Protein AF-0000000074526015 (afdb_homodimer)

Structure (mmCIF, N/CA/C/O backbone):
data_AF-0000000074526015-model_v1
#
loop_
_entity.id
_entity.type
_entity.pdbx_description
1 polymer 'Predicted protein'
#
loop_
_atom_site.group_PDB
_atom_site.id
_atom_site.type_symbol
_atom_site.label_atom_id
_atom_site.label_alt_id
_atom_site.label_comp_id
_atom_site.label_asym_id
_atom_site.label_entity_id
_atom_site.label_seq_id
_atom_site.pdbx_PDB_ins_code
_atom_site.Cartn_x
_atom_site.Cartn_y
_atom_site.Cartn_z
_atom_site.occupancy
_atom_site.B_iso_or_equiv
_atom_site.auth_seq_id
_atom_site.auth_comp_id
_atom_site.auth_asym_id
_atom_site.auth_atom_id
_atom_site.pdbx_PDB_model_num
ATOM 1 N N . LYS A 1 1 ? 10.086 6.879 -31.688 1 50.34 1 LYS A N 1
ATOM 2 C CA . LYS A 1 1 ? 8.922 7.695 -32 1 50.34 1 LYS A CA 1
ATOM 3 C C . LYS A 1 1 ? 7.93 6.926 -32.875 1 50.34 1 LYS A C 1
ATOM 5 O O . LYS A 1 1 ? 6.727 6.918 -32.594 1 50.34 1 LYS A O 1
ATOM 10 N N . LEU A 1 2 ? 8.453 6.234 -33.781 1 46.38 2 LEU A N 1
ATOM 11 C CA . LEU A 1 2 ? 7.598 5.539 -34.719 1 46.38 2 LEU A CA 1
ATOM 12 C C . LEU A 1 2 ? 6.977 4.301 -34.094 1 46.38 2 LEU A C 1
ATOM 14 O O . LEU A 1 2 ? 5.777 4.051 -34.25 1 46.38 2 LEU A O 1
ATOM 18 N N . ILE A 1 3 ? 7.777 3.598 -33.25 1 56.62 3 ILE A N 1
ATOM 19 C CA . ILE A 1 3 ? 7.301 2.375 -32.625 1 56.62 3 ILE A CA 1
ATOM 20 C C . ILE A 1 3 ? 6.246 2.717 -31.578 1 56.62 3 ILE A C 1
ATOM 22 O O . ILE A 1 3 ? 5.23 2.027 -31.453 1 56.62 3 ILE A O 1
ATOM 26 N N . GLY A 1 4 ? 6.469 3.875 -31.078 1 67.12 4 GLY A N 1
ATOM 27 C CA . GLY A 1 4 ? 5.52 4.336 -30.078 1 67.12 4 GLY A CA 1
ATOM 28 C C . GLY A 1 4 ? 4.148 4.641 -30.656 1 67.12 4 GLY A C 1
ATOM 29 O O . GLY A 1 4 ? 3.131 4.262 -30.062 1 67.12 4 GLY A O 1
ATOM 30 N N . SER A 1 5 ? 4.18 5.176 -31.828 1 74.75 5 SER A N 1
ATOM 31 C CA . SER A 1 5 ? 2.914 5.566 -32.438 1 74.75 5 SER A CA 1
ATOM 32 C C . SER A 1 5 ? 2.127 4.348 -32.906 1 74.75 5 SER A C 1
ATOM 34 O O . SER A 1 5 ? 0.902 4.309 -32.781 1 74.75 5 SER A O 1
ATOM 36 N N . GLU A 1 6 ? 2.783 3.398 -33.438 1 73.12 6 GLU A N 1
ATOM 37 C CA . GLU A 1 6 ? 2.133 2.17 -33.875 1 73.12 6 GLU A CA 1
ATOM 38 C C . GLU A 1 6 ? 1.56 1.39 -32.719 1 73.12 6 GLU A C 1
ATOM 40 O O . GLU A 1 6 ? 0.462 0.835 -32.781 1 73.12 6 GLU A O 1
ATOM 45 N N . ILE A 1 7 ? 2.293 1.364 -31.703 1 75.94 7 ILE A N 1
ATOM 46 C CA . ILE A 1 7 ? 1.84 0.687 -30.484 1 75.94 7 ILE A CA 1
ATOM 47 C C . ILE A 1 7 ? 0.588 1.375 -29.953 1 75.94 7 ILE A C 1
ATOM 49 O O . ILE A 1 7 ? -0.383 0.71 -29.578 1 75.94 7 ILE A O 1
ATOM 53 N N . GLU A 1 8 ? 0.699 2.676 -30.047 1 78.94 8 GLU A N 1
ATOM 54 C CA . GLU A 1 8 ? -0.426 3.447 -29.516 1 78.94 8 GLU A CA 1
ATOM 55 C C . GLU A 1 8 ? -1.696 3.18 -30.328 1 78.94 8 GLU A C 1
ATOM 57 O O . GLU A 1 8 ? -2.781 3.049 -29.75 1 78.94 8 GLU A O 1
ATOM 62 N N . LYS A 1 9 ? -1.564 3.141 -31.625 1 78.12 9 LYS A N 1
ATOM 63 C CA . LYS A 1 9 ? -2.715 2.895 -32.5 1 78.12 9 LYS A CA 1
ATOM 64 C C . LYS A 1 9 ? -3.305 1.51 -32.25 1 78.12 9 LYS A C 1
ATOM 66 O O . LYS A 1 9 ? -4.527 1.355 -32.156 1 78.12 9 LYS A O 1
ATOM 71 N N . GLU A 1 10 ? -2.496 0.524 -32.156 1 75.56 10 GLU A N 1
ATOM 72 C CA . GLU A 1 10 ? -2.936 -0.845 -31.906 1 75.56 10 GLU A CA 1
ATOM 73 C C . GLU A 1 10 ? -3.588 -0.976 -30.531 1 75.56 10 GLU A C 1
ATOM 75 O O . GLU A 1 10 ? -4.586 -1.684 -30.375 1 75.56 10 GLU A O 1
ATOM 80 N N . VAL A 1 11 ? -2.969 -0.363 -29.594 1 78.56 11 VAL A N 1
ATOM 81 C CA . VAL A 1 11 ? -3.482 -0.409 -28.219 1 78.56 11 VAL A CA 1
ATOM 82 C C . VAL A 1 11 ? -4.863 0.242 -28.172 1 78.56 11 VAL A C 1
ATOM 84 O O . VAL A 1 11 ? -5.789 -0.304 -27.562 1 78.56 11 VAL A O 1
ATOM 87 N N . LYS A 1 12 ? -5.012 1.402 -28.812 1 79.88 12 LYS A N 1
ATOM 88 C CA . LYS A 1 12 ? -6.285 2.113 -28.812 1 79.88 12 LYS A CA 1
ATOM 89 C C . LYS A 1 12 ? -7.391 1.265 -29.438 1 79.88 12 LYS A C 1
ATOM 91 O O . LYS A 1 12 ? -8.508 1.205 -28.906 1 79.88 12 LYS A O 1
ATOM 96 N N . LYS A 1 13 ? -7.113 0.688 -30.516 1 76.5 13 LYS A N 1
ATOM 97 C CA . LYS A 1 13 ? -8.07 -0.179 -31.203 1 76.5 13 LYS A CA 1
ATOM 98 C C . LYS A 1 13 ? -8.477 -1.354 -30.312 1 76.5 13 LYS A C 1
ATOM 100 O O . LYS A 1 13 ? -9.664 -1.658 -30.188 1 76.5 13 LYS A O 1
ATOM 105 N N . SER A 1 14 ? -7.551 -2.014 -29.703 1 74.38 14 SER A N 1
ATOM 106 C CA . SER A 1 14 ? -7.789 -3.201 -28.891 1 74.38 14 SER A CA 1
ATOM 107 C C . SER A 1 14 ? -8.602 -2.865 -27.641 1 74.38 14 SER A C 1
ATOM 109 O O . SER A 1 14 ? -9.508 -3.607 -27.266 1 74.38 14 SER A O 1
ATOM 111 N N . VAL A 1 15 ? -8.242 -1.782 -27.016 1 78.12 15 VAL A N 1
ATOM 112 C CA . VAL A 1 15 ? -8.922 -1.387 -25.781 1 78.12 15 VAL A CA 1
ATOM 113 C C . VAL A 1 15 ? -10.375 -1.039 -26.094 1 78.12 15 VAL A C 1
ATOM 115 O O . VAL A 1 15 ? -11.273 -1.37 -25.312 1 78.12 15 VAL A O 1
ATOM 118 N N . SER A 1 16 ? -10.602 -0.387 -27.203 1 77.75 16 SER A N 1
ATOM 119 C CA . SER A 1 16 ? -11.969 -0.041 -27.594 1 77.75 16 SER A CA 1
ATOM 120 C C . SER A 1 16 ? -12.812 -1.29 -27.812 1 77.75 16 SER A C 1
ATOM 122 O O . SER A 1 16 ? -14.008 -1.294 -27.516 1 77.75 16 SER A O 1
ATOM 124 N N . GLU A 1 17 ? -12.242 -2.32 -28.25 1 73.94 17 GLU A N 1
ATOM 125 C CA . GLU A 1 17 ? -12.945 -3.578 -28.5 1 73.94 17 GLU A CA 1
ATOM 126 C C . GLU A 1 17 ? -13.18 -4.344 -27.188 1 73.94 17 GLU A C 1
ATOM 128 O O . GLU A 1 17 ? -14.188 -5.043 -27.062 1 73.94 17 GLU A O 1
ATOM 133 N N . MET A 1 18 ? -12.305 -4.227 -26.297 1 74 18 MET A N 1
ATOM 134 C CA . MET A 1 18 ? -12.344 -4.98 -25.047 1 74 18 MET A CA 1
ATOM 135 C C . MET A 1 18 ? -13.383 -4.395 -24.094 1 74 18 MET A C 1
ATOM 137 O O . MET A 1 18 ? -14.016 -5.125 -23.328 1 74 18 MET A O 1
ATOM 141 N N . PHE A 1 19 ? -13.398 -3.105 -24.078 1 73.69 19 PHE A N 1
ATOM 142 C CA . PHE A 1 19 ? -14.273 -2.459 -23.109 1 73.69 19 PHE A CA 1
ATOM 143 C C . PHE A 1 19 ? -15.43 -1.759 -23.812 1 73.69 19 PHE A C 1
ATOM 145 O O . PHE A 1 19 ? -15.227 -0.77 -24.531 1 73.69 19 PHE A O 1
ATOM 152 N N . LYS A 1 20 ? -16.469 -2.525 -24.328 1 60.78 20 LYS A N 1
ATOM 153 C CA . LYS A 1 20 ? -17.609 -1.948 -25.031 1 60.78 20 LYS A CA 1
ATOM 154 C C . LYS A 1 20 ? -18.344 -0.927 -24.156 1 60.78 20 LYS A C 1
ATOM 156 O O . LYS A 1 20 ? -19.484 -0.566 -24.422 1 60.78 20 LYS A O 1
ATOM 161 N N . THR A 1 21 ? -17.719 -0.729 -23.031 1 54.75 21 THR A N 1
ATOM 162 C CA . THR A 1 21 ? -18.562 0.132 -22.203 1 54.75 21 THR A CA 1
ATOM 163 C C . THR A 1 21 ? -18.781 1.482 -22.875 1 54.75 21 THR A C 1
ATOM 165 O O . THR A 1 21 ? -17.938 1.949 -23.641 1 54.75 21 THR A O 1
ATOM 168 N N . LYS A 1 22 ? -20.125 1.848 -22.844 1 46.38 22 LYS A N 1
ATOM 169 C CA . LYS A 1 22 ? -20.641 3.152 -23.25 1 46.38 22 LYS A CA 1
ATOM 170 C C . LYS A 1 22 ? -19.812 4.281 -22.656 1 46.38 22 LYS A C 1
ATOM 172 O O . LYS A 1 22 ? -20.141 4.805 -21.594 1 46.38 22 LYS A O 1
ATOM 177 N N . ALA A 1 23 ? -18.484 4.074 -22.656 1 49.97 23 ALA A N 1
ATOM 178 C CA . ALA A 1 23 ? -17.75 5.199 -22.078 1 49.97 23 ALA A CA 1
ATOM 179 C C . ALA A 1 23 ? -18.391 6.527 -22.469 1 49.97 23 ALA A C 1
ATOM 181 O O . ALA A 1 23 ? -18.75 6.742 -23.625 1 49.97 23 ALA A O 1
ATOM 182 N N . PRO A 1 24 ? -18.938 7.129 -21.484 1 48.69 24 PRO A N 1
ATOM 183 C CA . PRO A 1 24 ? -19.5 8.422 -21.906 1 48.69 24 PRO A CA 1
ATOM 184 C C . PRO A 1 24 ? -18.547 9.203 -22.812 1 48.69 24 PRO A C 1
ATOM 186 O O . PRO A 1 24 ? -17.328 9.133 -22.641 1 48.69 24 PRO A O 1
ATOM 189 N N . SER A 1 25 ? -18.922 9.43 -24.047 1 55.34 25 SER A N 1
ATOM 190 C CA . SER A 1 25 ? -18.234 10.281 -25.031 1 55.34 25 SER A CA 1
ATOM 191 C C . SER A 1 25 ? -17.625 11.5 -24.344 1 55.34 25 SER A C 1
ATOM 193 O O . SER A 1 25 ? -16.641 12.062 -24.859 1 55.34 25 SER A O 1
ATOM 195 N N . GLN A 1 26 ? -18.188 11.922 -23.125 1 70.06 26 GLN A N 1
ATOM 196 C CA . GLN A 1 26 ? -17.703 13.172 -22.547 1 70.06 26 GLN A CA 1
ATOM 197 C C . GLN A 1 26 ? -17.109 12.953 -21.172 1 70.06 26 GLN A C 1
ATOM 199 O O . GLN A 1 26 ? -17.672 12.195 -20.359 1 70.06 26 GLN A O 1
ATOM 204 N N . ARG A 1 27 ? -15.969 13.398 -20.906 1 84.38 27 ARG A N 1
ATOM 205 C CA . ARG A 1 27 ? -15.297 13.422 -19.609 1 84.38 27 ARG A CA 1
ATOM 206 C C . ARG A 1 27 ? -16.234 13.914 -18.516 1 84.38 27 ARG A C 1
ATOM 208 O O . ARG A 1 27 ? -16.953 14.898 -18.703 1 84.38 27 ARG A O 1
ATOM 215 N N . LEU A 1 28 ? -16.266 13.172 -17.422 1 90.69 28 LEU A N 1
ATOM 216 C CA . LEU A 1 28 ? -17.172 13.516 -16.328 1 90.69 28 LEU A CA 1
ATOM 217 C C . LEU A 1 28 ? -16.656 14.727 -15.555 1 90.69 28 LEU A C 1
ATOM 219 O O . LEU A 1 28 ? -15.453 14.852 -15.312 1 90.69 28 LEU A O 1
ATOM 223 N N . THR A 1 29 ? -17.531 15.594 -15.172 1 94.69 29 THR A N 1
ATOM 224 C CA . THR A 1 29 ? -17.234 16.703 -14.273 1 94.69 29 THR A CA 1
ATOM 225 C C . THR A 1 29 ? -17.641 16.359 -12.844 1 94.69 29 THR A C 1
ATOM 227 O O . THR A 1 29 ? -18.375 15.406 -12.609 1 94.69 29 THR A O 1
ATOM 230 N N . PHE A 1 30 ? -17.094 17.062 -11.93 1 96.88 30 PHE A N 1
ATOM 231 C CA . PHE A 1 30 ? -17.484 16.891 -10.539 1 96.88 30 PHE A CA 1
ATOM 232 C C . PHE A 1 30 ? -18.984 17.109 -10.383 1 96.88 30 PHE A C 1
ATOM 234 O O . PHE A 1 30 ? -19.547 18.047 -10.945 1 96.88 30 PHE A O 1
ATOM 241 N N . PRO A 1 31 ? -19.688 16.25 -9.656 1 96.56 31 PRO A N 1
ATOM 242 C CA . PRO A 1 31 ? -21.141 16.391 -9.578 1 96.56 31 PRO A CA 1
ATOM 243 C C . PRO A 1 31 ? -21.578 17.672 -8.891 1 96.56 31 PRO A C 1
ATOM 245 O O . PRO A 1 31 ? -21.125 17.969 -7.777 1 96.56 31 PRO A O 1
ATOM 248 N N . GLY A 1 32 ? -22.484 18.391 -9.523 1 96 32 GLY A N 1
ATOM 249 C CA . GLY A 1 32 ? -22.969 19.656 -8.984 1 96 32 GLY A CA 1
ATOM 250 C C . GLY A 1 32 ? -23.906 19.484 -7.801 1 96 32 GLY A C 1
ATOM 251 O O . GLY A 1 32 ? -23.797 20.219 -6.812 1 96 32 GLY A O 1
ATOM 252 N N . LYS A 1 33 ? -24.828 18.547 -7.961 1 95.94 33 LYS A N 1
ATOM 253 C CA . LYS A 1 33 ? -25.812 18.266 -6.918 1 95.94 33 LYS A CA 1
ATOM 254 C C . LYS A 1 33 ? -25.766 16.812 -6.48 1 95.94 33 LYS A C 1
ATOM 256 O O . LYS A 1 33 ? -25.203 15.961 -7.184 1 95.94 33 LYS A O 1
ATOM 261 N N . ALA A 1 34 ? -26.359 16.594 -5.316 1 96.62 34 ALA A N 1
ATOM 262 C CA . ALA A 1 34 ? -26.422 15.25 -4.766 1 96.62 34 ALA A CA 1
ATOM 263 C C . ALA A 1 34 ? -27.266 14.336 -5.648 1 96.62 34 ALA A C 1
ATOM 265 O O . ALA A 1 34 ? -28.297 14.758 -6.18 1 96.62 34 ALA A O 1
ATOM 266 N N . SER A 1 35 ? -26.797 13.164 -5.859 1 97.56 35 SER A N 1
ATOM 267 C CA . SER A 1 35 ? -27.609 12.094 -6.41 1 97.56 35 SER A CA 1
ATOM 268 C C . SER A 1 35 ? -28.344 11.336 -5.305 1 97.56 35 SER A C 1
ATOM 270 O O . SER A 1 35 ? -27.891 11.32 -4.156 1 97.56 35 SER A O 1
ATOM 272 N N . SER A 1 36 ? -29.484 10.781 -5.617 1 97.88 36 SER A N 1
ATOM 273 C CA . SER A 1 36 ? -30.203 9.992 -4.621 1 97.88 36 SER A CA 1
ATOM 274 C C . SER A 1 36 ? -29.5 8.664 -4.352 1 97.88 36 SER A C 1
ATOM 276 O O . SER A 1 36 ? -28.797 8.148 -5.211 1 97.88 36 SER A O 1
ATOM 278 N N . GLN A 1 37 ? -29.734 8.164 -3.162 1 98.19 37 GLN A N 1
ATOM 279 C CA . GLN A 1 37 ? -29.203 6.855 -2.811 1 98.19 37 GLN A CA 1
ATOM 280 C C . GLN A 1 37 ? -29.641 5.793 -3.811 1 98.19 37 GLN A C 1
ATOM 282 O O . GLN A 1 37 ? -28.844 4.941 -4.211 1 98.19 37 GLN A O 1
ATOM 287 N N . ALA A 1 38 ? -30.844 5.832 -4.211 1 98.31 38 ALA A N 1
ATOM 288 C CA . ALA A 1 38 ? -31.406 4.852 -5.137 1 98.31 38 ALA A CA 1
ATOM 289 C C . ALA A 1 38 ? -30.703 4.906 -6.488 1 98.31 38 ALA A C 1
ATOM 291 O O . ALA A 1 38 ? -30.406 3.869 -7.086 1 98.31 38 ALA A O 1
ATOM 292 N N . GLU A 1 39 ? -30.469 6.098 -6.988 1 98.19 39 GLU A N 1
ATOM 293 C CA . GLU A 1 39 ? -29.781 6.273 -8.266 1 98.19 39 GLU A CA 1
ATOM 294 C C . GLU A 1 39 ? -28.359 5.73 -8.211 1 98.19 39 GLU A C 1
ATOM 296 O O . GLU A 1 39 ? -27.906 5.074 -9.148 1 98.19 39 GLU A O 1
ATOM 301 N N . ILE A 1 40 ? -27.672 6.004 -7.148 1 98.56 40 ILE A N 1
ATOM 302 C CA . ILE A 1 40 ? -26.297 5.559 -6.973 1 98.56 40 ILE A CA 1
ATOM 303 C C . ILE A 1 40 ? -26.25 4.035 -6.902 1 98.56 40 ILE A C 1
ATOM 305 O O . ILE A 1 40 ? -25.438 3.396 -7.578 1 98.56 40 ILE A O 1
ATOM 309 N N . GLU A 1 41 ? -27.109 3.469 -6.051 1 98.38 41 GLU A N 1
ATOM 310 C CA . GLU A 1 41 ? -27.156 2.021 -5.871 1 98.38 41 GLU A CA 1
ATOM 311 C C . GLU A 1 41 ? -27.469 1.312 -7.184 1 98.38 41 GLU A C 1
ATOM 313 O O . GLU A 1 41 ? -26.875 0.28 -7.5 1 98.38 41 GLU A O 1
ATOM 318 N N . GLN A 1 42 ? -28.406 1.834 -7.957 1 98.25 42 GLN A N 1
ATOM 319 C CA . GLN A 1 42 ? -28.797 1.242 -9.234 1 98.25 42 GLN A CA 1
ATOM 320 C C . GLN A 1 42 ? -27.625 1.282 -10.227 1 98.25 42 GLN A C 1
ATOM 322 O O . GLN A 1 42 ? -27.391 0.313 -10.953 1 98.25 42 GLN A O 1
ATOM 327 N N . TYR A 1 43 ? -26.984 2.381 -10.258 1 98 43 TYR A N 1
ATOM 328 C CA . TYR A 1 43 ? -25.844 2.512 -11.164 1 98 43 TYR A CA 1
ATOM 329 C C . TYR A 1 43 ? -24.75 1.521 -10.805 1 98 43 TYR A C 1
ATOM 331 O O . TYR A 1 43 ? -24.234 0.819 -11.672 1 98 43 TYR A O 1
ATOM 339 N N . LEU A 1 44 ? -24.391 1.433 -9.531 1 98.31 44 LEU A N 1
ATOM 340 C CA . LEU A 1 44 ? -23.312 0.544 -9.094 1 98.31 44 LEU A CA 1
ATOM 341 C C . LEU A 1 44 ? -23.688 -0.916 -9.32 1 98.31 44 LEU A C 1
ATOM 343 O O . LEU A 1 44 ? -22.844 -1.738 -9.664 1 98.31 44 LEU A O 1
ATOM 347 N N . GLN A 1 45 ? -24.953 -1.224 -9.062 1 97.88 45 GLN A N 1
ATOM 348 C CA . GLN A 1 45 ? -25.422 -2.574 -9.352 1 97.88 45 GLN A CA 1
ATOM 349 C C . GLN A 1 45 ? -25.281 -2.904 -10.836 1 97.88 45 GLN A C 1
ATOM 351 O O . GLN A 1 45 ? -24.891 -4.023 -11.188 1 97.88 45 GLN A O 1
ATOM 356 N N . SER A 1 46 ? -25.609 -1.916 -11.688 1 97.31 46 SER A N 1
ATOM 357 C CA . SER A 1 46 ? -25.484 -2.133 -13.125 1 97.31 46 SER A CA 1
ATOM 358 C C . SER A 1 46 ? -24.031 -2.355 -13.523 1 97.31 46 SER A C 1
ATOM 360 O O . SER A 1 46 ? -23.734 -3.152 -14.414 1 97.31 46 SER A O 1
ATOM 362 N N . LEU A 1 47 ? -23.094 -1.64 -12.906 1 96.31 47 LEU A N 1
ATOM 363 C CA . LEU A 1 47 ? -21.688 -1.849 -13.164 1 96.31 47 LEU A CA 1
ATOM 364 C C . LEU A 1 47 ? -21.25 -3.24 -12.719 1 96.31 47 LEU A C 1
ATOM 366 O O . LEU A 1 47 ? -20.453 -3.898 -13.406 1 96.31 47 LEU A O 1
ATOM 370 N N . LYS A 1 48 ? -21.719 -3.648 -11.531 1 96.19 48 LYS A N 1
ATOM 371 C CA . LYS A 1 48 ? -21.344 -4.934 -10.953 1 96.19 48 LYS A CA 1
ATOM 372 C C . LYS A 1 48 ? -21.688 -6.086 -11.891 1 96.19 48 LYS A C 1
ATOM 374 O O . LYS A 1 48 ? -21 -7.105 -11.914 1 96.19 48 LYS A O 1
ATOM 379 N N . GLU A 1 49 ? -22.734 -5.895 -12.68 1 94.44 49 GLU A N 1
ATOM 380 C CA . GLU A 1 49 ? -23.188 -6.926 -13.609 1 94.44 49 GLU A CA 1
ATOM 381 C C . GLU A 1 49 ? -22.156 -7.184 -14.695 1 94.44 49 GLU A C 1
ATOM 383 O O . GLU A 1 49 ? -22.172 -8.234 -15.344 1 94.44 49 GLU A O 1
ATOM 388 N N . LEU A 1 50 ? -21.234 -6.223 -14.844 1 91.88 50 LEU A N 1
ATOM 389 C CA . LEU A 1 50 ? -20.203 -6.348 -15.875 1 91.88 50 LEU A CA 1
ATOM 390 C C . LEU A 1 50 ? -19.016 -7.168 -15.375 1 91.88 50 LEU A C 1
ATOM 392 O O . LEU A 1 50 ? -18.172 -7.59 -16.172 1 91.88 50 LEU A O 1
ATOM 396 N N . ASP A 1 51 ? -19 -7.465 -14.102 1 93.69 51 ASP A N 1
ATOM 397 C CA . ASP A 1 51 ? -17.844 -8.148 -13.5 1 93.69 51 ASP A CA 1
ATOM 398 C C . ASP A 1 51 ? -17.922 -9.656 -13.75 1 93.69 51 ASP A C 1
ATOM 400 O O . ASP A 1 51 ? -19 -10.195 -14 1 93.69 51 ASP A O 1
ATOM 404 N N . ALA A 1 52 ? -16.734 -10.25 -13.656 1 89.88 52 ALA A N 1
ATOM 405 C CA . ALA A 1 52 ? -16.656 -11.711 -13.727 1 89.88 52 ALA A CA 1
ATOM 406 C C . ALA A 1 52 ? -17.469 -12.359 -12.609 1 89.88 52 ALA A C 1
ATOM 408 O O . ALA A 1 52 ? -17.5 -11.852 -11.484 1 89.88 52 ALA A O 1
ATOM 409 N N . LYS A 1 53 ? -18.141 -13.438 -12.938 1 89.81 53 LYS A N 1
ATOM 410 C CA . LYS A 1 53 ? -18.938 -14.18 -11.961 1 89.81 53 LYS A CA 1
ATOM 411 C C . LYS A 1 53 ? -18.062 -15.18 -11.203 1 89.81 53 LYS A C 1
ATOM 413 O O . LYS A 1 53 ? -18.109 -16.375 -11.492 1 89.81 53 LYS A O 1
ATOM 418 N N . THR A 1 54 ? -17.484 -14.797 -10.133 1 87.88 54 THR A N 1
ATOM 419 C CA . THR A 1 54 ? -16.453 -15.562 -9.461 1 87.88 54 THR A CA 1
ATOM 420 C C . THR A 1 54 ? -17.062 -16.672 -8.617 1 87.88 54 THR A C 1
ATOM 422 O O . THR A 1 54 ? -16.406 -17.688 -8.344 1 87.88 54 THR A O 1
ATOM 425 N N . LYS A 1 55 ? -18.281 -16.578 -8.258 1 87.62 55 LYS A N 1
ATOM 426 C CA . LYS A 1 55 ? -18.906 -17.562 -7.375 1 87.62 55 LYS A CA 1
ATOM 427 C C . LYS A 1 55 ? -19.406 -18.781 -8.164 1 87.62 55 LYS A C 1
ATOM 429 O O . LYS A 1 55 ? -19.703 -19.828 -7.578 1 87.62 55 LYS A O 1
ATOM 434 N N . GLU A 1 56 ? -19.422 -18.625 -9.508 1 89.88 56 GLU A N 1
ATOM 435 C CA . GLU A 1 56 ? -19.922 -19.703 -10.344 1 89.88 56 GLU A CA 1
ATOM 436 C C . GLU A 1 56 ? -18.859 -20.766 -10.586 1 89.88 56 GLU A C 1
ATOM 438 O O . GLU A 1 56 ? -19.141 -21.812 -11.188 1 89.88 56 GLU A O 1
ATOM 443 N N . GLY A 1 57 ? -17.656 -20.531 -10.188 1 91.69 57 GLY A N 1
ATOM 444 C CA . GLY A 1 57 ? -16.609 -21.531 -10.234 1 91.69 57 GLY A CA 1
ATOM 445 C C . GLY A 1 57 ? -15.922 -21.609 -11.586 1 91.69 57 GLY A C 1
ATOM 446 O O . GLY A 1 57 ? -15.242 -22.594 -11.883 1 91.69 57 GLY A O 1
ATOM 447 N N . LYS A 1 58 ? -16.141 -20.625 -12.375 1 93.44 58 LYS A N 1
ATOM 448 C CA . LYS A 1 58 ? -15.57 -20.672 -13.719 1 93.44 58 LYS A CA 1
ATOM 449 C C . LYS A 1 58 ? -14.273 -19.875 -13.805 1 93.44 58 LYS A C 1
ATOM 451 O O . LYS A 1 58 ? -13.562 -19.938 -14.805 1 93.44 58 LYS A O 1
ATOM 456 N N . VAL A 1 59 ? -13.992 -19.094 -12.734 1 92.44 59 VAL A N 1
ATOM 457 C CA . VAL A 1 59 ? -12.789 -18.266 -12.672 1 92.44 59 VAL A CA 1
ATOM 458 C C . VAL A 1 59 ? -11.805 -18.875 -11.672 1 92.44 59 VAL A C 1
ATOM 460 O O . VAL A 1 59 ? -12.195 -19.25 -10.555 1 92.44 59 VAL A O 1
ATOM 463 N N . PHE A 1 60 ? -10.555 -18.953 -12.031 1 94.06 60 PHE A N 1
ATOM 464 C CA . PHE A 1 60 ? -9.578 -19.656 -11.211 1 94.06 60 PHE A CA 1
ATOM 465 C C . PHE A 1 60 ? -8.562 -18.672 -10.625 1 94.06 60 PHE A C 1
ATOM 467 O O . PHE A 1 60 ? -7.395 -19.016 -10.438 1 94.06 60 PHE A O 1
ATOM 474 N N . ALA A 1 61 ? -8.984 -17.344 -10.492 1 87 61 ALA A N 1
ATOM 475 C CA . ALA A 1 61 ? -8.125 -16.312 -9.922 1 87 61 ALA A CA 1
ATOM 476 C C . ALA A 1 61 ? -8.953 -15.242 -9.203 1 87 61 ALA A C 1
ATOM 478 O O . ALA A 1 61 ? -10.18 -15.297 -9.211 1 87 61 ALA A O 1
ATOM 479 N N . PHE A 1 62 ? -8.391 -14.398 -8.43 1 88.19 62 PHE A N 1
ATOM 480 C CA . PHE A 1 62 ? -8.844 -13.086 -7.988 1 88.19 62 PHE A CA 1
ATOM 481 C C . PHE A 1 62 ? -9.547 -13.172 -6.637 1 88.19 62 PHE A C 1
ATOM 483 O O . PHE A 1 62 ? -9.297 -12.352 -5.75 1 88.19 62 PHE A O 1
ATOM 490 N N . VAL A 1 63 ? -10.617 -14.172 -6.52 1 91.75 63 VAL A N 1
ATOM 491 C CA . VAL A 1 63 ? -11.453 -14.133 -5.324 1 91.75 63 VAL A CA 1
ATOM 492 C C . VAL A 1 63 ? -11.516 -15.523 -4.691 1 91.75 63 VAL A C 1
ATOM 494 O O . VAL A 1 63 ? -11.781 -16.516 -5.383 1 91.75 63 VAL A O 1
ATOM 497 N N . TYR A 1 64 ? -11.305 -15.609 -3.385 1 93.12 64 TYR A N 1
ATOM 498 C CA . TYR A 1 64 ? -11.312 -16.859 -2.627 1 93.12 64 TYR A CA 1
ATOM 499 C C . TYR A 1 64 ? -12.539 -16.938 -1.726 1 93.12 64 TYR A C 1
ATOM 501 O O . TYR A 1 64 ? -12.523 -16.438 -0.597 1 93.12 64 TYR A O 1
ATOM 509 N N . HIS A 1 65 ? -13.57 -17.625 -2.184 1 91.5 65 HIS A N 1
ATOM 510 C CA . HIS A 1 65 ? -14.828 -17.766 -1.464 1 91.5 65 HIS A CA 1
ATOM 511 C C . HIS A 1 65 ? -14.891 -19.094 -0.712 1 91.5 65 HIS A C 1
ATOM 513 O O . HIS A 1 65 ? -14.828 -20.156 -1.323 1 91.5 65 HIS A O 1
ATOM 519 N N . LEU A 1 66 ? -15.039 -18.969 0.562 1 94.19 66 LEU A N 1
ATOM 520 C CA . LEU A 1 66 ? -15.172 -20.219 1.307 1 94.19 66 LEU A CA 1
ATOM 521 C C . LEU A 1 66 ? -16.609 -20.703 1.3 1 94.19 66 LEU A C 1
ATOM 523 O O . LEU A 1 66 ? -16.891 -21.859 0.946 1 94.19 66 LEU A O 1
ATOM 527 N N . SER A 1 67 ? -17.578 -19.891 1.764 1 94.19 67 SER A N 1
ATOM 528 C CA . SER A 1 67 ? -19.016 -20.141 1.752 1 94.19 67 SER A CA 1
ATOM 529 C C . SER A 1 67 ? -19.797 -18.844 1.934 1 94.19 67 SER A C 1
ATOM 531 O O . SER A 1 67 ? -19.234 -17.812 2.342 1 94.19 67 SER A O 1
ATOM 533 N N . GLU A 1 68 ? -21.062 -18.906 1.588 1 92.19 68 GLU A N 1
ATOM 534 C CA . GLU A 1 68 ? -21.891 -17.719 1.74 1 92.19 68 GLU A CA 1
ATOM 535 C C . GLU A 1 68 ? -21.969 -17.281 3.199 1 92.19 68 GLU A C 1
ATOM 537 O O . GLU A 1 68 ? -21.844 -16.094 3.504 1 92.19 68 GLU A O 1
ATOM 542 N N . GLY A 1 69 ? -22.219 -18.219 4.055 1 95.38 69 GLY A N 1
ATOM 543 C CA . GLY A 1 69 ? -22.266 -17.891 5.473 1 95.38 69 GLY A CA 1
ATOM 544 C C . GLY A 1 69 ? -20.969 -17.328 6.012 1 95.38 69 GLY A C 1
ATOM 545 O O . GLY A 1 69 ? -20.984 -16.391 6.809 1 95.38 69 GLY A O 1
ATOM 546 N N . HIS A 1 70 ? -19.875 -17.891 5.59 1 97.06 70 HIS A N 1
ATOM 547 C CA . HIS A 1 70 ? -18.562 -17.406 6 1 97.06 70 HIS A CA 1
ATOM 548 C C . HIS A 1 70 ? -18.344 -15.969 5.52 1 97.06 70 HIS A C 1
ATOM 550 O O . HIS A 1 70 ? -17.953 -15.102 6.305 1 97.06 70 HIS A O 1
ATOM 556 N N . ASP A 1 71 ? -18.609 -15.703 4.234 1 96.12 71 ASP A N 1
ATOM 557 C CA . ASP A 1 71 ? -18.391 -14.391 3.629 1 96.12 71 ASP A CA 1
ATOM 558 C C . ASP A 1 71 ? -19.234 -13.32 4.312 1 96.12 71 ASP A C 1
ATOM 560 O O . ASP A 1 71 ? -18.75 -12.203 4.531 1 96.12 71 ASP A O 1
ATOM 564 N N . GLU A 1 72 ? -20.422 -13.688 4.621 1 97.06 72 GLU A N 1
ATOM 565 C CA . GLU A 1 72 ? -21.328 -12.75 5.293 1 97.06 72 GLU A CA 1
ATOM 566 C C . GLU A 1 72 ? -20.797 -12.383 6.676 1 97.06 72 GLU A C 1
ATOM 568 O O . GLU A 1 72 ? -20.812 -11.203 7.055 1 97.06 72 GLU A O 1
ATOM 573 N N . PHE A 1 73 ? -20.359 -13.383 7.395 1 98.19 73 PHE A N 1
ATOM 574 C CA . PHE A 1 73 ? -19.906 -13.141 8.758 1 98.19 73 PHE A CA 1
ATOM 575 C C . PHE A 1 73 ? -18.625 -12.312 8.773 1 98.19 73 PHE A C 1
ATOM 577 O O . PHE A 1 73 ? -18.5 -11.359 9.547 1 98.19 73 PHE A O 1
ATOM 584 N N . VAL A 1 74 ? -17.625 -12.641 7.949 1 98.12 74 VAL A N 1
ATOM 585 C CA . VAL A 1 74 ? -16.359 -11.914 7.953 1 98.12 74 VAL A CA 1
ATOM 586 C C . VAL A 1 74 ? -16.578 -10.484 7.465 1 98.12 74 VAL A C 1
ATOM 588 O O . VAL A 1 74 ? -15.906 -9.555 7.918 1 98.12 74 VAL A O 1
ATOM 591 N N . THR A 1 75 ? -17.578 -10.25 6.523 1 98 75 THR A N 1
ATOM 592 C CA . THR A 1 75 ? -17.938 -8.906 6.094 1 98 75 THR A CA 1
ATOM 593 C C . THR A 1 75 ? -18.516 -8.102 7.254 1 98 75 THR A C 1
ATOM 595 O O . THR A 1 75 ? -18.219 -6.918 7.41 1 98 75 THR A O 1
ATOM 598 N N . LYS A 1 76 ? -19.375 -8.789 8.016 1 98.31 76 LYS A N 1
ATOM 599 C CA . LYS A 1 76 ? -19.953 -8.141 9.195 1 98.31 76 LYS A CA 1
ATOM 600 C C . LYS A 1 76 ? -18.859 -7.68 10.156 1 98.31 76 LYS A C 1
ATOM 602 O O . LYS A 1 76 ? -18.906 -6.562 10.68 1 98.31 76 LYS A O 1
ATOM 607 N N . MET A 1 77 ? -17.875 -8.508 10.422 1 98.62 77 MET A N 1
ATOM 608 C CA . MET A 1 77 ? -16.766 -8.148 11.297 1 98.62 77 MET A CA 1
ATOM 609 C C . MET A 1 77 ? -15.922 -7.043 10.68 1 98.62 77 MET A C 1
ATOM 611 O O . MET A 1 77 ? -15.445 -6.148 11.383 1 98.62 77 MET A O 1
ATOM 615 N N . HIS A 1 78 ? -15.727 -7.164 9.375 1 98.19 78 HIS A N 1
ATOM 616 C CA . HIS A 1 78 ? -15.055 -6.094 8.648 1 98.19 78 HIS A CA 1
ATOM 617 C C . HIS A 1 78 ? -15.711 -4.746 8.914 1 98.19 78 HIS A C 1
ATOM 619 O O . HIS A 1 78 ? -15.031 -3.771 9.242 1 98.19 78 HIS A O 1
ATOM 625 N N . ASN A 1 79 ? -17 -4.68 8.805 1 97.75 79 ASN A N 1
ATOM 626 C CA . ASN A 1 79 ? -17.75 -3.436 8.875 1 97.75 79 ASN A CA 1
ATOM 627 C C . ASN A 1 79 ? -17.703 -2.836 10.281 1 97.75 79 ASN A C 1
ATOM 629 O O . ASN A 1 79 ? -17.766 -1.615 10.438 1 97.75 79 ASN A O 1
ATOM 633 N N . MET A 1 80 ? -17.562 -3.686 11.273 1 97.25 80 MET A N 1
ATOM 634 C CA . MET A 1 80 ? -17.438 -3.211 12.648 1 97.25 80 MET A CA 1
ATOM 635 C C . MET A 1 80 ? -16.234 -2.285 12.805 1 97.25 80 MET A C 1
ATOM 637 O O . MET A 1 80 ? -16.25 -1.375 13.633 1 97.25 80 MET A O 1
ATOM 641 N N . PHE A 1 81 ? -15.219 -2.408 12 1 97.12 81 PHE A N 1
ATOM 642 C CA . PHE A 1 81 ? -13.977 -1.655 12.156 1 97.12 81 PHE A CA 1
ATOM 643 C C . PHE A 1 81 ? -13.672 -0.856 10.898 1 97.12 81 PHE A C 1
ATOM 645 O O . PHE A 1 81 ? -12.531 -0.425 10.695 1 97.12 81 PHE A O 1
ATOM 652 N N . ILE A 1 82 ? -14.602 -0.59 10.023 1 94.94 82 ILE A N 1
ATOM 653 C CA . ILE A 1 82 ? -14.391 -0.065 8.68 1 94.94 82 ILE A CA 1
ATOM 654 C C . ILE A 1 82 ? -13.859 1.362 8.758 1 94.94 82 ILE A C 1
ATOM 656 O O . ILE A 1 82 ? -13.109 1.803 7.879 1 94.94 82 ILE A O 1
ATOM 660 N N . ASN A 1 83 ? -14.102 2.1 9.805 1 90.56 83 ASN A N 1
ATOM 661 C CA . ASN A 1 83 ? -13.695 3.498 9.906 1 90.56 83 ASN A CA 1
ATOM 662 C C . ASN A 1 83 ? -12.477 3.664 10.812 1 90.56 83 ASN A C 1
ATOM 664 O O . ASN A 1 83 ? -11.969 4.773 10.984 1 90.56 83 ASN A O 1
ATOM 668 N N . THR A 1 84 ? -12.016 2.572 11.406 1 93.56 84 THR A N 1
ATOM 669 C CA . THR A 1 84 ? -10.836 2.643 12.258 1 93.56 84 THR A CA 1
ATOM 670 C C . THR A 1 84 ? -9.57 2.834 11.422 1 93.56 84 THR A C 1
ATOM 672 O O . THR A 1 84 ? -9.625 2.754 10.188 1 93.56 84 THR A O 1
ATOM 675 N N . ASN A 1 85 ? -8.484 3.215 12.102 1 91.94 85 ASN A N 1
ATOM 676 C CA . ASN A 1 85 ? -7.266 3.613 11.414 1 91.94 85 ASN A CA 1
ATOM 677 C C . ASN A 1 85 ? -6.027 3.008 12.062 1 91.94 85 ASN A C 1
ATOM 679 O O . ASN A 1 85 ? -5.723 3.301 13.219 1 91.94 85 ASN A O 1
ATOM 683 N N . CYS A 1 86 ? -5.25 2.293 11.305 1 89.31 86 CYS A N 1
ATOM 684 C CA . CYS A 1 86 ? -4.07 1.607 11.812 1 89.31 86 CYS A CA 1
ATOM 685 C C . CYS A 1 86 ? -2.934 2.592 12.07 1 89.31 86 CYS A C 1
ATOM 687 O O . CYS A 1 86 ? -1.922 2.234 12.672 1 89.31 86 CYS A O 1
ATOM 689 N N . LEU A 1 87 ? -3.092 3.812 11.727 1 83.94 87 LEU A N 1
ATOM 690 C CA . LEU A 1 87 ? -2.053 4.828 11.852 1 83.94 87 LEU A CA 1
ATOM 691 C C . LEU A 1 87 ? -1.629 5 13.305 1 83.94 87 LEU A C 1
ATOM 693 O O . LEU A 1 87 ? -0.489 5.379 13.586 1 83.94 87 LEU A O 1
ATOM 697 N N . SER A 1 88 ? -2.588 4.797 14.227 1 85.25 88 SER A N 1
ATOM 698 C CA . SER A 1 88 ? -2.281 5.027 15.641 1 85.25 88 SER A CA 1
ATOM 699 C C . SER A 1 88 ? -2.676 3.826 16.484 1 85.25 88 SER A C 1
ATOM 701 O O . SER A 1 88 ? -3.844 3.668 16.844 1 85.25 88 SER A O 1
ATOM 703 N N . PRO A 1 89 ? -1.654 3.057 16.859 1 87.69 89 PRO A N 1
ATOM 704 C CA . PRO A 1 89 ? -1.963 1.936 17.75 1 87.69 89 PRO A CA 1
ATOM 705 C C . PRO A 1 89 ? -2.447 2.391 19.125 1 87.69 89 PRO A C 1
ATOM 707 O O . PRO A 1 89 ? -3.051 1.606 19.859 1 87.69 89 PRO A O 1
ATOM 710 N N . MET A 1 90 ? -2.234 3.664 19.469 1 84 90 MET A N 1
ATOM 711 C CA . MET A 1 90 ? -2.711 4.191 20.734 1 84 90 MET A CA 1
ATOM 712 C C . MET A 1 90 ? -4.191 4.547 20.672 1 84 90 MET A C 1
ATOM 714 O O . MET A 1 90 ? -4.941 4.309 21.609 1 84 90 MET A O 1
ATOM 718 N N . ALA A 1 91 ? -4.566 5.102 19.531 1 88.44 91 ALA A N 1
ATOM 719 C CA . ALA A 1 91 ? -5.965 5.488 19.359 1 88.44 91 ALA A CA 1
ATOM 720 C C . ALA A 1 91 ? -6.84 4.27 19.078 1 88.44 91 ALA A C 1
ATOM 722 O O . ALA A 1 91 ? -8 4.219 19.484 1 88.44 91 ALA A O 1
ATOM 723 N N . PHE A 1 92 ? -6.301 3.322 18.375 1 94 92 PHE A N 1
ATOM 724 C CA . PHE A 1 92 ? -7.062 2.135 18 1 94 92 PHE A CA 1
ATOM 725 C C . PHE A 1 92 ? -6.375 0.873 18.516 1 94 92 PHE A C 1
ATOM 727 O O . PHE A 1 92 ? -5.848 0.086 17.719 1 94 92 PHE A O 1
ATOM 734 N N . GLN A 1 93 ? -6.496 0.621 19.719 1 93.12 93 GLN A N 1
ATOM 735 C CA . GLN A 1 93 ? -5.852 -0.49 20.422 1 93.12 93 GLN A CA 1
ATOM 736 C C . GLN A 1 93 ? -6.422 -1.829 19.953 1 93.12 93 GLN A C 1
ATOM 738 O O . GLN A 1 93 ? -5.723 -2.848 19.984 1 93.12 93 GLN A O 1
ATOM 743 N N . SER A 1 94 ? -7.691 -1.771 19.578 1 95.75 94 SER A N 1
ATOM 744 C CA . SER A 1 94 ? -8.328 -2.975 19.047 1 95.75 94 SER A CA 1
ATOM 745 C C . SER A 1 94 ? -7.539 -3.541 17.875 1 95.75 94 SER A C 1
ATOM 747 O O . SER A 1 94 ? -7.238 -4.734 17.828 1 95.75 94 SER A O 1
ATOM 749 N N . LEU A 1 95 ? -7.203 -2.643 16.953 1 96.06 95 LEU A N 1
ATOM 750 C CA . LEU A 1 95 ? -6.484 -3.068 15.75 1 96.06 95 LEU A CA 1
ATOM 751 C C . LEU A 1 95 ? -5.105 -3.605 16.109 1 96.06 95 LEU A C 1
ATOM 753 O O . LEU A 1 95 ? -4.672 -4.629 15.57 1 96.06 95 LEU A O 1
ATOM 757 N N . ARG A 1 96 ? -4.371 -2.912 16.984 1 93.81 96 ARG A N 1
ATOM 758 C CA . ARG A 1 96 ? -3.07 -3.381 17.438 1 93.81 96 ARG A CA 1
ATOM 759 C C . ARG A 1 96 ? -3.166 -4.801 18 1 93.81 96 ARG A C 1
ATOM 761 O O . ARG A 1 96 ? -2.342 -5.656 17.656 1 93.81 96 ARG A O 1
ATOM 768 N N . GLN A 1 97 ? -4.152 -4.996 18.828 1 94.12 97 GLN A N 1
ATOM 769 C CA . GLN A 1 97 ? -4.312 -6.305 19.469 1 94.12 97 GLN A CA 1
ATOM 770 C C . GLN A 1 97 ? -4.59 -7.387 18.422 1 94.12 97 GLN A C 1
ATOM 772 O O . GLN A 1 97 ? -4.008 -8.469 18.484 1 94.12 97 GLN A O 1
ATOM 777 N N . MET A 1 98 ? -5.465 -7.09 17.547 1 96.69 98 MET A N 1
ATOM 778 C CA . MET A 1 98 ? -5.785 -8.062 16.516 1 96.69 98 MET A CA 1
ATOM 779 C C . MET A 1 98 ? -4.562 -8.359 15.641 1 96.69 98 MET A C 1
ATOM 781 O O . MET A 1 98 ? -4.336 -9.5 15.25 1 96.69 98 MET A O 1
ATOM 785 N N . GLU A 1 99 ? -3.791 -7.312 15.281 1 96.12 99 GLU A N 1
ATOM 786 C CA . GLU A 1 99 ? -2.594 -7.512 14.469 1 96.12 99 GLU A CA 1
ATOM 787 C C . GLU A 1 99 ? -1.595 -8.43 15.164 1 96.12 99 GLU A C 1
ATOM 789 O O . GLU A 1 99 ? -1.012 -9.312 14.539 1 96.12 99 GLU A O 1
ATOM 794 N N . ILE A 1 100 ? -1.389 -8.195 16.453 1 94.5 100 ILE A N 1
ATOM 795 C CA . ILE A 1 100 ? -0.474 -9.023 17.234 1 94.5 100 ILE A CA 1
ATOM 796 C C . ILE A 1 100 ? -0.932 -10.477 17.188 1 94.5 100 ILE A C 1
ATOM 798 O O . ILE A 1 100 ? -0.134 -11.383 16.922 1 94.5 100 ILE A O 1
ATOM 802 N N . GLU A 1 101 ? -2.17 -10.664 17.438 1 96.38 101 GLU A N 1
ATOM 803 C CA . GLU A 1 101 ? -2.713 -12.023 17.5 1 96.38 101 GLU A CA 1
ATOM 804 C C . GLU A 1 101 ? -2.65 -12.703 16.141 1 96.38 101 GLU A C 1
ATOM 806 O O . GLU A 1 101 ? -2.359 -13.898 16.047 1 96.38 101 GLU A O 1
ATOM 811 N N . LEU A 1 102 ? -2.934 -11.969 15.102 1 97.56 102 LEU A N 1
ATOM 812 C CA . LEU A 1 102 ? -2.848 -12.516 13.75 1 97.56 102 LEU A CA 1
ATOM 813 C C . LEU A 1 102 ? -1.426 -12.969 13.438 1 97.56 102 LEU A C 1
ATOM 815 O O . LEU A 1 102 ? -1.226 -14.047 12.867 1 97.56 102 LEU A O 1
ATOM 819 N N . VAL A 1 103 ? -0.44 -12.148 13.773 1 97.06 103 VAL A N 1
ATOM 820 C CA . VAL A 1 103 ? 0.958 -12.484 13.523 1 97.06 103 VAL A CA 1
ATOM 821 C C . VAL A 1 103 ? 1.357 -13.703 14.344 1 97.06 103 VAL A C 1
ATOM 823 O O . VAL A 1 103 ? 2.037 -14.602 13.836 1 97.06 103 VAL A O 1
ATOM 826 N N . GLU A 1 104 ? 0.922 -13.758 15.602 1 96.44 104 GLU A N 1
ATOM 827 C CA . GLU A 1 104 ? 1.25 -14.891 16.469 1 96.44 104 GLU A CA 1
ATOM 828 C C . GLU A 1 104 ? 0.655 -16.188 15.922 1 96.44 104 GLU A C 1
ATOM 830 O O . GLU A 1 104 ? 1.338 -17.219 15.859 1 96.44 104 GLU A O 1
ATOM 835 N N . MET A 1 105 ? -0.598 -16.141 15.555 1 97.38 105 MET A N 1
ATOM 836 C CA . MET A 1 105 ? -1.252 -17.328 15.016 1 97.38 105 MET A CA 1
ATOM 837 C C . MET A 1 105 ? -0.566 -17.781 13.734 1 97.38 105 MET A C 1
ATOM 839 O O . MET A 1 105 ? -0.345 -18.984 13.539 1 97.38 105 MET A O 1
ATOM 843 N N . THR A 1 106 ? -0.206 -16.859 12.875 1 98.06 106 THR A N 1
ATOM 844 C CA . THR A 1 106 ? 0.445 -17.188 11.617 1 98.06 106 THR A CA 1
ATOM 845 C C . THR A 1 106 ? 1.846 -17.75 11.859 1 98.06 106 THR A C 1
ATOM 847 O O . THR A 1 106 ? 2.262 -18.703 11.211 1 98.06 106 THR A O 1
ATOM 850 N N . SER A 1 107 ? 2.553 -17.078 12.773 1 97.25 107 SER A N 1
ATOM 851 C CA . SER A 1 107 ? 3.889 -17.547 13.117 1 97.25 107 SER A CA 1
ATOM 852 C C . SER A 1 107 ? 3.848 -18.984 13.633 1 97.25 107 SER A C 1
ATOM 854 O O . SER A 1 107 ? 4.688 -19.812 13.258 1 97.25 107 SER A O 1
ATOM 856 N N . ASP A 1 108 ? 2.895 -19.266 14.445 1 97 108 ASP A N 1
ATOM 857 C CA . ASP A 1 108 ? 2.727 -20.625 14.961 1 97 108 ASP A CA 1
ATOM 858 C C . ASP A 1 108 ? 2.469 -21.625 13.828 1 97 108 ASP A C 1
ATOM 860 O O . ASP A 1 108 ? 2.992 -22.734 13.844 1 97 108 ASP A O 1
ATOM 864 N N . LEU A 1 109 ? 1.676 -21.219 12.938 1 97.5 109 LEU A N 1
ATOM 865 C CA . LEU A 1 109 ? 1.347 -22.047 11.781 1 97.5 109 LEU A CA 1
ATOM 866 C C . LEU A 1 109 ? 2.607 -22.453 11.031 1 97.5 109 LEU A C 1
ATOM 868 O O . LEU A 1 109 ? 2.676 -23.547 10.461 1 97.5 109 LEU A O 1
ATOM 872 N N . PHE A 1 110 ? 3.625 -21.578 11.008 1 98.12 110 PHE A N 1
ATOM 873 C CA . PHE A 1 110 ? 4.879 -21.812 10.305 1 98.12 110 PHE A CA 1
ATOM 874 C C . PHE A 1 110 ? 5.973 -22.25 11.273 1 98.12 110 PHE A C 1
ATOM 876 O O . PHE A 1 110 ? 7.16 -22.094 10.984 1 98.12 110 PHE A O 1
ATOM 883 N N . HIS A 1 111 ? 5.609 -22.625 12.492 1 97.38 111 HIS A N 1
ATOM 884 C CA . HIS A 1 111 ? 6.477 -23.188 13.516 1 97.38 111 HIS A CA 1
ATOM 885 C C . HIS A 1 111 ? 7.457 -22.156 14.047 1 97.38 111 HIS A C 1
ATOM 887 O O . HIS A 1 111 ? 8.602 -22.469 14.375 1 97.38 111 HIS A O 1
ATOM 893 N N . GLY A 1 112 ? 6.945 -20.922 13.922 1 94.56 112 GLY A N 1
ATOM 894 C CA . GLY A 1 112 ? 7.715 -19.875 14.562 1 94.56 112 GLY A CA 1
ATOM 895 C C . GLY A 1 112 ? 7.496 -19.797 16.062 1 94.56 112 GLY A C 1
ATOM 896 O O . GLY A 1 112 ? 6.414 -20.125 16.547 1 94.56 112 GLY A O 1
ATOM 897 N N . HIS A 1 113 ? 8.5 -19.359 16.812 1 87.12 113 HIS A N 1
ATOM 898 C CA . HIS A 1 113 ? 8.414 -19.172 18.25 1 87.12 113 HIS A CA 1
ATOM 899 C C . HIS A 1 113 ? 8.734 -17.734 18.641 1 87.12 113 HIS A C 1
ATOM 901 O O . HIS A 1 113 ? 7.973 -17.109 19.375 1 87.12 113 HIS A O 1
ATOM 907 N N . ASP A 1 114 ? 9.844 -17.25 18.109 1 84.62 114 ASP A N 1
ATOM 908 C CA . ASP A 1 114 ? 10.297 -15.891 18.422 1 84.62 114 ASP A CA 1
ATOM 909 C C . ASP A 1 114 ? 10.141 -14.969 17.219 1 84.62 114 ASP A C 1
ATOM 911 O O . ASP A 1 114 ? 10.508 -13.789 17.281 1 84.62 114 ASP A O 1
ATOM 915 N N . GLU A 1 115 ? 9.617 -15.57 16.25 1 82.69 115 GLU A N 1
ATOM 916 C CA . GLU A 1 115 ? 9.461 -14.805 15.023 1 82.69 115 GLU A CA 1
ATOM 917 C C . GLU A 1 115 ? 8.227 -13.914 15.078 1 82.69 115 GLU A C 1
ATOM 919 O O . GLU A 1 115 ? 7.152 -14.367 15.492 1 82.69 115 GLU A O 1
ATOM 924 N N . PHE A 1 116 ? 8.414 -12.625 14.758 1 88.88 116 PHE A N 1
ATOM 925 C CA . PHE A 1 116 ? 7.316 -11.664 14.711 1 88.88 116 PHE A CA 1
ATOM 926 C C . PHE A 1 116 ? 7.266 -10.961 13.359 1 88.88 116 PHE A C 1
ATOM 928 O O . PHE A 1 116 ? 8.125 -11.188 12.5 1 88.88 116 PHE A O 1
ATOM 935 N N . GLY A 1 117 ? 6.211 -10.289 13.195 1 94.75 117 GLY A N 1
ATOM 936 C CA . GLY A 1 117 ? 6.031 -9.641 11.906 1 94.75 117 GLY A CA 1
ATOM 937 C C . GLY A 1 117 ? 4.988 -8.539 11.938 1 94.75 117 GLY A C 1
ATOM 938 O O . GLY A 1 117 ? 4.879 -7.805 12.922 1 94.75 117 GLY A O 1
ATOM 939 N N . SER A 1 118 ? 4.438 -8.266 10.812 1 96.69 118 SER A N 1
ATOM 940 C CA . SER A 1 118 ? 3.438 -7.219 10.625 1 96.69 118 SER A CA 1
ATOM 941 C C . SER A 1 118 ? 2.309 -7.691 9.719 1 96.69 118 SER A C 1
ATOM 943 O O . SER A 1 118 ? 2.502 -8.586 8.891 1 96.69 118 SER A O 1
ATOM 945 N N . VAL A 1 119 ? 1.156 -7.152 9.977 1 97.19 119 VAL A N 1
ATOM 946 C CA . VAL A 1 119 ? 0.059 -7.312 9.031 1 97.19 119 VAL A CA 1
ATOM 947 C C . VAL A 1 119 ? 0.13 -6.223 7.965 1 97.19 119 VAL A C 1
ATOM 949 O O . VAL A 1 119 ? 0.189 -5.031 8.289 1 97.19 119 VAL A O 1
ATOM 952 N N . SER A 1 120 ? 0.262 -6.625 6.727 1 96.69 120 SER A N 1
ATOM 953 C CA . SER A 1 120 ? 0.283 -5.684 5.613 1 96.69 120 SER A CA 1
ATOM 954 C C . SER A 1 120 ? -1.024 -5.727 4.828 1 96.69 120 SER A C 1
ATOM 956 O O . SER A 1 120 ? -1.944 -6.465 5.184 1 96.69 120 SER A O 1
ATOM 958 N N . SER A 1 121 ? -1.125 -4.938 3.771 1 95.69 121 SER A N 1
ATOM 959 C CA . SER A 1 121 ? -2.381 -4.797 3.041 1 95.69 121 SER A CA 1
ATOM 960 C C . SER A 1 121 ? -2.488 -5.832 1.925 1 95.69 121 SER A C 1
ATOM 962 O O . SER A 1 121 ? -3.49 -5.875 1.207 1 95.69 121 SER A O 1
ATOM 964 N N . GLY A 1 122 ? -1.482 -6.672 1.729 1 96.19 122 GLY A N 1
ATOM 965 C CA . GLY A 1 122 ? -1.487 -7.699 0.698 1 96.19 122 GLY A CA 1
ATOM 966 C C . GLY A 1 122 ? -0.117 -8.305 0.45 1 96.19 122 GLY A C 1
ATOM 967 O O . GLY A 1 122 ? 0.887 -7.809 0.969 1 96.19 122 GLY A O 1
ATOM 968 N N . GLY A 1 123 ? -0.129 -9.336 -0.357 1 97.44 123 GLY A N 1
ATOM 969 C CA . GLY A 1 123 ? 1.112 -10.031 -0.652 1 97.44 123 GLY A CA 1
ATOM 970 C C . GLY A 1 123 ? 2.154 -9.148 -1.307 1 97.44 123 GLY A C 1
ATOM 971 O O . GLY A 1 123 ? 3.342 -9.234 -0.992 1 97.44 123 GLY A O 1
ATOM 972 N N . THR A 1 124 ? 1.728 -8.281 -2.217 1 97.31 124 THR A N 1
ATOM 973 C CA . THR A 1 124 ? 2.652 -7.355 -2.861 1 97.31 124 THR A CA 1
ATOM 974 C C . THR A 1 124 ? 3.342 -6.469 -1.827 1 97.31 124 THR A C 1
ATOM 976 O O . THR A 1 124 ? 4.566 -6.316 -1.85 1 97.31 124 THR A O 1
ATOM 979 N N . GLU A 1 125 ? 2.57 -5.906 -0.938 1 97.69 125 GLU A N 1
ATOM 980 C CA . GLU A 1 125 ? 3.184 -5.055 0.078 1 97.69 125 GLU A CA 1
ATOM 981 C C . GLU A 1 125 ? 4.137 -5.852 0.962 1 97.69 125 GLU A C 1
ATOM 983 O O . GLU A 1 125 ? 5.195 -5.352 1.35 1 97.69 125 GLU A O 1
ATOM 988 N N . SER A 1 126 ? 3.758 -7.09 1.342 1 98.44 126 SER A N 1
ATOM 989 C CA . SER A 1 126 ? 4.625 -7.934 2.16 1 98.44 126 SER A CA 1
ATOM 990 C C . SER A 1 126 ? 5.973 -8.164 1.483 1 98.44 126 SER A C 1
ATOM 992 O O . SER A 1 126 ? 7.02 -8.07 2.127 1 98.44 126 SER A O 1
ATOM 994 N N . LEU A 1 127 ? 5.938 -8.445 0.21 1 98.75 127 LEU A N 1
ATOM 995 C CA . LEU A 1 127 ? 7.168 -8.711 -0.524 1 98.75 127 LEU A CA 1
ATOM 996 C C . LEU A 1 127 ? 8.008 -7.441 -0.652 1 98.75 127 LEU A C 1
ATOM 998 O O . LEU A 1 127 ? 9.234 -7.492 -0.559 1 98.75 127 LEU A O 1
ATOM 1002 N N . LEU A 1 128 ? 7.344 -6.328 -0.877 1 98.69 128 LEU A N 1
ATOM 1003 C CA . LEU A 1 128 ? 8.07 -5.066 -0.939 1 98.69 128 LEU A CA 1
ATOM 1004 C C . LEU A 1 128 ? 8.703 -4.738 0.408 1 98.69 128 LEU A C 1
ATOM 1006 O O . LEU A 1 128 ? 9.859 -4.312 0.468 1 98.69 128 LEU A O 1
ATOM 1010 N N . LEU A 1 129 ? 7.918 -4.902 1.484 1 98.62 129 LEU A N 1
ATOM 1011 C CA . LEU A 1 129 ? 8.43 -4.652 2.828 1 98.62 129 LEU A CA 1
ATOM 1012 C C . LEU A 1 129 ? 9.656 -5.516 3.113 1 98.62 129 LEU A C 1
ATOM 1014 O O . LEU A 1 129 ? 10.641 -5.039 3.68 1 98.62 129 LEU A O 1
ATOM 1018 N N . MET A 1 130 ? 9.57 -6.77 2.732 1 98.69 130 MET A N 1
ATOM 1019 C CA . MET A 1 130 ? 10.672 -7.707 2.941 1 98.69 130 MET A CA 1
ATOM 1020 C C . MET A 1 130 ? 11.922 -7.258 2.188 1 98.69 130 MET A C 1
ATOM 1022 O O . MET A 1 130 ? 13.008 -7.199 2.762 1 98.69 130 MET A O 1
ATOM 1026 N N . LEU A 1 131 ? 11.82 -6.895 0.936 1 98.88 131 LEU A N 1
ATOM 1027 C CA . LEU A 1 131 ? 12.961 -6.438 0.144 1 98.88 131 LEU A CA 1
ATOM 1028 C C . LEU A 1 131 ? 13.57 -5.176 0.745 1 98.88 131 LEU A C 1
ATOM 1030 O O . LEU A 1 131 ? 14.797 -5.066 0.857 1 98.88 131 LEU A O 1
ATOM 1034 N N . LYS A 1 132 ? 12.711 -4.242 1.115 1 98.62 132 LYS A N 1
ATOM 1035 C CA . LYS A 1 132 ? 13.156 -3.004 1.74 1 98.62 132 LYS A CA 1
ATOM 1036 C C . LYS A 1 132 ? 13.891 -3.281 3.051 1 98.62 132 LYS A C 1
ATOM 1038 O O . LYS A 1 132 ? 14.922 -2.672 3.332 1 98.62 132 LYS A O 1
ATOM 1043 N N . ALA A 1 133 ? 13.383 -4.164 3.869 1 98.31 133 ALA A N 1
ATOM 1044 C CA . ALA A 1 133 ? 13.977 -4.496 5.164 1 98.31 133 ALA A CA 1
ATOM 1045 C C . ALA A 1 133 ? 15.375 -5.082 4.996 1 98.31 133 ALA A C 1
ATOM 1047 O O . ALA A 1 133 ? 16.297 -4.695 5.707 1 98.31 133 ALA A O 1
ATOM 1048 N N . TYR A 1 134 ? 15.539 -5.996 4.066 1 98.62 134 TYR A N 1
ATOM 1049 C CA . TYR A 1 134 ? 16.844 -6.605 3.854 1 98.62 134 TYR A CA 1
ATOM 1050 C C . TYR A 1 134 ? 17.828 -5.594 3.266 1 98.62 134 TYR A C 1
ATOM 1052 O O . TYR A 1 134 ? 19 -5.547 3.666 1 98.62 134 TYR A O 1
ATOM 1060 N N . ARG A 1 135 ? 17.359 -4.781 2.256 1 98.5 135 ARG A N 1
ATOM 1061 C CA . ARG A 1 135 ? 18.219 -3.723 1.728 1 98.5 135 ARG A CA 1
ATOM 1062 C C . ARG A 1 135 ? 18.75 -2.834 2.848 1 98.5 135 ARG A C 1
ATOM 1064 O O . ARG A 1 135 ? 19.953 -2.582 2.932 1 98.5 135 ARG A O 1
ATOM 1071 N N . ASP A 1 136 ? 17.859 -2.35 3.684 1 97.81 136 ASP A N 1
ATOM 1072 C CA . ASP A 1 136 ? 18.234 -1.421 4.746 1 97.81 136 ASP A CA 1
ATOM 1073 C C . ASP A 1 136 ? 19.141 -2.098 5.77 1 97.81 136 ASP A C 1
ATOM 1075 O O . ASP A 1 136 ? 20.062 -1.476 6.293 1 97.81 136 ASP A O 1
ATOM 1079 N N . PHE A 1 137 ? 18.844 -3.391 6.09 1 97.44 137 PHE A N 1
ATOM 1080 C CA . PHE A 1 137 ? 19.672 -4.125 7.043 1 97.44 137 PHE A CA 1
ATOM 1081 C C . PHE A 1 137 ? 21.109 -4.219 6.562 1 97.44 137 PHE A C 1
ATOM 1083 O O . PHE A 1 137 ? 22.047 -3.869 7.293 1 97.44 137 PHE A O 1
ATOM 1090 N N . PHE A 1 138 ? 21.297 -4.605 5.367 1 97.75 138 PHE A N 1
ATOM 1091 C CA . PHE A 1 138 ? 22.656 -4.836 4.852 1 97.75 138 PHE A CA 1
ATOM 1092 C C . PHE A 1 138 ? 23.344 -3.514 4.539 1 97.75 138 PHE A C 1
ATOM 1094 O O . PHE A 1 138 ? 24.578 -3.439 4.531 1 97.75 138 PHE A O 1
ATOM 1101 N N . THR A 1 139 ? 22.547 -2.477 4.242 1 97 139 THR A N 1
ATOM 1102 C CA . THR A 1 139 ? 23.125 -1.146 4.102 1 97 139 THR A CA 1
ATOM 1103 C C . THR A 1 139 ? 23.641 -0.643 5.445 1 97 139 THR A C 1
ATOM 1105 O O . THR A 1 139 ? 24.766 -0.15 5.535 1 97 139 THR A O 1
ATOM 1108 N N . ASN A 1 140 ? 22.828 -0.787 6.496 1 94.44 140 ASN A N 1
ATOM 1109 C CA . ASN A 1 140 ? 23.156 -0.253 7.812 1 94.44 140 ASN A CA 1
ATOM 1110 C C . ASN A 1 140 ? 24.25 -1.067 8.484 1 94.44 140 ASN A C 1
ATOM 1112 O O . ASN A 1 140 ? 25.016 -0.54 9.305 1 94.44 140 ASN A O 1
ATOM 1116 N N . TYR A 1 141 ? 24.375 -2.33 8.133 1 95.31 141 TYR A N 1
ATOM 1117 C CA . TYR A 1 141 ? 25.391 -3.207 8.719 1 95.31 141 TYR A CA 1
ATOM 1118 C C . TYR A 1 141 ? 26.375 -3.693 7.664 1 95.31 141 TYR A C 1
ATOM 1120 O O . TYR A 1 141 ? 26.844 -4.832 7.723 1 95.31 141 TYR A O 1
ATOM 1128 N N . HIS A 1 142 ? 26.672 -2.871 6.727 1 96.5 142 HIS A N 1
ATOM 1129 C CA . HIS A 1 142 ? 27.453 -3.252 5.559 1 96.5 142 HIS A CA 1
ATOM 1130 C C . HIS A 1 142 ? 28.891 -3.611 5.957 1 96.5 142 HIS A C 1
ATOM 1132 O O . HIS A 1 142 ? 29.453 -4.57 5.434 1 96.5 142 HIS A O 1
ATOM 1138 N N . GLU A 1 143 ? 29.484 -2.836 6.879 1 96.38 143 GLU A N 1
ATOM 1139 C CA . GLU A 1 143 ? 30.875 -3.074 7.273 1 96.38 143 GLU A CA 1
ATOM 1140 C C . GLU A 1 143 ? 31.016 -4.418 7.98 1 96.38 143 GLU A C 1
ATOM 1142 O O . GLU A 1 143 ? 31.984 -5.145 7.746 1 96.38 143 GLU A O 1
ATOM 1147 N N . GLU A 1 144 ? 30.031 -4.684 8.859 1 95.94 144 GLU A N 1
ATOM 1148 C CA . GLU A 1 144 ? 30.031 -5.992 9.508 1 95.94 144 GLU A CA 1
ATOM 1149 C C . GLU A 1 144 ? 29.875 -7.117 8.492 1 95.94 144 GLU A C 1
ATOM 1151 O O . GLU A 1 144 ? 30.562 -8.133 8.578 1 95.94 144 GLU A O 1
ATOM 1156 N N . TYR A 1 145 ? 29.031 -6.938 7.504 1 96.38 145 TYR A N 1
ATOM 1157 C CA . TYR A 1 145 ? 28.797 -7.922 6.453 1 96.38 145 TYR A CA 1
ATOM 1158 C C . TYR A 1 145 ? 30.062 -8.141 5.625 1 96.38 145 TYR A C 1
ATOM 1160 O O . TYR A 1 145 ? 30.453 -9.281 5.363 1 96.38 145 TYR A O 1
ATOM 1168 N N . LYS A 1 146 ? 30.75 -7.082 5.27 1 97.12 146 LYS A N 1
ATOM 1169 C CA . LYS A 1 146 ? 31.984 -7.156 4.5 1 97.12 146 LYS A CA 1
ATOM 1170 C C . LYS A 1 146 ? 33.062 -7.926 5.262 1 97.12 146 LYS A C 1
ATOM 1172 O O . LYS A 1 146 ? 33.781 -8.75 4.68 1 97.12 146 LYS A O 1
ATOM 1177 N N . LYS A 1 147 ? 33.125 -7.648 6.523 1 97.44 147 LYS A N 1
ATOM 1178 C CA . LYS A 1 147 ? 34.125 -8.305 7.359 1 97.44 147 LYS A CA 1
ATOM 1179 C C . LYS A 1 147 ? 33.906 -9.812 7.406 1 97.44 147 LYS A C 1
ATOM 1181 O O . LYS A 1 147 ? 34.844 -10.594 7.184 1 97.44 147 LYS A O 1
ATOM 1186 N N . ILE A 1 148 ? 32.719 -10.148 7.645 1 97.81 148 ILE A N 1
ATOM 1187 C CA . ILE A 1 148 ? 32.375 -11.562 7.75 1 97.81 148 ILE A CA 1
ATOM 1188 C C . ILE A 1 148 ? 32.625 -12.266 6.422 1 97.81 148 ILE A C 1
ATOM 1190 O O . ILE A 1 148 ? 33.219 -13.344 6.391 1 97.81 148 ILE A O 1
ATOM 1194 N N . MET A 1 149 ? 32.25 -11.641 5.34 1 98.12 149 MET A N 1
ATOM 1195 C CA . MET A 1 149 ? 32.344 -12.273 4.023 1 98.12 149 MET A CA 1
ATOM 1196 C C . MET A 1 149 ? 33.781 -12.305 3.541 1 98.12 149 MET A C 1
ATOM 1198 O O . MET A 1 149 ? 34.188 -13.242 2.857 1 98.12 149 MET A O 1
ATOM 1202 N N . SER A 1 150 ? 34.562 -11.328 3.896 1 97.81 150 SER A N 1
ATOM 1203 C CA . SER A 1 150 ? 35.969 -11.305 3.529 1 97.81 150 SER A CA 1
ATOM 1204 C C . SER A 1 150 ? 36.75 -12.398 4.258 1 97.81 150 SER A C 1
ATOM 1206 O O . SER A 1 150 ? 37.719 -12.961 3.711 1 97.81 150 SER A O 1
ATOM 1208 N N . GLU A 1 151 ? 36.344 -12.625 5.457 1 97.94 151 GLU A N 1
ATOM 1209 C CA . GLU A 1 151 ? 36.969 -13.703 6.223 1 97.94 151 GLU A CA 1
ATOM 1210 C C . GLU A 1 151 ? 36.625 -15.07 5.652 1 97.94 151 GLU A C 1
ATOM 1212 O O . GLU A 1 151 ? 37.469 -15.969 5.602 1 97.94 151 GLU A O 1
ATOM 1217 N N . LYS A 1 152 ? 35.438 -15.188 5.195 1 97.88 152 LYS A N 1
ATOM 1218 C CA . LYS A 1 152 ? 34.969 -16.469 4.68 1 97.88 152 LYS A CA 1
ATOM 1219 C C . LYS A 1 152 ? 35.469 -16.719 3.264 1 97.88 152 LYS A C 1
ATOM 1221 O O . LYS A 1 152 ? 35.719 -17.859 2.883 1 97.88 152 LYS A O 1
ATOM 1226 N N . TYR A 1 153 ? 35.562 -15.625 2.504 1 98.25 153 TYR A N 1
ATOM 1227 C CA . TYR A 1 153 ? 36.031 -15.703 1.124 1 98.25 153 TYR A CA 1
ATOM 1228 C C . TYR A 1 153 ? 37.25 -14.805 0.9 1 98.25 153 TYR A C 1
ATOM 1230 O O . TYR A 1 153 ? 37.188 -13.844 0.129 1 98.25 153 TYR A O 1
ATOM 1238 N N . PRO A 1 154 ? 38.375 -15.188 1.313 1 97.69 154 PRO A N 1
ATOM 1239 C CA . PRO A 1 154 ? 39.562 -14.328 1.271 1 97.69 154 PRO A CA 1
ATOM 1240 C C . PRO A 1 154 ? 40.031 -14.047 -0.153 1 97.69 154 PRO A C 1
ATOM 1242 O O . PRO A 1 154 ? 40.594 -12.984 -0.421 1 97.69 154 PRO A O 1
ATOM 1245 N N . GLU A 1 155 ? 39.781 -14.977 -1.007 1 97.38 155 GLU A N 1
ATOM 1246 C CA . GLU A 1 155 ? 40.219 -14.797 -2.389 1 97.38 155 GLU A CA 1
ATOM 1247 C C . GLU A 1 155 ? 39.438 -13.68 -3.07 1 97.38 155 GLU A C 1
ATOM 1249 O O . GLU A 1 155 ? 39.875 -13.141 -4.09 1 97.38 155 GLU A O 1
ATOM 1254 N N . LYS A 1 156 ? 38.281 -13.258 -2.504 1 97.31 156 LYS A N 1
ATOM 1255 C CA . LYS A 1 156 ? 37.438 -12.219 -3.08 1 97.31 156 LYS A CA 1
ATOM 1256 C C . LYS A 1 156 ? 37.438 -10.961 -2.209 1 97.31 156 LYS A C 1
ATOM 1258 O O . LYS A 1 156 ? 36.562 -10.102 -2.355 1 97.31 156 LYS A O 1
ATOM 1263 N N . LYS A 1 157 ? 38.312 -10.82 -1.354 1 97.06 157 LYS A N 1
ATOM 1264 C CA . LYS A 1 157 ? 38.344 -9.773 -0.334 1 97.06 157 LYS A CA 1
ATOM 1265 C C . LYS A 1 157 ? 38.344 -8.391 -0.967 1 97.06 157 LYS A C 1
ATOM 1267 O O . LYS A 1 157 ? 37.594 -7.508 -0.516 1 97.06 157 LYS A O 1
ATOM 1272 N N . ASP A 1 158 ? 39.125 -8.172 -1.979 1 97 158 ASP A N 1
ATOM 1273 C CA . ASP A 1 158 ? 39.219 -6.859 -2.619 1 97 158 ASP A CA 1
ATOM 1274 C C . ASP A 1 158 ? 37.875 -6.492 -3.279 1 97 158 ASP A C 1
ATOM 1276 O O . ASP A 1 158 ? 37.406 -5.359 -3.15 1 97 158 ASP A O 1
ATOM 1280 N N . GLU A 1 159 ? 37.344 -7.406 -3.891 1 95.94 159 GLU A N 1
ATOM 1281 C CA . GLU A 1 159 ? 36.062 -7.195 -4.535 1 95.94 159 GLU A CA 1
ATOM 1282 C C . GLU A 1 159 ? 34.969 -6.883 -3.506 1 95.94 159 GLU A C 1
ATOM 1284 O O . GLU A 1 159 ? 34.156 -5.98 -3.709 1 95.94 159 GLU A O 1
ATOM 1289 N N . ILE A 1 160 ? 34.969 -7.582 -2.402 1 97.56 160 ILE A N 1
ATOM 1290 C CA . ILE A 1 160 ? 34 -7.426 -1.335 1 97.56 160 ILE A CA 1
ATOM 1291 C C . ILE A 1 160 ? 34.125 -6.043 -0.703 1 97.56 160 ILE A C 1
ATOM 1293 O O . ILE A 1 160 ? 33.156 -5.328 -0.528 1 97.56 160 ILE A O 1
ATOM 1297 N N . ASN A 1 161 ? 35.312 -5.66 -0.499 1 96 161 ASN A N 1
ATOM 1298 C CA . ASN A 1 161 ? 35.562 -4.418 0.212 1 96 161 ASN A CA 1
ATOM 1299 C C . ASN A 1 161 ? 35.281 -3.199 -0.662 1 96 161 ASN A C 1
ATOM 1301 O O . ASN A 1 161 ? 34.938 -2.129 -0.153 1 96 161 ASN A O 1
ATOM 1305 N N . ASN A 1 162 ? 35.375 -3.354 -1.963 1 94.44 162 ASN A N 1
ATOM 1306 C CA . ASN A 1 162 ? 35.188 -2.223 -2.867 1 94.44 162 ASN A CA 1
ATOM 1307 C C . ASN A 1 162 ? 33.812 -2.193 -3.467 1 94.44 162 ASN A C 1
ATOM 1309 O O . ASN A 1 162 ? 33.5 -1.359 -4.324 1 94.44 162 ASN A O 1
ATOM 1313 N N . PHE A 1 163 ? 32.969 -3.027 -2.912 1 93.56 163 PHE A N 1
ATOM 1314 C CA . PHE A 1 163 ? 31.609 -3.084 -3.441 1 93.56 163 PHE A CA 1
ATOM 1315 C C . PHE A 1 163 ? 30.828 -1.841 -3.047 1 93.56 163 PHE A C 1
ATOM 1317 O O . PHE A 1 163 ? 30.844 -1.436 -1.883 1 93.56 163 PHE A O 1
ATOM 1324 N N . GLN A 1 164 ? 30.219 -1.171 -4.117 1 87.44 164 GLN A N 1
ATOM 1325 C CA . GLN A 1 164 ? 29.453 0.042 -3.846 1 87.44 164 GLN A CA 1
ATOM 1326 C C . GLN A 1 164 ? 27.969 -0.153 -4.172 1 87.44 164 GLN A C 1
ATOM 1328 O O . GLN A 1 164 ? 27.172 0.766 -4.004 1 87.44 164 GLN A O 1
ATOM 1333 N N . GLY A 1 165 ? 27.594 -1.3 -4.676 1 86.5 165 GLY A N 1
ATOM 1334 C CA . GLY A 1 165 ? 26.188 -1.542 -5.012 1 86.5 165 GLY A CA 1
ATOM 1335 C C . GLY A 1 165 ? 25.953 -1.713 -6.5 1 86.5 165 GLY A C 1
ATOM 1336 O O . GLY A 1 165 ? 26.859 -1.497 -7.305 1 86.5 165 GLY A O 1
ATOM 1337 N N . PRO A 1 166 ? 24.734 -2.111 -6.742 1 95.75 166 PRO A N 1
ATOM 1338 C CA . PRO A 1 166 ? 23.641 -2.451 -5.836 1 95.75 166 PRO A CA 1
ATOM 1339 C C . PRO A 1 166 ? 23.75 -3.865 -5.273 1 95.75 166 PRO A C 1
ATOM 1341 O O . PRO A 1 166 ? 24.406 -4.723 -5.871 1 95.75 166 PRO A O 1
ATOM 1344 N N . PHE A 1 167 ? 23.047 -4.191 -4.137 1 98.56 167 PHE A N 1
ATOM 1345 C CA . PHE A 1 167 ? 22.953 -5.535 -3.576 1 98.56 167 PHE A CA 1
ATOM 1346 C C . PHE A 1 167 ? 22.188 -6.465 -4.516 1 98.56 167 PHE A C 1
ATOM 1348 O O . PHE A 1 167 ? 21.359 -6.008 -5.309 1 98.56 167 PHE A O 1
ATOM 1355 N N . GLU A 1 168 ? 22.5 -7.711 -4.457 1 98.75 168 GLU A N 1
ATOM 1356 C CA . GLU A 1 168 ? 21.906 -8.711 -5.34 1 98.75 168 GLU A CA 1
ATOM 1357 C C . GLU A 1 168 ? 20.953 -9.625 -4.57 1 98.75 168 GLU A C 1
ATOM 1359 O O . GLU A 1 168 ? 21.219 -9.984 -3.424 1 98.75 168 GLU A O 1
ATOM 1364 N N . VAL A 1 169 ? 19.828 -9.938 -5.184 1 98.94 169 VAL A N 1
ATOM 1365 C CA . VAL A 1 169 ? 18.859 -10.914 -4.707 1 98.94 169 VAL A CA 1
ATOM 1366 C C . VAL A 1 169 ? 18.703 -12.031 -5.734 1 98.94 169 VAL A C 1
ATOM 1368 O O . VAL A 1 169 ? 18.422 -11.773 -6.91 1 98.94 169 VAL A O 1
ATOM 1371 N N . ILE A 1 170 ? 18.875 -13.258 -5.316 1 98.94 170 ILE A N 1
ATOM 1372 C CA . ILE A 1 170 ? 18.75 -14.383 -6.234 1 98.94 170 ILE A CA 1
ATOM 1373 C C . ILE A 1 170 ? 17.312 -14.898 -6.219 1 98.94 170 ILE A C 1
ATOM 1375 O O . ILE A 1 170 ? 16.75 -15.164 -5.152 1 98.94 170 ILE A O 1
ATOM 1379 N N . VAL A 1 171 ? 16.734 -15 -7.379 1 98.62 171 VAL A N 1
ATOM 1380 C CA . VAL A 1 171 ? 15.352 -15.461 -7.527 1 98.62 171 VAL A CA 1
ATOM 1381 C C . VAL A 1 171 ? 15.266 -16.453 -8.688 1 98.62 171 VAL A C 1
ATOM 1383 O O . VAL A 1 171 ? 16.188 -16.562 -9.492 1 98.62 171 VAL A O 1
ATOM 1386 N N . CYS A 1 172 ? 14.195 -17.188 -8.703 1 97.44 172 CYS A N 1
ATOM 1387 C CA . CYS A 1 172 ? 13.867 -18.031 -9.844 1 97.44 172 CYS A CA 1
ATOM 1388 C C . CYS A 1 172 ? 13 -17.281 -10.852 1 97.44 172 CYS A C 1
ATOM 1390 O O . CYS A 1 172 ? 12.273 -16.359 -10.477 1 97.44 172 CYS A O 1
ATOM 1392 N N . THR A 1 173 ? 13.047 -17.641 -12.125 1 94.81 173 THR A N 1
ATOM 1393 C CA . THR A 1 173 ? 12.273 -16.969 -13.164 1 94.81 173 THR A CA 1
ATOM 1394 C C . THR A 1 173 ? 10.773 -17.125 -12.898 1 94.81 173 THR A C 1
ATOM 1396 O O . THR A 1 173 ? 9.969 -16.344 -13.422 1 94.81 173 THR A O 1
ATOM 1399 N N . SER A 1 174 ? 10.398 -18.031 -12.055 1 95.62 174 SER A N 1
ATOM 1400 C CA . SER A 1 174 ? 8.992 -18.25 -11.734 1 95.62 174 SER A CA 1
ATOM 1401 C C . SER A 1 174 ? 8.531 -17.375 -10.578 1 95.62 174 SER A C 1
ATOM 1403 O O . SER A 1 174 ? 7.363 -17.406 -10.188 1 95.62 174 SER A O 1
ATOM 1405 N N . VAL A 1 175 ? 9.461 -16.516 -10.031 1 97.06 175 VAL A N 1
ATOM 1406 C CA . VAL A 1 175 ? 9.133 -15.688 -8.883 1 97.06 175 VAL A CA 1
ATOM 1407 C C . VAL A 1 175 ? 8.023 -14.711 -9.25 1 97.06 175 VAL A C 1
ATOM 1409 O O . VAL A 1 175 ? 7.91 -14.289 -10.406 1 97.06 175 VAL A O 1
ATOM 1412 N N . HIS A 1 176 ? 7.133 -14.43 -8.305 1 96.94 176 HIS A N 1
ATOM 1413 C CA . HIS A 1 176 ? 6.07 -13.453 -8.547 1 96.94 176 HIS A CA 1
ATOM 1414 C C . HIS A 1 176 ? 6.648 -12.086 -8.875 1 96.94 176 HIS A C 1
ATOM 1416 O O . HIS A 1 176 ? 7.602 -11.633 -8.234 1 96.94 176 HIS A O 1
ATOM 1422 N N . PRO A 1 177 ? 6.074 -11.289 -9.789 1 96 177 PRO A N 1
ATOM 1423 C CA . PRO A 1 177 ? 6.648 -10.039 -10.305 1 96 177 PRO A CA 1
ATOM 1424 C C . PRO A 1 177 ? 6.645 -8.922 -9.266 1 96 177 PRO A C 1
ATOM 1426 O O . PRO A 1 177 ? 7.297 -7.895 -9.461 1 96 177 PRO A O 1
ATOM 1429 N N . ALA A 1 178 ? 5.891 -9.078 -8.195 1 97.44 178 ALA A N 1
ATOM 1430 C CA . ALA A 1 178 ? 5.992 -8.109 -7.109 1 97.44 178 ALA A CA 1
ATOM 1431 C C . ALA A 1 178 ? 7.434 -7.969 -6.629 1 97.44 178 ALA A C 1
ATOM 1433 O O . ALA A 1 178 ? 7.844 -6.898 -6.172 1 97.44 178 ALA A O 1
ATOM 1434 N N . VAL A 1 179 ? 8.219 -9.039 -6.746 1 98.5 179 VAL A N 1
ATOM 1435 C CA . VAL A 1 179 ? 9.633 -9 -6.383 1 98.5 179 VAL A CA 1
ATOM 1436 C C . VAL A 1 179 ? 10.398 -8.133 -7.371 1 98.5 179 VAL A C 1
ATOM 1438 O O . VAL A 1 179 ? 11.25 -7.332 -6.977 1 98.5 179 VAL A O 1
ATOM 1441 N N . ASN A 1 180 ? 10.094 -8.281 -8.711 1 97.69 180 ASN A N 1
ATOM 1442 C CA . ASN A 1 180 ? 10.68 -7.406 -9.719 1 97.69 180 ASN A CA 1
ATOM 1443 C C . ASN A 1 180 ? 10.328 -5.945 -9.469 1 97.69 180 ASN A C 1
ATOM 1445 O O . ASN A 1 180 ? 11.172 -5.062 -9.602 1 97.69 180 ASN A O 1
ATOM 1449 N N . LYS A 1 181 ? 9.117 -5.746 -9.156 1 97.5 181 LYS A N 1
ATOM 1450 C CA . LYS A 1 181 ? 8.633 -4.41 -8.828 1 97.5 181 LYS A CA 1
ATOM 1451 C C . LYS A 1 181 ? 9.406 -3.814 -7.656 1 97.5 181 LYS A C 1
ATOM 1453 O O . LYS A 1 181 ? 9.891 -2.684 -7.738 1 97.5 181 LYS A O 1
ATOM 1458 N N . GLY A 1 182 ? 9.5 -4.559 -6.543 1 98.44 182 GLY A N 1
ATOM 1459 C CA . GLY A 1 182 ? 10.227 -4.094 -5.371 1 98.44 182 GLY A CA 1
ATOM 1460 C C . GLY A 1 182 ? 11.688 -3.811 -5.648 1 98.44 182 GLY A C 1
ATOM 1461 O O . GLY A 1 182 ? 12.242 -2.822 -5.16 1 98.44 182 GLY A O 1
ATOM 1462 N N . ALA A 1 183 ? 12.336 -4.703 -6.406 1 98.38 183 ALA A N 1
ATOM 1463 C CA . ALA A 1 183 ? 13.742 -4.492 -6.754 1 98.38 183 ALA A CA 1
ATOM 1464 C C . ALA A 1 183 ? 13.922 -3.189 -7.527 1 98.38 183 ALA A C 1
ATOM 1466 O O . ALA A 1 183 ? 14.875 -2.445 -7.285 1 98.38 183 ALA A O 1
ATOM 1467 N N . HIS A 1 184 ? 12.969 -2.965 -8.492 1 97.69 184 HIS A N 1
ATOM 1468 C CA . HIS A 1 184 ? 13 -1.722 -9.258 1 97.69 184 HIS A CA 1
ATOM 1469 C C . HIS A 1 184 ? 12.805 -0.513 -8.344 1 97.69 184 HIS A C 1
ATOM 1471 O O . HIS A 1 184 ? 13.5 0.496 -8.492 1 97.69 184 HIS A O 1
ATOM 1477 N N . TYR A 1 185 ? 11.852 -0.622 -7.438 1 98.25 185 TYR A N 1
ATOM 1478 C CA . TYR A 1 185 ? 11.539 0.473 -6.527 1 98.25 185 TYR A CA 1
ATOM 1479 C C . TYR A 1 185 ? 12.727 0.788 -5.625 1 98.25 185 TYR A C 1
ATOM 1481 O O . TYR A 1 185 ? 13.07 1.955 -5.422 1 98.25 185 TYR A O 1
ATOM 1489 N N . PHE A 1 186 ? 13.469 -0.233 -5.082 1 98.25 186 PHE A N 1
ATOM 1490 C CA . PHE A 1 186 ? 14.391 -0.036 -3.969 1 98.25 186 PHE A CA 1
ATOM 1491 C C . PHE A 1 186 ? 15.836 -0.087 -4.445 1 98.25 186 PHE A C 1
ATOM 1493 O O . PHE A 1 186 ? 16.766 0.026 -3.643 1 98.25 186 PHE A O 1
ATOM 1500 N N . GLY A 1 187 ? 16.094 -0.24 -5.77 1 97.25 187 GLY A N 1
ATOM 1501 C CA . GLY A 1 187 ? 17.422 -0.224 -6.332 1 97.25 187 GLY A CA 1
ATOM 1502 C C . GLY A 1 187 ? 18.219 -1.487 -6.039 1 97.25 187 GLY A C 1
ATOM 1503 O O . GLY A 1 187 ? 19.391 -1.424 -5.699 1 97.25 187 GLY A O 1
ATOM 1504 N N . LEU A 1 188 ? 17.578 -2.65 -6.039 1 98.5 188 LEU A N 1
ATOM 1505 C CA . LEU A 1 188 ? 18.203 -3.959 -5.906 1 98.5 188 LEU A CA 1
ATOM 1506 C C . LEU A 1 188 ? 18.391 -4.613 -7.27 1 98.5 188 LEU A C 1
ATOM 1508 O O . LEU A 1 188 ? 17.672 -4.305 -8.219 1 98.5 188 LEU A O 1
ATOM 1512 N N . LYS A 1 189 ? 19.391 -5.422 -7.363 1 98.5 189 LYS A N 1
ATOM 1513 C CA . LYS A 1 189 ? 19.609 -6.184 -8.594 1 98.5 189 LYS A CA 1
ATOM 1514 C C . LYS A 1 189 ? 19.156 -7.629 -8.43 1 98.5 189 LYS A C 1
ATOM 1516 O O . LYS A 1 189 ? 19.641 -8.344 -7.555 1 98.5 189 LYS A O 1
ATOM 1521 N N . LEU A 1 190 ? 18.25 -8.039 -9.258 1 98.44 190 LEU A N 1
ATOM 1522 C CA . LEU A 1 190 ? 17.812 -9.438 -9.242 1 98.44 190 LEU A CA 1
ATOM 1523 C C . LEU A 1 190 ? 18.734 -10.297 -10.109 1 98.44 190 LEU A C 1
ATOM 1525 O O . LEU A 1 190 ? 19.094 -9.898 -11.227 1 98.44 190 LEU A O 1
ATOM 1529 N N . VAL A 1 191 ? 19.203 -11.328 -9.555 1 98.56 191 VAL A N 1
ATOM 1530 C CA . VAL A 1 191 ? 19.906 -12.375 -10.305 1 98.56 191 VAL A CA 1
ATOM 1531 C C . VAL A 1 191 ? 18.969 -13.57 -10.5 1 98.56 191 VAL A C 1
ATOM 1533 O O . VAL A 1 191 ? 18.75 -14.352 -9.57 1 98.56 191 VAL A O 1
ATOM 1536 N N . GLU A 1 192 ? 18.531 -13.734 -11.703 1 97.25 192 GLU A N 1
ATOM 1537 C CA . GLU A 1 192 ? 17.516 -14.75 -11.992 1 97.25 192 GLU A CA 1
ATOM 1538 C C . GLU A 1 192 ? 18.156 -16.062 -12.414 1 97.25 192 GLU A C 1
ATOM 1540 O O . GLU A 1 192 ? 19.062 -16.078 -13.258 1 97.25 192 GLU A O 1
ATOM 1545 N N . VAL A 1 193 ? 17.75 -17.109 -11.781 1 97.38 193 VAL A N 1
ATOM 1546 C CA . VAL A 1 193 ? 18.125 -18.453 -12.211 1 97.38 193 VAL A CA 1
ATOM 1547 C C . VAL A 1 193 ? 16.938 -19.141 -12.867 1 97.38 193 VAL A C 1
ATOM 1549 O O . VAL A 1 193 ? 15.797 -18.938 -12.461 1 97.38 193 VAL A O 1
ATOM 1552 N N . GLU A 1 194 ? 17.156 -19.953 -13.836 1 94.38 194 GLU A N 1
ATOM 1553 C CA . GLU A 1 194 ? 16.109 -20.656 -14.562 1 94.38 194 GLU A CA 1
ATOM 1554 C C . GLU A 1 194 ? 15.516 -21.781 -13.719 1 94.38 194 GLU A C 1
ATOM 1556 O O . GLU A 1 194 ? 16.188 -22.344 -12.859 1 94.38 194 GLU A O 1
ATOM 1561 N N . VAL A 1 195 ? 14.312 -22.078 -13.984 1 94.31 195 VAL A N 1
ATOM 1562 C CA . VAL A 1 195 ? 13.695 -23.25 -13.359 1 94.31 195 VAL A CA 1
ATOM 1563 C C . VAL A 1 195 ? 14.344 -24.516 -13.891 1 94.31 195 VAL A C 1
ATOM 1565 O O . VAL A 1 195 ? 14.828 -24.547 -15.023 1 94.31 195 VAL A O 1
ATOM 1568 N N . ASP A 1 196 ? 14.328 -25.547 -13.031 1 94.69 196 ASP A N 1
ATOM 1569 C CA . ASP A 1 196 ? 14.648 -26.859 -13.562 1 94.69 196 ASP A CA 1
ATOM 1570 C C . ASP A 1 196 ? 13.68 -27.25 -14.68 1 94.69 196 ASP A C 1
ATOM 1572 O O . ASP A 1 196 ? 12.461 -27.141 -14.516 1 94.69 196 ASP A O 1
ATOM 1576 N N . ARG A 1 197 ? 14.094 -27.75 -15.758 1 93.06 197 ARG A N 1
ATOM 1577 C CA . ARG A 1 197 ? 13.266 -27.953 -16.938 1 93.06 197 ARG A CA 1
ATOM 1578 C C . ARG A 1 197 ? 12.328 -29.141 -16.75 1 93.06 197 ARG A C 1
ATOM 1580 O O . ARG A 1 197 ? 11.359 -29.297 -17.5 1 93.06 197 ARG A O 1
ATOM 1587 N N . THR A 1 198 ? 12.625 -29.969 -15.789 1 92.69 198 THR A N 1
ATOM 1588 C CA . THR A 1 198 ? 11.797 -31.141 -15.539 1 92.69 198 THR A CA 1
ATOM 1589 C C . THR A 1 198 ? 10.875 -30.906 -14.344 1 92.69 198 THR A C 1
ATOM 1591 O O . THR A 1 198 ? 9.656 -31.062 -14.453 1 92.69 198 THR A O 1
ATOM 1594 N N . THR A 1 199 ? 11.469 -30.391 -13.289 1 94.62 199 THR A N 1
ATOM 1595 C CA . THR A 1 199 ? 10.703 -30.281 -12.047 1 94.62 199 THR A CA 1
ATOM 1596 C C . THR A 1 199 ? 10.094 -28.891 -11.898 1 94.62 199 THR A C 1
ATOM 1598 O O . THR A 1 199 ? 9.188 -28.688 -11.086 1 94.62 199 THR A O 1
ATOM 1601 N N . PHE A 1 200 ? 10.664 -27.875 -12.633 1 96.06 200 PHE A N 1
ATOM 1602 C CA . PHE A 1 200 ? 10.25 -26.484 -12.609 1 96.06 200 PHE A CA 1
ATOM 1603 C C . PHE A 1 200 ? 10.555 -25.844 -11.266 1 96.06 200 PHE A C 1
ATOM 1605 O O . PHE A 1 200 ? 10.055 -24.766 -10.953 1 96.06 200 PHE A O 1
ATOM 1612 N N . THR A 1 201 ? 11.352 -26.484 -10.398 1 97.19 201 THR A N 1
ATOM 1613 C CA . THR A 1 201 ? 11.797 -25.938 -9.125 1 97.19 201 THR A CA 1
ATOM 1614 C C . THR A 1 201 ? 13.031 -25.062 -9.32 1 97.19 201 THR A C 1
ATOM 1616 O O . THR A 1 201 ? 13.672 -25.094 -10.375 1 97.19 201 THR A O 1
ATOM 1619 N N . MET A 1 202 ? 13.266 -24.219 -8.312 1 97.5 202 MET A N 1
ATOM 1620 C CA . MET A 1 202 ? 14.539 -23.5 -8.242 1 97.5 202 MET A CA 1
ATOM 1621 C C . MET A 1 202 ? 15.68 -24.469 -7.953 1 97.5 202 MET A C 1
ATOM 1623 O O . MET A 1 202 ? 15.641 -25.203 -6.969 1 97.5 202 MET A O 1
ATOM 1627 N N . HIS A 1 203 ? 16.734 -24.438 -8.773 1 96.12 203 HIS A N 1
ATOM 1628 C CA . HIS A 1 203 ? 17.859 -25.359 -8.625 1 96.12 203 HIS A CA 1
ATOM 1629 C C . HIS A 1 203 ? 18.906 -24.812 -7.668 1 96.12 203 HIS A C 1
ATOM 1631 O O . HIS A 1 203 ? 19.547 -23.797 -7.953 1 96.12 203 HIS A O 1
ATOM 1637 N N . PRO A 1 204 ? 19.141 -25.516 -6.547 1 97.94 204 PRO A N 1
ATOM 1638 C CA . PRO A 1 204 ? 20.125 -25.016 -5.578 1 97.94 204 PRO A CA 1
ATOM 1639 C C . PRO A 1 204 ? 21.516 -24.828 -6.188 1 97.94 204 PRO A C 1
ATOM 1641 O O . PRO A 1 204 ? 22.219 -23.875 -5.844 1 97.94 204 PRO A O 1
ATOM 1644 N N . GLU A 1 205 ? 21.922 -25.688 -7.094 1 97.75 205 GLU A N 1
ATOM 1645 C CA . GLU A 1 205 ? 23.219 -25.562 -7.727 1 97.75 205 GLU A CA 1
ATOM 1646 C C . GLU A 1 205 ? 23.328 -24.266 -8.531 1 97.75 205 GLU A C 1
ATOM 1648 O O . GLU A 1 205 ? 24.375 -23.609 -8.539 1 97.75 205 GLU A O 1
ATOM 1653 N N . SER A 1 206 ? 22.25 -23.969 -9.203 1 98.06 206 SER A N 1
ATOM 1654 C CA . SER A 1 206 ? 22.234 -22.719 -9.953 1 98.06 206 SER A CA 1
ATOM 1655 C C . SER A 1 206 ? 22.312 -21.5 -9.023 1 98.06 206 SER A C 1
ATOM 1657 O O . SER A 1 206 ? 22.906 -20.484 -9.375 1 98.06 206 SER A O 1
ATOM 1659 N N . VAL A 1 207 ? 21.719 -21.594 -7.855 1 98.62 207 VAL A N 1
ATOM 1660 C CA . VAL A 1 207 ? 21.781 -20.531 -6.855 1 98.62 207 VAL A CA 1
ATOM 1661 C C . VAL A 1 207 ? 23.219 -20.359 -6.367 1 98.62 207 VAL A C 1
ATOM 1663 O O . VAL A 1 207 ? 23.703 -19.234 -6.258 1 98.62 207 VAL A O 1
ATOM 1666 N N . GLU A 1 208 ? 23.844 -21.469 -6.125 1 98.62 208 GLU A N 1
ATOM 1667 C CA . GLU A 1 208 ? 25.234 -21.422 -5.668 1 98.62 208 GLU A CA 1
ATOM 1668 C C . GLU A 1 208 ? 26.125 -20.766 -6.711 1 98.62 208 GLU A C 1
ATOM 1670 O O . GLU A 1 208 ? 27 -19.969 -6.371 1 98.62 208 GLU A O 1
ATOM 1675 N N . LYS A 1 209 ? 25.906 -21.125 -7.953 1 98.38 209 LYS A N 1
ATOM 1676 C CA . LYS A 1 209 ? 26.703 -20.547 -9.047 1 98.38 209 LYS A CA 1
ATOM 1677 C C . LYS A 1 209 ? 26.438 -19.062 -9.203 1 98.38 209 LYS A C 1
ATOM 1679 O O . LYS A 1 209 ? 27.328 -18.297 -9.57 1 98.38 209 LYS A O 1
ATOM 1684 N N . ALA A 1 210 ? 25.219 -18.625 -8.906 1 98.56 210 ALA A N 1
ATOM 1685 C CA . ALA A 1 210 ? 24.812 -17.234 -9.086 1 98.56 210 ALA A CA 1
ATOM 1686 C C . ALA A 1 210 ? 25.266 -16.375 -7.902 1 98.56 210 ALA A C 1
ATOM 1688 O O . ALA A 1 210 ? 25.281 -15.148 -7.996 1 98.56 210 ALA A O 1
ATOM 1689 N N . PHE A 1 211 ? 25.672 -16.984 -6.84 1 98.44 211 PHE A N 1
ATOM 1690 C CA . PHE A 1 211 ? 26.016 -16.312 -5.594 1 98.44 211 PHE A CA 1
ATOM 1691 C C . PHE A 1 211 ? 27.297 -15.5 -5.754 1 98.44 211 PHE A C 1
ATOM 1693 O O . PHE A 1 211 ? 28.297 -15.992 -6.285 1 98.44 211 PHE A O 1
ATOM 1700 N N . ASN A 1 212 ? 27.266 -14.289 -5.367 1 97.88 212 ASN A N 1
ATOM 1701 C CA . ASN A 1 212 ? 28.422 -13.398 -5.309 1 97.88 212 ASN A CA 1
ATOM 1702 C C . ASN A 1 212 ? 28.688 -12.922 -3.883 1 97.88 212 ASN A C 1
ATOM 1704 O O . ASN A 1 212 ? 27.953 -12.102 -3.344 1 97.88 212 ASN A O 1
ATOM 1708 N N . PRO A 1 213 ? 29.797 -13.391 -3.338 1 96.81 213 PRO A N 1
ATOM 1709 C CA . PRO A 1 213 ? 30.109 -12.977 -1.966 1 96.81 213 PRO A CA 1
ATOM 1710 C C . PRO A 1 213 ? 30.219 -11.461 -1.814 1 96.81 213 PRO A C 1
ATOM 1712 O O . PRO A 1 213 ? 30.906 -10.812 -2.611 1 96.81 213 PRO A O 1
ATOM 1715 N N . GLY A 1 214 ? 29.547 -10.938 -0.899 1 95 214 GLY A N 1
ATOM 1716 C CA . GLY A 1 214 ? 29.625 -9.508 -0.637 1 95 214 GLY A CA 1
ATOM 1717 C C . GLY A 1 214 ? 28.547 -8.719 -1.37 1 95 214 GLY A C 1
ATOM 1718 O O . GLY A 1 214 ? 28.297 -7.559 -1.037 1 95 214 GLY A O 1
ATOM 1719 N N . LYS A 1 215 ? 27.922 -9.328 -2.334 1 97.44 215 LYS A N 1
ATOM 1720 C CA . LYS A 1 215 ? 26.891 -8.641 -3.102 1 97.44 215 LYS A CA 1
ATOM 1721 C C . LYS A 1 215 ? 25.516 -9.242 -2.84 1 97.44 215 LYS A C 1
ATOM 1723 O O . LYS A 1 215 ? 24.531 -8.523 -2.709 1 97.44 215 LYS A O 1
ATOM 1728 N N . THR A 1 216 ? 25.469 -10.547 -2.859 1 98.56 216 THR A N 1
ATOM 1729 C CA . THR A 1 216 ? 24.203 -11.258 -2.662 1 98.56 216 THR A CA 1
ATOM 1730 C C . THR A 1 216 ? 23.766 -11.18 -1.205 1 98.56 216 THR A C 1
ATOM 1732 O O . THR A 1 216 ? 24.516 -11.562 -0.301 1 98.56 216 THR A O 1
ATOM 1735 N N . ILE A 1 217 ? 22.516 -10.758 -0.99 1 98.62 217 ILE A N 1
ATOM 1736 C CA . ILE A 1 217 ? 22.094 -10.562 0.395 1 98.62 217 ILE A CA 1
ATOM 1737 C C . ILE A 1 217 ? 20.875 -11.43 0.689 1 98.62 217 ILE A C 1
ATOM 1739 O O . ILE A 1 217 ? 20.5 -11.617 1.85 1 98.62 217 ILE A O 1
ATOM 1743 N N . LEU A 1 218 ? 20.234 -11.969 -0.288 1 98.81 218 LEU A N 1
ATOM 1744 C CA . LEU A 1 218 ? 18.922 -12.602 -0.102 1 98.81 218 LEU A CA 1
ATOM 1745 C C . LEU A 1 218 ? 18.625 -13.586 -1.229 1 98.81 218 LEU A C 1
ATOM 1747 O O . LEU A 1 218 ? 18.953 -13.32 -2.389 1 98.81 218 LEU A O 1
ATOM 1751 N N . VAL A 1 219 ? 18.109 -14.711 -0.902 1 98.94 219 VAL A N 1
ATOM 1752 C CA . VAL A 1 219 ? 17.484 -15.664 -1.822 1 98.94 219 VAL A CA 1
ATOM 1753 C C . VAL A 1 219 ? 15.992 -15.758 -1.552 1 98.94 219 VAL A C 1
ATOM 1755 O O . VAL A 1 219 ? 15.562 -15.766 -0.396 1 98.94 219 VAL A O 1
ATOM 1758 N N . ILE A 1 220 ? 15.156 -15.758 -2.613 1 98.94 220 ILE A N 1
ATOM 1759 C CA . ILE A 1 220 ? 13.711 -15.859 -2.447 1 98.94 220 ILE A CA 1
ATOM 1760 C C . ILE A 1 220 ? 13.211 -17.156 -3.09 1 98.94 220 ILE A C 1
ATOM 1762 O O . ILE A 1 220 ? 13.445 -17.391 -4.277 1 98.94 220 ILE A O 1
ATOM 1766 N N . ALA A 1 221 ? 12.57 -17.969 -2.328 1 98.81 221 ALA A N 1
ATOM 1767 C CA . ALA A 1 221 ? 11.992 -19.234 -2.789 1 98.81 221 ALA A CA 1
ATOM 1768 C C . ALA A 1 221 ? 10.469 -19.172 -2.781 1 98.81 221 ALA A C 1
ATOM 1770 O O . ALA A 1 221 ? 9.875 -18.438 -1.983 1 98.81 221 ALA A O 1
ATOM 1771 N N . SER A 1 222 ? 9.836 -19.906 -3.658 1 98.38 222 SER A N 1
ATOM 1772 C CA . SER A 1 222 ? 8.383 -19.922 -3.783 1 98.38 222 SER A CA 1
ATOM 1773 C C . SER A 1 222 ? 7.773 -21.141 -3.09 1 98.38 222 SER A C 1
ATOM 1775 O O . SER A 1 222 ? 8.312 -22.25 -3.182 1 98.38 222 SER A O 1
ATOM 1777 N N . CYS A 1 223 ? 6.645 -20.906 -2.404 1 98 223 CYS A N 1
ATOM 1778 C CA . CYS A 1 223 ? 5.918 -21.953 -1.697 1 98 223 CYS A CA 1
ATOM 1779 C C . CYS A 1 223 ? 4.414 -21.781 -1.849 1 98 223 CYS A C 1
ATOM 1781 O O . CYS A 1 223 ? 3.74 -21.328 -0.917 1 98 223 CYS A O 1
ATOM 1783 N N . PRO A 1 224 ? 3.746 -22.188 -2.943 1 97.38 224 PRO A N 1
ATOM 1784 C CA . PRO A 1 224 ? 4.391 -22.578 -4.199 1 97.38 224 PRO A CA 1
ATOM 1785 C C . PRO A 1 224 ? 4.551 -21.406 -5.172 1 97.38 224 PRO A C 1
ATOM 1787 O O . PRO A 1 224 ? 4.137 -20.281 -4.867 1 97.38 224 PRO A O 1
ATOM 1790 N N . SER A 1 225 ? 5.215 -21.656 -6.328 1 96.75 225 SER A N 1
ATOM 1791 C CA . SER A 1 225 ? 5.211 -20.672 -7.418 1 96.75 225 SER A CA 1
ATOM 1792 C C . SER A 1 225 ? 3.822 -20.547 -8.039 1 96.75 225 SER A C 1
ATOM 1794 O O . SER A 1 225 ? 3.109 -21.547 -8.188 1 96.75 225 SER A O 1
ATOM 1796 N N . TYR A 1 226 ? 3.406 -19.422 -8.367 1 94.5 226 TYR A N 1
ATOM 1797 C CA . TYR A 1 226 ? 2.064 -19.172 -8.883 1 94.5 226 TYR A CA 1
ATOM 1798 C C . TYR A 1 226 ? 1.874 -19.812 -10.25 1 94.5 226 TYR A C 1
ATOM 1800 O O . TYR A 1 226 ? 0.866 -20.469 -10.5 1 94.5 226 TYR A O 1
ATOM 1808 N N . PRO A 1 227 ? 2.779 -19.719 -11.148 1 94.25 227 PRO A N 1
ATOM 1809 C CA . PRO A 1 227 ? 2.502 -20.172 -12.508 1 94.25 227 PRO A CA 1
ATOM 1810 C C . PRO A 1 227 ? 2.27 -21.688 -12.586 1 94.25 227 PRO A C 1
ATOM 1812 O O . PRO A 1 227 ? 1.418 -22.141 -13.352 1 94.25 227 PRO A O 1
ATOM 1815 N N . HIS A 1 228 ? 3.029 -22.453 -11.695 1 94.19 228 HIS A N 1
ATOM 1816 C CA . HIS A 1 228 ? 3.041 -23.891 -11.945 1 94.19 228 HIS A CA 1
ATOM 1817 C C . HIS A 1 228 ? 2.631 -24.672 -10.703 1 94.19 228 HIS A C 1
ATOM 1819 O O . HIS A 1 228 ? 2.434 -25.891 -10.766 1 94.19 228 HIS A O 1
ATOM 1825 N N . GLY A 1 229 ? 2.488 -23.969 -9.602 1 96.31 229 GLY A N 1
ATOM 1826 C CA . GLY A 1 229 ? 2.092 -24.641 -8.383 1 96.31 229 GLY A CA 1
ATOM 1827 C C . GLY A 1 229 ? 3.186 -25.516 -7.805 1 96.31 229 GLY A C 1
ATOM 1828 O O . GLY A 1 229 ? 2.906 -26.578 -7.223 1 96.31 229 GLY A O 1
ATOM 1829 N N . ILE A 1 230 ? 4.406 -25.094 -7.934 1 96.75 230 ILE A N 1
ATOM 1830 C CA . ILE A 1 230 ? 5.559 -25.922 -7.582 1 96.75 230 ILE A CA 1
ATOM 1831 C C . ILE A 1 230 ? 6.191 -25.406 -6.297 1 96.75 230 ILE A C 1
ATOM 1833 O O . ILE A 1 230 ? 6.352 -24.188 -6.121 1 96.75 230 ILE A O 1
ATOM 1837 N N . LEU A 1 231 ? 6.508 -26.281 -5.371 1 97.62 231 LEU A N 1
ATOM 1838 C CA . LEU A 1 231 ? 7.25 -25.969 -4.156 1 97.62 231 LEU A CA 1
ATOM 1839 C C . LEU A 1 231 ? 8.75 -26.016 -4.41 1 97.62 231 LEU A C 1
ATOM 1841 O O . LEU A 1 231 ? 9.289 -27.047 -4.797 1 97.62 231 LEU A O 1
ATOM 1845 N N . ASP A 1 232 ? 9.461 -24.906 -4.277 1 98.38 232 ASP A N 1
ATOM 1846 C CA . ASP A 1 232 ? 10.914 -24.906 -4.371 1 98.38 232 ASP A CA 1
ATOM 1847 C C . ASP A 1 232 ? 11.539 -25.766 -3.266 1 98.38 232 ASP A C 1
ATOM 1849 O O . ASP A 1 232 ? 10.914 -25.984 -2.223 1 98.38 232 ASP A O 1
ATOM 1853 N N . PRO A 1 233 ? 12.734 -26.328 -3.486 1 98.19 233 PRO A N 1
ATOM 1854 C CA . PRO A 1 233 ? 13.383 -27.172 -2.473 1 98.19 233 PRO A CA 1
ATOM 1855 C C . PRO A 1 233 ? 13.961 -26.359 -1.315 1 98.19 233 PRO A C 1
ATOM 1857 O O . PRO A 1 233 ? 15.18 -26.281 -1.151 1 98.19 233 PRO A O 1
ATOM 1860 N N . ILE A 1 234 ? 13.117 -25.844 -0.424 1 98.69 234 ILE A N 1
ATOM 1861 C CA . ILE A 1 234 ? 13.445 -24.875 0.604 1 98.69 234 ILE A CA 1
ATOM 1862 C C . ILE A 1 234 ? 14.438 -25.484 1.598 1 98.69 234 ILE A C 1
ATOM 1864 O O . ILE A 1 234 ? 15.328 -24.781 2.1 1 98.69 234 ILE A O 1
ATOM 1868 N N . GLU A 1 235 ? 14.289 -26.766 1.915 1 98.56 235 GLU A N 1
ATOM 1869 C CA . GLU A 1 235 ? 15.234 -27.422 2.814 1 98.56 235 GLU A CA 1
ATOM 1870 C C . GLU A 1 235 ? 16.656 -27.344 2.268 1 98.56 235 GLU A C 1
ATOM 1872 O O . GLU A 1 235 ? 17.594 -27 2.998 1 98.56 235 GLU A O 1
ATOM 1877 N N . GLN A 1 236 ? 16.812 -27.688 1.033 1 98.69 236 GLN A N 1
ATOM 1878 C CA . GLN A 1 236 ? 18.125 -27.625 0.393 1 98.69 236 GLN A CA 1
ATOM 1879 C C . GLN A 1 236 ? 18.625 -26.188 0.293 1 98.69 236 GLN A C 1
ATOM 1881 O O . GLN A 1 236 ? 19.812 -25.922 0.524 1 98.69 236 GLN A O 1
ATOM 1886 N N . LEU A 1 237 ? 17.734 -25.297 -0.052 1 98.88 237 LEU A N 1
ATOM 1887 C CA . LEU A 1 237 ? 18.109 -23.891 -0.162 1 98.88 237 LEU A CA 1
ATOM 1888 C C . LEU A 1 237 ? 18.516 -23.328 1.195 1 98.88 237 LEU A C 1
ATOM 1890 O O . LEU A 1 237 ? 19.422 -22.484 1.278 1 98.88 237 LEU A O 1
ATOM 1894 N N . SER A 1 238 ? 17.797 -23.734 2.242 1 98.81 238 SER A N 1
ATOM 1895 C CA . SER A 1 238 ? 18.156 -23.328 3.598 1 98.81 238 SER A CA 1
ATOM 1896 C C . SER A 1 238 ? 19.578 -23.734 3.949 1 98.81 238 SER A C 1
ATOM 1898 O O . SER A 1 238 ? 20.375 -22.906 4.418 1 98.81 238 SER A O 1
ATOM 1900 N N . LYS A 1 239 ? 19.906 -25.016 3.727 1 98.62 239 LYS A N 1
ATOM 1901 C CA . LYS A 1 239 ? 21.25 -25.5 3.986 1 98.62 239 LYS A CA 1
ATOM 1902 C C . LYS A 1 239 ? 22.297 -24.734 3.184 1 98.62 239 LYS A C 1
ATOM 1904 O O . LYS A 1 239 ? 23.359 -24.391 3.697 1 98.62 239 LYS A O 1
ATOM 1909 N N . LEU A 1 240 ? 21.953 -24.469 1.951 1 98.75 240 LEU A N 1
ATOM 1910 C CA . LEU A 1 240 ? 22.844 -23.75 1.066 1 98.75 240 LEU A CA 1
ATOM 1911 C C . LEU A 1 240 ? 23.094 -22.328 1.584 1 98.75 240 LEU A C 1
ATOM 1913 O O . LEU A 1 240 ? 24.25 -21.875 1.63 1 98.75 240 LEU A O 1
ATOM 1917 N N . CYS A 1 241 ? 22.031 -21.609 1.968 1 98.56 241 CYS A N 1
ATOM 1918 C CA . CYS A 1 241 ? 22.172 -20.234 2.43 1 98.56 241 CYS A CA 1
ATOM 1919 C C . CYS A 1 241 ? 23.016 -20.156 3.693 1 98.56 241 CYS A C 1
ATOM 1921 O O . CYS A 1 241 ? 23.844 -19.25 3.842 1 98.56 241 CYS A O 1
ATOM 1923 N N . VAL A 1 242 ? 22.828 -21.109 4.578 1 98.25 242 VAL A N 1
ATOM 1924 C CA . VAL A 1 242 ? 23.625 -21.172 5.797 1 98.25 242 VAL A CA 1
ATOM 1925 C C . VAL A 1 242 ? 25.094 -21.375 5.445 1 98.25 242 VAL A C 1
ATOM 1927 O O . VAL A 1 242 ? 25.984 -20.781 6.066 1 98.25 242 VAL A O 1
ATOM 1930 N N . LYS A 1 243 ? 25.297 -22.219 4.445 1 98.19 243 LYS A N 1
ATOM 1931 C CA . LYS A 1 243 ? 26.656 -22.516 4 1 98.19 243 LYS A CA 1
ATOM 1932 C C . LYS A 1 243 ? 27.312 -21.281 3.371 1 98.19 243 LYS A C 1
ATOM 1934 O O . LYS A 1 243 ? 28.5 -21.031 3.586 1 98.19 243 LYS A O 1
ATOM 1939 N N . LEU A 1 244 ? 26.641 -20.5 2.604 1 98.19 244 LEU A N 1
ATOM 1940 C CA . LEU A 1 244 ? 27.188 -19.406 1.811 1 98.19 244 LEU A CA 1
ATOM 1941 C C . LEU A 1 244 ? 27.562 -18.234 2.701 1 98.19 244 LEU A C 1
ATOM 1943 O O . LEU A 1 244 ? 28.5 -17.5 2.4 1 98.19 244 LEU A O 1
ATOM 1947 N N . GLY A 1 245 ? 26.797 -17.922 3.758 1 96.62 245 GLY A N 1
ATOM 1948 C CA . GLY A 1 245 ? 27.047 -16.797 4.641 1 96.62 245 GLY A CA 1
ATOM 1949 C C . GLY A 1 245 ? 25.781 -16.234 5.266 1 96.62 245 GLY A C 1
ATOM 1950 O O . GLY A 1 245 ? 24.719 -16.875 5.219 1 96.62 245 GLY A O 1
ATOM 1951 N N . PRO A 1 246 ? 25.953 -15.07 5.969 1 96.44 246 PRO A N 1
ATOM 1952 C CA . PRO A 1 246 ? 24.812 -14.469 6.656 1 96.44 246 PRO A CA 1
ATOM 1953 C C . PRO A 1 246 ? 23.859 -13.742 5.703 1 96.44 246 PRO A C 1
ATOM 1955 O O . PRO A 1 246 ? 23.641 -12.539 5.852 1 96.44 246 PRO A O 1
ATOM 1958 N N . ILE A 1 247 ? 23.312 -14.477 4.766 1 97.94 247 ILE A N 1
ATOM 1959 C CA . ILE A 1 247 ? 22.328 -13.945 3.83 1 97.94 247 ILE A CA 1
ATOM 1960 C C . ILE A 1 247 ? 20.938 -14.477 4.18 1 97.94 247 ILE A C 1
ATOM 1962 O O . ILE A 1 247 ? 20.812 -15.445 4.934 1 97.94 247 ILE A O 1
ATOM 1966 N N . GLY A 1 248 ? 19.938 -13.812 3.727 1 98.06 248 GLY A N 1
ATOM 1967 C CA . GLY A 1 248 ? 18.578 -14.219 4.039 1 98.06 248 GLY A CA 1
ATOM 1968 C C . GLY A 1 248 ? 18.031 -15.242 3.068 1 98.06 248 GLY A C 1
ATOM 1969 O O . GLY A 1 248 ? 18.5 -15.344 1.933 1 98.06 248 GLY A O 1
ATOM 1970 N N . LEU A 1 249 ? 17.109 -16.062 3.52 1 98.88 249 LEU A N 1
ATOM 1971 C CA . LEU A 1 249 ? 16.219 -16.875 2.709 1 98.88 249 LEU A CA 1
ATOM 1972 C C . LEU A 1 249 ? 14.758 -16.547 3.01 1 98.88 249 LEU A C 1
ATOM 1974 O O . LEU A 1 249 ? 14.266 -16.828 4.105 1 98.88 249 LEU A O 1
ATOM 1978 N N . HIS A 1 250 ? 14.141 -15.914 2.064 1 98.94 250 HIS A N 1
ATOM 1979 C CA . HIS A 1 250 ? 12.719 -15.625 2.186 1 98.94 250 HIS A CA 1
ATOM 1980 C C . HIS A 1 250 ? 11.875 -16.703 1.507 1 98.94 250 HIS A C 1
ATOM 1982 O O . HIS A 1 250 ? 12.172 -17.094 0.379 1 98.94 250 HIS A O 1
ATOM 1988 N N . VAL A 1 251 ? 10.906 -17.141 2.172 1 98.94 251 VAL A N 1
ATOM 1989 C CA . VAL A 1 251 ? 9.914 -18.047 1.599 1 98.94 251 VAL A CA 1
ATOM 1990 C C . VAL A 1 251 ? 8.648 -17.281 1.253 1 98.94 251 VAL A C 1
ATOM 1992 O O . VAL A 1 251 ? 7.898 -16.875 2.145 1 98.94 251 VAL A O 1
ATOM 1995 N N . ASP A 1 252 ? 8.422 -17.094 -0.05 1 98.81 252 ASP A N 1
ATOM 1996 C CA . ASP A 1 252 ? 7.18 -16.484 -0.516 1 98.81 252 ASP A CA 1
ATOM 1997 C C . ASP A 1 252 ? 6.031 -17.484 -0.49 1 98.81 252 ASP A C 1
ATOM 1999 O O . ASP A 1 252 ? 5.836 -18.234 -1.446 1 98.81 252 ASP A O 1
ATOM 2003 N N . SER A 1 253 ? 5.301 -17.422 0.549 1 98.69 253 SER A N 1
ATOM 2004 C CA . SER A 1 253 ? 4.105 -18.234 0.696 1 98.69 253 SER A CA 1
ATOM 2005 C C . SER A 1 253 ? 2.844 -17.375 0.699 1 98.69 253 SER A C 1
ATOM 2007 O O . SER A 1 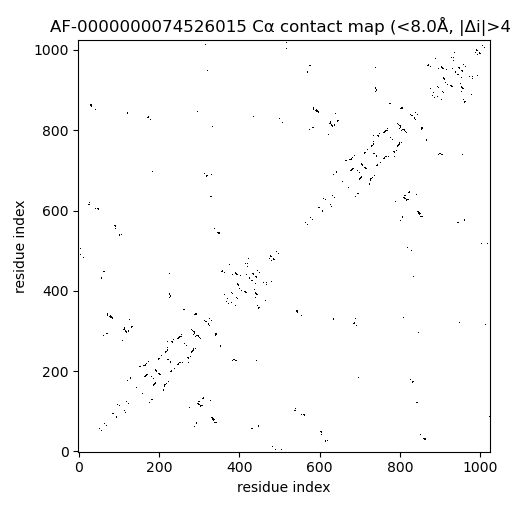253 ? 1.876 -17.688 1.397 1 98.69 253 SER A O 1
ATOM 2009 N N . CYS A 1 254 ? 2.871 -16.297 -0.045 1 98.12 254 CYS A N 1
ATOM 2010 C CA . CYS A 1 254 ? 1.7 -15.43 -0.11 1 98.12 254 CYS A CA 1
ATOM 2011 C C . CYS A 1 254 ? 0.455 -16.219 -0.493 1 98.12 254 CYS A C 1
ATOM 2013 O O . CYS A 1 254 ? -0.573 -16.141 0.181 1 98.12 254 CYS A O 1
ATOM 2015 N N . ILE A 1 255 ? 0.575 -17.016 -1.518 1 97.38 255 ILE A N 1
ATOM 2016 C CA . ILE A 1 255 ? -0.598 -17.766 -1.957 1 97.38 255 ILE A CA 1
ATOM 2017 C C . ILE A 1 255 ? -0.716 -19.062 -1.153 1 97.38 255 ILE A C 1
ATOM 2019 O O . ILE A 1 255 ? -1.823 -19.531 -0.89 1 97.38 255 ILE A O 1
ATOM 2023 N N . GLY A 1 256 ? 0.354 -19.656 -0.68 1 97.88 256 GLY A N 1
ATOM 2024 C CA . GLY A 1 256 ? 0.346 -20.953 -0.033 1 97.88 256 GLY A CA 1
ATOM 2025 C C . GLY A 1 256 ? 0.149 -20.875 1.469 1 97.88 256 GLY A C 1
ATOM 2026 O O . GLY A 1 256 ? -0.071 -21.891 2.127 1 97.88 256 GLY A O 1
ATOM 2027 N N . GLY A 1 257 ? 0.185 -19.719 2.051 1 96.88 257 GLY A N 1
ATOM 2028 C CA . GLY A 1 257 ? 0.372 -19.531 3.48 1 96.88 257 GLY A CA 1
ATOM 2029 C C . GLY A 1 257 ? -0.717 -20.172 4.316 1 96.88 257 GLY A C 1
ATOM 2030 O O . GLY A 1 257 ? -0.474 -20.578 5.453 1 96.88 257 GLY A O 1
ATOM 2031 N N . TYR A 1 258 ? -1.917 -20.281 3.826 1 98.12 258 TYR A N 1
ATOM 2032 C CA . TYR A 1 258 ? -3.014 -20.844 4.609 1 98.12 258 TYR A CA 1
ATOM 2033 C C . TYR A 1 258 ? -3.604 -22.062 3.924 1 98.12 258 TYR A C 1
ATOM 2035 O O . TYR A 1 258 ? -4.797 -22.344 4.059 1 98.12 258 TYR A O 1
ATOM 2043 N N . VAL A 1 259 ? -2.703 -22.75 3.195 1 98.12 259 VAL A N 1
ATOM 2044 C CA . VAL A 1 259 ? -3.082 -24.031 2.604 1 98.12 259 VAL A CA 1
ATOM 2045 C C . VAL A 1 259 ? -1.938 -25.031 2.754 1 98.12 259 VAL A C 1
ATOM 2047 O O . VAL A 1 259 ? -2.145 -26.156 3.225 1 98.12 259 VAL A O 1
ATOM 2050 N N . VAL A 1 260 ? -0.707 -24.672 2.484 1 98.38 260 VAL A N 1
ATOM 2051 C CA . VAL A 1 260 ? 0.444 -25.562 2.436 1 98.38 260 VAL A CA 1
ATOM 2052 C C . VAL A 1 260 ? 0.71 -26.141 3.824 1 98.38 260 VAL A C 1
ATOM 2054 O O . VAL A 1 260 ? 0.965 -27.344 3.967 1 98.38 260 VAL A O 1
ATOM 2057 N N . PRO A 1 261 ? 0.57 -25.312 4.91 1 98.31 261 PRO A N 1
ATOM 2058 C CA . PRO A 1 261 ? 0.846 -25.844 6.25 1 98.31 261 PRO A CA 1
ATOM 2059 C C . PRO A 1 261 ? -0.125 -26.953 6.656 1 98.31 261 PRO A C 1
ATOM 2061 O O . PRO A 1 261 ? 0.163 -27.719 7.574 1 98.31 261 PRO A O 1
ATOM 2064 N N . PHE A 1 262 ? -1.262 -27.078 5.965 1 98.56 262 PHE A N 1
ATOM 2065 C CA . PHE A 1 262 ? -2.295 -28.016 6.371 1 98.56 262 PHE A CA 1
ATOM 2066 C C . PHE A 1 262 ? -2.24 -29.281 5.52 1 98.56 262 PHE A C 1
ATOM 2068 O O . PHE A 1 262 ? -2.947 -30.25 5.797 1 98.56 262 PHE A O 1
ATOM 2075 N N . ILE A 1 263 ? -1.416 -29.359 4.539 1 98.56 263 ILE A N 1
ATOM 2076 C CA . ILE A 1 263 ? -1.474 -30.391 3.506 1 98.56 263 ILE A CA 1
ATOM 2077 C C . ILE A 1 263 ? -1.115 -31.75 4.105 1 98.56 263 ILE A C 1
ATOM 2079 O O . ILE A 1 263 ? -1.815 -32.75 3.881 1 98.56 263 ILE A O 1
ATOM 2083 N N . ASN A 1 264 ? 0.026 -31.812 4.867 1 98.12 264 ASN A N 1
ATOM 2084 C CA . ASN A 1 264 ? 0.409 -33.094 5.457 1 98.12 264 ASN A CA 1
ATOM 2085 C C . ASN A 1 264 ? -0.711 -33.656 6.316 1 98.12 264 ASN A C 1
ATOM 2087 O O . ASN A 1 264 ? -0.993 -34.875 6.25 1 98.12 264 ASN A O 1
ATOM 2091 N N . GLU A 1 265 ? -1.323 -32.812 7.109 1 97.69 265 GLU A N 1
ATOM 2092 C CA . GLU A 1 265 ? -2.447 -33.25 7.934 1 97.69 265 GLU A CA 1
ATOM 2093 C C . GLU A 1 265 ? -3.65 -33.625 7.074 1 97.69 265 GLU A C 1
ATOM 2095 O O . GLU A 1 265 ? -4.359 -34.594 7.375 1 97.69 265 GLU A O 1
ATOM 2100 N N . ALA A 1 266 ? -3.893 -32.844 6.016 1 98 266 ALA A N 1
ATOM 2101 C CA . ALA A 1 266 ? -5.043 -33.062 5.141 1 98 266 ALA A CA 1
ATOM 2102 C C . ALA A 1 266 ? -4.965 -34.406 4.434 1 98 266 ALA A C 1
ATOM 2104 O O . ALA A 1 266 ? -5.988 -35.062 4.188 1 98 266 ALA A O 1
ATOM 2105 N N . VAL A 1 267 ? -3.756 -34.844 4.117 1 96.69 267 VAL A N 1
ATOM 2106 C CA . VAL A 1 267 ? -3.609 -36.094 3.391 1 96.69 267 VAL A CA 1
ATOM 2107 C C . VAL A 1 267 ? -3.148 -37.219 4.344 1 96.69 267 VAL A C 1
ATOM 2109 O O . VAL A 1 267 ? -2.908 -38.344 3.926 1 96.69 267 VAL A O 1
ATOM 2112 N N . ASN A 1 268 ? -2.932 -36.938 5.676 1 96.19 268 ASN A N 1
ATOM 2113 C CA . ASN A 1 268 ? -2.514 -37.844 6.742 1 96.19 268 ASN A CA 1
ATOM 2114 C C . ASN A 1 268 ? -1.206 -38.531 6.395 1 96.19 268 ASN A C 1
ATOM 2116 O O . ASN A 1 268 ? -1.092 -39.75 6.551 1 96.19 268 ASN A O 1
ATOM 2120 N N . GLN A 1 269 ? -0.293 -37.812 5.777 1 96.19 269 GLN A N 1
ATOM 2121 C CA . GLN A 1 269 ? 1.028 -38.281 5.379 1 96.19 269 GLN A CA 1
ATOM 2122 C C . GLN A 1 269 ? 2.023 -37.125 5.301 1 96.19 269 GLN A C 1
ATOM 2124 O O . GLN A 1 269 ? 1.646 -36 4.996 1 96.19 269 GLN A O 1
ATOM 2129 N N . ASP A 1 270 ? 3.266 -37.375 5.605 1 95.19 270 ASP A N 1
ATOM 2130 C CA . ASP A 1 270 ? 4.32 -36.375 5.453 1 95.19 270 ASP A CA 1
ATOM 2131 C C . ASP A 1 270 ? 4.812 -36.312 4.008 1 95.19 270 ASP A C 1
ATOM 2133 O O . ASP A 1 270 ? 5.949 -36.688 3.719 1 95.19 270 ASP A O 1
ATOM 2137 N N . VAL A 1 271 ? 4.012 -35.719 3.166 1 95.12 271 VAL A N 1
ATOM 2138 C CA . VAL A 1 271 ? 4.301 -35.688 1.736 1 95.12 271 VAL A CA 1
ATOM 2139 C C . VAL A 1 271 ? 5.145 -34.469 1.398 1 95.12 271 VAL A C 1
ATOM 2141 O O . VAL A 1 271 ? 5.875 -34.469 0.405 1 95.12 271 VAL A O 1
ATOM 2144 N N . LEU A 1 272 ? 5.059 -33.438 2.145 1 96.88 272 LEU A N 1
ATOM 2145 C CA . LEU A 1 272 ? 5.844 -32.219 1.9 1 96.88 272 LEU A CA 1
ATOM 2146 C C . LEU A 1 272 ? 7.008 -32.125 2.883 1 96.88 272 LEU A C 1
ATOM 2148 O O . LEU A 1 272 ? 6.836 -32.375 4.078 1 96.88 272 LEU A O 1
ATOM 2152 N N . PRO A 1 273 ? 8.164 -31.781 2.393 1 96.31 273 PRO A N 1
ATOM 2153 C CA . PRO A 1 273 ? 9.289 -31.5 3.285 1 96.31 273 PRO A CA 1
ATOM 2154 C C . PRO A 1 273 ? 9.117 -30.188 4.047 1 96.31 273 PRO A C 1
ATOM 2156 O O . PRO A 1 273 ? 8.227 -29.406 3.736 1 96.31 273 PRO A O 1
ATOM 2159 N N . PRO A 1 274 ? 10.016 -29.953 5.074 1 97.62 274 PRO A N 1
ATOM 2160 C CA . PRO A 1 274 ? 9.969 -28.672 5.773 1 97.62 274 PRO A CA 1
ATOM 2161 C C . PRO A 1 274 ? 10.195 -27.484 4.84 1 97.62 274 PRO A C 1
ATOM 2163 O O . PRO A 1 274 ? 11.016 -27.562 3.928 1 97.62 274 PRO A O 1
ATOM 2166 N N . PHE A 1 275 ? 9.453 -26.422 5.07 1 98.38 275 PHE A N 1
ATOM 2167 C CA . PHE A 1 275 ? 9.547 -25.266 4.191 1 98.38 275 PHE A CA 1
ATOM 2168 C C . PHE A 1 275 ? 9.5 -23.969 4.996 1 98.38 275 PHE A C 1
ATOM 2170 O O . PHE A 1 275 ? 9.375 -22.875 4.43 1 98.38 275 PHE A O 1
ATOM 2177 N N . ASP A 1 276 ? 9.547 -24.016 6.336 1 98.44 276 ASP A N 1
ATOM 2178 C CA . ASP A 1 276 ? 9.234 -22.859 7.168 1 98.44 276 ASP A CA 1
ATOM 2179 C C . ASP A 1 276 ? 10.32 -22.609 8.219 1 98.44 276 ASP A C 1
ATOM 2181 O O . ASP A 1 276 ? 11.484 -22.938 7.992 1 98.44 276 ASP A O 1
ATOM 2185 N N . PHE A 1 277 ? 10.008 -21.984 9.367 1 98.38 277 PHE A N 1
ATOM 2186 C CA . PHE A 1 277 ? 10.984 -21.5 10.336 1 98.38 277 PHE A CA 1
ATOM 2187 C C . PHE A 1 277 ? 11.672 -22.656 11.039 1 98.38 277 PHE A C 1
ATOM 2189 O O . PHE A 1 277 ? 12.617 -22.469 11.805 1 98.38 277 PHE A O 1
ATOM 2196 N N . ARG A 1 278 ? 11.266 -23.984 10.828 1 97.44 278 ARG A N 1
ATOM 2197 C CA . ARG A 1 278 ? 12.016 -25.141 11.305 1 97.44 278 ARG A CA 1
ATOM 2198 C C . ARG A 1 278 ? 13.406 -25.188 10.68 1 97.44 278 ARG A C 1
ATOM 2200 O O . ARG A 1 278 ? 14.32 -25.781 11.242 1 97.44 278 ARG A O 1
ATOM 2207 N N . LEU A 1 279 ? 13.523 -24.578 9.516 1 98.56 279 LEU A N 1
ATOM 2208 C CA . LEU A 1 279 ? 14.789 -24.547 8.789 1 98.56 279 LEU A CA 1
ATOM 2209 C C . LEU A 1 279 ? 15.602 -23.312 9.172 1 98.56 279 LEU A C 1
ATOM 2211 O O . LEU A 1 279 ? 15.117 -22.172 9.031 1 98.56 279 LEU A O 1
ATOM 2215 N N . LEU A 1 280 ? 16.844 -23.484 9.484 1 97 280 LEU A N 1
ATOM 2216 C CA . LEU A 1 280 ? 17.688 -22.438 10.031 1 97 280 LEU A CA 1
ATOM 2217 C C . LEU A 1 280 ? 17.906 -21.328 9.008 1 97 280 LEU A C 1
ATOM 2219 O O . LEU A 1 280 ? 18.016 -20.156 9.367 1 97 280 LEU A O 1
ATOM 2223 N N . GLY A 1 281 ? 17.938 -21.672 7.77 1 98.06 281 GLY A N 1
ATOM 2224 C CA . GLY A 1 281 ? 18.234 -20.703 6.734 1 98.06 281 GLY A CA 1
ATOM 2225 C C . GLY A 1 281 ? 17.062 -19.797 6.398 1 98.06 281 GLY A C 1
ATOM 2226 O O . GLY A 1 281 ? 17.234 -18.75 5.777 1 98.06 281 GLY A O 1
ATOM 2227 N N . VAL A 1 282 ? 15.836 -20.203 6.82 1 98.69 282 VAL A N 1
ATOM 2228 C CA . VAL A 1 282 ? 14.648 -19.406 6.539 1 98.69 282 VAL A CA 1
ATOM 2229 C C . VAL A 1 282 ? 14.586 -18.219 7.5 1 98.69 282 VAL A C 1
ATOM 2231 O O . VAL A 1 282 ? 14.438 -18.406 8.711 1 98.69 282 VAL A O 1
ATOM 2234 N N . THR A 1 283 ? 14.633 -17 6.926 1 98.5 283 THR A N 1
ATOM 2235 C CA . THR A 1 283 ? 14.742 -15.836 7.789 1 98.5 283 THR A CA 1
ATOM 2236 C C . THR A 1 283 ? 13.484 -14.984 7.711 1 98.5 283 THR A C 1
ATOM 2238 O O . THR A 1 283 ? 13.273 -14.094 8.539 1 98.5 283 THR A O 1
ATOM 2241 N N . SER A 1 284 ? 12.633 -15.211 6.75 1 98.81 284 SER A N 1
ATOM 2242 C CA . SER A 1 284 ? 11.367 -14.5 6.652 1 98.81 284 SER A CA 1
ATOM 2243 C C . SER A 1 284 ? 10.359 -15.289 5.816 1 98.81 284 SER A C 1
ATOM 2245 O O . SER A 1 284 ? 10.742 -16.094 4.965 1 98.81 284 SER A O 1
ATOM 2247 N N . ILE A 1 285 ? 9.102 -15.117 6.098 1 98.88 285 ILE A N 1
ATOM 2248 C CA . ILE A 1 285 ? 8.016 -15.789 5.395 1 98.88 285 ILE A CA 1
ATOM 2249 C C . ILE A 1 285 ? 6.848 -14.82 5.207 1 98.88 285 ILE A C 1
ATOM 2251 O O . ILE A 1 285 ? 6.523 -14.047 6.113 1 98.88 285 ILE A O 1
ATOM 2255 N N . SER A 1 286 ? 6.242 -14.742 4.059 1 98.81 286 SER A N 1
ATOM 2256 C CA . SER A 1 286 ? 5.012 -14 3.811 1 98.81 286 SER A CA 1
ATOM 2257 C C . SER A 1 286 ? 3.836 -14.938 3.578 1 98.81 286 SER A C 1
ATOM 2259 O O . SER A 1 286 ? 3.996 -16 2.979 1 98.81 286 SER A O 1
ATOM 2261 N N . ALA A 1 287 ? 2.65 -14.578 4.016 1 98.75 287 ALA A N 1
ATOM 2262 C CA . ALA A 1 287 ? 1.44 -15.391 3.906 1 98.75 287 ALA A CA 1
ATOM 2263 C C . ALA A 1 287 ? 0.198 -14.508 3.803 1 98.75 287 ALA A C 1
ATOM 2265 O O . ALA A 1 287 ? -0.069 -13.695 4.688 1 98.75 287 ALA A O 1
ATOM 2266 N N . ASP A 1 288 ? -0.577 -14.695 2.746 1 98.06 288 ASP A N 1
ATOM 2267 C CA . ASP A 1 288 ? -1.728 -13.828 2.498 1 98.06 288 ASP A CA 1
ATOM 2268 C C . ASP A 1 288 ? -2.963 -14.336 3.24 1 98.06 288 ASP A C 1
ATOM 2270 O O . ASP A 1 288 ? -3.398 -15.469 3.031 1 98.06 288 ASP A O 1
ATOM 2274 N N . LEU A 1 289 ? -3.557 -13.484 3.998 1 98 289 LEU A N 1
ATOM 2275 C CA . LEU A 1 289 ? -4.805 -13.789 4.688 1 98 289 LEU A CA 1
ATOM 2276 C C . LEU A 1 289 ? -5.992 -13.664 3.736 1 98 289 LEU A C 1
ATOM 2278 O O . LEU A 1 289 ? -6.988 -14.375 3.887 1 98 289 LEU A O 1
ATOM 2282 N N . HIS A 1 290 ? -5.926 -12.805 2.721 1 95.69 290 HIS A N 1
ATOM 2283 C CA . HIS A 1 290 ? -7.074 -12.516 1.867 1 95.69 290 HIS A CA 1
ATOM 2284 C C . HIS A 1 290 ? -7.117 -13.461 0.668 1 95.69 290 HIS A C 1
ATOM 2286 O O . HIS A 1 290 ? -7.777 -13.164 -0.332 1 95.69 290 HIS A O 1
ATOM 2292 N N . LYS A 1 291 ? -6.289 -14.484 0.61 1 96.88 291 LYS A N 1
ATOM 2293 C CA . LYS A 1 291 ? -6.387 -15.594 -0.334 1 96.88 291 LYS A CA 1
ATOM 2294 C C . LYS A 1 291 ? -6.992 -16.828 0.328 1 96.88 291 LYS A C 1
ATOM 2296 O O . LYS A 1 291 ? -8.156 -16.812 0.735 1 96.88 291 LYS A O 1
ATOM 2301 N N . TYR A 1 292 ? -6.199 -17.828 0.647 1 98.31 292 TYR A N 1
ATOM 2302 C CA . TYR A 1 292 ? -6.75 -19.047 1.216 1 98.31 292 TYR A CA 1
ATOM 2303 C C . TYR A 1 292 ? -7.031 -18.891 2.703 1 98.31 292 TYR A C 1
ATOM 2305 O O . TYR A 1 292 ? -7.578 -19.781 3.344 1 98.31 292 TYR A O 1
ATOM 2313 N N . GLY A 1 293 ? -6.672 -17.719 3.26 1 98.25 293 GLY A N 1
ATOM 2314 C CA . GLY A 1 293 ? -7.137 -17.375 4.598 1 98.25 293 GLY A CA 1
ATOM 2315 C C . GLY A 1 293 ? -8.586 -16.922 4.629 1 98.25 293 GLY A C 1
ATOM 2316 O O . GLY A 1 293 ? -9.164 -16.766 5.703 1 98.25 293 GLY A O 1
ATOM 2317 N N . TYR A 1 294 ? -9.164 -16.719 3.484 1 98 294 TYR A N 1
ATOM 2318 C CA . TYR A 1 294 ? -10.586 -16.5 3.205 1 98 294 TYR A CA 1
ATOM 2319 C C . TYR A 1 294 ? -11.086 -15.227 3.867 1 98 294 TYR A C 1
ATOM 2321 O O . TYR A 1 294 ? -12.266 -15.133 4.223 1 98 294 TYR A O 1
ATOM 2329 N N . SER A 1 295 ? -10.219 -14.328 4.195 1 97.12 295 SER A N 1
ATOM 2330 C CA . SER A 1 295 ? -10.617 -13.008 4.688 1 97.12 295 SER A CA 1
ATOM 2331 C C . SER A 1 295 ? -10.961 -12.07 3.533 1 97.12 295 SER A C 1
ATOM 2333 O O . SER A 1 295 ? -10.789 -12.43 2.365 1 97.12 295 SER A O 1
ATOM 2335 N N . CYS A 1 296 ? -11.523 -10.898 3.854 1 95.12 296 CYS A N 1
ATOM 2336 C CA . CYS A 1 296 ? -11.711 -9.852 2.861 1 95.12 296 CYS A CA 1
ATOM 2337 C C . CYS A 1 296 ? -10.367 -9.359 2.332 1 95.12 296 CYS A C 1
ATOM 2339 O O . CYS A 1 296 ? -9.328 -9.57 2.963 1 95.12 296 CYS A O 1
ATOM 2341 N N . LYS A 1 297 ? -10.398 -8.758 1.174 1 93.88 297 LYS A N 1
ATOM 2342 C CA . LYS A 1 297 ? -9.18 -8.266 0.534 1 93.88 297 LYS A CA 1
ATOM 2343 C C . LYS A 1 297 ? -8.492 -7.219 1.402 1 93.88 297 LYS A C 1
ATOM 2345 O O . LYS A 1 297 ? -9.148 -6.465 2.121 1 93.88 297 LYS A O 1
ATOM 2350 N N . GLY A 1 298 ? -7.129 -7.246 1.331 1 94.25 298 GLY A N 1
ATOM 2351 C CA . GLY A 1 298 ? -6.379 -6.184 1.981 1 94.25 298 GLY A CA 1
ATOM 2352 C C . GLY A 1 298 ? -5.605 -6.656 3.199 1 94.25 298 GLY A C 1
ATOM 2353 O O . GLY A 1 298 ? -5.348 -5.875 4.117 1 94.25 298 GLY A O 1
ATOM 2354 N N . SER A 1 299 ? -5.223 -7.914 3.223 1 96.31 299 SER A N 1
ATOM 2355 C CA . SER A 1 299 ? -4.547 -8.391 4.426 1 96.31 299 SER A CA 1
ATOM 2356 C C . SER A 1 299 ? -3.525 -9.477 4.094 1 96.31 299 SER A C 1
ATOM 2358 O O . SER A 1 299 ? -3.816 -10.398 3.33 1 96.31 299 SER A O 1
ATOM 2360 N N . SER A 1 300 ? -2.359 -9.391 4.641 1 98 300 SER A N 1
ATOM 2361 C CA . SER A 1 300 ? -1.243 -10.328 4.543 1 98 300 SER A CA 1
ATOM 2362 C C . SER A 1 300 ? -0.346 -10.25 5.773 1 98 300 SER A C 1
ATOM 2364 O O . SER A 1 300 ? -0.407 -9.273 6.531 1 98 300 SER A O 1
ATOM 2366 N N . VAL A 1 301 ? 0.424 -11.25 6.035 1 98.5 301 VAL A N 1
ATOM 2367 C CA . VAL A 1 301 ? 1.367 -11.25 7.148 1 98.5 301 VAL A CA 1
ATOM 2368 C C . VAL A 1 301 ? 2.787 -11.445 6.625 1 98.5 301 VAL A C 1
ATOM 2370 O O . VAL A 1 301 ? 3.025 -12.305 5.77 1 98.5 301 VAL A O 1
ATOM 2373 N N . ILE A 1 302 ? 3.691 -10.641 6.996 1 98.69 302 ILE A N 1
ATOM 2374 C CA . ILE A 1 302 ? 5.121 -10.812 6.777 1 98.69 302 ILE A CA 1
ATOM 2375 C C . ILE A 1 302 ? 5.828 -11.047 8.109 1 98.69 302 ILE A C 1
ATOM 2377 O O . ILE A 1 302 ? 5.582 -10.32 9.078 1 98.69 302 ILE A O 1
ATOM 2381 N N . MET A 1 303 ? 6.621 -12.062 8.203 1 98.38 303 MET A N 1
ATOM 2382 C CA . MET A 1 303 ? 7.285 -12.445 9.445 1 98.38 303 MET A CA 1
ATOM 2383 C C . MET A 1 303 ? 8.797 -12.539 9.25 1 98.38 303 MET A C 1
ATOM 2385 O O . MET A 1 303 ? 9.266 -12.867 8.164 1 98.38 303 MET A O 1
ATOM 2389 N N . TYR A 1 304 ? 9.516 -12.281 10.273 1 98.19 304 TYR A N 1
ATOM 2390 C CA . TYR A 1 304 ? 10.977 -12.32 10.273 1 98.19 304 TYR A CA 1
ATOM 2391 C C . TYR A 1 304 ? 11.492 -13.156 11.445 1 98.19 304 TYR A C 1
ATOM 2393 O O . TYR A 1 304 ? 10.938 -13.109 12.547 1 98.19 304 TYR A O 1
ATOM 2401 N N . ARG A 1 305 ? 12.539 -13.875 11.242 1 96.69 305 ARG A N 1
ATOM 2402 C CA . ARG A 1 305 ? 13.211 -14.641 12.289 1 96.69 305 ARG A CA 1
ATOM 2403 C C . ARG A 1 305 ? 13.977 -13.727 13.234 1 96.69 305 ARG A C 1
ATOM 2405 O O . ARG A 1 305 ? 14.117 -14.031 14.414 1 96.69 305 ARG A O 1
ATOM 2412 N N . ASN A 1 306 ? 14.531 -12.664 12.68 1 91.44 306 ASN A N 1
ATOM 2413 C CA . ASN A 1 306 ? 15.422 -11.742 13.383 1 91.44 306 ASN A CA 1
ATOM 2414 C C . ASN A 1 306 ? 14.758 -10.383 13.602 1 91.44 306 ASN A C 1
ATOM 2416 O O . ASN A 1 306 ? 14.461 -9.672 12.633 1 91.44 306 ASN A O 1
ATOM 2420 N N . PRO A 1 307 ? 14.648 -9.938 14.859 1 89.81 307 PRO A N 1
ATOM 2421 C CA . PRO A 1 307 ? 14.023 -8.641 15.133 1 89.81 307 PRO A CA 1
ATOM 2422 C C . PRO A 1 307 ? 14.812 -7.477 14.539 1 89.81 307 PRO A C 1
ATOM 2424 O O . PRO A 1 307 ? 14.234 -6.43 14.227 1 89.81 307 PRO A O 1
ATOM 2427 N N . MET A 1 308 ? 16.125 -7.648 14.367 1 91.5 308 MET A N 1
ATOM 2428 C CA . MET A 1 308 ? 16.938 -6.586 13.789 1 91.5 308 MET A CA 1
ATOM 2429 C C . MET A 1 308 ? 16.547 -6.32 12.336 1 91.5 308 MET A C 1
ATOM 2431 O O . MET A 1 308 ? 16.562 -5.176 11.883 1 91.5 308 MET A O 1
ATOM 2435 N N . ILE A 1 309 ? 16.188 -7.41 11.625 1 94.56 309 ILE A N 1
ATOM 2436 C CA . ILE A 1 309 ? 15.727 -7.25 10.25 1 94.56 309 ILE A CA 1
ATOM 2437 C C . ILE A 1 309 ? 14.328 -6.621 10.242 1 94.56 309 ILE A C 1
ATOM 2439 O O . ILE A 1 309 ? 14.047 -5.734 9.438 1 94.56 309 ILE A O 1
ATOM 2443 N N . ARG A 1 310 ? 13.469 -7.07 11.148 1 94.81 310 ARG A N 1
ATOM 2444 C CA . ARG A 1 310 ? 12.109 -6.551 11.234 1 94.81 310 ARG A CA 1
ATOM 2445 C C . ARG A 1 310 ? 12.109 -5.047 11.477 1 94.81 310 ARG A C 1
ATOM 2447 O O . ARG A 1 310 ? 11.312 -4.32 10.883 1 94.81 310 ARG A O 1
ATOM 2454 N N . LYS A 1 311 ? 12.992 -4.555 12.352 1 93.38 311 LYS A N 1
ATOM 2455 C CA . LYS A 1 311 ? 13.062 -3.133 12.68 1 93.38 311 LYS A CA 1
ATOM 2456 C C . LYS A 1 311 ? 13.391 -2.297 11.445 1 93.38 311 LYS A C 1
ATOM 2458 O O . LYS A 1 311 ? 13.016 -1.126 11.367 1 93.38 311 LYS A O 1
ATOM 2463 N N . GLN A 1 312 ? 14.109 -2.965 10.484 1 95.88 312 GLN A N 1
ATOM 2464 C CA . GLN A 1 312 ? 14.469 -2.24 9.266 1 95.88 312 GLN A CA 1
ATOM 2465 C C . GLN A 1 312 ? 13.266 -2.064 8.352 1 95.88 312 GLN A C 1
ATOM 2467 O O . GLN A 1 312 ? 13.297 -1.256 7.422 1 95.88 312 GLN A O 1
ATOM 2472 N N . GLN A 1 313 ? 12.188 -2.848 8.625 1 96.81 313 GLN A N 1
ATOM 2473 C CA . GLN A 1 313 ? 10.945 -2.674 7.879 1 96.81 313 GLN A CA 1
ATOM 2474 C C . GLN A 1 313 ? 10.297 -1.331 8.195 1 96.81 313 GLN A C 1
ATOM 2476 O O . GLN A 1 313 ? 9.711 -0.698 7.32 1 96.81 313 GLN A O 1
ATOM 2481 N N . PHE A 1 314 ? 10.43 -0.883 9.398 1 95.44 314 PHE A N 1
ATOM 2482 C CA . PHE A 1 314 ? 9.773 0.335 9.859 1 95.44 314 PHE A CA 1
ATOM 2483 C C . PHE A 1 314 ? 10.43 1.568 9.25 1 95.44 314 PHE A C 1
ATOM 2485 O O . PHE A 1 314 ? 11.633 1.564 8.977 1 95.44 314 PHE A O 1
ATOM 2492 N N . PHE A 1 315 ? 9.664 2.555 8.961 1 95.38 315 PHE A N 1
ATOM 2493 C CA . PHE A 1 315 ? 10.172 3.881 8.641 1 95.38 315 PHE A CA 1
ATOM 2494 C C . PHE A 1 315 ? 9.883 4.863 9.766 1 95.38 315 PHE A C 1
ATOM 2496 O O . PHE A 1 315 ? 8.766 4.91 10.281 1 95.38 315 PHE A O 1
ATOM 2503 N N . ALA A 1 316 ? 10.867 5.566 10.156 1 91.69 316 ALA A N 1
ATOM 2504 C CA . ALA A 1 316 ? 10.75 6.566 11.211 1 91.69 316 ALA A CA 1
ATOM 2505 C C . ALA A 1 316 ? 11.375 7.891 10.789 1 91.69 316 ALA A C 1
ATOM 2507 O O . ALA A 1 316 ? 12.406 7.91 10.117 1 91.69 316 ALA A O 1
ATOM 2508 N N . TYR A 1 317 ? 10.75 8.906 11.109 1 90.88 317 TYR A N 1
ATOM 2509 C CA . TYR A 1 317 ? 11.234 10.258 10.852 1 90.88 317 TYR A CA 1
ATOM 2510 C C . TYR A 1 317 ? 10.977 11.164 12.047 1 90.88 317 TYR A C 1
ATOM 2512 O O . TYR A 1 317 ? 9.82 11.422 12.406 1 90.88 317 TYR A O 1
ATOM 2520 N N . GLY A 1 318 ? 12 11.695 12.664 1 85.38 318 GLY A N 1
ATOM 2521 C CA . GLY A 1 318 ? 11.867 12.414 13.922 1 85.38 318 GLY A CA 1
ATOM 2522 C C . GLY A 1 318 ? 11.984 13.922 13.766 1 85.38 318 GLY A C 1
ATOM 2523 O O . GLY A 1 318 ? 11.828 14.664 14.742 1 85.38 318 GLY A O 1
ATOM 2524 N N . GLU A 1 319 ? 12.117 14.43 12.547 1 86.56 319 GLU A N 1
ATOM 2525 C CA . GLU A 1 319 ? 12.422 15.852 12.383 1 86.56 319 GLU A CA 1
ATOM 2526 C C . GLU A 1 319 ? 11.219 16.609 11.812 1 86.56 319 GLU A C 1
ATOM 2528 O O . GLU A 1 319 ? 11.344 17.766 11.438 1 86.56 319 GLU A O 1
ATOM 2533 N N . TRP A 1 320 ? 10.086 15.945 11.82 1 88.5 320 TRP A N 1
ATOM 2534 C CA . TRP A 1 320 ? 8.891 16.531 11.234 1 88.5 320 TRP A CA 1
ATOM 2535 C C . TRP A 1 320 ? 8.273 17.562 12.188 1 88.5 320 TRP A C 1
ATOM 2537 O O . TRP A 1 320 ? 8.195 17.328 13.391 1 88.5 320 TRP A O 1
ATOM 2547 N N . SER A 1 321 ? 7.848 18.734 11.625 1 88.62 321 SER A N 1
ATOM 2548 C CA . SER A 1 321 ? 7.168 19.734 12.438 1 88.62 321 SER A CA 1
ATOM 2549 C C . SER A 1 321 ? 5.863 19.188 13.008 1 88.62 321 SER A C 1
ATOM 2551 O O . SER A 1 321 ? 5.359 19.703 14.008 1 88.62 321 SER A O 1
ATOM 2553 N N . GLY A 1 322 ? 5.355 18.156 12.383 1 85.69 322 GLY A N 1
ATOM 2554 C CA . GLY A 1 322 ? 4.113 17.547 12.844 1 85.69 322 GLY A CA 1
ATOM 2555 C C . GLY A 1 322 ? 4.32 16.531 13.953 1 85.69 322 GLY A C 1
ATOM 2556 O O . GLY A 1 322 ? 3.371 15.875 14.391 1 85.69 322 GLY A O 1
ATOM 2557 N N . GLY A 1 323 ? 5.562 16.422 14.414 1 82.12 323 GLY A N 1
ATOM 2558 C CA . GLY A 1 323 ? 5.852 15.484 15.5 1 82.12 323 GLY A CA 1
ATOM 2559 C C . GLY A 1 323 ? 6.645 14.273 15.047 1 82.12 323 GLY A C 1
ATOM 2560 O O . GLY A 1 323 ? 7.492 14.375 14.156 1 82.12 323 GLY A O 1
ATOM 2561 N N . LEU A 1 324 ? 6.453 13.234 15.805 1 81.25 324 LEU A N 1
ATOM 2562 C CA . LEU A 1 324 ? 7.164 11.984 15.531 1 81.25 324 LEU A CA 1
ATOM 2563 C C . LEU A 1 324 ? 6.359 11.102 14.586 1 81.25 324 LEU A C 1
ATOM 2565 O O . LEU A 1 324 ? 5.16 10.891 14.797 1 81.25 324 LEU A O 1
ATOM 2569 N N . TYR A 1 325 ? 7.035 10.711 13.578 1 87.25 325 TYR A N 1
ATOM 2570 C CA . TYR A 1 325 ? 6.375 9.867 12.594 1 87.25 325 TYR A CA 1
ATOM 2571 C C . TYR A 1 325 ? 7.016 8.484 12.547 1 87.25 325 TYR A C 1
ATOM 2573 O O . TYR A 1 325 ? 8.234 8.359 12.43 1 87.25 325 TYR A O 1
ATOM 2581 N N . ILE A 1 326 ? 6.273 7.438 12.695 1 89.69 326 ILE A N 1
ATOM 2582 C CA . ILE A 1 326 ? 6.738 6.062 12.539 1 89.69 326 ILE A CA 1
ATOM 2583 C C . ILE A 1 326 ? 5.66 5.227 11.852 1 89.69 326 ILE A C 1
ATOM 2585 O O . ILE A 1 326 ? 4.469 5.418 12.102 1 89.69 326 ILE A O 1
ATOM 2589 N N . SER A 1 327 ? 6.008 4.422 10.961 1 91.94 327 SER A N 1
ATOM 2590 C CA . SER A 1 327 ? 5.09 3.559 10.227 1 91.94 327 SER A CA 1
ATOM 2591 C C . SER A 1 327 ? 5.625 2.133 10.133 1 91.94 327 SER A C 1
ATOM 2593 O O . SER A 1 327 ? 6.75 1.916 9.672 1 91.94 327 SER A O 1
ATOM 2595 N N . PRO A 1 328 ? 4.824 1.159 10.492 1 93.31 328 PRO A N 1
ATOM 2596 C CA . PRO A 1 328 ? 5.27 -0.234 10.422 1 93.31 328 PRO A CA 1
ATOM 2597 C C . PRO A 1 328 ? 5.277 -0.781 9 1 93.31 328 PRO A C 1
ATOM 2599 O O . PRO A 1 328 ? 5.992 -1.744 8.703 1 93.31 328 PRO A O 1
ATOM 2602 N N . THR A 1 329 ? 4.43 -0.248 8.133 1 95.88 329 THR A N 1
ATOM 2603 C CA . THR A 1 329 ? 4.281 -0.762 6.777 1 95.88 329 THR A CA 1
ATOM 2604 C C . THR A 1 329 ? 4.359 0.371 5.758 1 95.88 329 THR A C 1
ATOM 2606 O O . THR A 1 329 ? 4.668 1.511 6.109 1 95.88 329 THR A O 1
ATOM 2609 N N . ILE A 1 330 ? 4.172 0.053 4.473 1 95.69 330 ILE A N 1
ATOM 2610 C CA . ILE A 1 330 ? 4.293 1.047 3.412 1 95.69 330 ILE A CA 1
ATOM 2611 C C . ILE A 1 330 ? 3.123 2.023 3.482 1 95.69 330 ILE A C 1
ATOM 2613 O O . ILE A 1 330 ? 3.309 3.236 3.361 1 95.69 330 ILE A O 1
ATOM 2617 N N . MET A 1 331 ? 1.977 1.478 3.738 1 91.12 331 MET A N 1
ATOM 2618 C CA . MET A 1 331 ? 0.778 2.307 3.816 1 91.12 331 MET A CA 1
ATOM 2619 C C . MET A 1 331 ? 0.711 3.043 5.152 1 91.12 331 MET A C 1
ATOM 2621 O O . MET A 1 331 ? 1.188 2.537 6.168 1 91.12 331 MET A O 1
ATOM 2625 N N . GLY A 1 332 ? 0.186 4.234 5.105 1 87.88 332 GLY A N 1
ATOM 2626 C CA . GLY A 1 332 ? -0.068 4.969 6.336 1 87.88 332 GLY A CA 1
ATOM 2627 C C . GLY A 1 332 ? -1.434 4.68 6.93 1 87.88 332 GLY A C 1
ATOM 2628 O O . GLY A 1 332 ? -1.608 3.693 7.645 1 87.88 332 GLY A O 1
ATOM 2629 N N . SER A 1 333 ? -2.367 5.387 6.438 1 84.81 333 SER A N 1
ATOM 2630 C CA . SER A 1 333 ? -3.744 5.176 6.875 1 84.81 333 SER A CA 1
ATOM 2631 C C . SER A 1 333 ? -4.336 3.924 6.238 1 84.81 333 SER A C 1
ATOM 2633 O O . SER A 1 333 ? -4.484 3.852 5.016 1 84.81 333 SER A O 1
ATOM 2635 N N . LYS A 1 334 ? -4.441 2.871 6.992 1 88.31 334 LYS A N 1
ATOM 2636 C CA . LYS A 1 334 ? -5.074 1.622 6.578 1 88.31 334 LYS A CA 1
ATOM 2637 C C . LYS A 1 334 ? -6.305 1.321 7.43 1 88.31 334 LYS A C 1
ATOM 2639 O O . LYS A 1 334 ? -6.266 1.458 8.656 1 88.31 334 LYS A O 1
ATOM 2644 N N . GLY A 1 335 ? -7.363 1.024 6.773 1 92.19 335 GLY A N 1
ATOM 2645 C CA . GLY A 1 335 ? -8.578 0.682 7.504 1 92.19 335 GLY A CA 1
ATOM 2646 C C . GLY A 1 335 ? -8.461 -0.621 8.273 1 92.19 335 GLY A C 1
ATOM 2647 O O . GLY A 1 335 ? -7.766 -1.542 7.844 1 92.19 335 GLY A O 1
ATOM 2648 N N . GLY A 1 336 ? -9.195 -0.712 9.375 1 96.5 336 GLY A N 1
ATOM 2649 C CA . GLY A 1 336 ? -9.117 -1.888 10.234 1 96.5 336 GLY A CA 1
ATOM 2650 C C . GLY A 1 336 ? -10.008 -3.023 9.766 1 96.5 336 GLY A C 1
ATOM 2651 O O . GLY A 1 336 ? -9.906 -4.145 10.266 1 96.5 336 GLY A O 1
ATOM 2652 N N . GLY A 1 337 ? -10.859 -2.756 8.766 1 97.38 337 GLY A N 1
ATOM 2653 C CA . GLY A 1 337 ? -11.781 -3.768 8.273 1 97.38 337 GLY A CA 1
ATOM 2654 C C . GLY A 1 337 ? -11.094 -5.066 7.891 1 97.38 337 GLY A C 1
ATOM 2655 O O . GLY A 1 337 ? -11.445 -6.133 8.406 1 97.38 337 GLY A O 1
ATOM 2656 N N . PRO A 1 338 ? -10.109 -5.004 7.039 1 97.12 338 PRO A N 1
ATOM 2657 C CA . PRO A 1 338 ? -9.422 -6.223 6.613 1 97.12 338 PRO A CA 1
ATOM 2658 C C . PRO A 1 338 ? -8.781 -6.973 7.781 1 97.12 338 PRO A C 1
ATOM 2660 O O . PRO A 1 338 ? -8.734 -8.203 7.777 1 97.12 338 PRO A O 1
ATOM 2663 N N . ILE A 1 339 ? -8.281 -6.281 8.773 1 97.94 339 ILE A N 1
ATOM 2664 C CA . ILE A 1 339 ? -7.668 -6.902 9.945 1 97.94 339 ILE A CA 1
ATOM 2665 C C . ILE A 1 339 ? -8.719 -7.684 10.727 1 97.94 339 ILE A C 1
ATOM 2667 O O . ILE A 1 339 ? -8.508 -8.844 11.07 1 97.94 339 ILE A O 1
ATOM 2671 N N . ALA A 1 340 ? -9.844 -7.016 10.961 1 98.62 340 ALA A N 1
ATOM 2672 C CA . ALA A 1 340 ? -10.93 -7.656 11.703 1 98.62 340 ALA A CA 1
ATOM 2673 C C . ALA A 1 340 ? -11.484 -8.859 10.938 1 98.62 340 ALA A C 1
ATOM 2675 O O . ALA A 1 340 ? -11.773 -9.898 11.531 1 98.62 340 ALA A O 1
ATOM 2676 N N . SER A 1 341 ? -11.648 -8.68 9.68 1 98.5 341 SER A N 1
ATOM 2677 C CA . SER A 1 341 ? -12.125 -9.773 8.836 1 98.5 341 SER A CA 1
ATOM 2678 C C . SER A 1 341 ? -11.172 -10.969 8.891 1 98.5 341 SER A C 1
ATOM 2680 O O . SER A 1 341 ? -11.617 -12.117 8.922 1 98.5 341 SER A O 1
ATOM 2682 N N . SER A 1 342 ? -9.898 -10.727 8.852 1 98.56 342 SER A N 1
ATOM 2683 C CA . SER A 1 342 ? -8.883 -11.781 8.898 1 98.56 342 SER A CA 1
ATOM 2684 C C . SER A 1 342 ? -8.93 -12.523 10.227 1 98.56 342 SER A C 1
ATOM 2686 O O . SER A 1 342 ? -8.867 -13.758 10.258 1 98.56 342 SER A O 1
ATOM 2688 N N . TYR A 1 343 ? -8.977 -11.711 11.32 1 98.69 343 TYR A N 1
ATOM 2689 C CA . TYR A 1 343 ? -9.086 -12.328 12.641 1 98.69 343 TYR A CA 1
ATOM 2690 C C . TYR A 1 343 ? -10.305 -13.234 12.719 1 98.69 343 TYR A C 1
ATOM 2692 O O . TYR A 1 343 ? -10.203 -14.383 13.164 1 98.69 343 TYR A O 1
ATOM 2700 N N . ALA A 1 344 ? -11.414 -12.719 12.258 1 98.81 344 ALA A N 1
ATOM 2701 C CA . ALA A 1 344 ? -12.672 -13.469 12.289 1 98.81 344 ALA A CA 1
ATOM 2702 C C . ALA A 1 344 ? -12.562 -14.75 11.469 1 98.81 344 ALA A C 1
ATOM 2704 O O . ALA A 1 344 ? -13.047 -15.805 11.883 1 98.81 344 ALA A O 1
ATOM 2705 N N . SER A 1 345 ? -11.961 -14.703 10.328 1 98.75 345 SER A N 1
ATOM 2706 C CA . SER A 1 345 ? -11.867 -15.867 9.445 1 98.75 345 SER A CA 1
ATOM 2707 C C . SER A 1 345 ? -11.047 -16.984 10.086 1 98.75 345 SER A C 1
ATOM 2709 O O . SER A 1 345 ? -11.469 -18.141 10.102 1 98.75 345 SER A O 1
ATOM 2711 N N . LEU A 1 346 ? -9.836 -16.609 10.625 1 98.62 346 LEU A N 1
ATOM 2712 C CA . LEU A 1 346 ? -8.984 -17.625 11.234 1 98.62 346 LEU A CA 1
ATOM 2713 C C . LEU A 1 346 ? -9.695 -18.312 12.391 1 98.62 346 LEU A C 1
ATOM 2715 O O . LEU A 1 346 ? -9.617 -19.547 12.531 1 98.62 346 LEU A O 1
ATOM 2719 N N . LYS A 1 347 ? -10.391 -17.484 13.188 1 98.62 347 LYS A N 1
ATOM 2720 C CA . LYS A 1 347 ? -11.07 -18.016 14.359 1 98.62 347 LYS A CA 1
ATOM 2721 C C . LYS A 1 347 ? -12.297 -18.844 13.953 1 98.62 347 LYS A C 1
ATOM 2723 O O . LYS A 1 347 ? -12.648 -19.812 14.617 1 98.62 347 LYS A O 1
ATOM 2728 N N . LEU A 1 348 ? -12.984 -18.422 12.914 1 98.5 348 LEU A N 1
ATOM 2729 C CA . LEU A 1 348 ? -14.219 -19.047 12.477 1 98.5 348 LEU A CA 1
ATOM 2730 C C . LEU A 1 348 ? -13.938 -20.406 11.82 1 98.5 348 LEU A C 1
ATOM 2732 O O . LEU A 1 348 ? -14.734 -21.328 11.938 1 98.5 348 LEU A O 1
ATOM 2736 N N . VAL A 1 349 ? -12.805 -20.578 11.117 1 98.31 349 VAL A N 1
ATOM 2737 C CA . VAL A 1 349 ? -12.492 -21.781 10.367 1 98.31 349 VAL A CA 1
ATOM 2738 C C . VAL A 1 349 ? -11.742 -22.766 11.266 1 98.31 349 VAL A C 1
ATOM 2740 O O . VAL A 1 349 ? -12.094 -23.953 11.344 1 98.31 349 VAL A O 1
ATOM 2743 N N . GLY A 1 350 ? -10.734 -22.25 12.039 1 98 350 GLY A N 1
ATOM 2744 C CA . GLY A 1 350 ? -9.898 -23.109 12.867 1 98 350 GLY A CA 1
ATOM 2745 C C . GLY A 1 350 ? -9.102 -24.109 12.055 1 98 350 GLY A C 1
ATOM 2746 O O . GLY A 1 350 ? -9.391 -24.344 10.883 1 98 350 GLY A O 1
ATOM 2747 N N . ARG A 1 351 ? -8.148 -24.719 12.695 1 98.38 351 ARG A N 1
ATOM 2748 C CA . ARG A 1 351 ? -7.273 -25.672 12.031 1 98.38 351 ARG A CA 1
ATOM 2749 C C . ARG A 1 351 ? -8.078 -26.812 11.406 1 98.38 351 ARG A C 1
ATOM 2751 O O . ARG A 1 351 ? -7.82 -27.203 10.273 1 98.38 351 ARG A O 1
ATOM 2758 N N . GLU A 1 352 ? -9.008 -27.312 12.117 1 98.31 352 GLU A N 1
ATOM 2759 C CA . GLU A 1 352 ? -9.82 -28.422 11.617 1 98.31 352 GLU A CA 1
ATOM 2760 C C . GLU A 1 352 ? -10.531 -28.031 10.32 1 98.31 352 GLU A C 1
ATOM 2762 O O . GLU A 1 352 ? -10.594 -28.828 9.383 1 98.31 352 GLU A O 1
ATOM 2767 N N . GLY A 1 353 ? -11.109 -26.797 10.312 1 98.38 353 GLY A N 1
ATOM 2768 C CA . GLY A 1 353 ? -11.766 -26.312 9.117 1 98.38 353 GLY A CA 1
ATOM 2769 C C . GLY A 1 353 ? -10.82 -26.109 7.949 1 98.38 353 GLY A C 1
ATOM 2770 O O . GLY A 1 353 ? -11.141 -26.453 6.809 1 98.38 353 GLY A O 1
ATOM 2771 N N . PHE A 1 354 ? -9.656 -25.609 8.219 1 98.69 354 PHE A N 1
ATOM 2772 C CA . PHE A 1 354 ? -8.656 -25.406 7.184 1 98.69 354 PHE A CA 1
ATOM 2773 C C . PHE A 1 354 ? -8.188 -26.734 6.613 1 98.69 354 PHE A C 1
ATOM 2775 O O . PHE A 1 354 ? -8.031 -26.875 5.402 1 98.69 354 PHE A O 1
ATOM 2782 N N . VAL A 1 355 ? -7.949 -27.719 7.461 1 98.69 355 VAL A N 1
ATOM 2783 C CA . VAL A 1 355 ? -7.523 -29.047 7.027 1 98.69 355 VAL A CA 1
ATOM 2784 C C . VAL A 1 355 ? -8.602 -29.656 6.141 1 98.69 355 VAL A C 1
ATOM 2786 O O . VAL A 1 355 ? -8.297 -30.234 5.09 1 98.69 355 VAL A O 1
ATOM 2789 N N . LYS A 1 356 ? -9.828 -29.547 6.547 1 98.44 356 LYS A N 1
ATOM 2790 C CA . LYS A 1 356 ? -10.945 -30.141 5.809 1 98.44 356 LYS A CA 1
ATOM 2791 C C . LYS A 1 356 ? -11.055 -29.531 4.41 1 98.44 356 LYS A C 1
ATOM 2793 O O . LYS A 1 356 ? -11.125 -30.25 3.418 1 98.44 356 LYS A O 1
ATOM 2798 N N . VAL A 1 357 ? -11.109 -28.219 4.309 1 98.38 357 VAL A N 1
ATOM 2799 C CA . VAL A 1 357 ? -11.289 -27.562 3.02 1 98.38 357 VAL A CA 1
ATOM 2800 C C . VAL A 1 357 ? -10.07 -27.797 2.135 1 98.38 357 VAL A C 1
ATOM 2802 O O . VAL A 1 357 ? -10.203 -27.953 0.917 1 98.38 357 VAL A O 1
ATOM 2805 N N . THR A 1 358 ? -8.867 -27.828 2.736 1 98.62 358 THR A N 1
ATOM 2806 C CA . THR A 1 358 ? -7.656 -28.156 1.986 1 98.62 358 THR A CA 1
ATOM 2807 C C . THR A 1 358 ? -7.754 -29.547 1.371 1 98.62 358 THR A C 1
ATOM 2809 O O . THR A 1 358 ? -7.422 -29.734 0.199 1 98.62 358 THR A O 1
ATOM 2812 N N . ARG A 1 359 ? -8.203 -30.516 2.125 1 98.5 359 ARG A N 1
ATOM 2813 C CA . ARG A 1 359 ? -8.367 -31.875 1.641 1 98.5 359 ARG A CA 1
ATOM 2814 C C . ARG A 1 359 ? -9.305 -31.922 0.437 1 98.5 359 ARG A C 1
ATOM 2816 O O . ARG A 1 359 ? -9.008 -32.562 -0.566 1 98.5 359 ARG A O 1
ATOM 2823 N N . GLU A 1 360 ? -10.406 -31.25 0.564 1 98.5 360 GLU A N 1
ATOM 2824 C CA . GLU A 1 360 ? -11.391 -31.234 -0.513 1 98.5 360 GLU A CA 1
ATOM 2825 C C . GLU A 1 360 ? -10.828 -30.594 -1.773 1 98.5 360 GLU A C 1
ATOM 2827 O O . GLU A 1 360 ? -11.055 -31.078 -2.883 1 98.5 360 GLU A O 1
ATOM 2832 N N . MET A 1 361 ? -10.094 -29.5 -1.602 1 98.5 361 MET A N 1
ATOM 2833 C CA . MET A 1 361 ? -9.484 -28.828 -2.744 1 98.5 361 MET A CA 1
ATOM 2834 C C . MET A 1 361 ? -8.422 -29.703 -3.393 1 98.5 361 MET A C 1
ATOM 2836 O O . MET A 1 361 ? -8.312 -29.75 -4.617 1 98.5 361 MET A O 1
ATOM 2840 N N . LEU A 1 362 ? -7.676 -30.391 -2.574 1 98.25 362 LEU A N 1
ATOM 2841 C CA . LEU A 1 362 ? -6.648 -31.297 -3.094 1 98.25 362 LEU A CA 1
ATOM 2842 C C . LEU A 1 362 ? -7.277 -32.438 -3.873 1 98.25 362 LEU A C 1
ATOM 2844 O O . LEU A 1 362 ? -6.746 -32.875 -4.902 1 98.25 362 LEU A O 1
ATOM 2848 N N . ASN A 1 363 ? -8.359 -32.938 -3.35 1 98.31 363 ASN A N 1
ATOM 2849 C CA . ASN A 1 363 ? -9.07 -34 -4.07 1 98.31 363 ASN A CA 1
ATOM 2850 C C . ASN A 1 363 ? -9.523 -33.531 -5.449 1 98.31 363 ASN A C 1
ATOM 2852 O O . ASN A 1 363 ? -9.414 -34.281 -6.43 1 98.31 363 ASN A O 1
ATOM 2856 N N . THR A 1 364 ? -10.039 -32.312 -5.461 1 98.5 364 THR A N 1
ATOM 2857 C CA . THR A 1 364 ? -10.461 -31.719 -6.73 1 98.5 364 THR A CA 1
ATOM 2858 C C . THR A 1 364 ? -9.273 -31.594 -7.684 1 98.5 364 THR A C 1
ATOM 2860 O O . THR A 1 364 ? -9.359 -32 -8.844 1 98.5 364 THR A O 1
ATOM 2863 N N . ARG A 1 365 ? -8.188 -31.078 -7.223 1 98.19 365 ARG A N 1
ATOM 2864 C CA . ARG A 1 365 ? -6.988 -30.906 -8.039 1 98.19 365 ARG A CA 1
ATOM 2865 C C . ARG A 1 365 ? -6.461 -32.25 -8.539 1 98.19 365 ARG A C 1
ATOM 2867 O O . ARG A 1 365 ? -6.109 -32.375 -9.711 1 98.19 365 ARG A O 1
ATOM 2874 N N . LYS A 1 366 ? -6.418 -33.25 -7.695 1 97.81 366 LYS A N 1
ATOM 2875 C CA . LYS A 1 366 ? -5.906 -34.562 -8.039 1 97.81 366 LYS A CA 1
ATOM 2876 C C . LYS A 1 366 ? -6.797 -35.25 -9.07 1 97.81 366 LYS A C 1
ATOM 2878 O O . LYS A 1 366 ? -6.305 -35.969 -9.93 1 97.81 366 LYS A O 1
ATOM 2883 N N . TYR A 1 367 ? -8.078 -35.062 -8.891 1 98.5 367 TYR A N 1
ATOM 2884 C CA . TYR A 1 367 ? -9 -35.594 -9.883 1 98.5 367 TYR A CA 1
ATOM 2885 C C . TYR A 1 367 ? -8.68 -35.062 -11.273 1 98.5 367 TYR A C 1
ATOM 2887 O O . TYR A 1 367 ? -8.609 -35.844 -12.234 1 98.5 367 TYR A O 1
ATOM 2895 N N . ILE A 1 368 ? -8.492 -33.781 -11.352 1 98.5 368 ILE A N 1
ATOM 2896 C CA . ILE A 1 368 ? -8.18 -33.125 -12.625 1 98.5 368 ILE A CA 1
ATOM 2897 C C . ILE A 1 368 ? -6.832 -33.625 -13.141 1 98.5 368 ILE A C 1
ATOM 2899 O O . ILE A 1 368 ? -6.695 -33.938 -14.32 1 98.5 368 ILE A O 1
ATOM 2903 N N . GLN A 1 369 ? -5.867 -33.688 -12.258 1 98.5 369 GLN A N 1
ATOM 2904 C CA . GLN A 1 369 ? -4.539 -34.156 -12.609 1 98.5 369 GLN A CA 1
ATOM 2905 C C . GLN A 1 369 ? -4.594 -35.594 -13.148 1 98.5 369 GLN A C 1
ATOM 2907 O O . GLN A 1 369 ? -3.99 -35.875 -14.18 1 98.5 369 GLN A O 1
ATOM 2912 N N . ASN A 1 370 ? -5.293 -36.406 -12.445 1 98.31 370 ASN A N 1
ATOM 2913 C CA . ASN A 1 370 ? -5.426 -37.812 -12.852 1 98.31 370 ASN A CA 1
ATOM 2914 C C . ASN A 1 370 ? -6.078 -37.938 -14.227 1 98.31 370 ASN A C 1
ATOM 2916 O O . ASN A 1 370 ? -5.68 -38.781 -15.031 1 98.31 370 ASN A O 1
ATOM 2920 N N . ALA A 1 371 ? -7.047 -37.125 -14.438 1 98.56 371 ALA A N 1
ATOM 2921 C CA . ALA A 1 371 ? -7.715 -37.156 -15.734 1 98.56 371 ALA A CA 1
ATOM 2922 C C . ALA A 1 371 ? -6.75 -36.781 -16.859 1 98.56 371 ALA A C 1
ATOM 2924 O O . ALA A 1 371 ? -6.727 -37.406 -17.906 1 98.56 371 ALA A O 1
ATOM 2925 N N . ILE A 1 372 ? -5.949 -35.719 -16.672 1 98.38 372 ILE A N 1
ATOM 2926 C CA . ILE A 1 372 ? -4.996 -35.281 -17.672 1 98.38 372 ILE A CA 1
ATOM 2927 C C . ILE A 1 372 ? -3.982 -36.375 -17.969 1 98.38 372 ILE A C 1
ATOM 2929 O O . ILE A 1 372 ? -3.574 -36.562 -19.125 1 98.38 372 ILE A O 1
ATOM 2933 N N . GLU A 1 373 ? -3.686 -37.188 -16.984 1 97.25 373 GLU A N 1
ATOM 2934 C CA . GLU A 1 373 ? -2.6 -38.156 -17.094 1 97.25 373 GLU A CA 1
ATOM 2935 C C . GLU A 1 373 ? -3.107 -39.5 -17.594 1 97.25 373 GLU A C 1
ATOM 2937 O O . GLU A 1 373 ? -2.344 -40.281 -18.156 1 97.25 373 GLU A O 1
ATOM 2942 N N . THR A 1 374 ? -4.465 -39.75 -17.438 1 97.88 374 THR A N 1
ATOM 2943 C CA . THR A 1 374 ? -4.879 -41.125 -17.672 1 97.88 374 THR A CA 1
ATOM 2944 C C . THR A 1 374 ? -5.996 -41.188 -18.703 1 97.88 374 THR A C 1
ATOM 2946 O O . THR A 1 374 ? -6.207 -42.219 -19.344 1 97.88 374 THR A O 1
ATOM 2949 N N . ASP A 1 375 ? -6.766 -40.094 -18.812 1 97.56 375 ASP A N 1
ATOM 2950 C CA . ASP A 1 375 ? -7.84 -40.094 -19.797 1 97.56 375 ASP A CA 1
ATOM 2951 C C . ASP A 1 375 ? -7.293 -40.312 -21.203 1 97.56 375 ASP A C 1
ATOM 2953 O O . ASP A 1 375 ? -6.301 -39.688 -21.594 1 97.56 375 ASP A O 1
ATOM 2957 N N . GLU A 1 376 ? -7.938 -41.062 -21.984 1 96.69 376 GLU A N 1
ATOM 2958 C CA . GLU A 1 376 ? -7.441 -41.531 -23.281 1 96.69 376 GLU A CA 1
ATOM 2959 C C . GLU A 1 376 ? -7.215 -40.344 -24.219 1 96.69 376 GLU A C 1
ATOM 2961 O O . GLU A 1 376 ? -6.234 -40.312 -24.969 1 96.69 376 GLU A O 1
ATOM 2966 N N . VAL A 1 377 ? -8.062 -39.438 -24.156 1 96.94 377 VAL A N 1
ATOM 2967 C CA . VAL A 1 377 ? -7.977 -38.281 -25.047 1 96.94 377 VAL A CA 1
ATOM 2968 C C . VAL A 1 377 ? -6.992 -37.25 -24.469 1 96.94 377 VAL A C 1
ATOM 2970 O O . VAL A 1 377 ? -6.105 -36.781 -25.188 1 96.94 377 VAL A O 1
ATOM 2973 N N . LEU A 1 378 ? -7.09 -36.938 -23.234 1 98.25 378 LEU A N 1
ATOM 2974 C CA . LEU A 1 378 ? -6.289 -35.875 -22.609 1 98.25 378 LEU A CA 1
ATOM 2975 C C . LEU A 1 378 ? -4.816 -36.281 -22.547 1 98.25 378 LEU A C 1
ATOM 2977 O O . LEU A 1 378 ? -3.938 -35.5 -22.891 1 98.25 378 LEU A O 1
ATOM 2981 N N . SER A 1 379 ? -4.582 -37.531 -22.219 1 97.19 379 SER A N 1
ATOM 2982 C CA . SER A 1 379 ? -3.215 -37.969 -22 1 97.19 379 SER A CA 1
ATOM 2983 C C . SER A 1 379 ? -2.463 -38.094 -23.328 1 97.19 379 SER A C 1
ATOM 2985 O O . SER A 1 379 ? -1.232 -38.156 -23.344 1 97.19 379 SER A O 1
ATOM 2987 N N . LYS A 1 380 ? -3.219 -38.125 -24.375 1 96.25 380 LYS A N 1
ATOM 2988 C CA . LYS A 1 380 ? -2.596 -38.188 -25.703 1 96.25 380 LYS A CA 1
ATOM 2989 C C . LYS A 1 380 ? -1.923 -36.844 -26.031 1 96.25 380 LYS A C 1
ATOM 2991 O O . LYS A 1 380 ? -0.888 -36.844 -26.703 1 96.25 380 LYS A O 1
ATOM 2996 N N . TYR A 1 381 ? -2.473 -35.781 -25.5 1 96.5 381 TYR A N 1
ATOM 2997 C CA . TYR A 1 381 ? -2.025 -34.469 -25.953 1 96.5 381 TYR A CA 1
ATOM 2998 C C . TYR A 1 381 ? -1.438 -33.656 -24.797 1 96.5 381 TYR A C 1
ATOM 3000 O O . TYR A 1 381 ? -0.606 -32.781 -25.016 1 96.5 381 TYR A O 1
ATOM 3008 N N . LEU A 1 382 ? -1.885 -33.906 -23.609 1 98 382 LEU A N 1
ATOM 3009 C CA . LEU A 1 382 ? -1.606 -32.969 -22.5 1 98 382 LEU A CA 1
ATOM 3010 C C . LEU A 1 382 ? -0.739 -33.656 -21.453 1 98 382 LEU A C 1
ATOM 3012 O O . LEU A 1 382 ? -0.713 -34.906 -21.359 1 98 382 LEU A O 1
ATOM 3016 N N . GLN A 1 383 ? -0.069 -32.875 -20.719 1 97.06 383 GLN A N 1
ATOM 3017 C CA . GLN A 1 383 ? 0.739 -33.312 -19.594 1 97.06 383 GLN A CA 1
ATOM 3018 C C . GLN A 1 383 ? 0.819 -32.219 -18.516 1 97.06 383 GLN A C 1
ATOM 3020 O O . GLN A 1 383 ? 0.932 -31.047 -18.828 1 97.06 383 GLN A O 1
ATOM 3025 N N . VAL A 1 384 ? 0.754 -32.688 -17.281 1 97.88 384 VAL A N 1
ATOM 3026 C CA . VAL A 1 384 ? 0.878 -31.766 -16.141 1 97.88 384 VAL A CA 1
ATOM 3027 C C . VAL A 1 384 ? 2.309 -31.234 -16.047 1 97.88 384 VAL A C 1
ATOM 3029 O O . VAL A 1 384 ? 3.266 -31.984 -16.281 1 97.88 384 VAL A O 1
ATOM 3032 N N . VAL A 1 385 ? 2.447 -29.906 -15.789 1 96.62 385 VAL A N 1
ATOM 3033 C CA . VAL A 1 385 ? 3.746 -29.25 -15.656 1 96.62 385 VAL A CA 1
ATOM 3034 C C . VAL A 1 385 ? 4.32 -29.547 -14.266 1 96.62 385 VAL A C 1
ATOM 3036 O O . VAL A 1 385 ? 3.703 -29.219 -13.25 1 96.62 385 VAL A O 1
ATOM 3039 N N . GLY A 1 386 ? 5.469 -30.141 -14.188 1 94.75 386 GLY A N 1
ATOM 3040 C CA . GLY A 1 386 ? 6.102 -30.438 -12.914 1 94.75 386 GLY A CA 1
ATOM 3041 C C . GLY A 1 386 ? 5.262 -31.328 -12.023 1 94.75 386 GLY A C 1
ATOM 3042 O O . GLY A 1 386 ? 4.574 -32.219 -12.516 1 94.75 386 GLY A O 1
ATOM 3043 N N . SER A 1 387 ? 5.504 -31.188 -10.766 1 95.19 387 SER A N 1
ATOM 3044 C CA . SER A 1 387 ? 4.742 -31.922 -9.758 1 95.19 387 SER A CA 1
ATOM 3045 C C . SER A 1 387 ? 4.066 -30.953 -8.773 1 95.19 387 SER A C 1
ATOM 3047 O O . SER A 1 387 ? 4.633 -30.641 -7.73 1 95.19 387 SER A O 1
ATOM 3049 N N . PRO A 1 388 ? 2.891 -30.578 -9.148 1 95.12 388 PRO A N 1
ATOM 3050 C CA . PRO A 1 388 ? 2.211 -29.625 -8.266 1 95.12 388 PRO A CA 1
ATOM 3051 C C . PRO A 1 388 ? 2.072 -30.156 -6.836 1 95.12 388 PRO A C 1
ATOM 3053 O O . PRO A 1 388 ? 1.765 -31.328 -6.629 1 95.12 388 PRO A O 1
ATOM 3056 N N . CYS A 1 389 ? 2.248 -29.281 -5.816 1 91.06 389 CYS A N 1
ATOM 3057 C CA . CYS A 1 389 ? 2.285 -29.703 -4.426 1 91.06 389 CYS A CA 1
ATOM 3058 C C . CYS A 1 389 ? 0.998 -29.328 -3.701 1 91.06 389 CYS A C 1
ATOM 3060 O O . CYS A 1 389 ? 0.698 -29.875 -2.637 1 91.06 389 CYS A O 1
ATOM 3062 N N . SER A 1 390 ? 0.268 -28.422 -4.23 1 95.94 390 SER A N 1
ATOM 3063 C CA . SER A 1 390 ? -0.863 -27.828 -3.52 1 95.94 390 SER A CA 1
ATOM 3064 C C . SER A 1 390 ? -2.066 -27.656 -4.441 1 95.94 390 SER A C 1
ATOM 3066 O O . SER A 1 390 ? -2.414 -28.578 -5.191 1 95.94 390 SER A O 1
ATOM 3068 N N . THR A 1 391 ? -2.76 -26.562 -4.367 1 97.44 391 THR A N 1
ATOM 3069 C CA . THR A 1 391 ? -4.066 -26.359 -4.984 1 97.44 391 THR A CA 1
ATOM 3070 C C . THR A 1 391 ? -3.922 -25.812 -6.398 1 97.44 391 THR A C 1
ATOM 3072 O O . THR A 1 391 ? -4.902 -25.703 -7.137 1 97.44 391 THR A O 1
ATOM 3075 N N . ILE A 1 392 ? -2.711 -25.531 -6.805 1 97.88 392 ILE A N 1
ATOM 3076 C CA . ILE A 1 392 ? -2.475 -24.984 -8.133 1 97.88 392 ILE A CA 1
ATOM 3077 C C . ILE A 1 392 ? -1.998 -26.078 -9.078 1 97.88 392 ILE A C 1
ATOM 3079 O O . ILE A 1 392 ? -1.146 -26.891 -8.711 1 97.88 392 ILE A O 1
ATOM 3083 N N . ILE A 1 393 ? -2.549 -26.141 -10.281 1 97.81 393 ILE A N 1
ATOM 3084 C CA . ILE A 1 393 ? -2.113 -27.109 -11.289 1 97.81 393 ILE A CA 1
ATOM 3085 C C . ILE A 1 393 ? -1.944 -26.406 -12.633 1 97.81 393 ILE A C 1
ATOM 3087 O O . ILE A 1 393 ? -2.727 -25.516 -12.984 1 97.81 393 ILE A O 1
ATOM 3091 N N . ALA A 1 394 ? -0.884 -26.703 -13.273 1 97.62 394 ALA A N 1
ATOM 3092 C CA . ALA A 1 394 ? -0.638 -26.25 -14.641 1 97.62 394 ALA A CA 1
ATOM 3093 C C . ALA A 1 394 ? -0.399 -27.438 -15.57 1 97.62 394 ALA A C 1
ATOM 3095 O O . ALA A 1 394 ? 0.13 -28.469 -15.156 1 97.62 394 ALA A O 1
ATOM 3096 N N . PHE A 1 395 ? -0.843 -27.328 -16.812 1 97.94 395 PHE A N 1
ATOM 3097 C CA . PHE A 1 395 ? -0.608 -28.375 -17.797 1 97.94 395 PHE A CA 1
ATOM 3098 C C . PHE A 1 395 ? -0.346 -27.766 -19.172 1 97.94 395 PHE A C 1
ATOM 3100 O O . PHE A 1 395 ? -0.741 -26.625 -19.438 1 97.94 395 PHE A O 1
ATOM 3107 N N . SER A 1 396 ? 0.38 -28.438 -19.922 1 96.38 396 SER A N 1
ATOM 3108 C CA . SER A 1 396 ? 0.777 -28.031 -21.266 1 96.38 396 SER A CA 1
ATOM 3109 C C . SER A 1 396 ? 0.596 -29.172 -22.266 1 96.38 396 SER A C 1
ATOM 3111 O O . SER A 1 396 ? 0.17 -30.266 -21.891 1 96.38 396 SER A O 1
ATOM 3113 N N . SER A 1 397 ? 0.827 -28.828 -23.562 1 95.38 397 SER A N 1
ATOM 3114 C CA . SER A 1 397 ? 0.908 -29.906 -24.547 1 95.38 397 SER A CA 1
ATOM 3115 C C . SER A 1 397 ? 2.188 -30.719 -24.375 1 95.38 397 SER A C 1
ATOM 3117 O O . SER A 1 397 ? 3.232 -30.156 -24.016 1 95.38 397 SER A O 1
ATOM 3119 N N . LYS A 1 398 ? 2.076 -31.969 -24.656 1 94.75 398 LYS A N 1
ATOM 3120 C CA . LYS A 1 398 ? 3.252 -32.844 -24.547 1 94.75 398 LYS A CA 1
ATOM 3121 C C . LYS A 1 398 ? 4.367 -32.344 -25.469 1 94.75 398 LYS A C 1
ATOM 3123 O O . LYS A 1 398 ? 5.543 -32.406 -25.109 1 94.75 398 LYS A O 1
ATOM 3128 N N . GLU A 1 399 ? 3.992 -31.875 -26.562 1 92.06 399 GLU A N 1
ATOM 3129 C CA . GLU A 1 399 ? 4.973 -31.359 -27.516 1 92.06 399 GLU A CA 1
ATOM 3130 C C . GLU A 1 399 ? 5.707 -30.156 -26.922 1 92.06 399 GLU A C 1
ATOM 3132 O O . GLU A 1 399 ? 6.938 -30.094 -26.969 1 92.06 399 GLU A O 1
ATOM 3137 N N . THR A 1 400 ? 4.922 -29.219 -26.422 1 91.81 400 THR A N 1
ATOM 3138 C CA . THR A 1 400 ? 5.492 -28 -25.875 1 91.81 400 THR A CA 1
ATOM 3139 C C . THR A 1 400 ? 6.406 -28.312 -24.688 1 91.81 400 THR A C 1
ATOM 3141 O O . THR A 1 400 ? 7.492 -27.734 -24.578 1 91.81 400 THR A O 1
ATOM 3144 N N . LEU A 1 401 ? 6.031 -29.188 -23.828 1 93.19 401 LEU A N 1
ATOM 3145 C CA . LEU A 1 401 ? 6.828 -29.547 -22.656 1 93.19 401 LEU A CA 1
ATOM 3146 C C . LEU A 1 401 ? 8.109 -30.266 -23.078 1 93.19 401 LEU A C 1
ATOM 3148 O O . LEU A 1 401 ? 9.164 -30.062 -22.484 1 93.19 401 LEU A O 1
ATOM 3152 N N . SER A 1 402 ? 7.949 -31.156 -24.047 1 91 402 SER A N 1
ATOM 3153 C CA . SER A 1 402 ? 9.117 -31.859 -24.547 1 91 402 SER A CA 1
ATOM 3154 C C . SER A 1 402 ? 10.141 -30.906 -25.141 1 91 402 SER A C 1
ATOM 3156 O O . SER A 1 402 ? 11.344 -31.047 -24.922 1 91 402 SER A O 1
ATOM 3158 N N . ASN A 1 403 ? 9.688 -29.969 -25.859 1 88.94 403 ASN A N 1
ATOM 3159 C CA . ASN A 1 403 ? 10.57 -28.969 -26.438 1 88.94 403 ASN A CA 1
ATOM 3160 C C . ASN A 1 403 ? 11.242 -28.125 -25.359 1 88.94 403 ASN A C 1
ATOM 3162 O O . ASN A 1 403 ? 12.406 -27.75 -25.484 1 88.94 403 ASN A O 1
ATOM 3166 N N . PHE A 1 404 ? 10.492 -27.812 -24.359 1 90.44 404 PHE A N 1
ATOM 3167 C CA . PHE A 1 404 ? 11.016 -27.016 -23.266 1 90.44 404 PHE A CA 1
ATOM 3168 C C . PHE A 1 404 ? 12.125 -27.766 -22.531 1 90.44 404 PHE A C 1
ATOM 3170 O O . PHE A 1 404 ? 13.109 -27.172 -22.109 1 90.44 404 PHE A O 1
ATOM 3177 N N . ARG A 1 405 ? 11.969 -29.031 -22.422 1 85.88 405 ARG A N 1
ATOM 3178 C CA . ARG A 1 405 ? 12.922 -29.859 -21.703 1 85.88 405 ARG A CA 1
ATOM 3179 C C . ARG A 1 405 ? 14.172 -30.125 -22.547 1 85.88 405 ARG A C 1
ATOM 3181 O O . ARG A 1 405 ? 15.203 -30.562 -22.031 1 85.88 405 ARG A O 1
ATOM 3188 N N . ASN A 1 406 ? 14.367 -29.453 -23.828 1 70.38 406 ASN A N 1
ATOM 3189 C CA . ASN A 1 406 ? 15.477 -29.719 -24.734 1 70.38 406 ASN A CA 1
ATOM 3190 C C . ASN A 1 406 ? 16.031 -31.125 -24.562 1 70.38 406 ASN A C 1
ATOM 3192 O O . ASN A 1 406 ? 17.203 -31.391 -24.844 1 70.38 406 ASN A O 1
ATOM 3196 N N . SER A 1 407 ? 15.328 -32.062 -23.891 1 51.62 407 SER A N 1
ATOM 3197 C CA . SER A 1 407 ? 15.805 -33.438 -23.953 1 51.62 407 SER A CA 1
ATOM 3198 C C . SER A 1 407 ? 15.406 -34.125 -25.266 1 51.62 407 SER A C 1
ATOM 3200 O O . SER A 1 407 ? 14.484 -34.938 -25.297 1 51.62 407 SER A O 1
ATOM 3202 N N . LEU A 1 408 ? 15.242 -33.375 -26.234 1 44.69 408 LEU A N 1
ATOM 3203 C CA . LEU A 1 408 ? 14.75 -34.094 -27.406 1 44.69 408 LEU A CA 1
ATOM 3204 C C . LEU A 1 408 ? 15.695 -35.219 -27.781 1 44.69 408 LEU A C 1
ATOM 3206 O O . LEU A 1 408 ? 16.844 -35 -28.172 1 44.69 408 LEU A O 1
ATOM 3210 N N . THR A 1 409 ? 15.711 -36.125 -27 1 44.22 409 THR A N 1
ATOM 3211 C CA . THR A 1 409 ? 16.125 -37.25 -27.859 1 44.22 409 THR A CA 1
ATOM 3212 C C . THR A 1 409 ? 15.234 -37.344 -29.094 1 44.22 409 THR A C 1
ATOM 3214 O O . THR A 1 409 ? 14.062 -36.969 -29.047 1 44.22 409 THR A O 1
ATOM 3217 N N . LYS A 1 410 ? 15.727 -37.312 -30.203 1 50.34 410 LYS A N 1
ATOM 3218 C CA . LYS A 1 410 ? 15.242 -37.344 -31.578 1 50.34 410 LYS A CA 1
ATOM 3219 C C . LYS A 1 410 ? 13.945 -38.156 -31.672 1 50.34 410 LYS A C 1
ATOM 3221 O O . LYS A 1 410 ? 13.328 -38.219 -32.719 1 50.34 410 LYS A O 1
ATOM 3226 N N . GLU A 1 411 ? 13.586 -38.844 -30.656 1 51.47 411 GLU A N 1
ATOM 3227 C CA . GLU A 1 411 ? 12.805 -39.969 -31.125 1 51.47 411 GLU A CA 1
ATOM 3228 C C . GLU A 1 411 ? 11.328 -39.812 -30.781 1 51.47 411 GLU A C 1
ATOM 3230 O O . GLU A 1 411 ? 10.469 -40.5 -31.344 1 51.47 411 GLU A O 1
ATOM 3235 N N . GLU A 1 412 ? 10.773 -39.031 -29.531 1 62.09 412 GLU A N 1
ATOM 3236 C CA . GLU A 1 412 ? 9.352 -39.156 -29.25 1 62.09 412 GLU A CA 1
ATOM 3237 C C . GLU A 1 412 ? 8.531 -38.125 -29.984 1 62.09 412 GLU A C 1
ATOM 3239 O O . GLU A 1 412 ? 8.82 -36.906 -29.922 1 62.09 412 GLU A O 1
ATOM 3244 N N . LYS A 1 413 ? 7.777 -38.5 -31.047 1 75.69 413 LYS A N 1
ATOM 3245 C CA . LYS A 1 413 ? 6.867 -37.688 -31.828 1 75.69 413 LYS A CA 1
ATOM 3246 C C . LYS A 1 413 ? 5.531 -37.5 -31.109 1 75.69 413 LYS A C 1
ATOM 3248 O O . LYS A 1 413 ? 4.871 -38.5 -30.781 1 75.69 413 LYS A O 1
ATOM 3253 N N . TYR A 1 414 ? 5.215 -36.25 -30.531 1 85.25 414 TYR A N 1
ATOM 3254 C CA . TYR A 1 414 ? 3.926 -35.969 -29.906 1 85.25 414 TYR A CA 1
ATOM 3255 C C . TYR A 1 414 ? 2.994 -35.281 -30.891 1 85.25 414 TYR A C 1
ATOM 3257 O O . TYR A 1 414 ? 3.445 -34.531 -31.781 1 85.25 414 TYR A O 1
ATOM 3265 N N . GLU A 1 415 ? 1.74 -35.562 -30.703 1 85.81 415 GLU A N 1
ATOM 3266 C CA . GLU A 1 415 ? 0.743 -34.875 -31.516 1 85.81 415 GLU A CA 1
ATOM 3267 C C . GLU A 1 415 ? 0.657 -33.375 -31.156 1 85.81 415 GLU A C 1
ATOM 3269 O O . GLU A 1 415 ? 0.542 -33.031 -29.984 1 85.81 415 GLU A O 1
ATOM 3274 N N . PRO A 1 416 ? 0.754 -32.625 -32.156 1 87.75 416 PRO A N 1
ATOM 3275 C CA . PRO A 1 416 ? 0.707 -31.188 -31.891 1 87.75 416 PRO A CA 1
ATOM 3276 C C . PRO A 1 416 ? -0.688 -30.719 -31.5 1 87.75 416 PRO A C 1
ATOM 3278 O O . PRO A 1 416 ? -1.688 -31.203 -32.031 1 87.75 416 PRO A O 1
ATOM 3281 N N . ILE A 1 417 ? -0.749 -29.797 -30.578 1 92.81 417 ILE A N 1
ATOM 3282 C CA . ILE A 1 417 ? -2.004 -29.141 -30.219 1 92.81 417 ILE A CA 1
ATOM 3283 C C . ILE A 1 417 ? -1.718 -27.781 -29.625 1 92.81 417 ILE A C 1
ATOM 3285 O O . ILE A 1 417 ? -0.744 -27.609 -28.875 1 92.81 417 ILE A O 1
ATOM 3289 N N . ASN A 1 418 ? -2.504 -26.797 -29.953 1 90.56 418 ASN A N 1
ATOM 3290 C CA . ASN A 1 418 ? -2.379 -25.438 -29.422 1 90.56 418 ASN A CA 1
ATOM 3291 C C . ASN A 1 418 ? -3.084 -25.312 -28.062 1 90.56 418 ASN A C 1
ATOM 3293 O O . ASN A 1 418 ? -4.312 -25.234 -28.016 1 90.56 418 ASN A O 1
ATOM 3297 N N . ILE A 1 419 ? -2.314 -25.188 -27.031 1 93.44 419 ILE A N 1
ATOM 3298 C CA . ILE A 1 419 ? -2.826 -25.172 -25.672 1 93.44 419 ILE A CA 1
ATOM 3299 C C . ILE A 1 419 ? -3.732 -23.969 -25.469 1 93.44 419 ILE A C 1
ATOM 3301 O O . ILE A 1 419 ? -4.719 -24.031 -24.734 1 93.44 419 ILE A O 1
ATOM 3305 N N . PHE A 1 420 ? -3.473 -22.844 -26.109 1 90.81 420 PHE A N 1
ATOM 3306 C CA . PHE A 1 420 ? -4.246 -21.609 -25.922 1 90.81 420 PHE A CA 1
ATOM 3307 C C . PHE A 1 420 ? -5.562 -21.688 -26.688 1 90.81 420 PHE A C 1
ATOM 3309 O O . PHE A 1 420 ? -6.555 -21.078 -26.281 1 90.81 420 PHE A O 1
ATOM 3316 N N . ALA A 1 421 ? -5.582 -22.438 -27.781 1 91.19 421 ALA A N 1
ATOM 3317 C CA . ALA A 1 421 ? -6.844 -22.688 -28.484 1 91.19 421 ALA A CA 1
ATOM 3318 C C . ALA A 1 421 ? -7.812 -23.469 -27.594 1 91.19 421 ALA A C 1
ATOM 3320 O O . ALA A 1 421 ? -9.023 -23.266 -27.656 1 91.19 421 ALA A O 1
ATOM 3321 N N . ILE A 1 422 ? -7.238 -24.359 -26.828 1 94.06 422 ILE A N 1
ATOM 3322 C CA . ILE A 1 422 ? -8.055 -25.094 -25.875 1 94.06 422 ILE A CA 1
ATOM 3323 C C . ILE A 1 422 ? -8.695 -24.141 -24.891 1 94.06 422 ILE A C 1
ATOM 3325 O O . ILE A 1 422 ? -9.891 -24.234 -24.609 1 94.06 422 ILE A O 1
ATOM 3329 N N . SER A 1 423 ? -7.891 -23.234 -24.344 1 93.44 423 SER A N 1
ATOM 3330 C CA . SER A 1 423 ? -8.398 -22.25 -23.391 1 93.44 423 SER A CA 1
ATOM 3331 C C . SER A 1 423 ? -9.492 -21.391 -24.016 1 93.44 423 SER A C 1
ATOM 3333 O O . SER A 1 423 ? -10.516 -21.125 -23.375 1 93.44 423 SER A O 1
ATOM 3335 N N . ASP A 1 424 ? -9.289 -20.922 -25.25 1 90.06 424 ASP A N 1
ATOM 3336 C CA . ASP A 1 424 ? -10.281 -20.125 -25.953 1 90.06 424 ASP A CA 1
ATOM 3337 C C . ASP A 1 424 ? -11.617 -20.859 -26.062 1 90.06 424 ASP A C 1
ATOM 3339 O O . ASP A 1 424 ? -12.68 -20.281 -25.844 1 90.06 424 ASP A O 1
ATOM 3343 N N . ARG A 1 425 ? -11.523 -22.094 -26.422 1 92.19 425 ARG A N 1
ATOM 3344 C CA . ARG A 1 425 ? -12.734 -22.875 -26.609 1 92.19 425 ARG A CA 1
ATOM 3345 C C . ARG A 1 425 ? -13.422 -23.141 -25.266 1 92.19 425 ARG A C 1
ATOM 3347 O O . ARG A 1 425 ? -14.648 -23.109 -25.172 1 92.19 425 ARG A O 1
ATOM 3354 N N . MET A 1 426 ? -12.648 -23.484 -24.25 1 95.5 426 MET A N 1
ATOM 3355 C CA . MET A 1 426 ? -13.195 -23.703 -22.922 1 95.5 426 MET A CA 1
ATOM 3356 C C . MET A 1 426 ? -13.984 -22.484 -22.453 1 95.5 426 MET A C 1
ATOM 3358 O O . MET A 1 426 ? -15.047 -22.625 -21.844 1 95.5 426 MET A O 1
ATOM 3362 N N . GLU A 1 427 ? -13.43 -21.328 -22.703 1 92.38 427 GLU A N 1
ATOM 3363 C CA . GLU A 1 427 ? -14.078 -20.078 -22.297 1 92.38 427 GLU A CA 1
ATOM 3364 C C . GLU A 1 427 ? -15.32 -19.812 -23.156 1 92.38 427 GLU A C 1
ATOM 3366 O O . GLU A 1 427 ? -16.391 -19.516 -22.609 1 92.38 427 GLU A O 1
ATOM 3371 N N . LYS A 1 428 ? -15.211 -19.859 -24.453 1 90.81 428 LYS A N 1
ATOM 3372 C CA . LYS A 1 428 ? -16.281 -19.516 -25.391 1 90.81 428 LYS A CA 1
ATOM 3373 C C . LYS A 1 428 ? -17.469 -20.469 -25.234 1 90.81 428 LYS A C 1
ATOM 3375 O O . LYS A 1 428 ? -18.625 -20.016 -25.219 1 90.81 428 LYS A O 1
ATOM 3380 N N . GLU A 1 429 ? -17.188 -21.75 -25.141 1 94.75 429 GLU A N 1
ATOM 3381 C CA . GLU A 1 429 ? -18.234 -22.75 -25.172 1 94.75 429 GLU A CA 1
ATOM 3382 C C . GLU A 1 429 ? -18.828 -23 -23.781 1 94.75 429 GLU A C 1
ATOM 3384 O O . GLU A 1 429 ? -20.016 -23.281 -23.641 1 94.75 429 GLU A O 1
ATOM 3389 N N . TYR A 1 430 ? -17.938 -22.891 -22.781 1 95.62 430 TYR A N 1
ATOM 3390 C CA . TYR A 1 430 ? -18.422 -23.375 -21.484 1 95.62 430 TYR A CA 1
ATOM 3391 C C . TYR A 1 430 ? -18.203 -22.312 -20.406 1 95.62 430 TYR A C 1
ATOM 3393 O O . TYR A 1 430 ? -18.672 -22.469 -19.281 1 95.62 430 TYR A O 1
ATOM 3401 N N . GLY A 1 431 ? -17.438 -21.25 -20.625 1 93.69 431 GLY A N 1
ATOM 3402 C CA . GLY A 1 431 ? -17.266 -20.156 -19.688 1 93.69 431 GLY A CA 1
ATOM 3403 C C . GLY A 1 431 ? -16.078 -20.344 -18.75 1 93.69 431 GLY A C 1
ATOM 3404 O O . GLY A 1 431 ? -15.859 -19.531 -17.859 1 93.69 431 GLY A O 1
ATOM 3405 N N . TRP A 1 432 ? -15.328 -21.5 -18.969 1 95.88 432 TRP A N 1
ATOM 3406 C CA . TRP A 1 432 ? -14.164 -21.734 -18.125 1 95.88 432 TRP A CA 1
ATOM 3407 C C . TRP A 1 432 ? -13.039 -20.766 -18.453 1 95.88 432 TRP A C 1
ATOM 3409 O O . TRP A 1 432 ? -12.555 -20.734 -19.594 1 95.88 432 TRP A O 1
ATOM 3419 N N . ASP A 1 433 ? -12.633 -19.984 -17.469 1 92.56 433 ASP A N 1
ATOM 3420 C CA . ASP A 1 433 ? -11.539 -19.031 -17.672 1 92.56 433 ASP A CA 1
ATOM 3421 C C . ASP A 1 433 ? -10.227 -19.594 -17.141 1 92.56 433 ASP A C 1
ATOM 3423 O O . ASP A 1 433 ? -9.773 -19.203 -16.062 1 92.56 433 ASP A O 1
ATOM 3427 N N . LEU A 1 434 ? -9.586 -20.438 -17.953 1 93.56 434 LEU A N 1
ATOM 3428 C CA . LEU A 1 434 ? -8.289 -20.984 -17.578 1 93.56 434 LEU A CA 1
ATOM 3429 C C . LEU A 1 434 ? -7.176 -19.969 -17.828 1 93.56 434 LEU A C 1
ATOM 3431 O O . LEU A 1 434 ? -7.133 -19.328 -18.875 1 93.56 434 LEU A O 1
ATOM 3435 N N . GLN A 1 435 ? -6.312 -19.844 -16.875 1 91.81 435 GLN A N 1
ATOM 3436 C CA . GLN A 1 435 ? -5.285 -18.812 -16.938 1 91.81 435 GLN A CA 1
ATOM 3437 C C . GLN A 1 435 ? -4.125 -19.25 -17.828 1 91.81 435 GLN A C 1
ATOM 3439 O O . GLN A 1 435 ? -3.67 -20.391 -17.75 1 91.81 435 GLN A O 1
ATOM 3444 N N . ARG A 1 436 ? -3.639 -18.391 -18.641 1 90 436 ARG A N 1
ATOM 3445 C CA . ARG A 1 436 ? -2.555 -18.672 -19.578 1 90 436 ARG A CA 1
ATOM 3446 C C . ARG A 1 436 ? -1.198 -18.359 -18.969 1 90 436 ARG A C 1
ATOM 3448 O O . ARG A 1 436 ? -1.019 -17.297 -18.375 1 90 436 ARG A O 1
ATOM 3455 N N . GLN A 1 437 ? -0.302 -19.281 -18.969 1 91.62 437 GLN A N 1
ATOM 3456 C CA . GLN A 1 437 ? 1.086 -19.109 -18.562 1 91.62 437 GLN A CA 1
ATOM 3457 C C . GLN A 1 437 ? 2.037 -19.266 -19.734 1 91.62 437 GLN A C 1
ATOM 3459 O O . GLN A 1 437 ? 1.632 -19.719 -20.812 1 91.62 437 GLN A O 1
ATOM 3464 N N . THR A 1 438 ? 3.332 -18.844 -19.516 1 87.88 438 THR A N 1
ATOM 3465 C CA . THR A 1 438 ? 4.34 -18.953 -20.562 1 87.88 438 THR A CA 1
ATOM 3466 C C . THR A 1 438 ? 5.625 -19.562 -20.016 1 87.88 438 THR A C 1
ATOM 3468 O O . THR A 1 438 ? 5.766 -19.734 -18.797 1 87.88 438 THR A O 1
ATOM 3471 N N . ARG A 1 439 ? 6.484 -20.062 -20.938 1 87.69 439 ARG A N 1
ATOM 3472 C CA . ARG A 1 439 ? 7.816 -20.594 -20.672 1 87.69 439 ARG A CA 1
ATOM 3473 C C . ARG A 1 439 ? 7.738 -21.812 -19.75 1 87.69 439 ARG A C 1
ATOM 3475 O O . ARG A 1 439 ? 8.406 -21.844 -18.703 1 87.69 439 ARG A O 1
ATOM 3482 N N . PRO A 1 440 ? 6.887 -22.781 -20.203 1 90.25 440 PRO A N 1
ATOM 3483 C CA . PRO A 1 440 ? 6.27 -22.938 -21.516 1 90.25 440 PRO A CA 1
ATOM 3484 C C . PRO A 1 440 ? 4.797 -22.531 -21.531 1 90.25 440 PRO A C 1
ATOM 3486 O O . PRO A 1 440 ? 4.199 -22.328 -20.469 1 90.25 440 PRO A O 1
ATOM 3489 N N . ASP A 1 441 ? 4.312 -22.422 -22.734 1 91.69 441 ASP A N 1
ATOM 3490 C CA . ASP A 1 441 ? 2.875 -22.203 -22.844 1 91.69 441 ASP A CA 1
ATOM 3491 C C . ASP A 1 441 ? 2.086 -23.281 -22.094 1 91.69 441 ASP A C 1
ATOM 3493 O O . ASP A 1 441 ? 2.281 -24.469 -22.328 1 91.69 441 ASP A O 1
ATOM 3497 N N . SER A 1 442 ? 1.326 -22.844 -21.188 1 95.06 442 SER A N 1
ATOM 3498 C CA . SER A 1 442 ? 0.553 -23.766 -20.344 1 95.06 442 SER A CA 1
ATOM 3499 C C . SER A 1 442 ? -0.724 -23.094 -19.844 1 95.06 442 SER A C 1
ATOM 3501 O O . SER A 1 442 ? -0.915 -21.891 -20.016 1 95.06 442 SER A O 1
ATOM 3503 N N . LEU A 1 443 ? -1.618 -23.875 -19.422 1 95.62 443 LEU A N 1
ATOM 3504 C CA . LEU A 1 443 ? -2.826 -23.422 -18.734 1 95.62 443 LEU A CA 1
ATOM 3505 C C . LEU A 1 443 ? -2.773 -23.75 -17.25 1 95.62 443 LEU A C 1
ATOM 3507 O O . LEU A 1 443 ? -2.258 -24.797 -16.859 1 95.62 443 LEU A O 1
ATOM 3511 N N . HIS A 1 444 ? -3.197 -22.781 -16.516 1 95 444 HIS A N 1
ATOM 3512 C CA . HIS A 1 444 ? -3.098 -22.922 -15.062 1 95 444 HIS A CA 1
ATOM 3513 C C . HIS A 1 444 ? -4.445 -22.703 -14.391 1 95 444 HIS A C 1
ATOM 3515 O O . HIS A 1 444 ? -5.23 -21.859 -14.828 1 95 444 HIS A O 1
ATOM 3521 N N . MET A 1 445 ? -4.746 -23.469 -13.32 1 96.94 445 MET A N 1
ATOM 3522 C CA . MET A 1 445 ? -5.93 -23.312 -12.477 1 96.94 445 MET A CA 1
ATOM 3523 C C . MET A 1 445 ? -5.539 -23.234 -11 1 96.94 445 MET A C 1
ATOM 3525 O O . MET A 1 445 ? -4.805 -24.094 -10.508 1 96.94 445 MET A O 1
ATOM 3529 N N . THR A 1 446 ? -5.945 -22.234 -10.352 1 97.38 446 THR A N 1
ATOM 3530 C CA . THR A 1 446 ? -5.926 -22.156 -8.898 1 97.38 446 THR A CA 1
ATOM 3531 C C . THR A 1 446 ? -7.23 -22.688 -8.312 1 97.38 446 THR A C 1
ATOM 3533 O O . THR A 1 446 ? -8.266 -22.031 -8.398 1 97.38 446 THR A O 1
ATOM 3536 N N . ILE A 1 447 ? -7.188 -23.844 -7.734 1 98.25 447 ILE A N 1
ATOM 3537 C CA . ILE A 1 447 ? -8.391 -24.469 -7.195 1 98.25 447 ILE A CA 1
ATOM 3538 C C . ILE A 1 447 ? -8.758 -23.812 -5.867 1 98.25 447 ILE A C 1
ATOM 3540 O O . ILE A 1 447 ? -7.93 -23.734 -4.957 1 98.25 447 ILE A O 1
ATOM 3544 N N . MET A 1 448 ? -9.945 -23.312 -5.801 1 97.56 448 MET A N 1
ATOM 3545 C CA . MET A 1 448 ? -10.523 -22.672 -4.617 1 97.56 448 MET A CA 1
ATOM 3546 C C . MET A 1 448 ? -11.781 -23.406 -4.172 1 97.56 448 MET A C 1
ATOM 3548 O O . MET A 1 448 ? -12.281 -24.281 -4.883 1 97.56 448 MET A O 1
ATOM 3552 N N . PRO A 1 449 ? -12.312 -23.078 -2.996 1 97.25 449 PRO A N 1
ATOM 3553 C CA . PRO A 1 449 ? -13.477 -23.812 -2.496 1 97.25 449 PRO A CA 1
ATOM 3554 C C . PRO A 1 449 ? -14.648 -23.781 -3.471 1 97.25 449 PRO A C 1
ATOM 3556 O O . PRO A 1 449 ? -15.398 -24.766 -3.564 1 97.25 449 PRO A O 1
ATOM 3559 N N . GLN A 1 450 ? -14.781 -22.766 -4.219 1 96.06 450 GLN A N 1
ATOM 3560 C CA . GLN A 1 450 ? -15.906 -22.641 -5.141 1 96.06 450 GLN A CA 1
ATOM 3561 C C . GLN A 1 450 ? -15.758 -23.594 -6.324 1 96.06 450 GLN A C 1
ATOM 3563 O O . GLN A 1 450 ? -16.688 -23.766 -7.113 1 96.06 450 GLN A O 1
ATOM 3568 N N . HIS A 1 451 ? -14.641 -24.297 -6.461 1 97.44 451 HIS A N 1
ATOM 3569 C CA . HIS A 1 451 ? -14.406 -25.234 -7.559 1 97.44 451 HIS A CA 1
ATOM 3570 C C . HIS A 1 451 ? -14.711 -26.672 -7.141 1 97.44 451 HIS A C 1
ATOM 3572 O O . HIS A 1 451 ? -14.805 -27.562 -7.984 1 97.44 451 HIS A O 1
ATOM 3578 N N . ILE A 1 452 ? -14.859 -26.891 -5.816 1 97.5 452 ILE A N 1
ATOM 3579 C CA . ILE A 1 452 ? -15.133 -28.234 -5.305 1 97.5 452 ILE A CA 1
ATOM 3580 C C . ILE A 1 452 ? -16.453 -28.75 -5.879 1 97.5 452 ILE A C 1
ATOM 3582 O O . ILE A 1 452 ? -17.469 -28.047 -5.832 1 97.5 452 ILE A O 1
ATOM 3586 N N . GLY A 1 453 ? -16.438 -29.875 -6.461 1 97.25 453 GLY A N 1
ATOM 3587 C CA . GLY A 1 453 ? -17.641 -30.484 -7.016 1 97.25 453 GLY A CA 1
ATOM 3588 C C . GLY A 1 453 ? -17.797 -30.234 -8.5 1 97.25 453 GLY A C 1
ATOM 3589 O O . GLY A 1 453 ? -18.703 -30.781 -9.133 1 97.25 453 GLY A O 1
ATOM 3590 N N . LEU A 1 454 ? -16.891 -29.469 -9.062 1 97.62 454 LEU A N 1
ATOM 3591 C CA . LEU A 1 454 ? -17.031 -29.125 -10.469 1 97.62 454 LEU A CA 1
ATOM 3592 C C . LEU A 1 454 ? -16.016 -29.875 -11.32 1 97.62 454 LEU A C 1
ATOM 3594 O O . LEU A 1 454 ? -15.992 -29.734 -12.547 1 97.62 454 LEU A O 1
ATOM 3598 N N . GLU A 1 455 ? -15.156 -30.688 -10.688 1 97.75 455 GLU A N 1
ATOM 3599 C CA . GLU A 1 455 ? -14.008 -31.297 -11.367 1 97.75 455 GLU A CA 1
ATOM 3600 C C . GLU A 1 455 ? -14.453 -32.219 -12.492 1 97.75 455 GLU A C 1
ATOM 3602 O O . GLU A 1 455 ? -13.82 -32.25 -13.547 1 97.75 455 GLU A O 1
ATOM 3607 N N . GLN A 1 456 ? -15.562 -32.969 -12.32 1 98.06 456 GLN A N 1
ATOM 3608 C CA . GLN A 1 456 ? -16.031 -33.875 -13.352 1 98.06 456 GLN A CA 1
ATOM 3609 C C . GLN A 1 456 ? -16.484 -33.125 -14.602 1 98.06 456 GLN A C 1
ATOM 3611 O O . GLN A 1 456 ? -16.125 -33.5 -15.719 1 98.06 456 GLN A O 1
ATOM 3616 N N . LYS A 1 457 ? -17.281 -32.125 -14.336 1 98.12 457 LYS A N 1
ATOM 3617 C CA . LYS A 1 457 ? -17.766 -31.297 -15.438 1 98.12 457 LYS A CA 1
ATOM 3618 C C . LYS A 1 457 ? -16.609 -30.625 -16.172 1 98.12 457 LYS A C 1
ATOM 3620 O O . LYS A 1 457 ? -16.609 -30.562 -17.406 1 98.12 457 LYS A O 1
ATOM 3625 N N . LEU A 1 458 ? -15.688 -30.109 -15.461 1 98.31 458 LEU A N 1
ATOM 3626 C CA . LEU A 1 458 ? -14.516 -29.469 -16.047 1 98.31 458 LEU A CA 1
ATOM 3627 C C . LEU A 1 458 ? -13.75 -30.438 -16.938 1 98.31 458 LEU A C 1
ATOM 3629 O O . LEU A 1 458 ? -13.383 -30.078 -18.062 1 98.31 458 LEU A O 1
ATOM 3633 N N . VAL A 1 459 ? -13.523 -31.672 -16.453 1 98.44 459 VAL A N 1
ATOM 3634 C CA . VAL A 1 459 ? -12.758 -32.656 -17.188 1 98.44 459 VAL A CA 1
ATOM 3635 C C . VAL A 1 459 ? -13.508 -33.062 -18.453 1 98.44 459 VAL A C 1
ATOM 3637 O O . VAL A 1 459 ? -12.906 -33.25 -19.516 1 98.44 459 VAL A O 1
ATOM 3640 N N . GLU A 1 460 ? -14.797 -33.188 -18.344 1 98.56 460 GLU A N 1
ATOM 3641 C CA . GLU A 1 460 ? -15.617 -33.5 -19.5 1 98.56 460 GLU A CA 1
ATOM 3642 C C . GLU A 1 460 ? -15.516 -32.406 -20.562 1 98.56 460 GLU A C 1
ATOM 3644 O O . GLU A 1 460 ? -15.336 -32.719 -21.75 1 98.56 460 GLU A O 1
ATOM 3649 N N . ASN A 1 461 ? -15.672 -31.188 -20.109 1 98.5 461 ASN A N 1
ATOM 3650 C CA . ASN A 1 461 ? -15.57 -30.062 -21.047 1 98.5 461 ASN A CA 1
ATOM 3651 C C . ASN A 1 461 ? -14.172 -29.953 -21.641 1 98.5 461 ASN A C 1
ATOM 3653 O O . ASN A 1 461 ? -14.023 -29.625 -22.828 1 98.5 461 ASN A O 1
ATOM 3657 N N . LEU A 1 462 ? -13.156 -30.234 -20.844 1 98.5 462 LEU A N 1
ATOM 3658 C CA . LEU A 1 462 ? -11.781 -30.203 -21.328 1 98.5 462 LEU A CA 1
ATOM 3659 C C . LEU A 1 462 ? -11.555 -31.266 -22.406 1 98.5 462 LEU A C 1
ATOM 3661 O O . LEU A 1 462 ? -10.93 -30.984 -23.422 1 98.5 462 LEU A O 1
ATOM 3665 N N . ARG A 1 463 ? -12.086 -32.438 -22.172 1 98.06 463 ARG A N 1
ATOM 3666 C CA . ARG A 1 463 ? -11.969 -33.531 -23.141 1 98.06 463 ARG A CA 1
ATOM 3667 C C . ARG A 1 463 ? -12.609 -33.156 -24.469 1 98.06 463 ARG A C 1
ATOM 3669 O O . ARG A 1 463 ? -12.016 -33.375 -25.531 1 98.06 463 ARG A O 1
ATOM 3676 N N . GLU A 1 464 ? -13.75 -32.562 -24.391 1 97.81 464 GLU A N 1
ATOM 3677 C CA . GLU A 1 464 ? -14.461 -32.156 -25.594 1 97.81 464 GLU A CA 1
ATOM 3678 C C . GLU A 1 464 ? -13.672 -31.062 -26.344 1 97.81 464 GLU A C 1
ATOM 3680 O O . GLU A 1 464 ? -13.57 -31.109 -27.578 1 97.81 464 GLU A O 1
ATOM 3685 N N . CYS A 1 465 ? -13.172 -30.156 -25.594 1 96.75 465 CYS A N 1
ATOM 3686 C CA . CYS A 1 465 ? -12.43 -29.062 -26.219 1 96.75 465 CYS A CA 1
ATOM 3687 C C . CYS A 1 465 ? -11.133 -29.562 -26.844 1 96.75 465 CYS A C 1
ATOM 3689 O O . CYS A 1 465 ? -10.75 -29.125 -27.922 1 96.75 465 CYS A O 1
ATOM 3691 N N . VAL A 1 466 ? -10.469 -30.484 -26.172 1 97.19 466 VAL A N 1
ATOM 3692 C CA . VAL A 1 466 ? -9.234 -31.062 -26.688 1 97.19 466 VAL A CA 1
ATOM 3693 C C . VAL A 1 466 ? -9.539 -31.828 -27.984 1 97.19 466 VAL A C 1
ATOM 3695 O O . VAL A 1 466 ? -8.805 -31.719 -28.969 1 97.19 466 VAL A O 1
ATOM 3698 N N . SER A 1 467 ? -10.586 -32.594 -27.984 1 96.5 467 SER A N 1
ATOM 3699 C CA . SER A 1 467 ? -10.984 -33.344 -29.172 1 96.5 467 SER A CA 1
ATOM 3700 C C . SER A 1 467 ? -11.273 -32.406 -30.344 1 96.5 467 SER A C 1
ATOM 3702 O O . SER A 1 467 ? -10.812 -32.656 -31.453 1 96.5 467 SER A O 1
ATOM 3704 N N . TYR A 1 468 ? -11.977 -31.422 -30.047 1 95.38 468 TYR A N 1
ATOM 3705 C CA . TYR A 1 468 ? -12.344 -30.484 -31.094 1 95.38 468 TYR A CA 1
ATOM 3706 C C . TYR A 1 468 ? -11.102 -29.797 -31.656 1 95.38 468 TYR A C 1
ATOM 3708 O O . TYR A 1 468 ? -10.938 -29.719 -32.875 1 95.38 468 TYR A O 1
ATOM 3716 N N . VAL A 1 469 ? -10.242 -29.281 -30.766 1 94.62 469 VAL A N 1
ATOM 3717 C CA . VAL A 1 469 ? -9.078 -28.516 -31.188 1 94.62 469 VAL A CA 1
ATOM 3718 C C . VAL A 1 469 ? -8.102 -29.422 -31.938 1 94.62 469 VAL A C 1
ATOM 3720 O O . VAL A 1 469 ? -7.438 -28.984 -32.875 1 94.62 469 VAL A O 1
ATOM 3723 N N . SER A 1 470 ? -7.988 -30.656 -31.562 1 93.06 470 SER A N 1
ATOM 3724 C CA . SER A 1 470 ? -7.105 -31.609 -32.25 1 93.06 470 SER A CA 1
ATOM 3725 C C . SER A 1 470 ? -7.547 -31.828 -33.688 1 93.06 470 SER A C 1
ATOM 3727 O O . SER A 1 470 ? -6.719 -32.094 -34.562 1 93.06 470 SER A O 1
ATOM 3729 N N . GLU A 1 471 ? -8.812 -31.672 -33.906 1 90.56 471 GLU A N 1
ATOM 3730 C CA . GLU A 1 471 ? -9.367 -31.938 -35.25 1 90.56 471 GLU A CA 1
ATOM 3731 C C . GLU A 1 471 ? -9.422 -30.656 -36.094 1 90.56 471 GLU A C 1
ATOM 3733 O O . GLU A 1 471 ? -9.352 -30.719 -37.312 1 90.56 471 GLU A O 1
ATOM 3738 N N . HIS A 1 472 ? -9.523 -29.5 -35.438 1 83.5 472 HIS A N 1
ATOM 3739 C CA . HIS A 1 472 ? -9.789 -28.266 -36.125 1 83.5 472 HIS A CA 1
ATOM 3740 C C . HIS A 1 472 ? -8.695 -27.234 -35.875 1 83.5 472 HIS A C 1
ATOM 3742 O O . HIS A 1 472 ? -8.883 -26.047 -36.125 1 83.5 472 HIS A O 1
ATOM 3748 N N . GLY A 1 473 ? -7.727 -27.406 -35.219 1 68 473 GLY A N 1
ATOM 3749 C CA . GLY A 1 473 ? -6.719 -26.562 -34.625 1 68 473 GLY A CA 1
ATOM 3750 C C . GLY A 1 473 ? -6.227 -25.469 -35.562 1 68 473 GLY A C 1
ATOM 3751 O O . GLY A 1 473 ? -5.734 -24.422 -35.094 1 68 473 GLY A O 1
ATOM 3752 N N . THR A 1 474 ? -6.234 -25.688 -36.812 1 59.84 474 THR A N 1
ATOM 3753 C CA . THR A 1 474 ? -5.809 -24.672 -37.75 1 59.84 474 THR A CA 1
ATOM 3754 C C . THR A 1 474 ? -6.73 -23.453 -37.688 1 59.84 474 THR A C 1
ATOM 3756 O O . THR A 1 474 ? -6.363 -22.375 -38.156 1 59.84 474 THR A O 1
ATOM 3759 N N . ASP A 1 475 ? -7.812 -23.562 -37.125 1 55.38 475 ASP A N 1
ATOM 3760 C CA . ASP A 1 475 ? -8.797 -22.484 -37 1 55.38 475 ASP A CA 1
ATOM 3761 C C . ASP A 1 475 ? -8.375 -21.453 -35.969 1 55.38 475 ASP A C 1
ATOM 3763 O O . ASP A 1 475 ? -8.914 -20.359 -35.938 1 55.38 475 ASP A O 1
ATOM 3767 N N . TYR A 1 476 ? -7.469 -21.734 -35.188 1 56.09 476 TYR A N 1
ATOM 3768 C CA . TYR A 1 476 ? -7.125 -20.859 -34.062 1 56.09 476 TYR A CA 1
ATOM 3769 C C . TYR A 1 476 ? -5.801 -20.156 -34.312 1 56.09 476 TYR A C 1
ATOM 3771 O O . TYR A 1 476 ? -4.73 -20.703 -34.062 1 56.09 476 TYR A O 1
ATOM 3779 N N . ASP A 1 477 ? -5.746 -19.312 -35.406 1 51.25 477 ASP A N 1
ATOM 3780 C CA . ASP A 1 477 ? -4.547 -18.594 -35.812 1 51.25 477 ASP A CA 1
ATOM 3781 C C . ASP A 1 477 ? -4.121 -17.562 -34.781 1 51.25 477 ASP A C 1
ATOM 3783 O O . ASP A 1 477 ? -3.312 -16.672 -35.094 1 51.25 477 ASP A O 1
ATOM 3787 N N . GLY A 1 478 ? -4.496 -17.828 -33.594 1 52.09 478 GLY A N 1
ATOM 3788 C CA . GLY A 1 478 ? -4.023 -16.953 -32.5 1 52.09 478 GLY A CA 1
ATOM 3789 C C . GLY A 1 478 ? -4.605 -15.555 -32.594 1 52.09 478 GLY A C 1
ATOM 3790 O O . GLY A 1 478 ? -4.43 -14.758 -31.656 1 52.09 478 GLY A O 1
ATOM 3791 N N . LYS A 1 479 ? -5.008 -15.078 -33.719 1 46.31 479 LYS A N 1
ATOM 3792 C CA . LYS A 1 479 ? -5.469 -13.711 -33.938 1 46.31 479 LYS A CA 1
ATOM 3793 C C . LYS A 1 479 ? -6.668 -13.383 -33.062 1 46.31 479 LYS A C 1
ATOM 3795 O O . LYS A 1 479 ? -6.824 -12.25 -32.625 1 46.31 479 LYS A O 1
ATOM 3800 N N . ASP A 1 480 ? -7.562 -14.32 -32.875 1 45.09 480 ASP A N 1
ATOM 3801 C CA . ASP A 1 480 ? -8.766 -14.078 -32.094 1 45.09 480 ASP A CA 1
ATOM 3802 C C . ASP A 1 480 ? -8.547 -14.438 -30.641 1 45.09 480 ASP A C 1
ATOM 3804 O O . ASP A 1 480 ? -9.508 -14.602 -29.875 1 45.09 480 ASP A O 1
ATOM 3808 N N . SER A 1 481 ? -7.367 -14.703 -30.266 1 48.91 481 SER A N 1
ATOM 3809 C CA . SER A 1 481 ? -7.078 -15.047 -28.875 1 48.91 481 SER A CA 1
ATOM 3810 C C . SER A 1 481 ? -7.387 -13.883 -27.938 1 48.91 481 SER A C 1
ATOM 3812 O O . SER A 1 481 ? -7.668 -12.773 -28.391 1 48.91 481 SER A O 1
ATOM 3814 N N . VAL A 1 482 ? -7.258 -14.258 -26.641 1 52.38 482 VAL A N 1
ATOM 3815 C CA . VAL A 1 482 ? -7.527 -13.219 -25.656 1 52.38 482 VAL A CA 1
ATOM 3816 C C . VAL A 1 482 ? -6.766 -11.945 -26.016 1 52.38 482 VAL A C 1
ATOM 3818 O O . VAL A 1 482 ? -5.594 -12 -26.391 1 52.38 482 VAL A O 1
ATOM 3821 N N . ALA A 1 483 ? -7.559 -10.898 -26.266 1 50.88 483 ALA A N 1
ATOM 3822 C CA . ALA A 1 483 ? -7.246 -9.57 -26.797 1 50.88 483 ALA A CA 1
ATOM 3823 C C . ALA A 1 483 ? -5.816 -9.164 -26.453 1 50.88 483 ALA A C 1
ATOM 3825 O O . ALA A 1 483 ? -5.07 -8.703 -27.312 1 50.88 483 ALA A O 1
ATOM 3826 N N . MET A 1 484 ? -5.379 -9.516 -25.234 1 56.28 484 MET A N 1
ATOM 3827 C CA . MET A 1 484 ? -4.055 -9.008 -24.875 1 56.28 484 MET A CA 1
ATOM 3828 C C . MET A 1 484 ? -2.961 -9.836 -25.547 1 56.28 484 MET A C 1
ATOM 3830 O O . MET A 1 484 ? -2.012 -9.281 -26.109 1 56.28 484 MET A O 1
ATOM 3834 N N . TYR A 1 485 ? -3.072 -11.07 -25.562 1 51.81 485 TYR A N 1
ATOM 3835 C CA . TYR A 1 485 ? -2.037 -11.93 -26.125 1 51.81 485 TYR A CA 1
ATOM 3836 C C . TYR A 1 485 ? -2.039 -11.859 -27.641 1 51.81 485 TYR A C 1
ATOM 3838 O O . TYR A 1 485 ? -0.984 -11.953 -28.281 1 51.81 485 TYR A O 1
ATOM 3846 N N . GLY A 1 486 ? -3.201 -11.734 -28.078 1 52.12 486 GLY A N 1
ATOM 3847 C CA . GLY A 1 486 ? -3.277 -11.477 -29.5 1 52.12 486 GLY A CA 1
ATOM 3848 C C . GLY A 1 486 ? -2.598 -10.188 -29.906 1 52.12 486 GLY A C 1
ATOM 3849 O O . GLY A 1 486 ? -1.904 -10.141 -30.938 1 52.12 486 GLY A O 1
ATOM 3850 N N . MET A 1 487 ? -2.824 -9.266 -28.984 1 58.12 487 MET A N 1
ATOM 3851 C CA . MET A 1 487 ? -2.189 -7.977 -29.234 1 58.12 487 MET A CA 1
ATOM 3852 C C . MET A 1 487 ? -0.671 -8.102 -29.203 1 58.12 487 MET A C 1
ATOM 3854 O O . MET A 1 487 ? 0.016 -7.555 -30.062 1 58.12 487 MET A O 1
ATOM 3858 N N . ILE A 1 488 ? -0.296 -8.844 -28.281 1 58.59 488 ILE A N 1
ATOM 3859 C CA . ILE A 1 488 ? 1.144 -9.016 -28.125 1 58.59 488 ILE A CA 1
ATOM 3860 C C . ILE A 1 488 ? 1.703 -9.781 -29.312 1 58.59 488 ILE A C 1
ATOM 3862 O O . ILE A 1 488 ? 2.781 -9.461 -29.812 1 58.59 488 ILE A O 1
ATOM 3866 N N . ALA A 1 489 ? 0.978 -10.742 -29.656 1 56.28 489 ALA A N 1
ATOM 3867 C CA . ALA A 1 489 ? 1.41 -11.531 -30.797 1 56.28 489 ALA A CA 1
ATOM 3868 C C . ALA A 1 489 ? 1.541 -10.664 -32.031 1 56.28 489 ALA A C 1
ATOM 3870 O O . ALA A 1 489 ? 2.43 -10.883 -32.875 1 56.28 489 ALA A O 1
ATOM 3871 N N . ASN A 1 490 ? 0.701 -9.758 -32.062 1 53.84 490 ASN A N 1
ATOM 3872 C CA . ASN A 1 490 ? 0.708 -8.875 -33.219 1 53.84 490 ASN A CA 1
ATOM 3873 C C . ASN A 1 490 ? 1.9 -7.922 -33.219 1 53.84 490 ASN A C 1
ATOM 3875 O O . ASN A 1 490 ? 2.314 -7.414 -34.25 1 53.84 490 ASN A O 1
ATOM 3879 N N . VAL A 1 491 ? 2.318 -7.688 -31.922 1 55.84 491 VAL A N 1
ATOM 3880 C CA . VAL A 1 491 ? 3.414 -6.727 -31.844 1 55.84 491 VAL A CA 1
ATOM 3881 C C . VAL A 1 491 ? 4.727 -7.461 -31.578 1 55.84 491 VAL A C 1
ATOM 3883 O O . VAL A 1 491 ? 5.77 -6.832 -31.391 1 55.84 491 VAL A O 1
ATOM 3886 N N . LYS A 1 492 ? 4.723 -8.703 -31.422 1 56.94 492 LYS A N 1
ATOM 3887 C CA . LYS A 1 492 ? 5.859 -9.531 -31.047 1 56.94 492 LYS A CA 1
ATOM 3888 C C . LYS A 1 492 ? 7.07 -9.258 -31.938 1 56.94 492 LYS A C 1
ATOM 3890 O O . LYS A 1 492 ? 8.203 -9.227 -31.453 1 56.94 492 LYS A O 1
ATOM 3895 N N . ASN A 1 493 ? 6.785 -9.164 -33.094 1 50.84 493 ASN A N 1
ATOM 3896 C CA . ASN A 1 493 ? 7.922 -8.961 -34 1 50.84 493 ASN A CA 1
ATOM 3897 C C . ASN A 1 493 ? 8.664 -7.668 -33.688 1 50.84 493 ASN A C 1
ATOM 3899 O O . ASN A 1 493 ? 9.805 -7.477 -34.094 1 50.84 493 ASN A O 1
ATOM 3903 N N . LEU A 1 494 ? 7.969 -6.891 -33.094 1 47.56 494 LEU A N 1
ATOM 3904 C CA . LEU A 1 494 ? 8.562 -5.598 -32.781 1 47.56 494 LEU A CA 1
ATOM 3905 C C . LEU A 1 494 ? 9.172 -5.613 -31.375 1 47.56 494 LEU A C 1
ATOM 3907 O O . LEU A 1 494 ? 9.891 -4.684 -30.984 1 47.56 494 LEU A O 1
ATOM 3911 N N . LEU A 1 495 ? 8.922 -6.723 -30.609 1 54.88 495 LEU A N 1
ATOM 3912 C CA . LEU A 1 495 ? 8.914 -6.457 -29.172 1 54.88 495 LEU A CA 1
ATOM 3913 C C . LEU A 1 495 ? 10.156 -7.047 -28.516 1 54.88 495 LEU A C 1
ATOM 3915 O O . LEU A 1 495 ? 10.414 -8.25 -28.625 1 54.88 495 LEU A O 1
ATOM 3919 N N . SER A 1 496 ? 11.266 -6.371 -28.484 1 57.28 496 SER A N 1
ATOM 3920 C CA . SER A 1 496 ? 12.25 -6.676 -27.453 1 57.28 496 SER A CA 1
ATOM 3921 C C . SER A 1 496 ? 11.703 -6.375 -26.062 1 57.28 496 SER A C 1
ATOM 3923 O O . SER A 1 496 ? 10.664 -5.723 -25.922 1 57.28 496 SER A O 1
ATOM 3925 N N . GLY A 1 497 ? 12.117 -7.043 -25.031 1 56.91 497 GLY A N 1
ATOM 3926 C CA . GLY A 1 497 ? 11.664 -6.883 -23.672 1 56.91 497 GLY A CA 1
ATOM 3927 C C . GLY A 1 497 ? 11.258 -5.457 -23.328 1 56.91 497 GLY A C 1
ATOM 3928 O O . GLY A 1 497 ? 10.203 -5.227 -22.75 1 56.91 497 GLY A O 1
ATOM 3929 N N . GLY A 1 498 ? 12.039 -4.574 -23.688 1 66.06 498 GLY A N 1
ATOM 3930 C CA . GLY A 1 498 ? 11.758 -3.17 -23.438 1 66.06 498 GLY A CA 1
ATOM 3931 C C . GLY A 1 498 ? 10.523 -2.674 -24.172 1 66.06 498 GLY A C 1
ATOM 3932 O O . GLY A 1 498 ? 9.766 -1.864 -23.641 1 66.06 498 GLY A O 1
ATOM 3933 N N . VAL A 1 499 ? 10.25 -3.291 -25.219 1 73.5 499 VAL A N 1
ATOM 3934 C CA . VAL A 1 499 ? 9.117 -2.869 -26.047 1 73.5 499 VAL A CA 1
ATOM 3935 C C . VAL A 1 499 ? 7.824 -3.443 -25.469 1 73.5 499 VAL A C 1
ATOM 3937 O O . VAL A 1 499 ? 6.785 -2.779 -25.484 1 73.5 499 VAL A O 1
ATOM 3940 N N . VAL A 1 500 ? 7.934 -4.66 -24.859 1 78.75 500 VAL A N 1
ATOM 3941 C CA . VAL A 1 500 ? 6.762 -5.277 -24.234 1 78.75 500 VAL A CA 1
ATOM 3942 C C . VAL A 1 500 ? 6.293 -4.43 -23.062 1 78.75 500 VAL A C 1
ATOM 3944 O O . VAL A 1 500 ? 5.094 -4.203 -22.891 1 78.75 500 VAL A O 1
ATOM 3947 N N . GLU A 1 501 ? 7.234 -3.984 -22.359 1 82.69 501 GLU A N 1
ATOM 3948 C CA . GLU A 1 501 ? 6.891 -3.182 -21.188 1 82.69 501 GLU A CA 1
ATOM 3949 C C . GLU A 1 501 ? 6.273 -1.847 -21.594 1 82.69 501 GLU A C 1
ATOM 3951 O O . GLU A 1 501 ? 5.328 -1.376 -20.969 1 82.69 501 GLU A O 1
ATOM 3956 N N . LEU A 1 502 ? 6.832 -1.235 -22.656 1 81.81 502 LEU A N 1
ATOM 3957 C CA . LEU A 1 502 ? 6.246 -0.003 -23.172 1 81.81 502 LEU A CA 1
ATOM 3958 C C . LEU A 1 502 ? 4.82 -0.242 -23.656 1 81.81 502 LEU A C 1
ATOM 3960 O O . LEU A 1 502 ? 3.938 0.588 -23.438 1 81.81 502 LEU A O 1
ATOM 3964 N N . PHE A 1 503 ? 4.66 -1.37 -24.297 1 82.62 503 PHE A N 1
ATOM 3965 C CA . PHE A 1 503 ? 3.33 -1.744 -24.766 1 82.62 503 PHE A CA 1
ATOM 3966 C C . PHE A 1 503 ? 2.365 -1.885 -23.594 1 82.62 503 PHE A C 1
ATOM 3968 O O . PHE A 1 503 ? 1.254 -1.354 -23.625 1 82.62 503 PHE A O 1
ATOM 3975 N N . LEU A 1 504 ? 2.795 -2.598 -22.594 1 85 504 LEU A N 1
ATOM 3976 C CA . LEU A 1 504 ? 1.951 -2.844 -21.438 1 85 504 LEU A CA 1
ATOM 3977 C C . LEU A 1 504 ? 1.581 -1.534 -20.734 1 85 504 LEU A C 1
ATOM 3979 O O . LEU A 1 504 ? 0.434 -1.347 -20.328 1 85 504 LEU A O 1
ATOM 3983 N N . LYS A 1 505 ? 2.494 -0.666 -20.656 1 88 505 LYS A N 1
ATOM 3984 C CA . LYS A 1 505 ? 2.242 0.625 -20.016 1 88 505 LYS A CA 1
ATOM 3985 C C . LYS A 1 505 ? 1.281 1.469 -20.859 1 88 505 LYS A C 1
ATOM 3987 O O . LYS A 1 505 ? 0.404 2.141 -20.312 1 88 505 LYS A O 1
ATOM 3992 N N . THR A 1 506 ? 1.475 1.422 -22.188 1 84.19 506 THR A N 1
ATOM 3993 C CA . THR A 1 506 ? 0.577 2.148 -23.078 1 84.19 506 THR A CA 1
ATOM 3994 C C . THR A 1 506 ? -0.832 1.562 -23.016 1 84.19 506 THR A C 1
ATOM 3996 O O . THR A 1 506 ? -1.818 2.301 -23.062 1 84.19 506 THR A O 1
ATOM 3999 N N . PHE A 1 507 ? -0.89 0.274 -23 1 85.75 507 PHE A N 1
ATOM 4000 C CA . PHE A 1 507 ? -2.166 -0.421 -22.859 1 85.75 507 PHE A CA 1
ATOM 4001 C C . PHE A 1 507 ? -2.898 0.015 -21.609 1 85.75 507 PHE A C 1
ATOM 4003 O O . PHE A 1 507 ? -4.078 0.368 -21.656 1 85.75 507 PHE A O 1
ATOM 4010 N N . LEU A 1 508 ? -2.18 0.015 -20.484 1 86.19 508 LEU A N 1
ATOM 4011 C CA . LEU A 1 508 ? -2.787 0.374 -19.203 1 86.19 508 LEU A CA 1
ATOM 4012 C C . LEU A 1 508 ? -3.219 1.836 -19.203 1 86.19 508 LEU A C 1
ATOM 4014 O O . LEU A 1 508 ? -4.242 2.184 -18.609 1 86.19 508 LEU A O 1
ATOM 4018 N N . ASP A 1 509 ? -2.439 2.686 -19.844 1 88 509 ASP A N 1
ATOM 4019 C CA . ASP A 1 509 ? -2.775 4.102 -19.969 1 88 509 ASP A CA 1
ATOM 4020 C C . ASP A 1 509 ? -4.094 4.289 -20.703 1 88 509 ASP A C 1
ATOM 4022 O O . ASP A 1 509 ? -4.895 5.16 -20.359 1 88 509 ASP A O 1
ATOM 4026 N N . GLU A 1 510 ? -4.262 3.443 -21.703 1 84.75 510 GLU A N 1
ATOM 4027 C CA . GLU A 1 510 ? -5.484 3.523 -22.5 1 84.75 510 GLU A CA 1
ATOM 4028 C C . GLU A 1 510 ? -6.672 2.934 -21.734 1 84.75 510 GLU A C 1
ATOM 4030 O O . GLU A 1 510 ? -7.812 3.361 -21.938 1 84.75 510 GLU A O 1
ATOM 4035 N N . VAL A 1 511 ? -6.379 1.939 -21.031 1 85.25 511 VAL A N 1
ATOM 4036 C CA . VAL A 1 511 ? -7.438 1.27 -20.281 1 85.25 511 VAL A CA 1
ATOM 4037 C C . VAL A 1 511 ? -8.047 2.238 -19.266 1 85.25 511 VAL A C 1
ATOM 4039 O O . VAL A 1 511 ? -9.266 2.24 -19.047 1 85.25 511 VAL A O 1
ATOM 4042 N N . TYR A 1 512 ? -7.242 3.084 -18.688 1 87.44 512 TYR A N 1
ATOM 4043 C CA . TYR A 1 512 ? -7.727 4.02 -17.688 1 87.44 512 TYR A CA 1
ATOM 4044 C C . TYR A 1 512 ? -7.715 5.449 -18.219 1 87.44 512 TYR A C 1
ATOM 4046 O O . TYR A 1 512 ? -8.219 6.363 -17.562 1 87.44 512 TYR A O 1
ATOM 4054 N N . LYS B 1 1 ? 25.859 -0.117 21.422 1 50.88 1 LYS B N 1
ATOM 4055 C CA . LYS B 1 1 ? 25.375 -1.257 22.188 1 50.88 1 LYS B CA 1
ATOM 4056 C C . LYS B 1 1 ? 24.734 -0.803 23.5 1 50.88 1 LYS B C 1
ATOM 4058 O O . LYS B 1 1 ? 23.641 -1.242 23.859 1 50.88 1 LYS B O 1
ATOM 4063 N N . LEU B 1 2 ? 25.359 0.105 24.094 1 46.56 2 LEU B N 1
ATOM 4064 C CA . LEU B 1 2 ? 24.906 0.546 25.406 1 46.56 2 LEU B CA 1
ATOM 4065 C C . LEU B 1 2 ? 23.656 1.425 25.281 1 46.56 2 LEU B C 1
ATOM 4067 O O . LEU B 1 2 ? 22.688 1.253 26.016 1 46.56 2 LEU B O 1
ATOM 4071 N N . ILE B 1 3 ? 23.656 2.287 24.25 1 56.78 3 ILE B N 1
ATOM 4072 C CA . ILE B 1 3 ? 22.531 3.199 24.031 1 56.78 3 ILE B CA 1
ATOM 4073 C C . ILE B 1 3 ? 21.297 2.41 23.609 1 56.78 3 ILE B C 1
ATOM 4075 O O . ILE B 1 3 ? 20.188 2.684 24.062 1 56.78 3 ILE B O 1
ATOM 4079 N N . GLY B 1 4 ? 21.625 1.356 22.953 1 67.12 4 GLY B N 1
ATOM 4080 C CA . GLY B 1 4 ? 20.547 0.497 22.5 1 67.12 4 GLY B CA 1
ATOM 4081 C C . GLY B 1 4 ? 19.844 -0.211 23.641 1 67.12 4 GLY B C 1
ATOM 4082 O O . GLY B 1 4 ? 18.609 -0.274 23.656 1 67.12 4 GLY B O 1
ATOM 4083 N N . SER B 1 5 ? 20.625 -0.59 24.594 1 74.94 5 SER B N 1
ATOM 4084 C CA . SER B 1 5 ? 20.047 -1.338 25.719 1 74.94 5 SER B CA 1
ATOM 4085 C C . SER B 1 5 ? 19.219 -0.432 26.625 1 74.94 5 SER B C 1
ATOM 4087 O O . SER B 1 5 ? 18.172 -0.836 27.109 1 74.94 5 SER B O 1
ATOM 4089 N N . GLU B 1 6 ? 19.656 0.729 26.844 1 73.5 6 GLU B N 1
ATOM 4090 C CA . GLU B 1 6 ? 18.938 1.689 27.672 1 73.5 6 GLU B CA 1
ATOM 4091 C C . GLU B 1 6 ? 17.625 2.104 27 1 73.5 6 GLU B C 1
ATOM 4093 O O . GLU B 1 6 ? 16.594 2.242 27.672 1 73.5 6 GLU B O 1
ATOM 4098 N N . ILE B 1 7 ? 17.719 2.295 25.766 1 76.12 7 ILE B N 1
ATOM 4099 C CA . ILE B 1 7 ? 16.531 2.654 25 1 76.12 7 ILE B CA 1
ATOM 4100 C C . ILE B 1 7 ? 15.5 1.523 25.078 1 76.12 7 ILE B C 1
ATOM 4102 O O . ILE B 1 7 ? 14.312 1.767 25.297 1 76.12 7 ILE B O 1
ATOM 4106 N N . GLU B 1 8 ? 16.094 0.355 24.984 1 79.12 8 GLU B N 1
ATOM 4107 C CA . GLU B 1 8 ? 15.211 -0.807 25 1 79.12 8 GLU B CA 1
ATOM 4108 C C . GLU B 1 8 ? 14.492 -0.929 26.344 1 79.12 8 GLU B C 1
ATOM 4110 O O . GLU B 1 8 ? 13.305 -1.243 26.391 1 79.12 8 GLU B O 1
ATOM 4115 N N . LYS B 1 9 ? 15.219 -0.724 27.406 1 78.44 9 LYS B N 1
ATOM 4116 C CA . LYS B 1 9 ? 14.633 -0.817 28.75 1 78.44 9 LYS B CA 1
ATOM 4117 C C . LYS B 1 9 ? 13.555 0.242 28.953 1 78.44 9 LYS B C 1
ATOM 4119 O O . LYS B 1 9 ? 12.484 -0.049 29.484 1 78.44 9 LYS B O 1
ATOM 4124 N N . GLU B 1 10 ? 13.812 1.432 28.578 1 75.88 10 GLU B N 1
ATOM 4125 C CA . GLU B 1 10 ? 12.867 2.531 28.719 1 75.88 10 GLU B CA 1
ATOM 4126 C C . GLU B 1 10 ? 11.625 2.295 27.859 1 75.88 10 GLU B C 1
ATOM 4128 O O . GLU B 1 10 ? 10.508 2.588 28.281 1 75.88 10 GLU B O 1
ATOM 4133 N N . VAL B 1 11 ? 11.875 1.856 26.672 1 78.62 11 VAL B N 1
ATOM 4134 C CA . VAL B 1 11 ? 10.781 1.593 25.75 1 78.62 11 VAL B CA 1
ATOM 4135 C C . VAL B 1 11 ? 9.875 0.496 26.312 1 78.62 11 VAL B C 1
ATOM 4137 O O . VAL B 1 11 ? 8.648 0.623 26.297 1 78.62 11 VAL B O 1
ATOM 4140 N N . LYS B 1 12 ? 10.477 -0.568 26.812 1 79.94 12 LYS B N 1
ATOM 4141 C CA . LYS B 1 12 ? 9.711 -1.677 27.375 1 79.94 12 LYS B CA 1
ATOM 4142 C C . LYS B 1 12 ? 8.836 -1.213 28.531 1 79.94 12 LYS B C 1
ATOM 4144 O O . LYS B 1 12 ? 7.668 -1.597 28.625 1 79.94 12 LYS B O 1
ATOM 4149 N N . LYS B 1 13 ? 9.391 -0.493 29.391 1 76.62 13 LYS B N 1
ATOM 4150 C CA . LYS B 1 13 ? 8.656 0.044 30.547 1 76.62 13 LYS B CA 1
ATOM 4151 C C . LYS B 1 13 ? 7.488 0.917 30.078 1 76.62 13 LYS B C 1
ATOM 4153 O O . LYS B 1 13 ? 6.371 0.771 30.578 1 76.62 13 LYS B O 1
ATOM 4158 N N . SER B 1 14 ? 7.688 1.804 29.172 1 74.75 14 SER B N 1
ATOM 4159 C CA . SER B 1 14 ? 6.688 2.754 28.703 1 74.75 14 SER B CA 1
ATOM 4160 C C . SER B 1 14 ? 5.543 2.043 27.984 1 74.75 14 SER B C 1
ATOM 4162 O O . SER B 1 14 ? 4.375 2.381 28.172 1 74.75 14 SER B O 1
ATOM 4164 N N . VAL B 1 15 ? 5.906 1.099 27.156 1 78.06 15 VAL B N 1
ATOM 4165 C CA . VAL B 1 15 ? 4.898 0.381 26.391 1 78.06 15 VAL B CA 1
ATOM 4166 C C . VAL B 1 15 ? 4.004 -0.426 27.328 1 78.06 15 VAL B C 1
ATOM 4168 O O . VAL B 1 15 ? 2.791 -0.504 27.125 1 78.06 15 VAL B O 1
ATOM 4171 N N . SER B 1 16 ? 4.594 -0.997 28.328 1 77.88 16 SER B N 1
ATOM 4172 C CA . SER B 1 16 ? 3.816 -1.761 29.312 1 77.88 16 SER B CA 1
ATOM 4173 C C . SER B 1 16 ? 2.814 -0.873 30.031 1 77.88 16 SER B C 1
ATOM 4175 O O . SER B 1 16 ? 1.713 -1.314 30.359 1 77.88 16 SER B O 1
ATOM 4177 N N . GLU B 1 17 ? 3.117 0.313 30.234 1 74.12 17 GLU B N 1
ATOM 4178 C CA . GLU B 1 17 ? 2.244 1.263 30.906 1 74.12 17 GLU B CA 1
ATOM 4179 C C . GLU B 1 17 ? 1.152 1.777 29.984 1 74.12 17 GLU B C 1
ATOM 4181 O O . GLU B 1 17 ? 0.038 2.068 30.422 1 74.12 17 GLU B O 1
ATOM 4186 N N . MET B 1 18 ? 1.458 1.899 28.75 1 74 18 MET B N 1
ATOM 4187 C CA . MET B 1 18 ? 0.549 2.473 27.766 1 74 18 MET B CA 1
ATOM 4188 C C . MET B 1 18 ? -0.545 1.479 27.391 1 74 18 MET B C 1
ATOM 4190 O O . MET B 1 18 ? -1.679 1.873 27.109 1 74 18 MET B O 1
ATOM 4194 N N . PHE B 1 19 ? -0.107 0.278 27.25 1 73.81 19 PHE B N 1
ATOM 4195 C CA . PHE B 1 19 ? -1.062 -0.718 26.781 1 73.81 19 PHE B CA 1
ATOM 4196 C C . PHE B 1 19 ? -1.4 -1.712 27.891 1 73.81 19 PHE B C 1
ATOM 4198 O O . PHE B 1 19 ? -0.543 -2.486 28.312 1 73.81 19 PHE B O 1
ATOM 4205 N N . LYS B 1 20 ? -2.209 -1.313 28.922 1 60.16 20 LYS B N 1
ATOM 4206 C CA . LYS B 1 20 ? -2.578 -2.199 30.031 1 60.16 20 LYS B CA 1
ATOM 4207 C C . LYS B 1 20 ? -3.246 -3.469 29.5 1 60.16 20 LYS B C 1
ATOM 4209 O O . LYS B 1 20 ? -4.141 -4.016 30.156 1 60.16 20 LYS B O 1
ATOM 4214 N N . THR B 1 21 ? -3.109 -3.602 28.234 1 54.38 21 THR B N 1
ATOM 4215 C CA . THR B 1 21 ? -3.908 -4.742 27.797 1 54.38 21 THR B CA 1
ATOM 4216 C C . THR B 1 21 ? -3.418 -6.027 28.453 1 54.38 21 THR B C 1
ATOM 4218 O O . THR B 1 21 ? -2.236 -6.156 28.781 1 54.38 21 THR B O 1
ATOM 4221 N N . LYS B 1 22 ? -4.457 -6.789 28.969 1 47.16 22 LYS B N 1
ATOM 4222 C CA . LYS B 1 22 ? -4.328 -8.164 29.453 1 47.16 22 LYS B CA 1
ATOM 4223 C C . LYS B 1 22 ? -3.535 -9.016 28.469 1 47.16 22 LYS B C 1
ATOM 4225 O O . LYS B 1 22 ? -4.117 -9.727 27.641 1 47.16 22 LYS B O 1
ATOM 4230 N N . ALA B 1 23 ? -2.545 -8.367 27.859 1 49.81 23 ALA B N 1
ATOM 4231 C CA . ALA B 1 23 ? -1.85 -9.227 26.891 1 49.81 23 ALA B CA 1
ATOM 4232 C C . ALA B 1 23 ? -1.701 -10.648 27.422 1 49.81 23 ALA B C 1
ATOM 4234 O O . ALA B 1 23 ? -1.317 -10.844 28.578 1 49.81 23 ALA B O 1
ATOM 4235 N N . PRO B 1 24 ? -2.363 -11.492 26.766 1 49.09 24 PRO B N 1
ATOM 4236 C CA . PRO B 1 24 ? -2.143 -12.852 27.281 1 49.09 24 PRO B CA 1
ATOM 4237 C C . PRO B 1 24 ? -0.665 -13.156 27.531 1 49.09 24 PRO B C 1
ATOM 4239 O O . PRO B 1 24 ? 0.198 -12.672 26.781 1 49.09 24 PRO B O 1
ATOM 4242 N N . SER B 1 25 ? -0.275 -13.383 28.766 1 55.25 25 SER B N 1
ATOM 4243 C CA . SER B 1 25 ? 1.043 -13.836 29.203 1 55.25 25 SER B CA 1
ATOM 4244 C C . SER B 1 25 ? 1.65 -14.805 28.188 1 55.25 25 SER B C 1
ATOM 4246 O O . SER B 1 25 ? 2.873 -14.953 28.125 1 55.25 25 SER B O 1
ATOM 4248 N N . GLN B 1 26 ? 0.753 -15.508 27.344 1 69.81 26 GLN B N 1
ATOM 4249 C CA . GLN B 1 26 ? 1.309 -16.547 26.5 1 69.81 26 GLN B CA 1
ATOM 4250 C C . GLN B 1 26 ? 1.027 -16.266 25.016 1 69.81 26 GLN B C 1
ATOM 4252 O O . GLN B 1 26 ? -0.068 -15.82 24.672 1 69.81 26 GLN B O 1
ATOM 4257 N N . ARG B 1 27 ? 1.98 -16.312 24.188 1 84.38 27 ARG B N 1
ATOM 4258 C CA . ARG B 1 27 ? 1.884 -16.219 22.734 1 84.38 27 ARG B CA 1
ATOM 4259 C C . ARG B 1 27 ? 0.762 -17.109 22.203 1 84.38 27 ARG B C 1
ATOM 4261 O O . ARG B 1 27 ? 0.627 -18.266 22.609 1 84.38 27 ARG B O 1
ATOM 4268 N N . LEU B 1 28 ? -0.045 -16.531 21.328 1 90.75 28 LEU B N 1
ATOM 4269 C CA . LEU B 1 28 ? -1.188 -17.25 20.797 1 90.75 28 LEU B CA 1
ATOM 4270 C C . LEU B 1 28 ? -0.744 -18.281 19.75 1 90.75 28 LEU B C 1
ATOM 4272 O O . LEU B 1 28 ? 0.141 -18 18.938 1 90.75 28 LEU B O 1
ATOM 4276 N N . THR B 1 29 ? -1.331 -19.438 19.781 1 94.75 29 THR B N 1
ATOM 4277 C CA . THR B 1 29 ? -1.147 -20.453 18.75 1 94.75 29 THR B CA 1
ATOM 4278 C C . THR B 1 29 ? -2.285 -20.406 17.734 1 94.75 29 THR B C 1
ATOM 4280 O O . THR B 1 29 ? -3.324 -19.797 17.984 1 94.75 29 THR B O 1
ATOM 4283 N N . PHE B 1 30 ? -2.033 -20.953 16.609 1 97 30 PHE B N 1
ATOM 4284 C CA . PHE B 1 30 ? -3.094 -21.062 15.617 1 97 30 PHE B CA 1
ATOM 4285 C C . PHE B 1 30 ? -4.297 -21.812 16.188 1 97 30 PHE B C 1
ATOM 4287 O O . PHE B 1 30 ? -4.141 -22.828 16.875 1 97 30 PHE B O 1
ATOM 4294 N N . PRO B 1 31 ? -5.516 -21.312 15.984 1 96.69 31 PRO B N 1
ATOM 4295 C CA . PRO B 1 31 ? -6.676 -21.953 16.625 1 96.69 31 PRO B CA 1
ATOM 4296 C C . PRO B 1 31 ? -6.914 -23.359 16.109 1 96.69 31 PRO B C 1
ATOM 4298 O O . PRO B 1 31 ? -6.988 -23.594 14.898 1 96.69 31 PRO B O 1
ATOM 4301 N N . GLY B 1 32 ? -7.078 -24.297 17.047 1 96.19 32 GLY B N 1
ATOM 4302 C CA . GLY B 1 32 ? -7.297 -25.688 16.688 1 96.19 32 GLY B CA 1
ATOM 4303 C C . GLY B 1 32 ? -8.68 -25.953 16.141 1 96.19 32 GLY B C 1
ATOM 4304 O O . GLY B 1 32 ? -8.836 -26.672 15.148 1 96.19 32 GLY B O 1
ATOM 4305 N N . LYS B 1 33 ? -9.672 -25.391 16.828 1 96.12 33 LYS B N 1
ATOM 4306 C CA . LYS B 1 33 ? -11.07 -25.562 16.422 1 96.12 33 LYS B CA 1
ATOM 4307 C C . LYS B 1 33 ? -11.742 -24.219 16.156 1 96.12 33 LYS B C 1
ATOM 4309 O O . LYS B 1 33 ? -11.242 -23.188 16.578 1 96.12 33 LYS B O 1
ATOM 4314 N N . ALA B 1 34 ? -12.859 -24.359 15.453 1 96.75 34 ALA B N 1
ATOM 4315 C CA . ALA B 1 34 ? -13.641 -23.156 15.133 1 96.75 34 ALA B CA 1
ATOM 4316 C C . ALA B 1 34 ? -14.203 -22.516 16.406 1 96.75 34 ALA B C 1
ATOM 4318 O O . ALA B 1 34 ? -14.633 -23.219 17.312 1 96.75 34 ALA B O 1
ATOM 4319 N N . SER B 1 35 ? -14.125 -21.234 16.469 1 97.62 35 SER B N 1
ATOM 4320 C CA . SER B 1 35 ? -14.891 -20.469 17.453 1 97.62 35 SER B CA 1
ATOM 4321 C C . SER B 1 35 ? -16.281 -20.125 16.906 1 97.62 35 SER B C 1
ATOM 4323 O O . SER B 1 35 ? -16.484 -20.062 15.695 1 97.62 35 SER B O 1
ATOM 4325 N N . SER B 1 36 ? -17.219 -19.969 17.781 1 97.94 36 SER B N 1
ATOM 4326 C CA . SER B 1 36 ? -18.562 -19.578 17.344 1 97.94 36 SER B CA 1
ATOM 4327 C C . SER B 1 36 ? -18.594 -18.125 16.891 1 97.94 36 SER B C 1
ATOM 4329 O O . SER B 1 36 ? -17.781 -17.312 17.344 1 97.94 36 SER B O 1
ATOM 4331 N N . GLN B 1 37 ? -19.547 -17.859 16.031 1 98.19 37 GLN B N 1
ATOM 4332 C CA . GLN B 1 37 ? -19.734 -16.484 15.586 1 98.19 37 GLN B CA 1
ATOM 4333 C C . GLN B 1 37 ? -19.969 -15.547 16.766 1 98.19 37 GLN B C 1
ATOM 4335 O O . GLN B 1 37 ? -19.422 -14.438 16.812 1 98.19 37 GLN B O 1
ATOM 4340 N N . ALA B 1 38 ? -20.719 -15.961 17.703 1 98.38 38 ALA B N 1
ATOM 4341 C CA . ALA B 1 38 ? -21.062 -15.148 18.859 1 98.38 38 ALA B CA 1
ATOM 4342 C C . ALA B 1 38 ? -19.812 -14.836 19.688 1 98.38 38 ALA B C 1
ATOM 4344 O O . ALA B 1 38 ? -19.656 -13.703 20.156 1 98.38 38 ALA B O 1
ATOM 4345 N N . GLU B 1 39 ? -18.969 -15.812 19.906 1 98.19 39 GLU B N 1
ATOM 4346 C CA . GLU B 1 39 ? -17.734 -15.625 20.656 1 98.19 39 GLU B CA 1
ATOM 4347 C C . GLU B 1 39 ? -16.812 -14.625 19.969 1 98.19 39 GLU B C 1
ATOM 4349 O O . GLU B 1 39 ? -16.219 -13.766 20.625 1 98.19 39 GLU B O 1
ATOM 4354 N N . ILE B 1 40 ? -16.688 -14.75 18.672 1 98.56 40 ILE B N 1
ATOM 4355 C CA . ILE B 1 40 ? -15.828 -13.867 17.891 1 98.56 40 ILE B CA 1
ATOM 4356 C C . ILE B 1 40 ? -16.344 -12.438 17.953 1 98.56 40 ILE B C 1
ATOM 4358 O O . ILE B 1 40 ? -15.586 -11.5 18.203 1 98.56 40 ILE B O 1
ATOM 4362 N N . GLU B 1 41 ? -17.641 -12.281 17.688 1 98.38 41 GLU B N 1
ATOM 4363 C CA . GLU B 1 41 ? -18.266 -10.961 17.703 1 98.38 41 GLU B CA 1
ATOM 4364 C C . GLU B 1 41 ? -18.125 -10.289 19.062 1 98.38 41 GLU B C 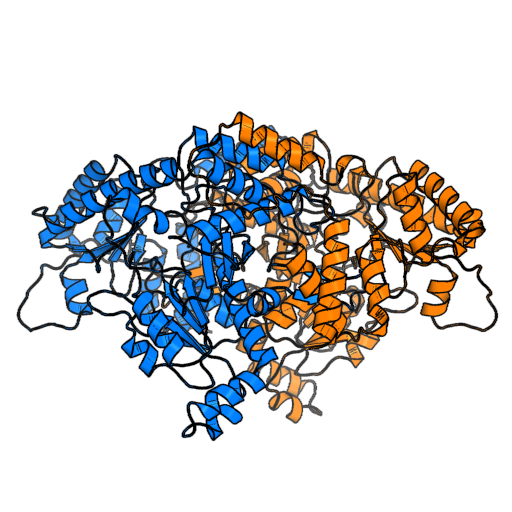1
ATOM 4366 O O . GLU B 1 41 ? -17.859 -9.094 19.141 1 98.38 41 GLU B O 1
ATOM 4371 N N . GLN B 1 42 ? -18.312 -11.039 20.141 1 98.25 42 GLN B N 1
ATOM 4372 C CA . GLN B 1 42 ? -18.188 -10.492 21.484 1 98.25 42 GLN B CA 1
ATOM 4373 C C . GLN B 1 42 ? -16.766 -10.039 21.781 1 98.25 42 GLN B C 1
ATOM 4375 O O . GLN B 1 42 ? -16.547 -8.984 22.375 1 98.25 42 GLN B O 1
ATOM 4380 N N . TYR B 1 43 ? -15.852 -10.836 21.406 1 97.88 43 TYR B N 1
ATOM 4381 C CA . TYR B 1 43 ? -14.453 -10.484 21.625 1 97.88 43 TYR B CA 1
ATOM 4382 C C . TYR B 1 43 ? -14.094 -9.211 20.859 1 97.88 43 TYR B C 1
ATOM 4384 O O . TYR B 1 43 ? -13.492 -8.289 21.438 1 97.88 43 TYR B O 1
ATOM 4392 N N . LEU B 1 44 ? -14.453 -9.117 19.578 1 98.38 44 LEU B N 1
ATOM 4393 C CA . LEU B 1 44 ? -14.117 -7.953 18.766 1 98.38 44 LEU B CA 1
ATOM 4394 C C . LEU B 1 44 ? -14.82 -6.703 19.281 1 98.38 44 LEU B C 1
ATOM 4396 O O . LEU B 1 44 ? -14.25 -5.609 19.234 1 98.38 44 LEU B O 1
ATOM 4400 N N . GLN B 1 45 ? -16.062 -6.879 19.703 1 97.88 45 GLN B N 1
ATOM 4401 C CA . GLN B 1 45 ? -16.766 -5.758 20.312 1 97.88 45 GLN B CA 1
ATOM 4402 C C . GLN B 1 45 ? -16.047 -5.258 21.547 1 97.88 45 GLN B C 1
ATOM 4404 O O . GLN B 1 45 ? -15.953 -4.051 21.781 1 97.88 45 GLN B O 1
ATOM 4409 N N . SER B 1 46 ? -15.555 -6.215 22.359 1 97.31 46 SER B N 1
ATOM 4410 C CA . SER B 1 46 ? -14.82 -5.836 23.578 1 97.31 46 SER B CA 1
ATOM 4411 C C . SER B 1 46 ? -13.539 -5.09 23.219 1 97.31 46 SER B C 1
ATOM 4413 O O . SER B 1 46 ? -13.141 -4.16 23.938 1 97.31 46 SER B O 1
ATOM 4415 N N . LEU B 1 47 ? -12.852 -5.492 22.172 1 96.31 47 LEU B N 1
ATOM 4416 C CA . LEU B 1 47 ? -11.656 -4.781 21.719 1 96.31 47 LEU B CA 1
ATOM 4417 C C . LEU B 1 47 ? -12.008 -3.373 21.25 1 96.31 47 LEU B C 1
ATOM 4419 O O . LEU B 1 47 ? -11.266 -2.424 21.531 1 96.31 47 LEU B O 1
ATOM 4423 N N . LYS B 1 48 ? -13.109 -3.266 20.5 1 96.25 48 LYS B N 1
ATOM 4424 C CA . LYS B 1 48 ? -13.523 -1.987 19.922 1 96.25 48 LYS B CA 1
ATOM 4425 C C . LYS B 1 48 ? -13.75 -0.946 21.016 1 96.25 48 LYS B C 1
ATOM 4427 O O . LYS B 1 48 ? -13.539 0.248 20.797 1 96.25 48 LYS B O 1
ATOM 4432 N N . GLU B 1 49 ? -14.133 -1.406 22.203 1 94.44 49 GLU B N 1
ATOM 4433 C CA . GLU B 1 49 ? -14.398 -0.513 23.328 1 94.44 49 GLU B CA 1
ATOM 4434 C C . GLU B 1 49 ? -13.125 0.188 23.781 1 94.44 49 GLU B C 1
ATOM 4436 O O . GLU B 1 49 ? -13.188 1.225 24.453 1 94.44 49 GLU B O 1
ATOM 4441 N N . LEU B 1 50 ? -11.984 -0.373 23.375 1 91.94 50 LEU B N 1
ATOM 4442 C CA . LEU B 1 50 ? -10.703 0.19 23.781 1 91.94 50 LEU B CA 1
ATOM 4443 C C . LEU B 1 50 ? -10.281 1.319 22.859 1 91.94 50 LEU B C 1
ATOM 4445 O O . LEU B 1 50 ? -9.359 2.076 23.172 1 91.94 50 LEU B O 1
ATOM 4449 N N . ASP B 1 51 ? -10.984 1.477 21.75 1 93.81 51 ASP B N 1
ATOM 4450 C CA . ASP B 1 51 ? -10.594 2.451 20.75 1 93.81 51 ASP B CA 1
ATOM 4451 C C . ASP B 1 51 ? -11.039 3.859 21.141 1 93.81 51 ASP B C 1
ATOM 4453 O O . ASP B 1 51 ? -11.969 4.023 21.938 1 93.81 51 ASP B O 1
ATOM 4457 N N . ALA B 1 52 ? -10.344 4.82 20.531 1 89.94 52 ALA B N 1
ATOM 4458 C CA . ALA B 1 52 ? -10.742 6.219 20.672 1 89.94 52 ALA B CA 1
ATOM 4459 C C . ALA B 1 52 ? -12.172 6.438 20.172 1 89.94 52 ALA B C 1
ATOM 4461 O O . ALA B 1 52 ? -12.57 5.848 19.172 1 89.94 52 ALA B O 1
ATOM 4462 N N . LYS B 1 53 ? -12.922 7.258 20.875 1 90 53 LYS B N 1
ATOM 4463 C CA . LYS B 1 53 ? -14.289 7.59 20.484 1 90 53 LYS B CA 1
ATOM 4464 C C . LYS B 1 53 ? -14.305 8.758 19.5 1 90 53 LYS B C 1
ATOM 4466 O O . LYS B 1 53 ? -14.586 9.891 19.875 1 90 53 LYS B O 1
ATOM 4471 N N . THR B 1 54 ? -14.234 8.492 18.25 1 88.12 54 THR B N 1
ATOM 4472 C CA . THR B 1 54 ? -13.992 9.5 17.234 1 88.12 54 THR B CA 1
ATOM 4473 C C . THR B 1 54 ? -15.281 10.25 16.891 1 88.12 54 THR B C 1
ATOM 4475 O O . THR B 1 54 ? -15.234 11.383 16.422 1 88.12 54 THR B O 1
ATOM 4478 N N . LYS B 1 55 ? -16.406 9.711 17.188 1 87.94 55 LYS B N 1
ATOM 4479 C CA . LYS B 1 55 ? -17.672 10.336 16.812 1 87.94 55 LYS B CA 1
ATOM 4480 C C . LYS B 1 55 ? -18.109 11.367 17.844 1 87.94 55 LYS B C 1
ATOM 4482 O O . LYS B 1 55 ? -18.984 12.195 17.578 1 87.94 55 LYS B O 1
ATOM 4487 N N . GLU B 1 56 ? -17.406 11.352 19 1 89.94 56 GLU B N 1
ATOM 4488 C CA . GLU B 1 56 ? -17.797 12.266 20.078 1 89.94 56 GLU B CA 1
ATOM 4489 C C . GLU B 1 56 ? -17.188 13.648 19.875 1 89.94 56 GLU B C 1
ATOM 4491 O O . GLU B 1 56 ? -17.484 14.578 20.609 1 89.94 56 GLU B O 1
ATOM 4496 N N . GLY B 1 57 ? -16.328 13.805 18.922 1 91.69 57 GLY B N 1
ATOM 4497 C CA . GLY B 1 57 ? -15.812 15.109 18.547 1 91.69 57 GLY B CA 1
ATOM 4498 C C . GLY B 1 57 ? -14.633 15.555 19.391 1 91.69 57 GLY B C 1
ATOM 4499 O O . GLY B 1 57 ? -14.289 16.734 19.406 1 91.69 57 GLY B O 1
ATOM 4500 N N . LYS B 1 58 ? -14.07 14.633 20.078 1 93.31 58 LYS B N 1
ATOM 4501 C CA . LYS B 1 58 ? -12.977 15 20.969 1 93.31 58 LYS B CA 1
ATOM 4502 C C . LYS B 1 58 ? -11.625 14.703 20.328 1 93.31 58 LYS B C 1
ATOM 4504 O O . LYS B 1 58 ? -10.586 15.102 20.859 1 93.31 58 LYS B O 1
ATOM 4509 N N . VAL B 1 59 ? -11.656 13.969 19.203 1 92.38 59 VAL B N 1
ATOM 4510 C CA . VAL B 1 59 ? -10.438 13.609 18.484 1 92.38 59 VAL B CA 1
ATOM 4511 C C . VAL B 1 59 ? -10.352 14.414 17.188 1 92.38 59 VAL B C 1
ATOM 4513 O O . VAL B 1 59 ? -11.328 14.516 16.453 1 92.38 59 VAL B O 1
ATOM 4516 N N . PHE B 1 60 ? -9.203 14.953 16.906 1 93.94 60 PHE B N 1
ATOM 4517 C CA . PHE B 1 60 ? -9.055 15.859 15.773 1 93.94 60 PHE B CA 1
ATOM 4518 C C . PHE B 1 60 ? -8.203 15.227 14.68 1 93.94 60 PHE B C 1
ATOM 4520 O O . PHE B 1 60 ? -7.473 15.93 13.977 1 93.94 60 PHE B O 1
ATOM 4527 N N . ALA B 1 61 ? -8.141 13.82 14.648 1 87 61 ALA B N 1
ATOM 4528 C CA . ALA B 1 61 ? -7.371 13.094 13.648 1 87 61 ALA B CA 1
ATOM 4529 C C . ALA B 1 61 ? -8.016 11.75 13.328 1 87 61 ALA B C 1
ATOM 4531 O O . ALA B 1 61 ? -9.039 11.391 13.922 1 87 61 ALA B O 1
ATOM 4532 N N . PHE B 1 62 ? -7.656 11.07 12.305 1 88.38 62 PHE B N 1
ATOM 4533 C CA . PHE B 1 62 ? -7.789 9.648 12.023 1 88.38 62 PHE B CA 1
ATOM 4534 C C . PHE B 1 62 ? -9.031 9.375 11.188 1 88.38 62 PHE B C 1
ATOM 4536 O O . PHE B 1 62 ? -8.984 8.617 10.219 1 88.38 62 PHE B O 1
ATOM 4543 N N . VAL B 1 63 ? -10.297 9.93 11.703 1 91.88 63 VAL B N 1
ATOM 4544 C CA . VAL B 1 63 ? -11.539 9.5 11.062 1 91.88 63 VAL B CA 1
ATOM 4545 C C . VAL B 1 63 ? -12.367 10.719 10.68 1 91.88 63 VAL B C 1
ATOM 4547 O O . VAL B 1 63 ? -12.586 11.609 11.5 1 91.88 63 VAL B O 1
ATOM 4550 N N . TYR B 1 64 ? -12.875 10.758 9.445 1 93.31 64 TYR B N 1
ATOM 4551 C CA . TYR B 1 64 ? -13.688 11.852 8.914 1 93.31 64 TYR B CA 1
ATOM 4552 C C . TYR B 1 64 ? -15.133 11.414 8.742 1 93.31 64 TYR B C 1
ATOM 4554 O O . TYR B 1 64 ? -15.508 10.859 7.707 1 93.31 64 TYR B O 1
ATOM 4562 N N . HIS B 1 65 ? -15.969 11.727 9.711 1 91.56 65 HIS B N 1
ATOM 4563 C CA . HIS B 1 65 ? -17.375 11.352 9.719 1 91.56 65 HIS B CA 1
ATOM 4564 C C . HIS B 1 65 ? -18.25 12.5 9.219 1 91.56 65 HIS B C 1
ATOM 4566 O O . HIS B 1 65 ? -18.281 13.578 9.812 1 91.56 65 HIS B O 1
ATOM 4572 N N . LEU B 1 66 ? -18.953 12.211 8.18 1 94.12 66 LEU B N 1
ATOM 4573 C CA . LEU B 1 66 ? -19.859 13.266 7.715 1 94.12 66 LEU B CA 1
ATOM 4574 C C . LEU B 1 66 ? -21.172 13.219 8.469 1 94.12 66 LEU B C 1
ATOM 4576 O O . LEU B 1 66 ? -21.609 14.234 9.016 1 94.12 66 LEU B O 1
ATOM 4580 N N . SER B 1 67 ? -21.891 12.094 8.469 1 94.12 67 SER B N 1
ATOM 4581 C CA . SER B 1 67 ? -23.125 11.82 9.203 1 94.12 67 SER B CA 1
ATOM 4582 C C . SER B 1 67 ? -23.406 10.328 9.305 1 94.12 67 SER B C 1
ATOM 4584 O O . SER B 1 67 ? -22.797 9.531 8.578 1 94.12 67 SER B O 1
ATOM 4586 N N . GLU B 1 68 ? -24.266 9.977 10.234 1 91.94 68 GLU B N 1
ATOM 4587 C CA . GLU B 1 68 ? -24.594 8.562 10.391 1 91.94 68 GLU B CA 1
ATOM 4588 C C . GLU B 1 68 ? -25.219 8 9.117 1 91.94 68 GLU B C 1
ATOM 4590 O O . GLU B 1 68 ? -24.859 6.898 8.688 1 91.94 68 GLU B O 1
ATOM 4595 N N . GLY B 1 69 ? -26.141 8.711 8.586 1 95.31 69 GLY B N 1
ATOM 4596 C CA . GLY B 1 69 ? -26.781 8.258 7.355 1 95.31 69 GLY B CA 1
ATOM 4597 C C . GLY B 1 69 ? -25.797 8.133 6.199 1 95.31 69 GLY B C 1
ATOM 4598 O O . GLY B 1 69 ? -25.875 7.176 5.426 1 95.31 69 GLY B O 1
ATOM 4599 N N . HIS B 1 70 ? -24.922 9.078 6.086 1 97.06 70 HIS B N 1
ATOM 4600 C CA . HIS B 1 70 ? -23.891 9.039 5.043 1 97.06 70 HIS B CA 1
ATOM 4601 C C . HIS B 1 70 ? -22.984 7.828 5.215 1 97.06 70 HIS B C 1
ATOM 4603 O O . HIS B 1 70 ? -22.75 7.078 4.262 1 97.06 70 HIS B O 1
ATOM 4609 N N . ASP B 1 71 ? -22.484 7.594 6.43 1 96.19 71 ASP B N 1
ATOM 4610 C CA . ASP B 1 71 ? -21.547 6.512 6.719 1 96.19 71 ASP B CA 1
ATOM 4611 C C . ASP B 1 71 ? -22.188 5.148 6.438 1 96.19 71 ASP B C 1
ATOM 4613 O O . ASP B 1 71 ? -21.531 4.25 5.91 1 96.19 71 ASP B O 1
ATOM 4617 N N . GLU B 1 72 ? -23.422 5.047 6.789 1 97.06 72 GLU B N 1
ATOM 4618 C CA . GLU B 1 72 ? -24.156 3.801 6.555 1 97.06 72 GLU B CA 1
ATOM 4619 C C . GLU B 1 72 ? -24.281 3.508 5.062 1 97.06 72 GLU B C 1
ATOM 4621 O O . GLU B 1 72 ? -24.062 2.373 4.625 1 97.06 72 GLU B O 1
ATOM 4626 N N . PHE B 1 73 ? -24.625 4.531 4.324 1 98.19 73 PHE B N 1
ATOM 4627 C CA . PHE B 1 73 ? -24.844 4.336 2.896 1 98.19 73 PHE B CA 1
ATOM 4628 C C . PHE B 1 73 ? -23.547 4.008 2.184 1 98.19 73 PHE B C 1
ATOM 4630 O O . PHE B 1 73 ? -23.484 3.088 1.363 1 98.19 73 PHE B O 1
ATOM 4637 N N . VAL B 1 74 ? -22.438 4.738 2.43 1 98.19 74 VAL B N 1
ATOM 4638 C CA . VAL B 1 74 ? -21.188 4.5 1.735 1 98.19 74 VAL B CA 1
ATOM 4639 C C . VAL B 1 74 ? -20.625 3.135 2.135 1 98.19 74 VAL B C 1
ATOM 4641 O O . VAL B 1 74 ? -19.984 2.459 1.327 1 98.19 74 VAL B O 1
ATOM 4644 N N . THR B 1 75 ? -20.875 2.652 3.41 1 98 75 THR B N 1
ATOM 4645 C CA . THR B 1 75 ? -20.5 1.311 3.838 1 98 75 THR B CA 1
ATOM 4646 C C . THR B 1 75 ? -21.25 0.253 3.043 1 98 75 THR B C 1
ATOM 4648 O O . THR B 1 75 ? -20.688 -0.766 2.648 1 98 75 THR B O 1
ATOM 4651 N N . LYS B 1 76 ? -22.547 0.522 2.867 1 98.31 76 LYS B N 1
ATOM 4652 C CA . LYS B 1 76 ? -23.359 -0.392 2.07 1 98.31 76 LYS B CA 1
ATOM 4653 C C . LYS B 1 76 ? -22.797 -0.531 0.656 1 98.31 76 LYS B C 1
ATOM 4655 O O . LYS B 1 76 ? -22.719 -1.64 0.125 1 98.31 76 LYS B O 1
ATOM 4660 N N . MET B 1 77 ? -22.438 0.553 0.025 1 98.62 77 MET B N 1
ATOM 4661 C CA . MET B 1 77 ? -21.859 0.523 -1.312 1 98.62 77 MET B CA 1
ATOM 4662 C C . MET B 1 77 ? -20.484 -0.158 -1.296 1 98.62 77 MET B C 1
ATOM 4664 O O . MET B 1 77 ? -20.156 -0.897 -2.221 1 98.62 77 MET B O 1
ATOM 4668 N N . HIS B 1 78 ? -19.734 0.142 -0.254 1 98.19 78 HIS B N 1
ATOM 4669 C CA . HIS B 1 78 ? -18.469 -0.555 -0.051 1 98.19 78 HIS B CA 1
ATOM 4670 C C . HIS B 1 78 ? -18.672 -2.068 -0.089 1 98.19 78 HIS B C 1
ATOM 4672 O O . HIS B 1 78 ? -17.938 -2.771 -0.793 1 98.19 78 HIS B O 1
ATOM 4678 N N . ASN B 1 79 ? -19.609 -2.559 0.636 1 97.75 79 ASN B N 1
ATOM 4679 C CA . ASN B 1 79 ? -19.828 -3.99 0.823 1 97.75 79 ASN B CA 1
ATOM 4680 C C . ASN B 1 79 ? -20.266 -4.668 -0.473 1 97.75 79 ASN B C 1
ATOM 4682 O O . ASN B 1 79 ? -19.969 -5.844 -0.695 1 97.75 79 ASN B O 1
ATOM 4686 N N . MET B 1 80 ? -20.922 -3.918 -1.323 1 97.25 80 MET B N 1
ATOM 4687 C CA . MET B 1 80 ? -21.344 -4.449 -2.619 1 97.25 80 MET B CA 1
ATOM 4688 C C . MET B 1 80 ? -20.141 -4.918 -3.426 1 97.25 80 MET B C 1
ATOM 4690 O O . MET B 1 80 ? -20.234 -5.852 -4.223 1 97.25 80 MET B O 1
ATOM 4694 N N . PHE B 1 81 ? -18.969 -4.375 -3.219 1 97.12 81 PHE B N 1
ATOM 4695 C CA . PHE B 1 81 ? -17.781 -4.664 -4.031 1 97.12 81 PHE B CA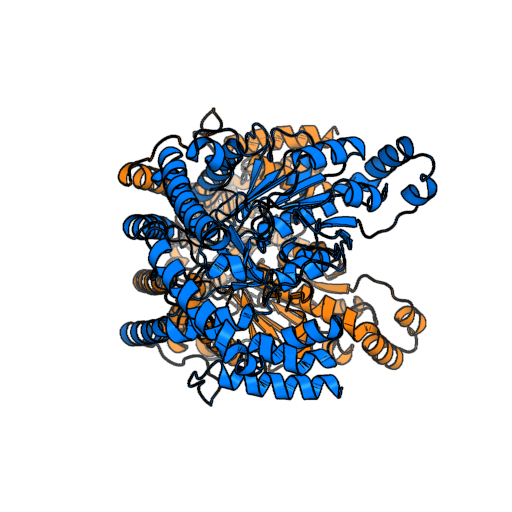 1
ATOM 4696 C C . PHE B 1 81 ? -16.641 -5.188 -3.164 1 97.12 81 PHE B C 1
ATOM 4698 O O . PHE B 1 81 ? -15.484 -5.176 -3.584 1 97.12 81 PHE B O 1
ATOM 4705 N N . ILE B 1 82 ? -16.875 -5.672 -1.982 1 94.88 82 ILE B N 1
ATOM 4706 C CA . ILE B 1 82 ? -15.867 -5.965 -0.967 1 94.88 82 ILE B CA 1
ATOM 4707 C C . ILE B 1 82 ? -14.992 -7.121 -1.436 1 94.88 82 ILE B C 1
ATOM 4709 O O . ILE B 1 82 ? -13.812 -7.195 -1.078 1 94.88 82 ILE B O 1
ATOM 4713 N N . ASN B 1 83 ? -15.438 -7.996 -2.285 1 90.5 83 ASN B N 1
ATOM 4714 C CA . ASN B 1 83 ? -14.688 -9.172 -2.705 1 90.5 83 ASN B CA 1
ATOM 4715 C C . ASN B 1 83 ? -14.102 -8.992 -4.105 1 90.5 83 ASN B C 1
ATOM 4717 O O . ASN B 1 83 ? -13.414 -9.883 -4.609 1 90.5 83 ASN B O 1
ATOM 4721 N N . THR B 1 84 ? -14.383 -7.867 -4.738 1 93.5 84 THR B N 1
ATOM 4722 C CA . THR B 1 84 ? -13.828 -7.602 -6.059 1 93.5 84 THR B CA 1
ATOM 4723 C C . THR B 1 84 ? -12.344 -7.273 -5.965 1 93.5 84 THR B C 1
ATOM 4725 O O . THR B 1 84 ? -11.805 -7.109 -4.863 1 93.5 84 THR B O 1
ATOM 4728 N N . ASN B 1 85 ? -11.68 -7.316 -7.121 1 91.94 85 ASN B N 1
ATOM 4729 C CA . ASN B 1 85 ? -10.219 -7.207 -7.156 1 91.94 85 ASN B CA 1
ATOM 4730 C C . ASN B 1 85 ? -9.758 -6.27 -8.266 1 91.94 85 ASN B C 1
ATOM 4732 O O . ASN B 1 85 ? -9.969 -6.551 -9.453 1 91.94 85 ASN B O 1
ATOM 4736 N N . CYS B 1 86 ? -9.016 -5.254 -7.918 1 89.31 86 CYS B N 1
ATOM 4737 C CA . CYS B 1 86 ? -8.562 -4.25 -8.875 1 89.31 86 CYS B CA 1
ATOM 4738 C C . CYS B 1 86 ? -7.438 -4.797 -9.742 1 89.31 86 CYS B C 1
ATOM 4740 O O . CYS B 1 86 ? -7.051 -4.172 -10.734 1 89.31 86 CYS B O 1
ATOM 4742 N N . LEU B 1 87 ? -6.961 -5.969 -9.484 1 84 87 LEU B N 1
ATOM 4743 C CA . LEU B 1 87 ? -5.836 -6.566 -10.195 1 84 87 LEU B CA 1
ATOM 4744 C C . LEU B 1 87 ? -6.156 -6.727 -11.68 1 84 87 LEU B C 1
ATOM 4746 O O . LEU B 1 87 ? -5.25 -6.719 -12.516 1 84 87 LEU B O 1
ATOM 4750 N N . SER B 1 88 ? -7.449 -6.949 -11.984 1 85.19 88 SER B N 1
ATOM 4751 C CA . SER B 1 88 ? -7.816 -7.199 -13.375 1 85.19 88 SER B CA 1
ATOM 4752 C C . SER B 1 88 ? -8.961 -6.297 -13.812 1 85.19 88 SER B C 1
ATOM 4754 O O . SER B 1 88 ? -10.125 -6.582 -13.531 1 85.19 88 SER B O 1
ATOM 4756 N N . PRO B 1 89 ? -8.594 -5.262 -14.562 1 87.56 89 PRO B N 1
ATOM 4757 C CA . PRO B 1 89 ? -9.664 -4.41 -15.078 1 87.56 89 PRO B CA 1
ATOM 4758 C C . PRO B 1 89 ? -10.562 -5.133 -16.078 1 87.56 89 PRO B C 1
ATOM 4760 O O . PRO B 1 89 ? -11.68 -4.68 -16.344 1 87.56 89 PRO B O 1
ATOM 4763 N N . MET B 1 90 ? -10.109 -6.273 -16.594 1 84.06 90 MET B N 1
ATOM 4764 C CA . MET B 1 90 ? -10.93 -7.055 -17.516 1 84.06 90 MET B CA 1
ATOM 4765 C C . MET B 1 90 ? -11.953 -7.891 -16.766 1 84.06 90 MET B C 1
ATOM 4767 O O . MET B 1 90 ? -13.102 -8.016 -17.203 1 84.06 90 MET B O 1
ATOM 4771 N N . ALA B 1 91 ? -11.523 -8.43 -15.656 1 88.44 91 ALA B N 1
ATOM 4772 C CA . ALA B 1 91 ? -12.422 -9.258 -14.852 1 88.44 91 ALA B CA 1
ATOM 4773 C C . ALA B 1 91 ? -13.406 -8.391 -14.062 1 88.44 91 ALA B C 1
ATOM 4775 O O . ALA B 1 91 ? -14.555 -8.781 -13.844 1 88.44 91 ALA B O 1
ATOM 4776 N N . PHE B 1 92 ? -12.953 -7.262 -13.633 1 94 92 PHE B N 1
ATOM 4777 C CA . PHE B 1 92 ? -13.789 -6.379 -12.828 1 94 92 PHE B CA 1
ATOM 4778 C C . PHE B 1 92 ? -13.93 -5.008 -13.492 1 94 92 PHE B C 1
ATOM 4780 O O . PHE B 1 92 ? -13.391 -4.02 -12.992 1 94 92 PHE B O 1
ATOM 4787 N N . GLN B 1 93 ? -14.703 -4.926 -14.461 1 93.12 93 GLN B N 1
ATOM 4788 C CA . GLN B 1 93 ? -14.906 -3.73 -15.273 1 93.12 93 GLN B CA 1
ATOM 4789 C C . GLN B 1 93 ? -15.602 -2.633 -14.477 1 93.12 93 GLN B C 1
ATOM 4791 O O . GLN B 1 93 ? -15.406 -1.445 -14.742 1 93.12 93 GLN B O 1
ATOM 4796 N N . SER B 1 94 ? -16.422 -3.086 -13.516 1 95.75 94 SER B N 1
ATOM 4797 C CA . SER B 1 94 ? -17.094 -2.129 -12.641 1 95.75 94 SER B CA 1
ATOM 4798 C C . SER B 1 94 ? -16.078 -1.215 -11.953 1 95.75 94 SER B C 1
ATOM 4800 O O . SER B 1 94 ? -16.234 0.008 -11.961 1 95.75 94 SER B O 1
ATOM 4802 N N . LEU B 1 95 ? -15.039 -1.846 -11.398 1 96.06 95 LEU B N 1
ATOM 4803 C CA . LEU B 1 95 ? -14.031 -1.087 -10.672 1 96.06 95 LEU B CA 1
ATOM 4804 C C . LEU B 1 95 ? -13.281 -0.141 -11.609 1 96.06 95 LEU B C 1
ATOM 4806 O O . LEU B 1 95 ? -13.023 1.013 -11.258 1 96.06 95 LEU B O 1
ATOM 4810 N N . ARG B 1 96 ? -12.883 -0.621 -12.789 1 93.81 96 ARG B N 1
ATOM 4811 C CA . ARG B 1 96 ? -12.234 0.222 -13.781 1 93.81 96 ARG B CA 1
ATOM 4812 C C . ARG B 1 96 ? -13.07 1.461 -14.086 1 93.81 96 ARG B C 1
ATOM 4814 O O . ARG B 1 96 ? -12.547 2.576 -14.125 1 93.81 96 ARG B O 1
ATOM 4821 N N . GLN B 1 97 ? -14.336 1.228 -14.305 1 94.19 97 GLN B N 1
ATOM 4822 C CA . GLN B 1 97 ? -15.234 2.33 -14.648 1 94.19 97 GLN B CA 1
ATOM 4823 C C . GLN B 1 97 ? -15.32 3.344 -13.516 1 94.19 97 GLN B C 1
ATOM 4825 O O . GLN B 1 97 ? -15.258 4.551 -13.742 1 94.19 97 GLN B O 1
ATOM 4830 N N . MET B 1 98 ? -15.484 2.844 -12.352 1 96.75 98 MET B N 1
ATOM 4831 C CA . MET B 1 98 ? -15.57 3.744 -11.203 1 96.75 98 MET B CA 1
ATOM 4832 C C . MET B 1 98 ? -14.273 4.52 -11.023 1 96.75 98 MET B C 1
ATOM 4834 O O . MET B 1 98 ? -14.289 5.703 -10.688 1 96.75 98 MET B O 1
ATOM 4838 N N . GLU B 1 99 ? -13.109 3.85 -11.188 1 96.12 99 GLU B N 1
ATOM 4839 C CA . GLU B 1 99 ? -11.828 4.523 -11.055 1 96.12 99 GLU B CA 1
ATOM 4840 C C . GLU B 1 99 ? -11.688 5.66 -12.062 1 96.12 99 GLU B C 1
ATOM 4842 O O . GLU B 1 99 ? -11.219 6.746 -11.719 1 96.12 99 GLU B O 1
ATOM 4847 N N . ILE B 1 100 ? -12.078 5.398 -13.297 1 94.56 100 ILE B N 1
ATOM 4848 C CA . ILE B 1 100 ? -12.008 6.41 -14.344 1 94.56 100 ILE B CA 1
ATOM 4849 C C . ILE B 1 100 ? -12.867 7.613 -13.945 1 94.56 100 ILE B C 1
ATOM 4851 O O . ILE B 1 100 ? -12.406 8.758 -14.023 1 94.56 100 ILE B O 1
ATOM 4855 N N . GLU B 1 101 ? -14.039 7.336 -13.523 1 96.31 101 GLU B N 1
ATOM 4856 C CA . GLU B 1 101 ? -14.969 8.406 -13.188 1 96.31 101 GLU B CA 1
ATOM 4857 C C . GLU B 1 101 ? -14.492 9.195 -11.977 1 96.31 101 GLU B C 1
ATOM 4859 O O . GLU B 1 101 ? -14.633 10.422 -11.93 1 96.31 101 GLU B O 1
ATOM 4864 N N . LEU B 1 102 ? -13.953 8.508 -11.016 1 97.5 102 LEU B N 1
ATOM 4865 C CA . LEU B 1 102 ? -13.414 9.172 -9.836 1 97.5 102 LEU B CA 1
ATOM 4866 C C . LEU B 1 102 ? -12.281 10.125 -10.219 1 97.5 102 LEU B C 1
ATOM 4868 O O . LEU B 1 102 ? -12.219 11.25 -9.719 1 97.5 102 LEU B O 1
ATOM 4872 N N . VAL B 1 103 ? -11.375 9.664 -11.07 1 97.06 103 VAL B N 1
ATOM 4873 C CA . VAL B 1 103 ? -10.242 10.484 -11.508 1 97.06 103 VAL B CA 1
ATOM 4874 C C . VAL B 1 103 ? -10.75 11.688 -12.297 1 97.06 103 VAL B C 1
ATOM 4876 O O . VAL B 1 103 ? -10.266 12.805 -12.117 1 97.06 103 VAL B O 1
ATOM 4879 N N . GLU B 1 104 ? -11.734 11.469 -13.172 1 96.44 104 GLU B N 1
ATOM 4880 C CA . GLU B 1 104 ? -12.281 12.555 -13.969 1 96.44 104 GLU B CA 1
ATOM 4881 C C . GLU B 1 104 ? -12.945 13.609 -13.086 1 96.44 104 GLU B C 1
ATOM 4883 O O . GLU B 1 104 ? -12.719 14.812 -13.273 1 96.44 104 GLU B O 1
ATOM 4888 N N . MET B 1 105 ? -13.758 13.172 -12.164 1 97.38 105 MET B N 1
ATOM 4889 C CA . MET B 1 105 ? -14.422 14.102 -11.258 1 97.38 105 MET B CA 1
ATOM 4890 C C . MET B 1 105 ? -13.406 14.891 -10.445 1 97.38 105 MET B C 1
ATOM 4892 O O . MET B 1 105 ? -13.547 16.109 -10.273 1 97.38 105 MET B O 1
ATOM 4896 N N . THR B 1 106 ? -12.375 14.219 -9.969 1 98.06 106 THR B N 1
ATOM 4897 C CA . THR B 1 106 ? -11.352 14.883 -9.164 1 98.06 106 THR B CA 1
ATOM 4898 C C . THR B 1 106 ? -10.539 15.859 -10.016 1 98.06 106 THR B C 1
ATOM 4900 O O . THR B 1 106 ? -10.227 16.953 -9.562 1 98.06 106 THR B O 1
ATOM 4903 N N . SER B 1 107 ? -10.195 15.398 -11.211 1 97.25 107 SER B N 1
ATOM 4904 C CA . SER B 1 107 ? -9.461 16.266 -12.125 1 97.25 107 SER B CA 1
ATOM 4905 C C . SER B 1 107 ? -10.234 17.547 -12.414 1 97.25 107 SER B C 1
ATOM 4907 O O . SER B 1 107 ? -9.664 18.641 -12.422 1 97.25 107 SER B O 1
ATOM 4909 N N . ASP B 1 108 ? -11.5 17.406 -12.625 1 97.06 108 ASP B N 1
ATOM 4910 C CA . ASP B 1 108 ? -12.352 18.578 -12.859 1 97.06 108 ASP B CA 1
ATOM 4911 C C . ASP B 1 108 ? -12.352 19.516 -11.656 1 97.06 108 ASP B C 1
ATOM 4913 O O . ASP B 1 108 ? -12.32 20.734 -11.82 1 97.06 108 ASP B O 1
ATOM 4917 N N . LEU B 1 109 ? -12.398 18.938 -10.539 1 97.5 109 LEU B N 1
ATOM 4918 C CA . LEU B 1 109 ? -12.391 19.719 -9.297 1 97.5 109 LEU B CA 1
ATOM 4919 C C . LEU B 1 109 ? -11.148 20.594 -9.219 1 97.5 109 LEU B C 1
ATOM 4921 O O . LEU B 1 109 ? -11.195 21.703 -8.664 1 97.5 109 LEU B O 1
ATOM 4925 N N . PHE B 1 110 ? -10.023 20.141 -9.781 1 98.12 110 PHE B N 1
ATOM 4926 C CA . PHE B 1 110 ? -8.758 20.859 -9.758 1 98.12 110 PHE B CA 1
ATOM 4927 C C . PHE B 1 110 ? -8.5 21.547 -11.094 1 98.12 110 PHE B C 1
ATOM 4929 O O . PHE B 1 110 ? -7.355 21.844 -11.438 1 98.12 110 PHE B O 1
ATOM 4936 N N . HIS B 1 111 ? -9.523 21.672 -11.938 1 97.38 111 HIS B N 1
ATOM 4937 C CA . HIS B 1 111 ? -9.523 22.406 -13.195 1 97.38 111 HIS B CA 1
ATOM 4938 C C . HIS B 1 111 ? -8.641 21.719 -14.234 1 97.38 111 HIS B C 1
ATOM 4940 O O . HIS B 1 111 ? -8 22.391 -15.055 1 97.38 111 HIS B O 1
ATOM 4946 N N . GLY B 1 112 ? -8.562 20.406 -13.984 1 94.44 112 GLY B N 1
ATOM 4947 C CA . GLY B 1 112 ? -7.895 19.625 -15.008 1 94.44 112 GLY B CA 1
ATOM 4948 C C . GLY B 1 112 ? -8.789 19.328 -16.203 1 94.44 112 GLY B C 1
ATOM 4949 O O . GLY B 1 112 ? -10.008 19.203 -16.062 1 94.44 112 GLY B O 1
ATOM 4950 N N . HIS B 1 113 ? -8.211 19.203 -17.391 1 86.62 113 HIS B N 1
ATOM 4951 C CA . HIS B 1 113 ? -8.93 18.859 -18.625 1 86.62 113 HIS B CA 1
ATOM 4952 C C . HIS B 1 113 ? -8.367 17.609 -19.266 1 86.62 113 HIS B C 1
ATOM 4954 O O . HIS B 1 113 ? -9.117 16.688 -19.594 1 86.62 113 HIS B O 1
ATOM 4960 N N . ASP B 1 114 ? -7.047 17.578 -19.375 1 84.19 114 ASP B N 1
ATOM 4961 C CA . ASP B 1 114 ? -6.375 16.438 -20 1 84.19 114 ASP B CA 1
ATOM 4962 C C . ASP B 1 114 ? -5.594 15.625 -18.969 1 84.19 114 ASP B C 1
ATOM 4964 O O . ASP B 1 114 ? -4.961 14.625 -19.312 1 84.19 114 ASP B O 1
ATOM 4968 N N . GLU B 1 115 ? -5.723 16.109 -17.812 1 82.75 115 GLU B N 1
ATOM 4969 C CA . GLU B 1 115 ? -4.98 15.445 -16.734 1 82.75 115 GLU B CA 1
ATOM 4970 C C . GLU B 1 115 ? -5.695 14.18 -16.266 1 82.75 115 GLU B C 1
ATOM 4972 O O . GLU B 1 115 ? -6.91 14.195 -16.047 1 82.75 115 GLU B O 1
ATOM 4977 N N . PHE B 1 116 ? -4.934 13.078 -16.188 1 88.69 116 PHE B N 1
ATOM 4978 C CA . PHE B 1 116 ? -5.461 11.805 -15.711 1 88.69 116 PHE B CA 1
ATOM 4979 C C . PHE B 1 116 ? -4.59 11.258 -14.586 1 88.69 116 PHE B C 1
ATOM 4981 O O . PHE B 1 116 ? -3.553 11.836 -14.258 1 88.69 116 PHE B O 1
ATOM 4988 N N . GLY B 1 117 ? -5.117 10.281 -14 1 94.81 117 GLY B N 1
ATOM 4989 C CA . GLY B 1 117 ? -4.398 9.727 -12.859 1 94.81 117 GLY B CA 1
ATOM 4990 C C . GLY B 1 117 ? -4.871 8.336 -12.477 1 94.81 117 GLY B C 1
ATOM 4991 O O . GLY B 1 117 ? -5.188 7.52 -13.336 1 94.81 117 GLY B O 1
ATOM 4992 N N . SER B 1 118 ? -4.672 7.996 -11.258 1 96.62 118 SER B N 1
ATOM 4993 C CA . SER B 1 118 ? -5.02 6.695 -10.695 1 96.62 118 SER B CA 1
ATOM 4994 C C . SER B 1 118 ? -5.648 6.836 -9.312 1 96.62 118 SER B C 1
ATOM 4996 O O . SER B 1 118 ? -5.398 7.816 -8.609 1 96.62 118 SER B O 1
ATOM 4998 N N . VAL B 1 119 ? -6.516 5.902 -9.031 1 97.25 119 VAL B N 1
ATOM 4999 C CA . VAL B 1 119 ? -6.984 5.766 -7.656 1 97.25 119 VAL B CA 1
ATOM 5000 C C . VAL B 1 119 ? -6.031 4.867 -6.871 1 97.25 119 VAL B C 1
ATOM 5002 O O . VAL B 1 119 ? -5.73 3.75 -7.293 1 97.25 119 VAL B O 1
ATOM 5005 N N . SER B 1 120 ? -5.457 5.41 -5.82 1 96.69 120 SER B N 1
ATOM 5006 C CA . SER B 1 120 ? -4.57 4.645 -4.953 1 96.69 120 SER B CA 1
ATOM 5007 C C . SER B 1 120 ? -5.25 4.309 -3.627 1 96.69 120 SER B C 1
ATOM 5009 O O . SER B 1 120 ? -6.414 4.656 -3.416 1 96.69 120 SER B O 1
ATOM 5011 N N . SER B 1 121 ? -4.543 3.639 -2.732 1 95.75 121 SER B N 1
ATOM 5012 C CA . SER B 1 121 ? -5.145 3.143 -1.498 1 95.75 121 SER B CA 1
ATOM 5013 C C . SER B 1 121 ? -5.039 4.176 -0.38 1 95.75 121 SER B C 1
ATOM 5015 O O . SER B 1 121 ? -5.504 3.939 0.736 1 95.75 121 SER B O 1
ATOM 5017 N N . GLY B 1 122 ? -4.426 5.324 -0.625 1 96.19 122 GLY B N 1
ATOM 5018 C CA . GLY B 1 122 ? -4.277 6.379 0.366 1 96.19 122 GLY B CA 1
ATOM 5019 C C . GLY B 1 122 ? -3.266 7.438 -0.034 1 96.19 122 GLY B C 1
ATOM 5020 O O . GLY B 1 122 ? -2.547 7.273 -1.023 1 96.19 122 GLY B O 1
ATOM 5021 N N . GLY B 1 123 ? -3.242 8.477 0.762 1 97.44 123 GLY B N 1
ATOM 5022 C CA . GLY B 1 123 ? -2.344 9.578 0.472 1 97.44 123 GLY B CA 1
ATOM 5023 C C . GLY B 1 123 ? -0.883 9.172 0.447 1 97.44 123 GLY B C 1
ATOM 5024 O O . GLY B 1 123 ? -0.118 9.641 -0.399 1 97.44 123 GLY B O 1
ATOM 5025 N N . THR B 1 124 ? -0.475 8.305 1.364 1 97.38 124 THR B N 1
ATOM 5026 C CA . THR B 1 124 ? 0.902 7.824 1.384 1 97.38 124 THR B CA 1
ATOM 5027 C C . THR B 1 124 ? 1.253 7.137 0.069 1 97.38 124 THR B C 1
ATOM 5029 O O . THR B 1 124 ? 2.297 7.418 -0.525 1 97.38 124 THR B O 1
ATOM 5032 N N . GLU B 1 125 ? 0.39 6.258 -0.373 1 97.69 125 GLU B N 1
ATOM 5033 C CA . GLU B 1 125 ? 0.677 5.578 -1.634 1 97.69 125 GLU B CA 1
ATOM 5034 C C . GLU B 1 125 ? 0.734 6.57 -2.793 1 97.69 125 GLU B C 1
ATOM 5036 O O . GLU B 1 125 ? 1.563 6.43 -3.693 1 97.69 125 GLU B O 1
ATOM 5041 N N . SER B 1 126 ? -0.181 7.562 -2.82 1 98.5 126 SER B N 1
ATOM 5042 C CA . SER B 1 126 ? -0.178 8.57 -3.875 1 98.5 126 SER B CA 1
ATOM 5043 C C . SER B 1 126 ? 1.152 9.312 -3.926 1 98.5 126 SER B C 1
ATOM 5045 O O . SER B 1 126 ? 1.707 9.531 -5.004 1 98.5 126 SER B O 1
ATOM 5047 N N . LEU B 1 127 ? 1.647 9.688 -2.781 1 98.75 127 LEU B N 1
ATOM 5048 C CA . LEU B 1 127 ? 2.902 10.43 -2.721 1 98.75 127 LEU B CA 1
ATOM 5049 C C . LEU B 1 127 ? 4.074 9.555 -3.143 1 98.75 127 LEU B C 1
ATOM 5051 O O . LEU B 1 127 ? 4.992 10.016 -3.818 1 98.75 127 LEU B O 1
ATOM 5055 N N . LEU B 1 128 ? 4.039 8.297 -2.725 1 98.69 128 LEU B N 1
ATOM 5056 C CA . LEU B 1 128 ? 5.086 7.379 -3.146 1 98.69 128 LEU B CA 1
ATOM 5057 C C . LEU B 1 128 ? 5.047 7.164 -4.656 1 98.69 128 LEU B C 1
ATOM 5059 O O . LEU B 1 128 ? 6.09 7.156 -5.312 1 98.69 128 LEU B O 1
ATOM 5063 N N . LEU B 1 129 ? 3.834 6.945 -5.191 1 98.62 129 LEU B N 1
ATOM 5064 C CA . LEU B 1 129 ? 3.67 6.762 -6.629 1 98.62 129 LEU B CA 1
ATOM 5065 C C . LEU B 1 129 ? 4.215 7.965 -7.395 1 98.62 129 LEU B C 1
ATOM 5067 O O . LEU B 1 129 ? 4.891 7.805 -8.414 1 98.62 129 LEU B O 1
ATOM 5071 N N . MET B 1 130 ? 3.904 9.148 -6.906 1 98.69 130 MET B N 1
ATOM 5072 C CA . MET B 1 130 ? 4.359 10.383 -7.539 1 98.69 130 MET B CA 1
ATOM 5073 C C . MET B 1 130 ? 5.883 10.461 -7.539 1 98.69 130 MET B C 1
ATOM 5075 O O . MET B 1 130 ? 6.496 10.727 -8.57 1 98.69 130 MET B O 1
ATOM 5079 N N . LEU B 1 131 ? 6.543 10.203 -6.438 1 98.88 131 LEU B N 1
ATOM 5080 C CA . LEU B 1 131 ? 8 10.242 -6.348 1 98.88 131 LEU B CA 1
ATOM 5081 C C . LEU B 1 131 ? 8.625 9.219 -7.285 1 98.88 131 LEU B C 1
ATOM 5083 O O . LEU B 1 131 ? 9.594 9.523 -7.992 1 98.88 131 LEU B O 1
ATOM 5087 N N . LYS B 1 132 ? 8.07 8.016 -7.27 1 98.62 132 LYS B N 1
ATOM 5088 C CA . LYS B 1 132 ? 8.555 6.953 -8.148 1 98.62 132 LYS B CA 1
ATOM 5089 C C . LYS B 1 132 ? 8.406 7.344 -9.617 1 98.62 132 LYS B C 1
ATOM 5091 O O . LYS B 1 132 ? 9.305 7.105 -10.422 1 98.62 132 LYS B O 1
ATOM 5096 N N . ALA B 1 133 ? 7.297 7.922 -10.008 1 98.31 133 ALA B N 1
ATOM 5097 C CA . ALA B 1 133 ? 7.023 8.312 -11.383 1 98.31 133 ALA B CA 1
ATOM 5098 C C . ALA B 1 133 ? 8.031 9.359 -11.867 1 98.31 133 ALA B C 1
ATOM 5100 O O . ALA B 1 133 ? 8.562 9.25 -12.977 1 98.31 133 ALA B O 1
ATOM 5101 N N . TYR B 1 134 ? 8.297 10.359 -11.055 1 98.56 134 TYR B N 1
ATOM 5102 C CA . TYR B 1 134 ? 9.242 11.398 -11.453 1 98.56 134 TYR B CA 1
ATOM 5103 C C . TYR B 1 134 ? 10.664 10.852 -11.516 1 98.56 134 TYR B C 1
ATOM 5105 O O . TYR B 1 134 ? 11.422 11.172 -12.438 1 98.56 134 TYR B O 1
ATOM 5113 N N . ARG B 1 135 ? 11.062 10.023 -10.484 1 98.5 135 ARG B N 1
ATOM 5114 C CA . ARG B 1 135 ? 12.367 9.375 -10.547 1 98.5 135 ARG B CA 1
ATOM 5115 C C . ARG B 1 135 ? 12.555 8.625 -11.859 1 98.5 135 ARG B C 1
ATOM 5117 O O . ARG B 1 135 ? 13.562 8.797 -12.539 1 98.5 135 ARG B O 1
ATOM 5124 N N . ASP B 1 136 ? 11.594 7.785 -12.188 1 97.75 136 ASP B N 1
ATOM 5125 C CA . ASP B 1 136 ? 11.695 6.949 -13.383 1 97.75 136 ASP B CA 1
ATOM 5126 C C . ASP B 1 136 ? 11.688 7.797 -14.648 1 97.75 136 ASP B C 1
ATOM 5128 O O . ASP B 1 136 ? 12.391 7.484 -15.617 1 97.75 136 ASP B O 1
ATOM 5132 N N . PHE B 1 137 ? 10.859 8.875 -14.664 1 97.44 137 PHE B N 1
ATOM 5133 C CA . PHE B 1 137 ? 10.789 9.758 -15.828 1 97.44 137 PHE B CA 1
ATOM 5134 C C . PHE B 1 137 ? 12.156 10.383 -16.109 1 97.44 137 PHE B C 1
ATOM 5136 O O . PHE B 1 137 ? 12.656 10.305 -17.219 1 97.44 137 PHE B O 1
ATOM 5143 N N . PHE B 1 138 ? 12.766 10.93 -15.125 1 97.75 138 PHE B N 1
ATOM 5144 C CA . PHE B 1 138 ? 14.016 11.656 -15.32 1 97.75 138 PHE B CA 1
ATOM 5145 C C . PHE B 1 138 ? 15.18 10.688 -15.508 1 97.75 138 PHE B C 1
ATOM 5147 O O . PHE B 1 138 ? 16.203 11.047 -16.109 1 97.75 138 PHE B O 1
ATOM 5154 N N . THR B 1 139 ? 15.039 9.469 -14.953 1 96.94 139 THR B N 1
ATOM 5155 C CA . THR B 1 139 ? 16.031 8.438 -15.25 1 96.94 139 THR B CA 1
ATOM 5156 C C . THR B 1 139 ? 15.961 8.023 -16.719 1 96.94 139 THR B C 1
ATOM 5158 O O . THR B 1 139 ? 17 7.945 -17.391 1 96.94 139 THR B O 1
ATOM 5161 N N . ASN B 1 140 ? 14.742 7.789 -17.219 1 94.44 140 ASN B N 1
ATOM 5162 C CA . ASN B 1 140 ? 14.547 7.285 -18.562 1 94.44 140 ASN B CA 1
ATOM 5163 C C . ASN B 1 140 ? 14.82 8.367 -19.609 1 94.44 140 ASN B C 1
ATOM 5165 O O . ASN B 1 140 ? 15.211 8.062 -20.734 1 94.44 140 ASN B O 1
ATOM 5169 N N . TYR B 1 141 ? 14.648 9.625 -19.234 1 95.31 141 TYR B N 1
ATOM 5170 C CA . TYR B 1 141 ? 14.867 10.734 -20.156 1 95.31 141 TYR B CA 1
ATOM 5171 C C . TYR B 1 141 ? 16 11.633 -19.672 1 95.31 141 TYR B C 1
ATOM 5173 O O . TYR B 1 141 ? 15.953 12.852 -19.844 1 95.31 141 TYR B O 1
ATOM 5181 N N . HIS B 1 142 ? 16.984 11.062 -19.078 1 96.44 142 HIS B N 1
ATOM 5182 C CA . HIS B 1 142 ? 18.047 11.797 -18.422 1 96.44 142 HIS B CA 1
ATOM 5183 C C . HIS B 1 142 ? 18.875 12.594 -19.422 1 96.44 142 HIS B C 1
ATOM 5185 O O . HIS B 1 142 ? 19.266 13.734 -19.156 1 96.44 142 HIS B O 1
ATOM 5191 N N . GLU B 1 143 ? 19.172 12 -20.594 1 96.38 143 GLU B N 1
ATOM 5192 C CA . GLU B 1 143 ? 20 12.664 -21.594 1 96.38 143 GLU B CA 1
ATOM 5193 C C . GLU B 1 143 ? 19.312 13.906 -22.156 1 96.38 143 GLU B C 1
ATOM 5195 O O . GLU B 1 143 ? 19.938 14.945 -22.359 1 96.38 143 GLU B O 1
ATOM 5200 N N . GLU B 1 144 ? 18 13.727 -22.406 1 96 144 GLU B N 1
ATOM 5201 C CA . GLU B 1 144 ? 17.234 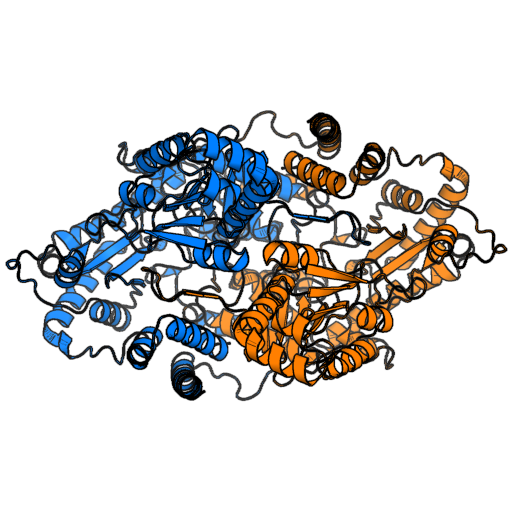14.883 -22.859 1 96 144 GLU B CA 1
ATOM 5202 C C . GLU B 1 144 ? 17.203 15.977 -21.797 1 96 144 GLU B C 1
ATOM 5204 O O . GLU B 1 144 ? 17.359 17.156 -22.109 1 96 144 GLU B O 1
ATOM 5209 N N . TYR B 1 145 ? 17.078 15.602 -20.531 1 96.5 145 TYR B N 1
ATOM 5210 C CA . TYR B 1 145 ? 17.062 16.547 -19.422 1 96.5 145 TYR B CA 1
ATOM 5211 C C . TYR B 1 145 ? 18.406 17.266 -19.297 1 96.5 145 TYR B C 1
ATOM 5213 O O . TYR B 1 145 ? 18.453 18.484 -19.156 1 96.5 145 TYR B O 1
ATOM 5221 N N . LYS B 1 146 ? 19.484 16.547 -19.438 1 97.12 146 LYS B N 1
ATOM 5222 C CA . LYS B 1 146 ? 20.828 17.125 -19.359 1 97.12 146 LYS B CA 1
ATOM 5223 C C . LYS B 1 146 ? 21.047 18.141 -20.484 1 97.12 146 LYS B C 1
ATOM 5225 O O . LYS B 1 146 ? 21.625 19.203 -20.25 1 97.12 146 LYS B O 1
ATOM 5230 N N . LYS B 1 147 ? 20.594 17.781 -21.641 1 97.44 147 LYS B N 1
ATOM 5231 C CA . LYS B 1 147 ? 20.75 18.656 -22.797 1 97.44 147 LYS B CA 1
ATOM 5232 C C . LYS B 1 147 ? 20.031 19.984 -22.578 1 97.44 147 LYS B C 1
ATOM 5234 O O . LYS B 1 147 ? 20.609 21.062 -22.766 1 97.44 147 LYS B O 1
ATOM 5239 N N . ILE B 1 148 ? 18.828 19.859 -22.156 1 97.81 148 ILE B N 1
ATOM 5240 C CA . ILE B 1 148 ? 18.016 21.062 -21.953 1 97.81 148 ILE B CA 1
ATOM 5241 C C . ILE B 1 148 ? 18.641 21.922 -20.859 1 97.81 148 ILE B C 1
ATOM 5243 O O . ILE B 1 148 ? 18.766 23.141 -21.031 1 97.81 148 ILE B O 1
ATOM 5247 N N . MET B 1 149 ? 19.078 21.297 -19.797 1 98.12 149 MET B N 1
ATOM 5248 C CA . MET B 1 149 ? 19.578 22.047 -18.641 1 98.12 149 MET B CA 1
ATOM 5249 C C . MET B 1 149 ? 20.953 22.625 -18.938 1 98.12 149 MET B C 1
ATOM 5251 O O . MET B 1 149 ? 21.297 23.703 -18.453 1 98.12 149 MET B O 1
ATOM 5255 N N . SER B 1 150 ? 21.75 21.969 -19.719 1 97.88 150 SER B N 1
ATOM 5256 C CA . SER B 1 150 ? 23.062 22.469 -20.094 1 97.88 150 SER B CA 1
ATOM 5257 C C . SER B 1 150 ? 22.938 23.688 -21 1 97.88 150 SER B C 1
ATOM 5259 O O . SER B 1 150 ? 23.781 24.594 -20.938 1 97.88 150 SER B O 1
ATOM 5261 N N . GLU B 1 151 ? 21.953 23.656 -21.812 1 97.94 151 GLU B N 1
ATOM 5262 C CA . GLU B 1 151 ? 21.719 24.797 -22.672 1 97.94 151 GLU B CA 1
ATOM 5263 C C . GLU B 1 151 ? 21.234 26.016 -21.875 1 97.94 151 GLU B C 1
ATOM 5265 O O . GLU B 1 151 ? 21.609 27.141 -22.172 1 97.94 151 GLU B O 1
ATOM 5270 N N . LYS B 1 152 ? 20.469 25.75 -20.891 1 97.81 152 LYS B N 1
ATOM 5271 C CA . LYS B 1 152 ? 19.906 26.828 -20.094 1 97.81 152 LYS B CA 1
ATOM 5272 C C . LYS B 1 152 ? 20.922 27.359 -19.094 1 97.81 152 LYS B C 1
ATOM 5274 O O . LYS B 1 152 ? 20.906 28.562 -18.781 1 97.81 152 LYS B O 1
ATOM 5279 N N . TYR B 1 153 ? 21.75 26.453 -18.594 1 98.19 153 TYR B N 1
ATOM 5280 C CA . TYR B 1 153 ? 22.766 26.812 -17.609 1 98.19 153 TYR B CA 1
ATOM 5281 C C . TYR B 1 153 ? 24.156 26.422 -18.094 1 98.19 153 TYR B C 1
ATOM 5283 O O . TYR B 1 153 ? 24.812 25.562 -17.5 1 98.19 153 TYR B O 1
ATOM 5291 N N . PRO B 1 154 ? 24.703 27.141 -18.984 1 97.69 154 PRO B N 1
ATOM 5292 C CA . PRO B 1 154 ? 25.969 26.75 -19.609 1 97.69 154 PRO B CA 1
ATOM 5293 C C . PRO B 1 154 ? 27.141 26.781 -18.625 1 97.69 154 PRO B C 1
ATOM 5295 O O . PRO B 1 154 ? 28.094 26.016 -18.781 1 97.69 154 PRO B O 1
ATOM 5298 N N . GLU B 1 155 ? 27.047 27.656 -17.672 1 97.31 155 GLU B N 1
ATOM 5299 C CA . GLU B 1 155 ? 28.141 27.766 -16.703 1 97.31 155 GLU B CA 1
ATOM 5300 C C . GLU B 1 155 ? 28.234 26.516 -15.836 1 97.31 155 GLU B C 1
ATOM 5302 O O . GLU B 1 155 ? 29.281 26.25 -15.219 1 97.31 155 GLU B O 1
ATOM 5307 N N . LYS B 1 156 ? 27.188 25.656 -15.82 1 97.31 156 LYS B N 1
ATOM 5308 C CA . LYS B 1 156 ? 27.156 24.438 -15 1 97.31 156 LYS B CA 1
ATOM 5309 C C . LYS B 1 156 ? 27.156 23.188 -15.875 1 97.31 156 LYS B C 1
ATOM 5311 O O . LYS B 1 156 ? 26.844 22.094 -15.406 1 97.31 156 LYS B O 1
ATOM 5316 N N . LYS B 1 157 ? 27.484 23.297 -17.062 1 97.12 157 LYS B N 1
ATOM 5317 C CA . LYS B 1 157 ? 27.375 22.234 -18.062 1 97.12 157 LYS B CA 1
ATOM 5318 C C . LYS B 1 157 ? 28.141 21 -17.641 1 97.12 157 LYS B C 1
ATOM 5320 O O . LYS B 1 157 ? 27.641 19.875 -17.766 1 97.12 157 LYS B O 1
ATOM 5325 N N . ASP B 1 158 ? 29.359 21.156 -17.172 1 97 158 ASP B N 1
ATOM 5326 C CA . ASP B 1 158 ? 30.203 20.016 -16.781 1 97 158 ASP B CA 1
ATOM 5327 C C . ASP B 1 158 ? 29.594 19.281 -15.602 1 97 158 ASP B C 1
ATOM 5329 O O . ASP B 1 158 ? 29.547 18.047 -15.586 1 97 158 ASP B O 1
ATOM 5333 N N . GLU B 1 159 ? 29.141 20 -14.711 1 96 159 GLU B N 1
ATOM 5334 C CA . GLU B 1 159 ? 28.5 19.406 -13.539 1 96 159 GLU B CA 1
ATOM 5335 C C . GLU B 1 159 ? 27.234 18.641 -13.93 1 96 159 GLU B C 1
ATOM 5337 O O . GLU B 1 159 ? 27 17.547 -13.445 1 96 159 GLU B O 1
ATOM 5342 N N . ILE B 1 160 ? 26.469 19.203 -14.828 1 97.62 160 ILE B N 1
ATOM 5343 C CA . ILE B 1 160 ? 25.203 18.609 -15.281 1 97.62 160 ILE B CA 1
ATOM 5344 C C . ILE B 1 160 ? 25.484 17.312 -16.031 1 97.62 160 ILE B C 1
ATOM 5346 O O . ILE B 1 160 ? 24.859 16.281 -15.758 1 97.62 160 ILE B O 1
ATOM 5350 N N . ASN B 1 161 ? 26.453 17.344 -16.828 1 96.19 161 ASN B N 1
ATOM 5351 C CA . ASN B 1 161 ? 26.75 16.219 -17.688 1 96.19 161 ASN B CA 1
ATOM 5352 C C . ASN B 1 161 ? 27.375 15.062 -16.922 1 96.19 161 ASN B C 1
ATOM 5354 O O . ASN B 1 161 ? 27.219 13.898 -17.297 1 96.19 161 ASN B O 1
ATOM 5358 N N . ASN B 1 162 ? 28.016 15.344 -15.812 1 94.56 162 ASN B N 1
ATOM 5359 C CA . ASN B 1 162 ? 28.719 14.312 -15.055 1 94.56 162 ASN B CA 1
ATOM 5360 C C . ASN B 1 162 ? 27.906 13.852 -13.852 1 94.56 162 ASN B C 1
ATOM 5362 O O . ASN B 1 162 ? 28.375 13.047 -13.055 1 94.56 162 ASN B O 1
ATOM 5366 N N . PHE B 1 163 ? 26.703 14.305 -13.836 1 93.56 163 PHE B N 1
ATOM 5367 C CA . PHE B 1 163 ? 25.859 13.93 -12.703 1 93.56 163 PHE B CA 1
ATOM 5368 C C . PHE B 1 163 ? 25.453 12.469 -12.789 1 93.56 163 PHE B C 1
ATOM 5370 O O . PHE B 1 163 ? 25.016 11.992 -13.844 1 93.56 163 PHE B O 1
ATOM 5377 N N . GLN B 1 164 ? 25.703 11.727 -11.617 1 87.69 164 GLN B N 1
ATOM 5378 C CA . GLN B 1 164 ? 25.375 10.305 -11.609 1 87.69 164 GLN B CA 1
ATOM 5379 C C . GLN B 1 164 ? 24.297 10.008 -10.578 1 87.69 164 GLN B C 1
ATOM 5381 O O . GLN B 1 164 ? 23.891 8.852 -10.406 1 87.69 164 GLN B O 1
ATOM 5386 N N . GLY B 1 165 ? 23.828 10.984 -9.844 1 86.88 165 GLY B N 1
ATOM 5387 C CA . GLY B 1 165 ? 22.797 10.758 -8.844 1 86.88 165 GLY B CA 1
ATOM 5388 C C . GLY B 1 165 ? 23.281 10.969 -7.422 1 86.88 165 GLY B C 1
ATOM 5389 O O . GLY B 1 165 ? 24.484 11.156 -7.195 1 86.88 165 GLY B O 1
ATOM 5390 N N . PRO B 1 166 ? 22.312 10.953 -6.574 1 95.81 166 PRO B N 1
ATOM 5391 C CA . PRO B 1 166 ? 20.875 10.797 -6.773 1 95.81 166 PRO B CA 1
ATOM 5392 C C . PRO B 1 166 ? 20.188 12.102 -7.184 1 95.81 166 PRO B C 1
ATOM 5394 O O . PRO B 1 166 ? 20.688 13.18 -6.891 1 95.81 166 PRO B O 1
ATOM 5397 N N . PHE B 1 167 ? 18.953 12.047 -7.785 1 98.56 167 PHE B N 1
ATOM 5398 C CA . PHE B 1 167 ? 18.125 13.211 -8.102 1 98.56 167 PHE B CA 1
ATOM 5399 C C . PHE B 1 167 ? 17.656 13.906 -6.824 1 98.56 167 PHE B C 1
ATOM 5401 O O . PHE B 1 167 ? 17.547 13.266 -5.773 1 98.56 167 PHE B O 1
ATOM 5408 N N . GLU B 1 168 ? 17.438 15.172 -6.91 1 98.75 168 GLU B N 1
ATOM 5409 C CA . GLU B 1 168 ? 17.047 15.977 -5.758 1 98.75 168 GLU B CA 1
ATOM 5410 C C . GLU B 1 168 ? 15.602 16.438 -5.871 1 98.75 168 GLU B C 1
ATOM 5412 O O . GLU B 1 168 ? 15.125 16.75 -6.965 1 98.75 168 GLU B O 1
ATOM 5417 N N . VAL B 1 169 ? 14.891 16.391 -4.766 1 98.94 169 VAL B N 1
ATOM 5418 C CA . VAL B 1 169 ? 13.539 16.922 -4.609 1 98.94 169 VAL B CA 1
ATOM 5419 C C . VAL B 1 169 ? 13.531 18.016 -3.537 1 98.94 169 VAL B C 1
ATOM 5421 O O . VAL B 1 169 ? 13.977 17.781 -2.41 1 98.94 169 VAL B O 1
ATOM 5424 N N . ILE B 1 170 ? 13.055 19.172 -3.875 1 98.94 170 ILE B N 1
ATOM 5425 C CA . ILE B 1 170 ? 13.016 20.266 -2.91 1 98.94 170 ILE B CA 1
ATOM 5426 C C . ILE B 1 170 ? 11.68 20.25 -2.17 1 98.94 170 ILE B C 1
ATOM 5428 O O . ILE B 1 170 ? 10.617 20.203 -2.795 1 98.94 170 ILE B O 1
ATOM 5432 N N . VAL B 1 171 ? 11.742 20.25 -0.869 1 98.62 171 VAL B N 1
ATOM 5433 C CA . VAL B 1 171 ? 10.555 20.219 -0.024 1 98.62 171 VAL B CA 1
ATOM 5434 C C . VAL B 1 171 ? 10.703 21.219 1.12 1 98.62 171 VAL B C 1
ATOM 5436 O O . VAL B 1 171 ? 11.805 21.719 1.37 1 98.62 171 VAL B O 1
ATOM 5439 N N . CYS B 1 172 ? 9.609 21.547 1.724 1 97.5 172 CYS B N 1
ATOM 5440 C CA . CYS B 1 172 ? 9.609 22.328 2.953 1 97.5 172 CYS B CA 1
ATOM 5441 C C . CYS B 1 172 ? 9.672 21.422 4.176 1 97.5 172 CYS B C 1
ATOM 5443 O O . CYS B 1 172 ? 9.227 20.266 4.129 1 97.5 172 CYS B O 1
ATOM 5445 N N . THR B 1 173 ? 10.203 21.891 5.285 1 94.88 173 THR B N 1
ATOM 5446 C CA . THR B 1 173 ? 10.32 21.109 6.504 1 94.88 173 THR B CA 1
ATOM 5447 C C . THR B 1 173 ? 8.945 20.688 7.023 1 94.88 173 THR B C 1
ATOM 5449 O O . THR B 1 173 ? 8.828 19.734 7.793 1 94.88 173 THR B O 1
ATOM 5452 N N . SER B 1 174 ? 7.91 21.328 6.562 1 95.62 174 SER B N 1
ATOM 5453 C CA . SER B 1 174 ? 6.551 21.031 7 1 95.62 174 SER B CA 1
ATOM 5454 C C . SER B 1 174 ? 5.922 19.938 6.141 1 95.62 174 SER B C 1
ATOM 5456 O O . SER B 1 174 ? 4.781 19.531 6.379 1 95.62 174 SER B O 1
ATOM 5458 N N . VAL B 1 175 ? 6.695 19.406 5.129 1 97.06 175 VAL B N 1
ATOM 5459 C CA . VAL B 1 175 ? 6.156 18.406 4.215 1 97.06 175 VAL B CA 1
ATOM 5460 C C . VAL B 1 175 ? 5.781 17.141 4.988 1 97.06 175 VAL B C 1
ATOM 5462 O O . VAL B 1 175 ? 6.402 16.828 6.008 1 97.06 175 VAL B O 1
ATOM 5465 N N . HIS B 1 176 ? 4.703 16.484 4.57 1 97 176 HIS B N 1
ATOM 5466 C CA . HIS B 1 176 ? 4.309 15.234 5.207 1 97 176 HIS B CA 1
ATOM 5467 C C . HIS B 1 176 ? 5.406 14.188 5.086 1 97 176 HIS B C 1
ATOM 5469 O O . HIS B 1 176 ? 6.008 14.031 4.02 1 97 176 HIS B O 1
ATOM 5475 N N . PRO B 1 177 ? 5.668 13.328 6.09 1 96.06 177 PRO B N 1
ATOM 5476 C CA . PRO B 1 177 ? 6.805 12.414 6.141 1 96.06 177 PRO B CA 1
ATOM 5477 C C . PRO B 1 177 ? 6.688 11.266 5.137 1 96.06 177 PRO B C 1
ATOM 5479 O O . PRO B 1 177 ? 7.664 10.555 4.891 1 96.06 177 PRO B O 1
ATOM 5482 N N . ALA B 1 178 ? 5.508 11.047 4.586 1 97.44 178 ALA B N 1
ATOM 5483 C CA . ALA B 1 178 ? 5.402 10.07 3.506 1 97.44 178 ALA B CA 1
ATOM 5484 C C . ALA B 1 178 ? 6.367 10.391 2.371 1 97.44 178 ALA B C 1
ATOM 5486 O O . ALA B 1 178 ? 6.84 9.492 1.672 1 97.44 178 ALA B O 1
ATOM 5487 N N . VAL B 1 179 ? 6.676 11.68 2.189 1 98.5 179 VAL B N 1
ATOM 5488 C CA . VAL B 1 179 ? 7.641 12.102 1.177 1 98.5 179 VAL B CA 1
ATOM 5489 C C . VAL B 1 179 ? 9.039 11.641 1.578 1 98.5 179 VAL B C 1
ATOM 5491 O O . VAL B 1 179 ? 9.805 11.148 0.742 1 98.5 179 VAL B O 1
ATOM 5494 N N . ASN B 1 180 ? 9.406 11.812 2.904 1 97.69 180 ASN B N 1
ATOM 5495 C CA . ASN B 1 180 ? 10.672 11.289 3.406 1 97.69 180 ASN B CA 1
ATOM 5496 C C . ASN B 1 180 ? 10.766 9.773 3.227 1 97.69 180 ASN B C 1
ATOM 5498 O O . ASN B 1 180 ? 11.812 9.258 2.842 1 97.69 180 ASN B O 1
ATOM 5502 N N . LYS B 1 181 ? 9.711 9.133 3.529 1 97.5 181 LYS B N 1
ATOM 5503 C CA . LYS B 1 181 ? 9.625 7.688 3.355 1 97.5 181 LYS B CA 1
ATOM 5504 C C . LYS B 1 181 ? 9.883 7.293 1.904 1 97.5 181 LYS B C 1
ATOM 5506 O O . LYS B 1 181 ? 10.703 6.414 1.63 1 97.5 181 LYS B O 1
ATOM 5511 N N . GLY B 1 182 ? 9.148 7.922 0.963 1 98.5 182 GLY B N 1
ATOM 5512 C CA . GLY B 1 182 ? 9.312 7.625 -0.451 1 98.5 182 GLY B CA 1
ATOM 5513 C C . GLY B 1 182 ? 10.719 7.895 -0.953 1 98.5 182 GLY B C 1
ATOM 5514 O O . GLY B 1 182 ? 11.266 7.113 -1.736 1 98.5 182 GLY B O 1
ATOM 5515 N N . ALA B 1 183 ? 11.305 9.031 -0.528 1 98.44 183 ALA B N 1
ATOM 5516 C CA . ALA B 1 183 ? 12.672 9.352 -0.933 1 98.44 183 ALA B CA 1
ATOM 5517 C C . ALA B 1 183 ? 13.641 8.266 -0.475 1 98.44 183 ALA B C 1
ATOM 5519 O O . ALA B 1 183 ? 14.547 7.879 -1.222 1 98.44 183 ALA B O 1
ATOM 5520 N N . HIS B 1 184 ? 13.43 7.812 0.812 1 97.69 184 HIS B N 1
ATOM 5521 C CA . HIS B 1 184 ? 14.258 6.734 1.34 1 97.69 184 HIS B CA 1
ATOM 5522 C C . HIS B 1 184 ? 14.07 5.453 0.529 1 97.69 184 HIS B C 1
ATOM 5524 O O . HIS B 1 184 ? 15.047 4.766 0.219 1 97.69 184 HIS B O 1
ATOM 5530 N N . TYR B 1 185 ? 12.836 5.137 0.209 1 98.31 185 TYR B N 1
ATOM 5531 C CA . TYR B 1 185 ? 12.516 3.92 -0.534 1 98.31 185 TYR B CA 1
ATOM 5532 C C . TYR B 1 185 ? 13.141 3.955 -1.926 1 98.31 185 TYR B C 1
ATOM 5534 O O . TYR B 1 185 ? 13.719 2.967 -2.379 1 98.31 185 TYR B O 1
ATOM 5542 N N . PHE B 1 186 ? 13.102 5.121 -2.66 1 98.31 186 PHE B N 1
ATOM 5543 C CA . PHE B 1 186 ? 13.367 5.152 -4.094 1 98.31 186 PHE B CA 1
ATOM 5544 C C . PHE B 1 186 ? 14.742 5.742 -4.383 1 98.31 186 PHE B C 1
ATOM 5546 O O . PHE B 1 186 ? 15.125 5.887 -5.543 1 98.31 186 PHE B O 1
ATOM 5553 N N . GLY B 1 187 ? 15.531 6.105 -3.34 1 97.31 187 GLY B N 1
ATOM 5554 C CA . GLY B 1 187 ? 16.891 6.605 -3.506 1 97.31 187 GLY B CA 1
ATOM 5555 C C . GLY B 1 187 ? 16.938 8.031 -4.023 1 97.31 187 GLY B C 1
ATOM 5556 O O . GLY B 1 187 ? 17.75 8.352 -4.898 1 97.31 187 GLY B O 1
ATOM 5557 N N . LEU B 1 188 ? 16.031 8.891 -3.6 1 98.56 188 LEU B N 1
ATOM 5558 C CA . LEU B 1 188 ? 16.016 10.312 -3.904 1 98.56 188 LEU B CA 1
ATOM 5559 C C . LEU B 1 188 ? 16.609 11.117 -2.752 1 98.56 188 LEU B C 1
ATOM 5561 O O . LEU B 1 188 ? 16.609 10.664 -1.604 1 98.56 188 LEU B O 1
ATOM 5565 N N . LYS B 1 189 ? 17.172 12.234 -3.076 1 98.56 189 LYS B N 1
ATOM 5566 C CA . LYS B 1 189 ? 17.672 13.133 -2.049 1 98.56 189 LYS B CA 1
ATOM 5567 C C . LYS B 1 189 ? 16.734 14.312 -1.83 1 98.56 189 LYS B C 1
ATOM 5569 O O . LYS B 1 189 ? 16.438 15.062 -2.764 1 98.56 189 LYS B O 1
ATOM 5574 N N . LEU B 1 190 ? 16.281 14.469 -0.629 1 98.5 190 LEU B N 1
ATOM 5575 C CA . LEU B 1 190 ? 15.445 15.617 -0.302 1 98.5 190 LEU B CA 1
ATOM 5576 C C . LEU B 1 190 ? 16.312 16.812 0.076 1 98.5 190 LEU B C 1
ATOM 5578 O O . LEU B 1 190 ? 17.266 16.688 0.834 1 98.5 190 LEU B O 1
ATOM 5582 N N . VAL B 1 191 ? 16.062 17.906 -0.544 1 98.62 191 VAL B N 1
ATOM 5583 C CA . VAL B 1 191 ? 16.609 19.188 -0.141 1 98.62 191 VAL B CA 1
ATOM 5584 C C . VAL B 1 191 ? 15.555 20 0.594 1 98.62 191 VAL B C 1
ATOM 5586 O O . VAL B 1 191 ? 14.648 20.562 -0.029 1 98.62 191 VAL B O 1
ATOM 5589 N N . GLU B 1 192 ? 15.727 20.109 1.877 1 97.25 192 GLU B N 1
ATOM 5590 C CA . GLU B 1 192 ? 14.703 20.734 2.713 1 97.25 192 GLU B CA 1
ATOM 5591 C C . GLU B 1 192 ? 14.961 22.234 2.889 1 97.25 192 GLU B C 1
ATOM 5593 O O . GLU B 1 192 ? 16.094 22.641 3.18 1 97.25 192 GLU B O 1
ATOM 5598 N N . VAL B 1 193 ? 13.969 23.016 2.633 1 97.38 193 VAL B N 1
ATOM 5599 C CA . VAL B 1 193 ? 14.016 24.438 2.941 1 97.38 193 VAL B CA 1
ATOM 5600 C C . VAL B 1 193 ? 13.148 24.734 4.164 1 97.38 193 VAL B C 1
ATOM 5602 O O . VAL B 1 193 ? 12.102 24.109 4.359 1 97.38 193 VAL B O 1
ATOM 5605 N N . GLU B 1 194 ? 13.508 25.656 4.969 1 94.31 194 GLU B N 1
ATOM 5606 C CA . GLU B 1 194 ? 12.781 26 6.184 1 94.31 194 GLU B CA 1
ATOM 5607 C C . GLU B 1 194 ? 11.5 26.781 5.852 1 94.31 194 GLU B C 1
ATOM 5609 O O . GLU B 1 194 ? 11.43 27.453 4.824 1 94.31 194 GLU B O 1
ATOM 5614 N N . VAL B 1 195 ? 10.57 26.656 6.711 1 94.25 195 VAL B N 1
ATOM 5615 C CA . VAL B 1 195 ? 9.367 27.469 6.574 1 94.25 195 VAL B CA 1
ATOM 5616 C C . VAL B 1 195 ? 9.703 28.938 6.84 1 94.25 195 VAL B C 1
ATOM 5618 O O . VAL B 1 195 ? 10.641 29.25 7.586 1 94.25 195 VAL B O 1
ATOM 5621 N N . ASP B 1 196 ? 8.922 29.812 6.188 1 94.69 196 ASP B N 1
ATOM 5622 C CA . ASP B 1 196 ? 8.984 31.203 6.613 1 94.69 196 ASP B CA 1
ATOM 5623 C C . ASP B 1 196 ? 8.617 31.344 8.094 1 94.69 196 ASP B C 1
ATOM 5625 O O . ASP B 1 196 ? 7.598 30.812 8.531 1 94.69 196 ASP B O 1
ATOM 5629 N N . ARG B 1 197 ? 9.305 32.031 8.875 1 93 197 ARG B N 1
ATOM 5630 C CA . ARG B 1 197 ? 9.148 32.062 10.328 1 93 197 ARG B CA 1
ATOM 5631 C C . ARG B 1 197 ? 7.891 32.812 10.727 1 93 197 ARG B C 1
ATOM 5633 O O . ARG B 1 197 ? 7.422 32.688 11.867 1 93 197 ARG B O 1
ATOM 5640 N N . THR B 1 198 ? 7.379 33.594 9.82 1 92.62 198 THR B N 1
ATOM 5641 C CA . THR B 1 198 ? 6.188 34.406 10.117 1 92.62 198 THR B CA 1
ATOM 5642 C C . THR B 1 198 ? 4.945 33.75 9.516 1 92.62 198 THR B C 1
ATOM 5644 O O . THR B 1 198 ? 3.973 33.469 10.227 1 92.62 198 THR B O 1
ATOM 5647 N N . THR B 1 199 ? 5.086 33.344 8.266 1 94.56 199 THR B N 1
ATOM 5648 C CA . THR B 1 199 ? 3.902 32.875 7.559 1 94.56 199 THR B CA 1
ATOM 5649 C C . THR B 1 199 ? 3.826 31.359 7.594 1 94.56 199 THR B C 1
ATOM 5651 O O . THR B 1 199 ? 2.773 30.766 7.316 1 94.56 199 THR B O 1
ATOM 5654 N N . PHE B 1 200 ? 4.992 30.672 7.855 1 96.06 200 PHE B N 1
ATOM 5655 C CA . PHE B 1 200 ? 5.137 29.219 7.914 1 96.06 200 PHE B CA 1
ATOM 5656 C C . PHE B 1 200 ? 4.941 28.609 6.531 1 96.06 200 PHE B C 1
ATOM 5658 O O . PHE B 1 200 ? 4.758 27.391 6.41 1 96.06 200 PHE B O 1
ATOM 5665 N N . THR B 1 201 ? 4.934 29.391 5.457 1 97.12 201 THR B N 1
ATOM 5666 C CA . THR B 1 201 ? 4.859 28.922 4.082 1 97.12 201 THR B CA 1
ATOM 5667 C C . THR B 1 201 ? 6.242 28.547 3.566 1 97.12 201 THR B C 1
ATOM 5669 O O . THR B 1 201 ? 7.258 28.891 4.172 1 97.12 201 THR B O 1
ATOM 5672 N N . MET B 1 202 ? 6.223 27.75 2.502 1 97.5 202 MET B N 1
ATOM 5673 C CA . MET B 1 202 ? 7.453 27.516 1.749 1 97.5 202 MET B CA 1
ATOM 5674 C C . MET B 1 202 ? 7.895 28.781 1.027 1 97.5 202 MET B C 1
ATOM 5676 O O . MET B 1 202 ? 7.129 29.359 0.262 1 97.5 202 MET B O 1
ATOM 5680 N N . HIS B 1 203 ? 9.148 29.203 1.226 1 96.12 203 HIS B N 1
ATOM 5681 C CA . HIS B 1 203 ? 9.656 30.438 0.638 1 96.12 203 HIS B CA 1
ATOM 5682 C C . HIS B 1 203 ? 10.219 30.203 -0.759 1 96.12 203 HIS B C 1
ATOM 5684 O O . HIS B 1 203 ? 11.219 29.5 -0.916 1 96.12 203 HIS B O 1
ATOM 5690 N N . PRO B 1 204 ? 9.617 30.828 -1.785 1 97.94 204 PRO B N 1
ATOM 5691 C CA . PRO B 1 204 ? 10.094 30.609 -3.152 1 97.94 204 PRO B CA 1
ATOM 5692 C C . PRO B 1 204 ? 11.57 30.953 -3.32 1 97.94 204 PRO B C 1
ATOM 5694 O O . PRO B 1 204 ? 12.289 30.281 -4.055 1 97.94 204 PRO B O 1
ATOM 5697 N N . GLU B 1 205 ? 12.039 32 -2.652 1 97.69 205 GLU B N 1
ATOM 5698 C CA . GLU B 1 205 ? 13.438 32.406 -2.762 1 97.69 205 GLU B CA 1
ATOM 5699 C C . GLU B 1 205 ? 14.359 31.297 -2.236 1 97.69 205 GLU B C 1
ATOM 5701 O O . GLU B 1 205 ? 15.43 31.062 -2.801 1 97.69 205 GLU B O 1
ATOM 5706 N N . SER B 1 206 ? 13.945 30.703 -1.154 1 98.06 206 SER B N 1
ATOM 5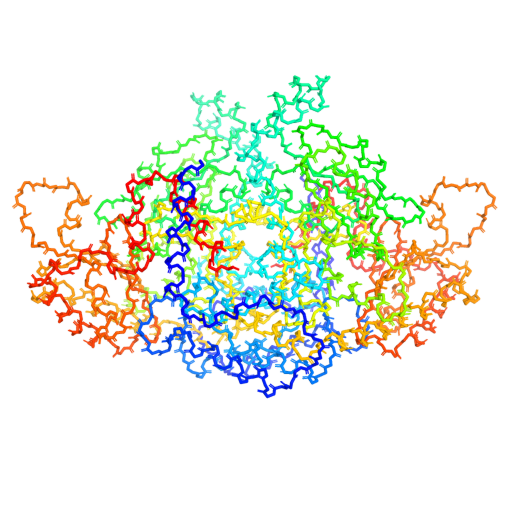707 C CA . SER B 1 206 ? 14.727 29.609 -0.61 1 98.06 206 SER B CA 1
ATOM 5708 C C . SER B 1 206 ? 14.758 28.422 -1.572 1 98.06 206 SER B C 1
ATOM 5710 O O . SER B 1 206 ? 15.758 27.703 -1.657 1 98.06 206 SER B O 1
ATOM 5712 N N . VAL B 1 207 ? 13.68 28.188 -2.291 1 98.62 207 VAL B N 1
ATOM 5713 C CA . VAL B 1 207 ? 13.602 27.125 -3.281 1 98.62 207 VAL B CA 1
ATOM 5714 C C . VAL B 1 207 ? 14.57 27.406 -4.426 1 98.62 207 VAL B C 1
ATOM 5716 O O . VAL B 1 207 ? 15.297 26.516 -4.871 1 98.62 207 VAL B O 1
ATOM 5719 N N . GLU B 1 208 ? 14.562 28.656 -4.844 1 98.62 208 GLU B N 1
ATOM 5720 C CA . GLU B 1 208 ? 15.469 29.047 -5.922 1 98.62 208 GLU B CA 1
ATOM 5721 C C . GLU B 1 208 ? 16.922 28.844 -5.52 1 98.62 208 GLU B C 1
ATOM 5723 O O . GLU B 1 208 ? 17.734 28.359 -6.316 1 98.62 208 GLU B O 1
ATOM 5728 N N . LYS B 1 209 ? 17.234 29.203 -4.301 1 98.38 209 LYS B N 1
ATOM 5729 C CA . LYS B 1 209 ? 18.594 29.047 -3.797 1 98.38 209 LYS B CA 1
ATOM 5730 C C . LYS B 1 209 ? 18.984 27.578 -3.672 1 98.38 209 LYS B C 1
ATOM 5732 O O . LYS B 1 209 ? 20.141 27.219 -3.859 1 98.38 209 LYS B O 1
ATOM 5737 N N . ALA B 1 210 ? 18.031 26.719 -3.377 1 98.56 210 ALA B N 1
ATOM 5738 C CA . ALA B 1 210 ? 18.266 25.297 -3.152 1 98.56 210 ALA B CA 1
ATOM 5739 C C . ALA B 1 210 ? 18.344 24.547 -4.477 1 98.56 210 ALA B C 1
ATOM 5741 O O . ALA B 1 210 ? 18.828 23.406 -4.523 1 98.56 210 ALA B O 1
ATOM 5742 N N . PHE B 1 211 ? 17.938 25.156 -5.543 1 98.44 211 PHE B N 1
ATOM 5743 C CA . PHE B 1 211 ? 17.844 24.531 -6.852 1 98.44 211 PHE B CA 1
ATOM 5744 C C . PHE B 1 211 ? 19.219 24.219 -7.418 1 98.44 211 PHE B C 1
ATOM 5746 O O . PHE B 1 211 ? 20.109 25.078 -7.398 1 98.44 211 PHE B O 1
ATOM 5753 N N . ASN B 1 212 ? 19.406 23.047 -7.848 1 97.81 212 ASN B N 1
ATOM 5754 C CA . ASN B 1 212 ? 20.609 22.609 -8.547 1 97.81 212 ASN B CA 1
ATOM 5755 C C . ASN B 1 212 ? 20.297 22.141 -9.961 1 97.81 212 ASN B C 1
ATOM 5757 O O . ASN B 1 212 ? 19.719 21.062 -10.141 1 97.81 212 ASN B O 1
ATOM 5761 N N . PRO B 1 213 ? 20.766 22.922 -10.93 1 96.62 213 PRO B N 1
ATOM 5762 C CA . PRO B 1 213 ? 20.469 22.5 -12.305 1 96.62 213 PRO B CA 1
ATOM 5763 C C . PRO B 1 213 ? 21.031 21.125 -12.633 1 96.62 213 PRO B C 1
ATOM 5765 O O . PRO B 1 213 ? 22.203 20.828 -12.336 1 96.62 213 PRO B O 1
ATOM 5768 N N . GLY B 1 214 ? 20.25 20.297 -13.117 1 94.75 214 GLY B N 1
ATOM 5769 C CA . GLY B 1 214 ? 20.688 18.953 -13.508 1 94.75 214 GLY B CA 1
ATOM 5770 C C . GLY B 1 214 ? 20.469 17.922 -12.43 1 94.75 214 GLY B C 1
ATOM 5771 O O . GLY B 1 214 ? 20.5 16.719 -12.695 1 94.75 214 GLY B O 1
ATOM 5772 N N . LYS B 1 215 ? 20.219 18.359 -11.234 1 97.44 215 LYS B N 1
ATOM 5773 C CA . LYS B 1 215 ? 20 17.438 -10.133 1 97.44 215 LYS B CA 1
ATOM 5774 C C . LYS B 1 215 ? 18.562 17.5 -9.641 1 97.44 215 LYS B C 1
ATOM 5776 O O . LYS B 1 215 ? 17.953 16.469 -9.344 1 97.44 215 LYS B O 1
ATOM 5781 N N . THR B 1 216 ? 18.062 18.703 -9.484 1 98.56 216 THR B N 1
ATOM 5782 C CA . THR B 1 216 ? 16.719 18.906 -8.977 1 98.56 216 THR B CA 1
ATOM 5783 C C . THR B 1 216 ? 15.68 18.531 -10.031 1 98.56 216 THR B C 1
ATOM 5785 O O . THR B 1 216 ? 15.711 19.047 -11.148 1 98.56 216 THR B O 1
ATOM 5788 N N . ILE B 1 217 ? 14.711 17.688 -9.648 1 98.62 217 ILE B N 1
ATOM 5789 C CA . ILE B 1 217 ? 13.766 17.234 -10.664 1 98.62 217 ILE B CA 1
ATOM 5790 C C . ILE B 1 217 ? 12.344 17.594 -10.234 1 98.62 217 ILE B C 1
ATOM 5792 O O . ILE B 1 217 ? 11.414 17.531 -11.039 1 98.62 217 ILE B O 1
ATOM 5796 N N . LEU B 1 218 ? 12.117 17.969 -9.023 1 98.81 218 LEU B N 1
ATOM 5797 C CA . LEU B 1 218 ? 10.766 18.078 -8.484 1 98.81 218 LEU B CA 1
ATOM 5798 C C . LEU B 1 218 ? 10.742 19 -7.27 1 98.81 218 LEU B C 1
ATOM 5800 O O . LEU B 1 218 ? 11.664 18.984 -6.449 1 98.81 218 LEU B O 1
ATOM 5804 N N . VAL B 1 219 ? 9.773 19.844 -7.188 1 98.94 219 VAL B N 1
ATOM 5805 C CA . VAL B 1 219 ? 9.406 20.609 -6 1 98.94 219 VAL B CA 1
ATOM 5806 C C . VAL B 1 219 ? 8.039 20.156 -5.492 1 98.94 219 VAL B C 1
ATOM 5808 O O . VAL B 1 219 ? 7.125 19.906 -6.281 1 98.94 219 VAL B O 1
ATOM 5811 N N . ILE B 1 220 ? 7.887 19.953 -4.16 1 98.94 220 ILE B N 1
ATOM 5812 C CA . ILE B 1 220 ? 6.613 19.547 -3.586 1 98.94 220 ILE B CA 1
ATOM 5813 C C . ILE B 1 220 ? 6.078 20.641 -2.666 1 98.94 220 ILE B C 1
ATOM 5815 O O . ILE B 1 220 ? 6.762 21.062 -1.728 1 98.94 220 ILE B O 1
ATOM 5819 N N . ALA B 1 221 ? 4.902 21.125 -2.943 1 98.81 221 ALA B N 1
ATOM 5820 C CA . ALA B 1 221 ? 4.23 22.141 -2.145 1 98.81 221 ALA B CA 1
ATOM 5821 C C . ALA B 1 221 ? 3.027 21.562 -1.409 1 98.81 221 ALA B C 1
ATOM 5823 O O . ALA B 1 221 ? 2.418 20.594 -1.875 1 98.81 221 ALA B O 1
ATOM 5824 N N . SER B 1 222 ? 2.699 22.094 -0.264 1 98.38 222 SER B N 1
ATOM 5825 C CA . SER B 1 222 ? 1.593 21.625 0.558 1 98.38 222 SER B CA 1
ATOM 5826 C C . SER B 1 222 ? 0.349 22.484 0.371 1 98.38 222 SER B C 1
ATOM 5828 O O . SER B 1 222 ? 0.444 23.703 0.287 1 98.38 222 SER B O 1
ATOM 5830 N N . CYS B 1 223 ? -0.822 21.828 0.311 1 98 223 CYS B N 1
ATOM 5831 C CA . CYS B 1 223 ? -2.113 22.484 0.154 1 98 223 CYS B CA 1
ATOM 5832 C C . CYS B 1 223 ? -3.178 21.812 1.01 1 98 223 CYS B C 1
ATOM 5834 O O . CYS B 1 223 ? -4.023 21.078 0.494 1 98 223 CYS B O 1
ATOM 5836 N N . PRO B 1 224 ? -3.305 22.047 2.314 1 97.38 224 PRO B N 1
ATOM 5837 C CA . PRO B 1 224 ? -2.309 22.766 3.121 1 97.38 224 PRO B CA 1
ATOM 5838 C C . PRO B 1 224 ? -1.299 21.812 3.771 1 97.38 224 PRO B C 1
ATOM 5840 O O . PRO B 1 224 ? -1.384 20.594 3.598 1 97.38 224 PRO B O 1
ATOM 5843 N N . SER B 1 225 ? -0.292 22.375 4.48 1 96.75 225 SER B N 1
ATOM 5844 C CA . SER B 1 225 ? 0.574 21.578 5.336 1 96.75 225 SER B CA 1
ATOM 5845 C C . SER B 1 225 ? -0.186 21.031 6.543 1 96.75 225 SER B C 1
ATOM 5847 O O . SER B 1 225 ? -1.021 21.734 7.121 1 96.75 225 SER B O 1
ATOM 5849 N N . TYR B 1 226 ? 0.023 19.875 6.922 1 94.56 226 TYR B N 1
ATOM 5850 C CA . TYR B 1 226 ? -0.709 19.219 8 1 94.56 226 TYR B CA 1
ATOM 5851 C C . TYR B 1 226 ? -0.412 19.875 9.344 1 94.56 226 TYR B C 1
ATOM 5853 O O . TYR B 1 226 ? -1.329 20.188 10.109 1 94.56 226 TYR B O 1
ATOM 5861 N N . PRO B 1 227 ? 0.782 20.188 9.664 1 94.19 227 PRO B N 1
ATOM 5862 C CA . PRO B 1 227 ? 1.063 20.656 11.023 1 94.19 227 PRO B CA 1
ATOM 5863 C C . PRO B 1 227 ? 0.393 21.984 11.344 1 94.19 227 PRO B C 1
ATOM 5865 O O . PRO B 1 227 ? -0.071 22.203 12.461 1 94.19 227 PRO B O 1
ATOM 5868 N N . HIS B 1 228 ? 0.306 22.891 10.266 1 94.12 228 HIS B N 1
ATOM 5869 C CA . HIS B 1 228 ? -0.057 24.25 10.609 1 94.12 228 HIS B CA 1
ATOM 5870 C C . HIS B 1 228 ? -1.265 24.719 9.805 1 94.12 228 HIS B C 1
ATOM 5872 O O . HIS B 1 228 ? -1.816 25.797 10.07 1 94.12 228 HIS B O 1
ATOM 5878 N N . GLY B 1 229 ? -1.676 23.922 8.859 1 96.25 229 GLY B N 1
ATOM 5879 C CA . GLY B 1 229 ? -2.828 24.297 8.062 1 96.25 229 GLY B CA 1
ATOM 5880 C C . GLY B 1 229 ? -2.539 25.438 7.109 1 96.25 229 GLY B C 1
ATOM 5881 O O . GLY B 1 229 ? -3.412 26.281 6.848 1 96.25 229 GLY B O 1
ATOM 5882 N N . ILE B 1 230 ? -1.348 25.484 6.586 1 96.69 230 ILE B N 1
ATOM 5883 C CA . ILE B 1 230 ? -0.885 26.625 5.793 1 96.69 230 ILE B CA 1
ATOM 5884 C C . ILE B 1 230 ? -0.823 26.234 4.316 1 96.69 230 ILE B C 1
ATOM 5886 O O . ILE B 1 230 ? -0.359 25.141 3.979 1 96.69 230 ILE B O 1
ATOM 5890 N N . LEU B 1 231 ? -1.323 27.062 3.451 1 97.62 231 LEU B N 1
ATOM 5891 C CA . LEU B 1 231 ? -1.213 26.906 2.006 1 97.62 231 LEU B CA 1
ATOM 5892 C C . LEU B 1 231 ? 0.097 27.5 1.492 1 97.62 231 LEU B C 1
ATOM 5894 O O . LEU B 1 231 ? 0.354 28.688 1.662 1 97.62 231 LEU B O 1
ATOM 5898 N N . ASP B 1 232 ? 0.967 26.688 0.922 1 98.38 232 ASP B N 1
ATOM 5899 C CA . ASP B 1 232 ? 2.178 27.219 0.293 1 98.38 232 ASP B CA 1
ATOM 5900 C C . ASP B 1 232 ? 1.837 28.109 -0.892 1 98.38 232 ASP B C 1
ATOM 5902 O O . ASP B 1 232 ? 0.755 28 -1.471 1 98.38 232 ASP B O 1
ATOM 5906 N N . PRO B 1 233 ? 2.709 29.078 -1.238 1 98.19 233 PRO B N 1
ATOM 5907 C CA . PRO B 1 233 ? 2.439 29.984 -2.354 1 98.19 233 PRO B CA 1
ATOM 5908 C C . PRO B 1 233 ? 2.615 29.328 -3.717 1 98.19 233 PRO B C 1
ATOM 5910 O O . PRO B 1 233 ? 3.539 29.656 -4.461 1 98.19 233 PRO B O 1
ATOM 5913 N N . ILE B 1 234 ? 1.681 28.469 -4.125 1 98.69 234 ILE B N 1
ATOM 5914 C CA . ILE B 1 234 ? 1.784 27.578 -5.273 1 98.69 234 ILE B CA 1
ATOM 5915 C C . ILE B 1 234 ? 1.88 28.391 -6.559 1 98.69 234 ILE B C 1
ATOM 5917 O O . ILE B 1 234 ? 2.586 28 -7.492 1 98.69 234 ILE B O 1
ATOM 5921 N N . GLU B 1 235 ? 1.153 29.516 -6.641 1 98.5 235 GLU B N 1
ATOM 5922 C CA . GLU B 1 235 ? 1.247 30.375 -7.82 1 98.5 235 GLU B CA 1
ATOM 5923 C C . GLU B 1 235 ? 2.682 30.844 -8.055 1 98.5 235 GLU B C 1
ATOM 5925 O O . GLU B 1 235 ? 3.191 30.766 -9.172 1 98.5 235 GLU B O 1
ATOM 5930 N N . GLN B 1 236 ? 3.307 31.328 -7.023 1 98.69 236 GLN B N 1
ATOM 5931 C CA . GLN B 1 236 ? 4.688 31.781 -7.117 1 98.69 236 GLN B CA 1
ATOM 5932 C C . GLN B 1 236 ? 5.637 30.625 -7.406 1 98.69 236 GLN B C 1
ATOM 5934 O O . GLN B 1 236 ? 6.562 30.75 -8.211 1 98.69 236 GLN B O 1
ATOM 5939 N N . LEU B 1 237 ? 5.402 29.516 -6.758 1 98.88 237 LEU B N 1
ATOM 5940 C CA . LEU B 1 237 ? 6.234 28.344 -6.973 1 98.88 237 LEU B CA 1
ATOM 5941 C C . LEU B 1 237 ? 6.094 27.828 -8.406 1 98.88 237 LEU B C 1
ATOM 5943 O O . LEU B 1 237 ? 7.066 27.359 -8.992 1 98.88 237 LEU B O 1
ATOM 5947 N N . SER B 1 238 ? 4.871 27.859 -8.922 1 98.81 238 SER B N 1
ATOM 5948 C CA . SER B 1 238 ? 4.629 27.469 -10.312 1 98.81 238 SER B CA 1
ATOM 5949 C C . SER B 1 238 ? 5.457 28.312 -11.273 1 98.81 238 SER B C 1
ATOM 5951 O O . SER B 1 238 ? 6.145 27.781 -12.141 1 98.81 238 SER B O 1
ATOM 5953 N N . LYS B 1 239 ? 5.383 29.656 -11.117 1 98.62 239 LYS B N 1
ATOM 5954 C CA . LYS B 1 239 ? 6.168 30.562 -11.953 1 98.62 239 LYS B CA 1
ATOM 5955 C C . LYS B 1 239 ? 7.66 30.266 -11.836 1 98.62 239 LYS B C 1
ATOM 5957 O O . LYS B 1 239 ? 8.383 30.281 -12.836 1 98.62 239 LYS B O 1
ATOM 5962 N N . LEU B 1 240 ? 8.07 30.031 -10.625 1 98.75 240 LEU B N 1
ATOM 5963 C CA . LEU B 1 240 ? 9.484 29.75 -10.359 1 98.75 240 LEU B CA 1
ATOM 5964 C C . LEU B 1 240 ? 9.914 28.469 -11.062 1 98.75 240 LEU B C 1
ATOM 5966 O O . LEU B 1 240 ? 10.969 28.422 -11.711 1 98.75 240 LEU B O 1
ATOM 5970 N N . CYS B 1 241 ? 9.125 27.375 -10.953 1 98.56 241 CYS B N 1
ATOM 5971 C CA . CYS B 1 241 ? 9.484 26.094 -11.547 1 98.56 241 CYS B CA 1
ATOM 5972 C C . CYS B 1 241 ? 9.578 26.203 -13.062 1 98.56 241 CYS B C 1
ATOM 5974 O O . CYS B 1 241 ? 10.477 25.625 -13.68 1 98.56 241 CYS B O 1
ATOM 5976 N N . VAL B 1 242 ? 8.656 26.938 -13.648 1 98.25 242 VAL B N 1
ATOM 5977 C CA . VAL B 1 242 ? 8.68 27.156 -15.094 1 98.25 242 VAL B CA 1
ATOM 5978 C C . VAL B 1 242 ? 9.953 27.891 -15.484 1 98.25 242 VAL B C 1
ATOM 5980 O O . VAL B 1 242 ? 10.562 27.578 -16.516 1 98.25 242 VAL B O 1
ATOM 5983 N N . LYS B 1 243 ? 10.32 28.844 -14.641 1 98.12 243 LYS B N 1
ATOM 5984 C CA . LYS B 1 243 ? 11.516 29.641 -14.891 1 98.12 243 LYS B CA 1
ATOM 5985 C C . LYS B 1 243 ? 12.773 28.781 -14.781 1 98.12 243 LYS B C 1
ATOM 5987 O O . LYS B 1 243 ? 13.711 28.922 -15.57 1 98.12 243 LYS B O 1
ATOM 5992 N N . LEU B 1 244 ? 12.883 27.891 -13.859 1 98.12 244 LEU B N 1
ATOM 5993 C CA . LEU B 1 244 ? 14.086 27.125 -13.539 1 98.12 244 LEU B CA 1
ATOM 5994 C C . LEU B 1 244 ? 14.359 26.078 -14.609 1 98.12 244 LEU B C 1
ATOM 5996 O O . LEU B 1 244 ? 15.516 25.75 -14.883 1 98.12 244 LEU B O 1
ATOM 6000 N N . GLY B 1 245 ? 13.328 25.422 -15.18 1 96.56 245 GLY B N 1
ATOM 6001 C CA . GLY B 1 245 ? 13.484 24.359 -16.172 1 96.56 245 GLY B CA 1
ATOM 6002 C C . GLY B 1 245 ? 12.352 23.359 -16.141 1 96.56 245 GLY B C 1
ATOM 6003 O O . GLY B 1 245 ? 11.312 23.594 -15.523 1 96.56 245 GLY B O 1
ATOM 6004 N N . PRO B 1 246 ? 12.555 22.25 -16.953 1 96.31 246 PRO B N 1
ATOM 6005 C CA . PRO B 1 246 ? 11.508 21.234 -17.047 1 96.31 246 PRO B CA 1
ATOM 6006 C C . PRO B 1 246 ? 11.469 20.312 -15.82 1 96.31 246 PRO B C 1
ATOM 6008 O O . PRO B 1 246 ? 11.609 19.094 -15.953 1 96.31 246 PRO B O 1
ATOM 6011 N N . ILE B 1 247 ? 11.242 20.906 -14.664 1 97.88 247 ILE B N 1
ATOM 6012 C CA . ILE B 1 247 ? 11.102 20.141 -13.422 1 97.88 247 ILE B CA 1
ATOM 6013 C C . ILE B 1 247 ? 9.633 20.141 -12.992 1 97.88 247 ILE B C 1
ATOM 6015 O O . ILE B 1 247 ? 8.828 20.922 -13.492 1 97.88 247 ILE B O 1
ATOM 6019 N N . GLY B 1 248 ? 9.289 19.203 -12.18 1 98 248 GLY B N 1
ATOM 6020 C CA . GLY B 1 248 ? 7.91 19.078 -11.75 1 98 248 GLY B CA 1
ATOM 6021 C C . GLY B 1 248 ? 7.582 19.938 -10.539 1 98 248 GLY B C 1
ATOM 6022 O O . GLY B 1 248 ? 8.477 20.297 -9.773 1 98 248 GLY B O 1
ATOM 6023 N N . LEU B 1 249 ? 6.344 20.344 -10.406 1 98.88 249 LEU B N 1
ATOM 6024 C CA . LEU B 1 249 ? 5.742 20.875 -9.195 1 98.88 249 LEU B CA 1
ATOM 6025 C C . LEU B 1 249 ? 4.539 20.031 -8.773 1 98.88 249 LEU B C 1
ATOM 6027 O O . LEU B 1 249 ? 3.514 20.016 -9.453 1 98.88 249 LEU B O 1
ATOM 6031 N N . HIS B 1 250 ? 4.73 19.312 -7.711 1 98.94 250 HIS B N 1
ATOM 6032 C CA . HIS B 1 250 ? 3.635 18.547 -7.145 1 98.94 250 HIS B CA 1
ATOM 6033 C C . HIS B 1 250 ? 2.922 19.312 -6.039 1 98.94 250 HIS B C 1
ATOM 6035 O O . HIS B 1 250 ? 3.57 19.906 -5.168 1 98.94 250 HIS B O 1
ATOM 6041 N N . VAL B 1 251 ? 1.657 19.344 -6.102 1 98.94 251 VAL B N 1
ATOM 6042 C CA . VAL B 1 251 ? 0.836 19.906 -5.031 1 98.94 251 VAL B CA 1
ATOM 6043 C C . VAL B 1 251 ? 0.249 18.781 -4.184 1 98.94 251 VAL B C 1
ATOM 6045 O O . VAL B 1 251 ? -0.644 18.047 -4.633 1 98.94 251 VAL B O 1
ATOM 6048 N N . ASP B 1 252 ? 0.771 18.641 -2.963 1 98.81 252 ASP B N 1
ATOM 6049 C CA . ASP B 1 252 ? 0.217 17.688 -2.012 1 98.81 252 ASP B CA 1
ATOM 6050 C C . ASP B 1 252 ? -1.063 18.219 -1.376 1 98.81 252 ASP B C 1
ATOM 6052 O O . ASP B 1 252 ? -1.012 18.938 -0.376 1 98.81 252 ASP B O 1
ATOM 6056 N N . SER B 1 253 ? -2.137 17.812 -1.925 1 98.69 253 SER B N 1
ATOM 6057 C CA . SER B 1 253 ? -3.449 18.156 -1.388 1 98.69 253 SER B CA 1
ATOM 6058 C C . SER B 1 253 ? -4.164 16.922 -0.853 1 98.69 253 SER B C 1
ATOM 6060 O O . SER B 1 253 ? -5.387 16.812 -0.957 1 98.69 253 SER B O 1
ATOM 6062 N N . CYS B 1 254 ? -3.4 15.984 -0.323 1 98.12 254 CYS B N 1
ATOM 6063 C CA . CYS B 1 254 ? -4.004 14.773 0.227 1 98.12 254 CYS B CA 1
ATOM 6064 C C . CYS B 1 254 ? -5.086 15.117 1.244 1 98.12 254 CYS B C 1
ATOM 6066 O O . CYS B 1 254 ? -6.211 14.617 1.157 1 98.12 254 CYS B O 1
ATOM 6068 N N . ILE B 1 255 ? -4.766 16 2.145 1 97.38 255 ILE B N 1
ATOM 6069 C CA . ILE B 1 255 ? -5.746 16.344 3.172 1 97.38 255 ILE B CA 1
ATOM 6070 C C . ILE B 1 255 ? -6.684 17.438 2.656 1 97.38 255 ILE B C 1
ATOM 6072 O O . ILE B 1 255 ? -7.863 17.469 3.014 1 97.38 255 ILE B O 1
ATOM 6076 N N . GLY B 1 256 ? -6.262 18.312 1.779 1 97.88 256 GLY B N 1
ATOM 6077 C CA . GLY B 1 256 ? -7.035 19.469 1.347 1 97.88 256 GLY B CA 1
ATOM 6078 C C . GLY B 1 256 ? -7.902 19.172 0.134 1 97.88 256 GLY B C 1
ATOM 6079 O O . GLY B 1 256 ? -8.75 19.984 -0.233 1 97.88 256 GLY B O 1
ATOM 6080 N N . GLY B 1 257 ? -7.762 18.047 -0.494 1 96.88 257 GLY B N 1
ATOM 6081 C CA . GLY B 1 257 ? -8.242 17.797 -1.844 1 96.88 257 GLY B CA 1
ATOM 6082 C C . GLY B 1 257 ? -9.75 17.938 -1.978 1 96.88 257 GLY B C 1
ATOM 6083 O O . GLY B 1 257 ? -10.25 18.297 -3.047 1 96.88 257 GLY B O 1
ATOM 6084 N N . TYR B 1 258 ? -10.5 17.688 -0.956 1 98.12 258 TYR B N 1
ATOM 6085 C CA . TYR B 1 258 ? -11.953 17.75 -1.048 1 98.12 258 TYR B CA 1
ATOM 6086 C C . TYR B 1 258 ? -12.516 18.766 -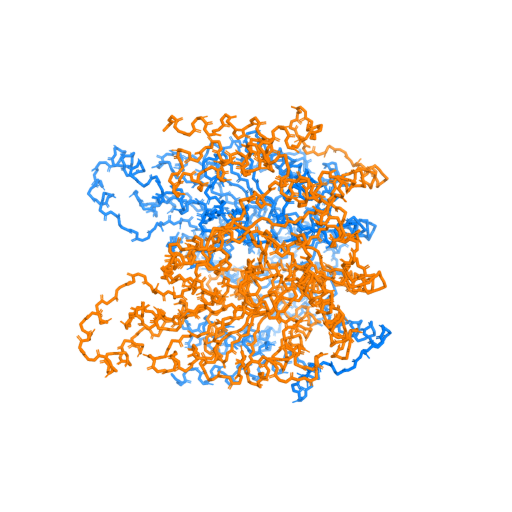0.052 1 98.12 258 TYR B C 1
ATOM 6088 O O . TYR B 1 258 ? -13.633 18.594 0.442 1 98.12 258 TYR B O 1
ATOM 6096 N N . VAL B 1 259 ? -11.672 19.781 0.197 1 98.12 259 VAL B N 1
ATOM 6097 C CA . VAL B 1 259 ? -12.133 20.906 1.013 1 98.12 259 VAL B CA 1
ATOM 6098 C C . VAL B 1 259 ? -11.633 22.219 0.412 1 98.12 259 VAL B C 1
ATOM 6100 O O . VAL B 1 259 ? -12.422 23.156 0.207 1 98.12 259 VAL B O 1
ATOM 6103 N N . VAL B 1 260 ? -10.398 22.328 0.015 1 98.38 260 VAL B N 1
ATOM 6104 C CA . VAL B 1 260 ? -9.766 23.562 -0.422 1 98.38 260 VAL B CA 1
ATOM 6105 C C . VAL B 1 260 ? -10.43 24.062 -1.701 1 98.38 260 VAL B C 1
ATOM 6107 O O . VAL B 1 260 ? -10.711 25.266 -1.836 1 98.38 260 VAL B O 1
ATOM 6110 N N . PRO B 1 261 ? -10.789 23.156 -2.65 1 98.31 261 PRO B N 1
ATOM 6111 C CA . PRO B 1 261 ? -11.406 23.609 -3.895 1 98.31 261 PRO B CA 1
ATOM 6112 C C . PRO B 1 261 ? -12.766 24.266 -3.668 1 98.31 261 PRO B C 1
ATOM 6114 O O . PRO B 1 261 ? -13.258 25 -4.531 1 98.31 261 PRO B O 1
ATOM 6117 N N . PHE B 1 262 ? -13.375 24.047 -2.504 1 98.56 262 PHE B N 1
ATOM 6118 C CA . PHE B 1 262 ? -14.727 24.531 -2.26 1 98.56 262 PHE B CA 1
ATOM 6119 C C . PHE B 1 262 ? -14.711 25.812 -1.429 1 98.56 262 PHE B C 1
ATOM 6121 O O . PHE B 1 262 ? -15.742 26.453 -1.229 1 98.56 262 PHE B O 1
ATOM 6128 N N . ILE B 1 263 ? -13.594 26.266 -0.975 1 98.5 263 ILE B N 1
ATOM 6129 C CA . ILE B 1 263 ? -13.492 27.297 0.047 1 98.5 263 ILE B CA 1
ATOM 6130 C C . ILE B 1 263 ? -13.969 28.641 -0.521 1 98.5 263 ILE B C 1
ATOM 6132 O O . ILE B 1 263 ? -14.758 29.344 0.111 1 98.5 263 ILE B O 1
ATOM 6136 N N . ASN B 1 264 ? -13.453 29.016 -1.736 1 98.06 264 ASN B N 1
ATOM 6137 C CA . ASN B 1 264 ? -13.875 30.297 -2.312 1 98.06 264 ASN B CA 1
ATOM 6138 C C . ASN B 1 264 ? -15.398 30.359 -2.453 1 98.06 264 ASN B C 1
ATOM 6140 O O . ASN B 1 264 ? -16 31.391 -2.145 1 98.06 264 ASN B O 1
ATOM 6144 N N . GLU B 1 265 ? -15.977 29.281 -2.914 1 97.69 265 GLU B N 1
ATOM 6145 C CA . GLU B 1 265 ? -17.438 29.219 -3.035 1 97.69 265 GLU B CA 1
ATOM 6146 C C . GLU B 1 265 ? -18.094 29.234 -1.662 1 97.69 265 GLU B C 1
ATOM 6148 O O . GLU B 1 265 ? -19.141 29.859 -1.484 1 97.69 265 GLU B O 1
ATOM 6153 N N . ALA B 1 266 ? -17.5 28.547 -0.699 1 98 266 ALA B N 1
ATOM 6154 C CA . ALA B 1 266 ? -18.062 28.406 0.644 1 98 266 ALA B CA 1
ATOM 6155 C C . ALA B 1 266 ? -18.125 29.766 1.345 1 98 266 ALA B C 1
ATOM 6157 O O . ALA B 1 266 ? -19.047 30.031 2.121 1 98 266 ALA B O 1
ATOM 6158 N N . VAL B 1 267 ? -17.156 30.625 1.059 1 96.62 267 VAL B N 1
ATOM 6159 C CA . VAL B 1 267 ? -17.109 31.922 1.735 1 96.62 267 VAL B CA 1
ATOM 6160 C C . VAL B 1 267 ? -17.594 33 0.785 1 96.62 267 VAL B C 1
ATOM 6162 O O . VAL B 1 267 ? -17.594 34.188 1.137 1 96.62 267 VAL B O 1
ATOM 6165 N N . ASN B 1 268 ? -17.969 32.719 -0.5 1 96.12 268 ASN B N 1
ATOM 6166 C CA . ASN B 1 268 ? -18.469 33.594 -1.544 1 96.12 268 ASN B CA 1
ATOM 6167 C C . ASN B 1 268 ? -17.5 34.75 -1.817 1 96.12 268 ASN B C 1
ATOM 6169 O O . ASN B 1 268 ? -17.906 35.906 -1.896 1 96.12 268 ASN B O 1
ATOM 6173 N N . GLN B 1 269 ? -16.219 34.438 -1.795 1 96.12 269 GLN B N 1
ATOM 6174 C CA . GLN B 1 269 ? -15.125 35.375 -2.051 1 96.12 269 GLN B CA 1
ATOM 6175 C C . GLN B 1 269 ? -13.891 34.656 -2.58 1 96.12 269 GLN B C 1
ATOM 6177 O O . GLN B 1 269 ? -13.656 33.5 -2.24 1 96.12 269 GLN B O 1
ATOM 6182 N N . ASP B 1 270 ? -13.125 35.281 -3.428 1 95.12 270 ASP B N 1
ATOM 6183 C CA . ASP B 1 270 ? -11.859 34.719 -3.906 1 95.12 270 ASP B CA 1
ATOM 6184 C C . ASP B 1 270 ? -10.734 34.969 -2.902 1 95.12 270 ASP B C 1
ATOM 6186 O O . ASP B 1 270 ? -9.812 35.75 -3.168 1 95.12 270 ASP B O 1
ATOM 6190 N N . VAL B 1 271 ? -10.758 34.219 -1.847 1 95.12 271 VAL B N 1
ATOM 6191 C CA . VAL B 1 271 ? -9.82 34.406 -0.75 1 95.12 271 VAL B CA 1
ATOM 6192 C C . VAL B 1 271 ? -8.555 33.594 -0.989 1 95.12 271 VAL B C 1
ATOM 6194 O O . VAL B 1 271 ? -7.48 33.938 -0.486 1 95.12 271 VAL B O 1
ATOM 6197 N N . LEU B 1 272 ? -8.633 32.531 -1.706 1 96.81 272 LEU B N 1
ATOM 6198 C CA . LEU B 1 272 ? -7.473 31.703 -1.994 1 96.81 272 LEU B CA 1
ATOM 6199 C C . LEU B 1 272 ? -6.988 31.922 -3.424 1 96.81 272 LEU B C 1
ATOM 6201 O O . LEU B 1 272 ? -7.797 31.984 -4.355 1 96.81 272 LEU B O 1
ATOM 6205 N N . PRO B 1 273 ? -5.707 32.062 -3.592 1 96.31 273 PRO B N 1
ATOM 6206 C CA . PRO B 1 273 ? -5.145 32.094 -4.941 1 96.31 273 PRO B CA 1
ATOM 6207 C C . PRO B 1 273 ? -5.203 30.734 -5.645 1 96.31 273 PRO B C 1
ATOM 6209 O O . PRO B 1 273 ? -5.5 29.719 -5.008 1 96.31 273 PRO B O 1
ATOM 6212 N N . PRO B 1 274 ? -4.898 30.719 -6.984 1 97.69 274 PRO B N 1
ATOM 6213 C CA . PRO B 1 274 ? -4.84 29.438 -7.68 1 97.69 274 PRO B CA 1
ATOM 6214 C C . PRO B 1 274 ? -3.793 28.5 -7.09 1 97.69 274 PRO B C 1
ATOM 6216 O O . PRO B 1 274 ? -2.711 28.938 -6.695 1 97.69 274 PRO B O 1
ATOM 6219 N N . PHE B 1 275 ? -4.133 27.219 -7.031 1 98.38 275 PHE B N 1
ATOM 6220 C CA . PHE B 1 275 ? -3.236 26.25 -6.418 1 98.38 275 PHE B CA 1
ATOM 6221 C C . PHE B 1 275 ? -3.223 24.938 -7.211 1 98.38 275 PHE B C 1
ATOM 6223 O O . PHE B 1 275 ? -2.695 23.922 -6.746 1 98.38 275 PHE B O 1
ATOM 6230 N N . ASP B 1 276 ? -3.822 24.875 -8.414 1 98.44 276 ASP B N 1
ATOM 6231 C CA . ASP B 1 276 ? -4.09 23.609 -9.086 1 98.44 276 ASP B CA 1
ATOM 6232 C C . ASP B 1 276 ? -3.65 23.672 -10.547 1 98.44 276 ASP B C 1
ATOM 6234 O O . ASP B 1 276 ? -2.721 24.391 -10.898 1 98.44 276 ASP B O 1
ATOM 6238 N N . PHE B 1 277 ? -4.25 22.875 -11.453 1 98.31 277 PHE B N 1
ATOM 6239 C CA . PHE B 1 277 ? -3.773 22.672 -12.812 1 98.31 277 PHE B CA 1
ATOM 6240 C C . PHE B 1 277 ? -3.973 23.922 -13.648 1 98.31 277 PHE B C 1
ATOM 6242 O O . PHE B 1 277 ? -3.518 23.984 -14.797 1 98.31 277 PHE B O 1
ATOM 6249 N N . ARG B 1 278 ? -4.648 25.016 -13.141 1 97.44 278 ARG B N 1
ATOM 6250 C CA . ARG B 1 278 ? -4.684 26.312 -13.82 1 97.44 278 ARG B CA 1
ATOM 6251 C C . ARG B 1 278 ? -3.283 26.906 -13.953 1 97.44 278 ARG B C 1
ATOM 6253 O O . ARG B 1 278 ? -3.031 27.719 -14.836 1 97.44 278 ARG B O 1
ATOM 6260 N N . LEU B 1 279 ? -2.398 26.5 -13.062 1 98.56 279 LEU B N 1
ATOM 6261 C CA . LEU B 1 279 ? -1.018 26.969 -13.055 1 98.56 279 LEU B CA 1
ATOM 6262 C C . LEU B 1 279 ? -0.128 26.062 -13.898 1 98.56 279 LEU B C 1
ATOM 6264 O O . LEU B 1 279 ? -0.054 24.859 -13.648 1 98.56 279 LEU B O 1
ATOM 6268 N N . LEU B 1 280 ? 0.657 26.641 -14.75 1 96.94 280 LEU B N 1
ATOM 6269 C CA . LEU B 1 280 ? 1.425 25.891 -15.742 1 96.94 280 LEU B CA 1
ATOM 6270 C C . LEU B 1 280 ? 2.488 25.031 -15.062 1 96.94 280 LEU B C 1
ATOM 6272 O O . LEU B 1 280 ? 2.809 23.938 -15.539 1 96.94 280 LEU B O 1
ATOM 6276 N N . GLY B 1 281 ? 2.994 25.469 -13.969 1 98 281 GLY B N 1
ATOM 6277 C CA . GLY B 1 281 ? 4.078 24.766 -13.312 1 98 281 GLY B CA 1
ATOM 6278 C C . GLY B 1 281 ? 3.611 23.547 -12.531 1 98 281 GLY B C 1
ATOM 6279 O O . GLY B 1 281 ? 4.414 22.688 -12.18 1 98 281 GLY B O 1
ATOM 6280 N N . VAL B 1 282 ? 2.279 23.453 -12.266 1 98.69 282 VAL B N 1
ATOM 6281 C CA . VAL B 1 282 ? 1.742 22.328 -11.516 1 98.69 282 VAL B CA 1
ATOM 6282 C C . VAL B 1 282 ? 1.632 21.109 -12.43 1 98.69 282 VAL B C 1
ATOM 6284 O O . VAL B 1 282 ? 0.861 21.109 -13.391 1 98.69 282 VAL B O 1
ATOM 6287 N N . THR B 1 283 ? 2.369 20.047 -12.055 1 98.5 283 THR B N 1
ATOM 6288 C CA . THR B 1 283 ? 2.441 18.922 -12.969 1 98.5 283 THR B CA 1
ATOM 6289 C C . THR B 1 283 ? 1.761 17.688 -12.359 1 98.5 283 THR B C 1
ATOM 6291 O O . THR B 1 283 ? 1.491 16.719 -13.062 1 98.5 283 THR B O 1
ATOM 6294 N N . SER B 1 284 ? 1.474 17.703 -11.102 1 98.81 284 SER B N 1
ATOM 6295 C CA . SER B 1 284 ? 0.744 16.609 -10.453 1 98.81 284 SER B CA 1
ATOM 6296 C C . SER B 1 284 ? 0.078 17.078 -9.164 1 98.81 284 SER B C 1
ATOM 6298 O O . SER B 1 284 ? 0.53 18.031 -8.539 1 98.81 284 SER B O 1
ATOM 6300 N N . ILE B 1 285 ? -1.011 16.453 -8.812 1 98.88 285 ILE B N 1
ATOM 6301 C CA . ILE B 1 285 ? -1.769 16.766 -7.605 1 98.88 285 ILE B CA 1
ATOM 6302 C C . ILE B 1 285 ? -2.279 15.484 -6.961 1 98.88 285 ILE B C 1
ATOM 6304 O O . ILE B 1 285 ? -2.717 14.562 -7.66 1 98.88 285 ILE B O 1
ATOM 6308 N N . SER B 1 286 ? -2.172 15.305 -5.676 1 98.81 286 SER B N 1
ATOM 6309 C CA . SER B 1 286 ? -2.779 14.211 -4.926 1 98.81 286 SER B CA 1
ATOM 6310 C C . SER B 1 286 ? -3.934 14.711 -4.062 1 98.81 286 SER B C 1
ATOM 6312 O O . SER B 1 286 ? -3.881 15.82 -3.523 1 98.81 286 SER B O 1
ATOM 6314 N N . ALA B 1 287 ? -4.973 13.922 -3.895 1 98.75 287 ALA B N 1
ATOM 6315 C CA . ALA B 1 287 ? -6.168 14.273 -3.131 1 98.75 287 ALA B CA 1
ATOM 6316 C C . ALA B 1 287 ? -6.805 13.031 -2.514 1 98.75 287 ALA B C 1
ATOM 6318 O O . ALA B 1 287 ? -7.164 12.094 -3.227 1 98.75 287 ALA B O 1
ATOM 6319 N N . ASP B 1 288 ? -6.973 13.031 -1.2 1 98.06 288 ASP B N 1
ATOM 6320 C CA . ASP B 1 288 ? -7.473 11.852 -0.501 1 98.06 288 ASP B CA 1
ATOM 6321 C C . ASP B 1 288 ? -9 11.828 -0.494 1 98.06 288 ASP B C 1
ATOM 6323 O O . ASP B 1 288 ? -9.641 12.75 0.009 1 98.06 288 ASP B O 1
ATOM 6327 N N . LEU B 1 289 ? -9.555 10.758 -0.94 1 98 289 LEU B N 1
ATOM 6328 C CA . LEU B 1 289 ? -10.992 10.539 -0.897 1 98 289 LEU B CA 1
ATOM 6329 C C . LEU B 1 289 ? -11.438 10.102 0.494 1 98 289 LEU B C 1
ATOM 6331 O O . LEU B 1 289 ? -12.555 10.406 0.918 1 98 289 LEU B O 1
ATOM 6335 N N . HIS B 1 290 ? -10.586 9.422 1.264 1 95.75 290 HIS B N 1
ATOM 6336 C CA . HIS B 1 290 ? -10.992 8.836 2.537 1 95.75 290 HIS B CA 1
ATOM 6337 C C . HIS B 1 290 ? -10.766 9.812 3.688 1 95.75 290 HIS B C 1
ATOM 6339 O O . HIS B 1 290 ? -10.695 9.398 4.848 1 95.75 290 HIS B O 1
ATOM 6345 N N . LYS B 1 291 ? -10.422 11.062 3.424 1 96.94 291 LYS B N 1
ATOM 6346 C CA . LYS B 1 291 ? -10.422 12.148 4.395 1 96.94 291 LYS B CA 1
ATOM 6347 C C . LYS B 1 291 ? -11.656 13.031 4.234 1 96.94 291 LYS B C 1
ATOM 6349 O O . LYS B 1 291 ? -12.781 12.578 4.453 1 96.94 291 LYS B O 1
ATOM 6354 N N . TYR B 1 292 ? -11.523 14.219 3.666 1 98.31 292 TYR B N 1
ATOM 6355 C CA . TYR B 1 292 ? -12.664 15.117 3.559 1 98.31 292 TYR B CA 1
ATOM 6356 C C . TYR B 1 292 ? -13.562 14.719 2.391 1 98.31 292 TYR B C 1
ATOM 6358 O O . TYR B 1 292 ? -14.625 15.312 2.191 1 98.31 292 TYR B O 1
ATOM 6366 N N . GLY B 1 293 ? -13.141 13.695 1.624 1 98.31 293 GLY B N 1
ATOM 6367 C CA . GLY B 1 293 ? -14.055 13.086 0.661 1 98.31 293 GLY B CA 1
ATOM 6368 C C . GLY B 1 293 ? -15.07 12.164 1.3 1 98.31 293 GLY B C 1
ATOM 6369 O O . GLY B 1 293 ? -16.016 11.719 0.641 1 98.31 293 GLY B O 1
ATOM 6370 N N . TYR B 1 294 ? -14.906 11.867 2.555 1 98 294 TYR B N 1
ATOM 6371 C CA . TYR B 1 294 ? -15.836 11.211 3.471 1 98 294 TYR B CA 1
ATOM 6372 C C . TYR B 1 294 ? -16.125 9.789 3.025 1 98 294 TYR B C 1
ATOM 6374 O O . TYR B 1 294 ? -17.203 9.25 3.289 1 98 294 TYR B O 1
ATOM 6382 N N . SER B 1 295 ? -15.273 9.211 2.225 1 97.19 295 SER B N 1
ATOM 6383 C CA . SER B 1 295 ? -15.375 7.801 1.877 1 97.19 295 SER B CA 1
ATOM 6384 C C . SER B 1 295 ? -14.766 6.918 2.959 1 97.19 295 SER B C 1
ATOM 6386 O O . SER B 1 295 ? -14.18 7.422 3.918 1 97.19 295 SER B O 1
ATOM 6388 N N . CYS B 1 296 ? -14.969 5.598 2.846 1 95.19 296 CYS B N 1
ATOM 6389 C CA . CYS B 1 296 ? -14.266 4.645 3.695 1 95.19 296 CYS B CA 1
ATOM 6390 C C . CYS B 1 296 ? -12.758 4.699 3.449 1 95.19 296 CYS B C 1
ATOM 6392 O O . CYS B 1 296 ? -12.312 5.203 2.416 1 95.19 296 CYS B O 1
ATOM 6394 N N . LYS B 1 297 ? -12.008 4.238 4.418 1 93.94 297 LYS B N 1
ATOM 6395 C CA . LYS B 1 297 ? -10.547 4.258 4.324 1 93.94 297 LYS B CA 1
ATOM 6396 C C . LYS B 1 297 ? -10.062 3.438 3.133 1 93.94 297 LYS B C 1
ATOM 6398 O O . LYS B 1 297 ? -10.688 2.443 2.76 1 93.94 297 LYS B O 1
ATOM 6403 N N . GLY B 1 298 ? -8.945 3.938 2.535 1 94.25 298 GLY B N 1
ATOM 6404 C CA . GLY B 1 298 ? -8.297 3.145 1.501 1 94.25 298 GLY B CA 1
ATOM 6405 C C . GLY B 1 298 ? -8.445 3.738 0.113 1 94.25 298 GLY B C 1
ATOM 6406 O O . GLY B 1 298 ? -8.438 3.012 -0.883 1 94.25 298 GLY B O 1
ATOM 6407 N N . SER B 1 299 ? -8.578 5.051 0.02 1 96.38 299 SER B N 1
ATOM 6408 C CA . SER B 1 299 ? -8.789 5.617 -1.307 1 96.38 299 SER B CA 1
ATOM 6409 C C . SER B 1 299 ? -8.188 7.012 -1.417 1 96.38 299 SER B C 1
ATOM 6411 O O . SER B 1 299 ? -8.359 7.844 -0.524 1 96.38 299 SER B O 1
ATOM 6413 N N . SER B 1 300 ? -7.488 7.281 -2.463 1 98 300 SER B N 1
ATOM 6414 C CA . SER B 1 300 ? -6.867 8.547 -2.836 1 98 300 SER B CA 1
ATOM 6415 C C . SER B 1 300 ? -6.727 8.672 -4.352 1 98 300 SER B C 1
ATOM 6417 O O . SER B 1 300 ? -6.816 7.672 -5.07 1 98 300 SER B O 1
ATOM 6419 N N . VAL B 1 301 ? -6.59 9.844 -4.863 1 98.5 301 VAL B N 1
ATOM 6420 C CA . VAL B 1 301 ? -6.379 10.07 -6.293 1 98.5 301 VAL B CA 1
ATOM 6421 C C . VAL B 1 301 ? -5.051 10.789 -6.512 1 98.5 301 VAL B C 1
ATOM 6423 O O . VAL B 1 301 ? -4.738 11.75 -5.809 1 98.5 301 VAL B O 1
ATOM 6426 N N . ILE B 1 302 ? -4.23 10.32 -7.359 1 98.69 302 ILE B N 1
ATOM 6427 C CA . ILE B 1 302 ? -3.035 10.992 -7.852 1 98.69 302 ILE B CA 1
ATOM 6428 C C . ILE B 1 302 ? -3.207 11.328 -9.336 1 98.69 302 ILE B C 1
ATOM 6430 O O . ILE B 1 302 ? -3.631 10.484 -10.125 1 98.69 302 ILE B O 1
ATOM 6434 N N . MET B 1 303 ? -2.971 12.547 -9.711 1 98.38 303 MET B N 1
ATOM 6435 C CA . MET B 1 303 ? -3.182 13.023 -11.078 1 98.38 303 MET B CA 1
ATOM 6436 C C . MET B 1 303 ? -1.908 13.648 -11.641 1 98.38 303 MET B C 1
ATOM 6438 O O . MET B 1 303 ? -1.109 14.219 -10.891 1 98.38 303 MET B O 1
ATOM 6442 N N . TYR B 1 304 ? -1.741 13.555 -12.914 1 98.19 304 TYR B N 1
ATOM 6443 C CA . TYR B 1 304 ? -0.589 14.102 -13.625 1 98.19 304 TYR B CA 1
ATOM 6444 C C . TYR B 1 304 ? -1.031 14.945 -14.812 1 98.19 304 TYR B C 1
ATOM 6446 O O . TYR B 1 304 ? -2 14.609 -15.492 1 98.19 304 TYR B O 1
ATOM 6454 N N . ARG B 1 305 ? -0.352 16 -15.07 1 96.69 305 ARG B N 1
ATOM 6455 C CA . ARG B 1 305 ? -0.591 16.859 -16.234 1 96.69 305 ARG B CA 1
ATOM 6456 C C . ARG B 1 305 ? -0.129 16.188 -17.516 1 96.69 305 ARG B C 1
ATOM 6458 O O . ARG B 1 305 ? -0.703 16.406 -18.578 1 96.69 305 ARG B O 1
ATOM 6465 N N . ASN B 1 306 ? 0.942 15.414 -17.422 1 91.44 306 ASN B N 1
ATOM 6466 C CA . ASN B 1 306 ? 1.623 14.797 -18.547 1 91.44 306 ASN B CA 1
ATOM 6467 C C . ASN B 1 306 ? 1.463 13.281 -18.547 1 91.44 306 ASN B C 1
ATOM 6469 O O . ASN B 1 306 ? 1.941 12.602 -17.625 1 91.44 306 ASN B O 1
ATOM 6473 N N . PRO B 1 307 ? 0.911 12.711 -19.625 1 89.94 307 PRO B N 1
ATOM 6474 C CA . PRO B 1 307 ? 0.734 11.258 -19.672 1 89.94 307 PRO B CA 1
ATOM 6475 C C . PRO B 1 307 ? 2.061 10.5 -19.656 1 89.94 307 PRO B C 1
ATOM 6477 O O . PRO B 1 307 ? 2.117 9.352 -19.203 1 89.94 307 PRO B O 1
ATOM 6480 N N . MET B 1 308 ? 3.131 11.133 -20.141 1 91.44 308 MET B N 1
ATOM 6481 C CA . MET B 1 308 ? 4.438 10.484 -20.125 1 91.44 308 MET B CA 1
ATOM 6482 C C . MET B 1 308 ? 4.918 10.242 -18.703 1 91.44 308 MET B C 1
ATOM 6484 O O . MET B 1 308 ? 5.559 9.219 -18.422 1 91.44 308 MET B O 1
ATOM 6488 N N . ILE B 1 309 ? 4.613 11.203 -17.812 1 94.56 309 ILE B N 1
ATOM 6489 C CA . ILE B 1 309 ? 4.969 11.023 -16.406 1 94.56 309 ILE B CA 1
ATOM 6490 C C . ILE B 1 309 ? 4.078 9.953 -15.781 1 94.56 309 ILE B C 1
ATOM 6492 O O . ILE B 1 309 ? 4.555 9.094 -15.039 1 94.56 309 ILE B O 1
ATOM 6496 N N . ARG B 1 310 ? 2.795 9.977 -16.094 1 94.88 310 ARG B N 1
ATOM 6497 C CA . ARG B 1 310 ? 1.843 9.016 -15.555 1 94.88 310 ARG B CA 1
ATOM 6498 C C . ARG B 1 310 ? 2.25 7.586 -15.898 1 94.88 310 ARG B C 1
ATOM 6500 O O . ARG B 1 310 ? 2.152 6.688 -15.062 1 94.88 310 ARG B O 1
ATOM 6507 N N . LYS B 1 311 ? 2.697 7.363 -17.141 1 93.44 311 LYS B N 1
ATOM 6508 C CA . LYS B 1 311 ? 3.082 6.027 -17.578 1 93.44 311 LYS B CA 1
ATOM 6509 C C . LYS B 1 311 ? 4.238 5.477 -16.75 1 93.44 311 LYS B C 1
ATOM 6511 O O . LYS B 1 311 ? 4.383 4.262 -16.609 1 93.44 311 LYS B O 1
ATOM 6516 N N . GLN B 1 312 ? 5.051 6.438 -16.219 1 95.88 312 GLN B N 1
ATOM 6517 C CA . GLN B 1 312 ? 6.188 6 -15.406 1 95.88 312 GLN B CA 1
ATOM 6518 C C . GLN B 1 312 ? 5.73 5.504 -14.039 1 95.88 312 GLN B C 1
ATOM 6520 O O . GLN B 1 312 ? 6.496 4.852 -13.32 1 95.88 312 GLN B O 1
ATOM 6525 N N . GLN B 1 313 ? 4.473 5.836 -13.672 1 96.81 313 GLN B N 1
ATOM 6526 C CA . GLN B 1 313 ? 3.912 5.316 -12.43 1 96.81 313 GLN B CA 1
ATOM 6527 C C . GLN B 1 313 ? 3.701 3.807 -12.516 1 96.81 313 GLN B C 1
ATOM 6529 O O . GLN B 1 313 ? 3.881 3.096 -11.523 1 96.81 313 GLN B O 1
ATOM 6534 N N . PHE B 1 314 ? 3.369 3.328 -13.664 1 95.44 314 PHE B N 1
ATOM 6535 C CA . PHE B 1 314 ? 3.037 1.921 -13.852 1 95.44 314 PHE B CA 1
ATOM 6536 C C . PHE B 1 314 ? 4.285 1.053 -13.766 1 95.44 314 PHE B C 1
ATOM 6538 O O . PHE B 1 314 ? 5.383 1.497 -14.109 1 95.44 314 PHE B O 1
ATOM 6545 N N . PHE B 1 315 ? 4.152 -0.116 -13.234 1 95.31 315 PHE B N 1
ATOM 6546 C CA . PHE B 1 315 ? 5.176 -1.148 -13.328 1 95.31 315 PHE B CA 1
ATOM 6547 C C . PHE B 1 315 ? 4.73 -2.27 -14.258 1 95.31 315 PHE B C 1
ATOM 6549 O O . PHE B 1 315 ? 3.596 -2.744 -14.164 1 95.31 315 PHE B O 1
ATOM 6556 N N . ALA B 1 316 ? 5.578 -2.617 -15.141 1 91.69 316 ALA B N 1
ATOM 6557 C CA . ALA B 1 316 ? 5.309 -3.691 -16.094 1 91.69 316 ALA B CA 1
ATOM 6558 C C . ALA B 1 316 ? 6.473 -4.676 -16.156 1 91.69 316 ALA B C 1
ATOM 6560 O O . ALA B 1 316 ? 7.637 -4.273 -16.078 1 91.69 316 ALA B O 1
ATOM 6561 N N . TYR B 1 317 ? 6.16 -5.867 -16.219 1 90.81 317 TYR B N 1
ATOM 6562 C CA . TYR B 1 317 ? 7.145 -6.934 -16.359 1 90.81 317 TYR B CA 1
ATOM 6563 C C . TYR B 1 317 ? 6.664 -7.984 -17.359 1 90.81 317 TYR B C 1
ATOM 6565 O O . TYR B 1 317 ? 5.656 -8.656 -17.125 1 90.81 317 TYR B O 1
ATOM 6573 N N . GLY B 1 318 ? 7.379 -8.18 -18.438 1 85.44 318 GLY B N 1
ATOM 6574 C CA . GLY B 1 318 ? 6.906 -9.008 -19.531 1 85.44 318 GLY B CA 1
ATOM 6575 C C . GLY B 1 318 ? 7.59 -10.359 -19.594 1 85.44 318 GLY B C 1
ATOM 6576 O O . GLY B 1 318 ? 7.242 -11.195 -20.438 1 85.44 318 GLY B O 1
ATOM 6577 N N . GLU B 1 319 ? 8.461 -10.688 -18.656 1 86.62 319 GLU B N 1
ATOM 6578 C CA . GLU B 1 319 ? 9.266 -11.898 -18.797 1 86.62 319 GLU B CA 1
ATOM 6579 C C . GLU B 1 319 ? 8.844 -12.969 -17.781 1 86.62 319 GLU B C 1
ATOM 6581 O O . GLU B 1 319 ? 9.523 -13.984 -17.625 1 86.62 319 GLU B O 1
ATOM 6586 N N . TRP B 1 320 ? 7.719 -12.734 -17.156 1 88.62 320 TRP B N 1
ATOM 6587 C CA . TRP B 1 320 ? 7.254 -13.656 -16.125 1 88.62 320 TRP B CA 1
ATOM 6588 C C . TRP B 1 320 ? 6.645 -14.906 -16.75 1 88.62 320 TRP B C 1
ATOM 6590 O O . TRP B 1 320 ? 5.91 -14.828 -17.734 1 88.62 320 TRP B O 1
ATOM 6600 N N . SER B 1 321 ? 6.977 -16.078 -16.156 1 88.81 321 SER B N 1
ATOM 6601 C CA . SER B 1 321 ? 6.383 -17.328 -16.625 1 88.81 321 SER B CA 1
ATOM 6602 C C . SER B 1 321 ? 4.871 -17.344 -16.438 1 88.81 321 SER B C 1
ATOM 6604 O O . SER B 1 321 ? 4.156 -18.078 -17.109 1 88.81 321 SER B O 1
ATOM 6606 N N . GLY B 1 322 ? 4.402 -16.5 -15.547 1 85.88 322 GLY B N 1
ATOM 6607 C CA . GLY B 1 322 ? 2.977 -16.406 -15.289 1 85.88 322 GLY B CA 1
ATOM 6608 C C . GLY B 1 322 ? 2.256 -15.484 -16.266 1 85.88 322 GLY B C 1
ATOM 6609 O O . GLY B 1 322 ? 1.055 -15.242 -16.125 1 85.88 322 GLY B O 1
ATOM 6610 N N . GLY B 1 323 ? 2.98 -14.984 -17.25 1 82.25 323 GLY B N 1
ATOM 6611 C CA . GLY B 1 323 ? 2.369 -14.117 -18.234 1 82.25 323 GLY B CA 1
ATOM 6612 C C . GLY B 1 323 ? 2.807 -12.664 -18.109 1 82.25 323 GLY B C 1
ATOM 6613 O O . GLY B 1 323 ? 3.951 -12.391 -17.75 1 82.25 323 GLY B O 1
ATOM 6614 N N . LEU B 1 324 ? 1.928 -11.828 -18.594 1 81.44 324 LEU B N 1
ATOM 6615 C CA . LEU B 1 324 ? 2.205 -10.398 -18.594 1 81.44 324 LEU B CA 1
ATOM 6616 C C . LEU B 1 324 ? 1.712 -9.758 -17.297 1 81.44 324 LEU B C 1
ATOM 6618 O O . LEU B 1 324 ? 0.574 -9.984 -16.875 1 81.44 324 LEU B O 1
ATOM 6622 N N . TYR B 1 325 ? 2.619 -9.07 -16.719 1 87.31 325 TYR B N 1
ATOM 6623 C CA . TYR B 1 325 ? 2.277 -8.422 -15.453 1 87.31 325 TYR B CA 1
ATOM 6624 C C . TYR B 1 325 ? 2.336 -6.902 -15.594 1 87.31 325 TYR B C 1
ATOM 6626 O O . TYR B 1 325 ? 3.33 -6.355 -16.078 1 87.31 325 TYR B O 1
ATOM 6634 N N . ILE B 1 326 ? 1.305 -6.195 -15.266 1 89.75 326 ILE B N 1
ATOM 6635 C CA . ILE B 1 326 ? 1.278 -4.738 -15.227 1 89.75 326 ILE B CA 1
ATOM 6636 C C . ILE B 1 326 ? 0.464 -4.266 -14.023 1 89.75 326 ILE B C 1
ATOM 6638 O O . ILE B 1 326 ? -0.543 -4.883 -13.672 1 89.75 326 ILE B O 1
ATOM 6642 N N . SER B 1 327 ? 0.894 -3.307 -13.352 1 91.88 327 SER B N 1
ATOM 6643 C CA . SER B 1 327 ? 0.22 -2.75 -12.18 1 91.88 327 SER B CA 1
ATOM 6644 C C . SER B 1 327 ? 0.199 -1.227 -12.227 1 91.88 327 SER B C 1
ATOM 6646 O O . SER B 1 327 ? 1.246 -0.59 -12.367 1 91.88 327 SER B O 1
ATOM 6648 N N . PRO B 1 328 ? -0.961 -0.631 -12.047 1 93.31 328 PRO B N 1
ATOM 6649 C CA . PRO B 1 328 ? -1.053 0.831 -12.078 1 93.31 328 PRO B CA 1
ATOM 6650 C C . PRO B 1 328 ? -0.536 1.477 -10.789 1 93.31 328 PRO B C 1
ATOM 6652 O O . PRO B 1 328 ? -0.157 2.65 -10.797 1 93.31 328 PRO B O 1
ATOM 6655 N N . THR B 1 329 ? -0.603 0.767 -9.68 1 95.88 329 THR B N 1
ATOM 6656 C CA . THR B 1 329 ? -0.237 1.326 -8.383 1 95.88 329 THR B CA 1
ATOM 6657 C C . THR B 1 329 ? 0.723 0.397 -7.645 1 95.88 329 THR B C 1
ATOM 6659 O O . THR B 1 329 ? 1.188 -0.597 -8.203 1 95.88 329 THR B O 1
ATOM 6662 N N . ILE B 1 330 ? 1.102 0.76 -6.418 1 95.75 330 ILE B N 1
ATOM 6663 C CA . ILE B 1 330 ? 2.064 -0.02 -5.648 1 95.75 330 ILE B CA 1
ATOM 6664 C C . ILE B 1 330 ? 1.431 -1.339 -5.215 1 95.75 330 ILE B C 1
ATOM 6666 O O . ILE B 1 330 ? 2.057 -2.396 -5.309 1 95.75 330 ILE B O 1
ATOM 6670 N N . MET B 1 331 ? 0.206 -1.244 -4.809 1 91.19 331 MET B N 1
ATOM 6671 C CA . MET B 1 331 ? -0.502 -2.439 -4.355 1 91.19 331 MET B CA 1
ATOM 6672 C C . MET B 1 331 ? -0.971 -3.275 -5.539 1 91.19 331 MET B C 1
ATOM 6674 O O . MET B 1 331 ? -1.26 -2.736 -6.609 1 91.19 331 MET B O 1
ATOM 6678 N N . GLY B 1 332 ? -0.985 -4.574 -5.348 1 87.81 332 GLY B N 1
ATOM 6679 C CA . GLY B 1 332 ? -1.536 -5.465 -6.359 1 87.81 332 GLY B CA 1
ATOM 6680 C C . GLY B 1 332 ? -3.018 -5.73 -6.172 1 87.81 332 GLY B C 1
ATOM 6681 O O . GLY B 1 332 ? -3.855 -4.941 -6.613 1 87.81 332 GLY B O 1
ATOM 6682 N N . SER B 1 333 ? -3.277 -6.672 -5.367 1 84.62 333 SER B N 1
ATOM 6683 C CA . SER B 1 333 ? -4.66 -7.016 -5.062 1 84.62 333 SER B CA 1
ATOM 6684 C C . SER B 1 333 ? -5.281 -6.004 -4.102 1 84.62 333 SER B C 1
ATOM 6686 O O . SER B 1 333 ? -4.902 -5.941 -2.93 1 84.62 333 SER B O 1
ATOM 6688 N N . LYS B 1 334 ? -6.047 -5.09 -4.621 1 88.25 334 LYS B N 1
ATOM 6689 C CA . LYS B 1 334 ? -6.797 -4.117 -3.834 1 88.25 334 LYS B CA 1
ATOM 6690 C C . LYS B 1 334 ? -8.297 -4.355 -3.949 1 88.25 334 LYS B C 1
ATOM 6692 O O . LYS B 1 334 ? -8.812 -4.598 -5.043 1 88.25 334 LYS B O 1
ATOM 6697 N N . GLY B 1 335 ? -8.938 -4.375 -2.842 1 92.19 335 GLY B N 1
ATOM 6698 C CA . GLY B 1 335 ? -10.383 -4.551 -2.855 1 92.19 335 GLY B CA 1
ATOM 6699 C C . GLY B 1 335 ? -11.117 -3.365 -3.455 1 92.19 335 GLY B C 1
ATOM 6700 O O . GLY B 1 335 ? -10.672 -2.225 -3.338 1 92.19 335 GLY B O 1
ATOM 6701 N N . GLY B 1 336 ? -12.273 -3.629 -4.043 1 96.5 336 GLY B N 1
ATOM 6702 C CA . GLY B 1 336 ? -13.039 -2.584 -4.711 1 96.5 336 GLY B CA 1
ATOM 6703 C C . GLY B 1 336 ? -13.914 -1.785 -3.764 1 96.5 336 GLY B C 1
ATOM 6704 O O . GLY B 1 336 ? -14.461 -0.749 -4.145 1 96.5 336 GLY B O 1
ATOM 6705 N N . GLY B 1 337 ? -14.023 -2.229 -2.508 1 97.38 337 GLY B N 1
ATOM 6706 C CA . GLY B 1 337 ? -14.867 -1.558 -1.536 1 97.38 337 GLY B CA 1
ATOM 6707 C C . GLY B 1 337 ? -14.586 -0.072 -1.423 1 97.38 337 GLY B C 1
ATOM 6708 O O . GLY B 1 337 ? -15.484 0.752 -1.603 1 97.38 337 GLY B O 1
ATOM 6709 N N . PRO B 1 338 ? -13.344 0.287 -1.167 1 97.19 338 PRO B N 1
ATOM 6710 C CA . PRO B 1 338 ? -13.016 1.706 -1.023 1 97.19 338 PRO B CA 1
ATOM 6711 C C . PRO B 1 338 ? -13.328 2.518 -2.277 1 97.19 338 PRO B C 1
ATOM 6713 O O . PRO B 1 338 ? -13.711 3.686 -2.182 1 97.19 338 PRO B O 1
ATOM 6716 N N . ILE B 1 339 ? -13.18 1.944 -3.449 1 97.94 339 ILE B N 1
ATOM 6717 C CA . ILE B 1 339 ? -13.469 2.623 -4.707 1 97.94 339 ILE B CA 1
ATOM 6718 C C . ILE B 1 339 ? -14.969 2.916 -4.801 1 97.94 339 ILE B C 1
ATOM 6720 O O . ILE B 1 339 ? -15.367 4.043 -5.094 1 97.94 339 ILE B O 1
ATOM 6724 N N . ALA B 1 340 ? -15.75 1.889 -4.516 1 98.69 340 ALA B N 1
ATOM 6725 C CA . ALA B 1 340 ? -17.203 2.041 -4.57 1 98.69 340 ALA B CA 1
ATOM 6726 C C . ALA B 1 340 ? -17.688 3.039 -3.523 1 98.69 340 ALA B C 1
ATOM 6728 O O . ALA B 1 340 ? -18.578 3.854 -3.797 1 98.69 340 ALA B O 1
ATOM 6729 N N . SER B 1 341 ? -17.141 2.934 -2.369 1 98.5 341 SER B N 1
ATOM 6730 C CA . SER B 1 341 ? -17.484 3.869 -1.303 1 98.5 341 SER B CA 1
ATOM 6731 C C . SER B 1 341 ? -17.172 5.305 -1.706 1 98.5 341 SER B C 1
ATOM 6733 O O . SER B 1 341 ? -17.938 6.223 -1.405 1 98.5 341 SER B O 1
ATOM 6735 N N . SER B 1 342 ? -16.047 5.527 -2.309 1 98.56 342 SER B N 1
ATOM 6736 C CA . SER B 1 342 ? -15.625 6.852 -2.75 1 98.56 342 SER B CA 1
ATOM 6737 C C . SER B 1 342 ? -16.562 7.41 -3.811 1 98.56 342 SER B C 1
ATOM 6739 O O . SER B 1 342 ? -16.953 8.578 -3.75 1 98.56 342 SER B O 1
ATOM 6741 N N . TYR B 1 343 ? -16.859 6.539 -4.812 1 98.69 343 TYR B N 1
ATOM 6742 C CA . TYR B 1 343 ? -17.812 6.949 -5.844 1 98.69 343 TYR B CA 1
ATOM 6743 C C . TYR B 1 343 ? -19.141 7.375 -5.227 1 98.69 343 TYR B C 1
ATOM 6745 O O . TYR B 1 343 ? -19.672 8.438 -5.559 1 98.69 343 TYR B O 1
ATOM 6753 N N . ALA B 1 344 ? -19.625 6.547 -4.336 1 98.81 344 ALA B N 1
ATOM 6754 C CA . ALA B 1 344 ? -20.891 6.805 -3.674 1 98.81 344 ALA B CA 1
ATOM 6755 C C . ALA B 1 344 ? -20.859 8.117 -2.895 1 98.81 344 ALA B C 1
ATOM 6757 O O . ALA B 1 344 ? -21.812 8.898 -2.926 1 98.81 344 ALA B O 1
ATOM 6758 N N . SER B 1 345 ? -19.797 8.391 -2.213 1 98.75 345 SER B N 1
ATOM 6759 C CA . SER B 1 345 ? -19.688 9.586 -1.388 1 98.75 345 SER B CA 1
ATOM 6760 C C . SER B 1 345 ? -19.734 10.852 -2.24 1 98.75 345 SER B C 1
ATOM 6762 O O . SER B 1 345 ? -20.484 11.789 -1.933 1 98.75 345 SER B O 1
ATOM 6764 N N . LEU B 1 346 ? -18.906 10.883 -3.33 1 98.62 346 LEU B N 1
ATOM 6765 C CA . LEU B 1 346 ? -18.859 12.062 -4.184 1 98.62 346 LEU B CA 1
ATOM 6766 C C . LEU B 1 346 ? -20.234 12.352 -4.773 1 98.62 346 LEU B C 1
ATOM 6768 O O . LEU B 1 346 ? -20.672 13.508 -4.82 1 98.62 346 LEU B O 1
ATOM 6772 N N . LYS B 1 347 ? -20.891 11.266 -5.199 1 98.62 347 LYS B N 1
ATOM 6773 C CA . LYS B 1 347 ? -22.203 11.422 -5.828 1 98.62 347 LYS B CA 1
ATOM 6774 C C . LYS B 1 347 ? -23.266 11.805 -4.801 1 98.62 347 LYS B C 1
ATOM 6776 O O . LYS B 1 347 ? -24.219 12.523 -5.113 1 98.62 347 LYS B O 1
ATOM 6781 N N . LEU B 1 348 ? -23.156 11.258 -3.602 1 98.5 348 LEU B N 1
ATOM 6782 C CA . LEU B 1 348 ? -24.156 11.469 -2.555 1 98.5 348 LEU B CA 1
ATOM 6783 C C . LEU B 1 348 ? -24.078 12.891 -2.004 1 98.5 348 LEU B C 1
ATOM 6785 O O . LEU B 1 348 ? -25.094 13.477 -1.63 1 98.5 348 LEU B O 1
ATOM 6789 N N . VAL B 1 349 ? -22.891 13.508 -1.931 1 98.25 349 VAL B N 1
ATOM 6790 C CA . VAL B 1 349 ? -22.703 14.82 -1.324 1 98.25 349 VAL B CA 1
ATOM 6791 C C . VAL B 1 349 ? -22.875 15.906 -2.379 1 98.25 349 VAL B C 1
ATOM 6793 O O . VAL B 1 349 ? -23.609 16.875 -2.156 1 98.25 349 VAL B O 1
ATOM 6796 N N . GLY B 1 350 ? -22.266 15.695 -3.586 1 98 350 GLY B N 1
ATOM 6797 C CA . GLY B 1 350 ? -22.297 16.703 -4.629 1 98 350 GLY B CA 1
ATOM 6798 C C . GLY B 1 350 ? -21.609 18 -4.23 1 98 350 GLY B C 1
ATOM 6799 O O . GLY B 1 350 ? -21.344 18.234 -3.049 1 98 350 GLY B O 1
ATOM 6800 N N . ARG B 1 351 ? -21.375 18.828 -5.191 1 98.38 351 ARG B N 1
ATOM 6801 C CA . ARG B 1 351 ? -20.688 20.094 -4.961 1 98.38 351 ARG B CA 1
ATOM 6802 C C . ARG B 1 351 ? -21.406 20.922 -3.916 1 98.38 351 ARG B C 1
ATOM 6804 O O . ARG B 1 351 ? -20.781 21.5 -3.016 1 98.38 351 ARG B O 1
ATOM 6811 N N . GLU B 1 352 ? -22.672 21 -4.02 1 98.31 352 GLU B N 1
ATOM 6812 C CA . GLU B 1 352 ? -23.453 21.797 -3.08 1 98.31 352 GLU B CA 1
ATOM 6813 C C . GLU B 1 352 ? -23.25 21.328 -1.646 1 98.31 352 GLU B C 1
ATOM 6815 O O . GLU B 1 352 ? -23.125 22.125 -0.726 1 98.31 352 GLU B O 1
ATOM 6820 N N . GLY B 1 353 ? -23.281 19.953 -1.476 1 98.38 353 GLY B N 1
ATOM 6821 C CA . GLY B 1 353 ? -23.062 19.391 -0.155 1 98.38 353 GLY B CA 1
ATOM 6822 C C . GLY B 1 353 ? -21.656 19.656 0.372 1 98.38 353 GLY B C 1
ATOM 6823 O O . GLY B 1 353 ? -21.484 19.969 1.551 1 98.38 353 GLY B O 1
ATOM 6824 N N . PHE B 1 354 ? -20.688 19.562 -0.484 1 98.69 354 PHE B N 1
ATOM 6825 C CA . PHE B 1 354 ? -19.312 19.812 -0.094 1 98.69 354 PHE B CA 1
ATOM 6826 C C . PHE B 1 354 ? -19.125 21.281 0.297 1 98.69 354 PHE B C 1
ATOM 6828 O O . PHE B 1 354 ? -18.453 21.578 1.285 1 98.69 354 PHE B O 1
ATOM 6835 N N . VAL B 1 355 ? -19.688 22.188 -0.463 1 98.62 355 VAL B N 1
ATOM 6836 C CA . VAL B 1 355 ? -19.594 23.625 -0.168 1 98.62 355 VAL B CA 1
ATOM 6837 C C . VAL B 1 355 ? -20.234 23.906 1.186 1 98.62 355 VAL B C 1
ATOM 6839 O O . VAL B 1 355 ? -19.672 24.641 2.002 1 98.62 355 VAL B O 1
ATOM 6842 N N . LYS B 1 356 ? -21.375 23.344 1.432 1 98.38 356 LYS B N 1
ATOM 6843 C CA . LYS B 1 356 ? -22.109 23.562 2.672 1 98.38 356 LYS B CA 1
ATOM 6844 C C . LYS B 1 356 ? -21.312 23.094 3.881 1 98.38 356 LYS B C 1
ATOM 6846 O O . LYS B 1 356 ? -21.125 23.844 4.848 1 98.38 356 LYS B O 1
ATOM 6851 N N . VAL B 1 357 ? -20.844 21.859 3.865 1 98.31 357 VAL B N 1
ATOM 6852 C CA . VAL B 1 357 ? -20.125 21.297 5.012 1 98.31 357 VAL B CA 1
ATOM 6853 C C . VAL B 1 357 ? -18.797 22.047 5.207 1 98.31 357 VAL B C 1
ATOM 6855 O O . VAL B 1 357 ? -18.375 22.25 6.34 1 98.31 357 VAL B O 1
ATOM 6858 N N . THR B 1 358 ? -18.141 22.438 4.102 1 98.62 358 THR B N 1
ATOM 6859 C CA . THR B 1 358 ? -16.922 23.219 4.188 1 98.62 358 THR B CA 1
ATOM 6860 C C . THR B 1 358 ? -17.172 24.547 4.898 1 98.62 358 THR B C 1
ATOM 6862 O O . THR B 1 358 ? -16.406 24.953 5.77 1 98.62 358 THR B O 1
ATOM 6865 N N . ARG B 1 359 ? -18.234 25.219 4.551 1 98.44 359 ARG B N 1
ATOM 6866 C CA . ARG B 1 359 ? -18.609 26.484 5.18 1 98.44 359 ARG B CA 1
ATOM 6867 C C . ARG B 1 359 ? -18.781 26.312 6.688 1 98.44 359 ARG B C 1
ATOM 6869 O O . ARG B 1 359 ? -18.281 27.109 7.469 1 98.44 359 ARG B O 1
ATOM 6876 N N . GLU B 1 360 ? -19.484 25.281 7.055 1 98.5 360 GLU B N 1
ATOM 6877 C CA . GLU B 1 360 ? -19.75 25.047 8.469 1 98.5 360 GLU B CA 1
ATOM 6878 C C . GLU B 1 360 ? -18.453 24.75 9.227 1 98.5 360 GLU B C 1
ATOM 6880 O O . GLU B 1 360 ? -18.266 25.234 10.344 1 98.5 360 GLU B O 1
ATOM 6885 N N . MET B 1 361 ? -17.578 23.969 8.617 1 98.5 361 MET B N 1
ATOM 6886 C CA . MET B 1 361 ? -16.297 23.656 9.242 1 98.5 361 MET B CA 1
ATOM 6887 C C . MET B 1 361 ? -15.438 24.906 9.367 1 98.5 361 MET B C 1
ATOM 6889 O O . MET B 1 361 ? -14.758 25.094 10.383 1 98.5 361 MET B O 1
ATOM 6893 N N . LEU B 1 362 ? -15.469 25.734 8.352 1 98.25 362 LEU B N 1
ATOM 6894 C CA . LEU B 1 362 ? -14.711 26.984 8.383 1 98.25 362 LEU B CA 1
ATOM 6895 C C . LEU B 1 362 ? -15.227 27.906 9.477 1 98.25 362 LEU B C 1
ATOM 6897 O O . LEU B 1 362 ? -14.445 28.578 10.148 1 98.25 362 LEU B O 1
ATOM 6901 N N . ASN B 1 363 ? -16.516 27.953 9.609 1 98.31 363 ASN B N 1
ATOM 6902 C CA . ASN B 1 363 ? -17.094 28.75 10.68 1 98.31 363 ASN B CA 1
ATOM 6903 C C . ASN B 1 363 ? -16.625 28.281 12.047 1 98.31 363 ASN B C 1
ATOM 6905 O O . ASN B 1 363 ? -16.312 29.109 12.914 1 98.31 363 ASN B O 1
ATOM 6909 N N . THR B 1 364 ? -16.609 26.984 12.203 1 98.44 364 THR B N 1
ATOM 6910 C CA . THR B 1 364 ? -16.125 26.406 13.453 1 98.44 364 THR B CA 1
ATOM 6911 C C . THR B 1 364 ? -14.664 26.781 13.688 1 98.44 364 THR B C 1
ATOM 6913 O O . THR B 1 364 ? -14.305 27.234 14.773 1 98.44 364 THR B O 1
ATOM 6916 N N . ARG B 1 365 ? -13.844 26.641 12.703 1 98.19 365 ARG B N 1
ATOM 6917 C CA . ARG B 1 365 ? -12.422 26.969 12.805 1 98.19 365 ARG B CA 1
ATOM 6918 C C . ARG B 1 365 ? -12.219 28.438 13.109 1 98.19 365 ARG B C 1
ATOM 6920 O O . ARG B 1 365 ? -11.406 28.797 13.961 1 98.19 365 ARG B O 1
ATOM 6927 N N . LYS B 1 366 ? -12.945 29.312 12.445 1 97.81 366 LYS B N 1
ATOM 6928 C CA . LYS B 1 366 ? -12.82 30.75 12.609 1 97.81 366 LYS B CA 1
ATOM 6929 C C . LYS B 1 366 ? -13.266 31.188 14.008 1 97.81 366 LYS B C 1
ATOM 6931 O O . LYS B 1 366 ? -12.711 32.125 14.578 1 97.81 366 LYS B O 1
ATOM 6936 N N . TYR B 1 367 ? -14.312 30.531 14.461 1 98.5 367 TYR B N 1
ATOM 6937 C CA . TYR B 1 367 ? -14.75 30.828 15.82 1 98.5 367 TYR B CA 1
ATOM 6938 C C . TYR B 1 367 ? -13.633 30.578 16.828 1 98.5 367 TYR B C 1
ATOM 6940 O O . TYR B 1 367 ? -13.375 31.406 17.703 1 98.5 367 TYR B O 1
ATOM 6948 N N . ILE B 1 368 ? -12.992 29.438 16.672 1 98.5 368 ILE B N 1
ATOM 6949 C CA . ILE B 1 368 ? -11.898 29.062 17.562 1 98.5 368 ILE B CA 1
ATOM 6950 C C . ILE B 1 368 ? -10.742 30.031 17.406 1 98.5 368 ILE B C 1
ATOM 6952 O O . ILE B 1 368 ? -10.164 30.5 18.391 1 98.5 368 ILE B O 1
ATOM 6956 N N . GLN B 1 369 ? -10.422 30.328 16.172 1 98.5 369 GLN B N 1
ATOM 6957 C CA . GLN B 1 369 ? -9.344 31.281 15.875 1 98.5 369 GLN B CA 1
ATOM 6958 C C . GLN B 1 369 ? -9.625 32.656 16.5 1 98.5 369 GLN B C 1
ATOM 6960 O O . GLN B 1 369 ? -8.742 33.219 17.125 1 98.5 369 GLN B O 1
ATOM 6965 N N . ASN B 1 370 ? -10.812 33.125 16.312 1 98.31 370 ASN B N 1
ATOM 6966 C CA . ASN B 1 370 ? -11.203 34.406 16.859 1 98.31 370 ASN B CA 1
ATOM 6967 C C . ASN B 1 370 ? -11.102 34.438 18.391 1 98.31 370 ASN B C 1
ATOM 6969 O O . ASN B 1 370 ? -10.68 35.438 18.969 1 98.31 370 ASN B O 1
ATOM 6973 N N . ALA B 1 371 ? -11.492 33.375 18.969 1 98.56 371 ALA B N 1
ATOM 6974 C CA . ALA B 1 371 ? -11.398 33.281 20.422 1 98.56 371 ALA B CA 1
ATOM 6975 C C . ALA B 1 371 ? -9.953 33.344 20.891 1 98.56 371 ALA B C 1
ATOM 6977 O O . ALA B 1 371 ? -9.641 34.062 21.844 1 98.56 371 ALA B O 1
ATOM 6978 N N . ILE B 1 372 ? -9.039 32.656 20.234 1 98.38 372 ILE B N 1
ATOM 6979 C CA . ILE B 1 372 ? -7.625 32.625 20.594 1 98.38 372 ILE B CA 1
ATOM 6980 C C . ILE B 1 372 ? -7.051 34.062 20.453 1 98.38 372 ILE B C 1
ATOM 6982 O O . ILE B 1 372 ? -6.227 34.469 21.266 1 98.38 372 ILE B O 1
ATOM 6986 N N . GLU B 1 373 ? -7.57 34.812 19.531 1 97.25 373 GLU B N 1
ATOM 6987 C CA . GLU B 1 373 ? -6.988 36.094 19.172 1 97.25 373 GLU B CA 1
ATOM 6988 C C . GLU B 1 373 ? -7.613 37.219 19.984 1 97.25 373 GLU B C 1
ATOM 6990 O O . GLU B 1 373 ? -6.996 38.281 20.172 1 97.25 373 GLU B O 1
ATOM 6995 N N . THR B 1 374 ? -8.859 36.969 20.547 1 97.88 374 THR B N 1
ATOM 6996 C CA . THR B 1 374 ? -9.555 38.156 21.078 1 97.88 374 THR B CA 1
ATOM 6997 C C . THR B 1 374 ? -9.961 37.906 22.531 1 97.88 374 THR B C 1
ATOM 6999 O O . THR B 1 374 ? -10.18 38.875 23.281 1 97.88 374 THR B O 1
ATOM 7002 N N . ASP B 1 375 ? -10.156 36.625 22.891 1 97.5 375 ASP B N 1
ATOM 7003 C CA . ASP B 1 375 ? -10.539 36.375 24.266 1 97.5 375 ASP B CA 1
ATOM 7004 C C . ASP B 1 375 ? -9.484 36.906 25.25 1 97.5 375 ASP B C 1
ATOM 7006 O O . ASP B 1 375 ? -8.281 36.688 25.031 1 97.5 375 ASP B O 1
ATOM 7010 N N . GLU B 1 376 ? -9.875 37.469 26.312 1 96.62 376 GLU B N 1
ATOM 7011 C CA . GLU B 1 376 ? -9 38.156 27.234 1 96.62 376 GLU B CA 1
ATOM 7012 C C . GLU B 1 376 ? -7.949 37.219 27.828 1 96.62 376 GLU B C 1
ATOM 7014 O O . GLU B 1 376 ? -6.789 37.625 27.984 1 96.62 376 GLU B O 1
ATOM 7019 N N . VAL B 1 377 ? -8.344 36.094 28.094 1 96.88 377 VAL B N 1
ATOM 7020 C CA . VAL B 1 377 ? -7.445 35.125 28.719 1 96.88 377 VAL B CA 1
ATOM 7021 C C . VAL B 1 377 ? -6.582 34.469 27.656 1 96.88 377 VAL B C 1
ATOM 7023 O O . VAL B 1 377 ? -5.359 34.375 27.797 1 96.88 377 VAL B O 1
ATOM 7026 N N . LEU B 1 378 ? -7.16 34 26.594 1 98.19 378 LEU B N 1
ATOM 7027 C CA . LEU B 1 378 ? -6.453 33.25 25.562 1 98.19 378 LEU B CA 1
ATOM 7028 C C . LEU B 1 378 ? -5.445 34.125 24.828 1 98.19 378 LEU B C 1
ATOM 7030 O O . LEU B 1 378 ? -4.301 33.719 24.609 1 98.19 378 LEU B O 1
ATOM 7034 N N . SER B 1 379 ? -5.848 35.312 24.531 1 97.12 379 SER B N 1
ATOM 7035 C CA . SER B 1 379 ? -5.016 36.188 23.719 1 97.12 379 SER B CA 1
ATOM 7036 C C . SER B 1 379 ? -3.807 36.688 24.516 1 97.12 379 SER B C 1
ATOM 7038 O O . SER B 1 379 ? -2.834 37.188 23.938 1 97.12 379 SER B O 1
ATOM 7040 N N . LYS B 1 380 ? -3.908 36.562 25.797 1 96.19 380 LYS B N 1
ATOM 7041 C CA . LYS B 1 380 ? -2.779 36.938 26.641 1 96.19 380 LYS B CA 1
ATOM 7042 C C . LYS B 1 380 ? -1.617 35.969 26.484 1 96.19 380 LYS B C 1
ATOM 7044 O O . LYS B 1 380 ? -0.453 36.375 26.562 1 96.19 380 LYS B O 1
ATOM 7049 N N . TYR B 1 381 ? -1.946 34.719 26.188 1 96.44 381 TYR B N 1
ATOM 7050 C CA . TYR B 1 381 ? -0.914 33.688 26.234 1 96.44 381 TYR B CA 1
ATOM 7051 C C . TYR B 1 381 ? -0.731 33.031 24.875 1 96.44 381 TYR B C 1
ATOM 7053 O O . TYR B 1 381 ? 0.345 32.531 24.562 1 96.44 381 TYR B O 1
ATOM 7061 N N . LEU B 1 382 ? -1.758 33 24.078 1 98 382 LEU B N 1
ATOM 7062 C CA . LEU B 1 382 ? -1.764 32.125 22.906 1 98 382 LEU B CA 1
ATOM 7063 C C . LEU B 1 382 ? -1.815 32.969 21.625 1 98 382 LEU B C 1
ATOM 7065 O O . LEU B 1 382 ? -2.26 34.125 21.656 1 98 382 LEU B O 1
ATOM 7069 N N . GLN B 1 383 ? -1.355 32.375 20.594 1 97.06 383 GLN B N 1
ATOM 7070 C CA . GLN B 1 383 ? -1.414 32.969 19.266 1 97.06 383 GLN B CA 1
ATOM 7071 C C . GLN B 1 383 ? -1.508 31.891 18.188 1 97.06 383 GLN B C 1
ATOM 7073 O O . GLN B 1 383 ? -0.857 30.844 18.281 1 97.06 383 GLN B O 1
ATOM 7078 N N . VAL B 1 384 ? -2.311 32.156 17.188 1 97.88 384 VAL B N 1
ATOM 7079 C CA . VAL B 1 384 ? -2.455 31.25 16.062 1 97.88 384 VAL B CA 1
ATOM 7080 C C . VAL B 1 384 ? -1.171 31.25 15.234 1 97.88 384 VAL B C 1
ATOM 7082 O O . VAL B 1 384 ? -0.543 32.281 15.039 1 97.88 384 VAL B O 1
ATOM 7085 N N . VAL B 1 385 ? -0.735 30.031 14.812 1 96.56 385 VAL B N 1
ATOM 7086 C CA . VAL B 1 385 ? 0.459 29.859 13.992 1 96.56 385 VAL B CA 1
ATOM 7087 C C . VAL B 1 385 ? 0.14 30.203 12.539 1 96.56 385 VAL B C 1
ATOM 7089 O O . VAL B 1 385 ? -0.742 29.578 11.93 1 96.56 385 VAL B O 1
ATOM 7092 N N . GLY B 1 386 ? 0.816 31.141 11.961 1 94.75 386 GLY B N 1
ATOM 7093 C CA . GLY B 1 386 ? 0.595 31.516 10.578 1 94.75 386 GLY B CA 1
ATOM 7094 C C . GLY B 1 386 ? -0.824 31.984 10.305 1 94.75 386 GLY B C 1
ATOM 7095 O O . GLY B 1 386 ? -1.446 32.625 11.148 1 94.75 386 GLY B O 1
ATOM 7096 N N . SER B 1 387 ? -1.201 31.828 9.078 1 95.19 387 SER B N 1
ATOM 7097 C CA . SER B 1 387 ? -2.557 32.156 8.648 1 95.19 387 SER B CA 1
ATOM 7098 C C . SER B 1 387 ? -3.246 30.922 8.039 1 95.19 387 SER B C 1
ATOM 7100 O O . SER B 1 387 ? -3.199 30.719 6.82 1 95.19 387 SER B O 1
ATOM 7102 N N . PRO B 1 388 ? -3.873 30.203 8.898 1 95.12 388 PRO B N 1
ATOM 7103 C CA . PRO B 1 388 ? -4.523 28.984 8.375 1 95.12 388 PRO B CA 1
ATOM 7104 C C . PRO B 1 388 ? -5.516 29.297 7.25 1 95.12 388 PRO B C 1
ATOM 7106 O O . PRO B 1 388 ? -6.266 30.266 7.336 1 95.12 388 PRO B O 1
ATOM 7109 N N . CYS B 1 389 ? -5.57 28.438 6.207 1 90.94 389 CYS B N 1
ATOM 7110 C CA . CYS B 1 389 ? -6.371 28.734 5.023 1 90.94 389 CYS B CA 1
ATOM 7111 C C . CYS B 1 389 ? -7.617 27.859 4.984 1 90.94 389 CYS B C 1
ATOM 7113 O O . CYS B 1 389 ? -8.562 28.141 4.254 1 90.94 389 CYS B O 1
ATOM 7115 N N . SER B 1 390 ? -7.633 26.797 5.715 1 95.94 390 SER B N 1
ATOM 7116 C CA . SER B 1 390 ? -8.672 25.781 5.594 1 95.94 390 SER B CA 1
ATOM 7117 C C . SER B 1 390 ? -9.133 25.297 6.965 1 95.94 390 SER B C 1
ATOM 7119 O O . SER B 1 390 ? -9.359 26.094 7.871 1 95.94 390 SER B O 1
ATOM 7121 N N . THR B 1 391 ? -9.336 24.016 7.137 1 97.44 391 THR B N 1
ATOM 7122 C CA . THR B 1 391 ? -10.016 23.438 8.297 1 97.44 391 THR B CA 1
ATOM 7123 C C . THR B 1 391 ? -9.016 23.109 9.398 1 97.44 391 THR B C 1
ATOM 7125 O O . THR B 1 391 ? -9.406 22.75 10.508 1 97.44 391 THR B O 1
ATOM 7128 N N . ILE B 1 392 ? -7.75 23.328 9.141 1 97.88 392 ILE B N 1
ATOM 7129 C CA . ILE B 1 392 ? -6.715 23.016 10.125 1 97.88 392 ILE B CA 1
ATOM 7130 C C . ILE B 1 392 ? -6.254 24.297 10.812 1 97.88 392 ILE B C 1
ATOM 7132 O O . ILE B 1 392 ? -6.035 25.312 10.156 1 97.88 392 ILE B O 1
ATOM 7136 N N . ILE B 1 393 ? -6.121 24.281 12.133 1 97.81 393 ILE B N 1
ATOM 7137 C CA . ILE B 1 393 ? -5.613 25.422 12.883 1 97.81 393 ILE B CA 1
ATOM 7138 C C . ILE B 1 393 ? -4.578 24.938 13.906 1 97.81 393 ILE B C 1
ATOM 7140 O O . ILE B 1 393 ? -4.727 23.875 14.5 1 97.81 393 ILE B O 1
ATOM 7144 N N . ALA B 1 394 ? -3.529 25.641 13.969 1 97.56 394 ALA B N 1
ATOM 7145 C CA . ALA B 1 394 ? -2.508 25.438 14.992 1 97.56 394 ALA B CA 1
ATOM 7146 C C . ALA B 1 394 ? -2.266 26.719 15.797 1 97.56 394 ALA B C 1
ATOM 7148 O O . ALA B 1 394 ? -2.4 27.812 15.266 1 97.56 394 ALA B O 1
ATOM 7149 N N . PHE B 1 395 ? -1.976 26.578 17.078 1 97.94 395 PHE B N 1
ATOM 7150 C CA . PHE B 1 395 ? -1.662 27.734 17.922 1 97.94 395 PHE B CA 1
ATOM 7151 C C . PHE B 1 395 ? -0.571 27.391 18.922 1 97.94 395 PHE B C 1
ATOM 7153 O O . PHE B 1 395 ? -0.365 26.219 19.234 1 97.94 395 PHE B O 1
ATOM 7160 N N . SER B 1 396 ? 0.133 28.328 19.266 1 96.38 396 SER B N 1
ATOM 7161 C CA . SER B 1 396 ? 1.249 28.203 20.203 1 96.38 396 SER B CA 1
ATOM 7162 C C . SER B 1 396 ? 1.204 29.297 21.25 1 96.38 396 SER B C 1
ATOM 7164 O O . SER B 1 396 ? 0.303 30.141 21.25 1 96.38 396 SER B O 1
ATOM 7166 N N . SER B 1 397 ? 2.145 29.188 22.25 1 95.31 397 SER B N 1
ATOM 7167 C CA . SER B 1 397 ? 2.316 30.312 23.156 1 95.31 397 SER B CA 1
ATOM 7168 C C . SER B 1 397 ? 2.973 31.5 22.438 1 95.31 397 SER B C 1
ATOM 7170 O O . SER B 1 397 ? 3.822 31.312 21.562 1 95.31 397 SER B O 1
ATOM 7172 N N . LYS B 1 398 ? 2.592 32.656 22.859 1 94.75 398 LYS B N 1
ATOM 7173 C CA . LYS B 1 398 ? 3.188 33.875 22.281 1 94.75 398 LYS B CA 1
ATOM 7174 C C . LYS B 1 398 ? 4.699 33.875 22.484 1 94.75 398 LYS B C 1
ATOM 7176 O O . LYS B 1 398 ? 5.445 34.281 21.594 1 94.75 398 LYS B O 1
ATOM 7181 N N . GLU B 1 399 ? 5.09 33.406 23.578 1 91.94 399 GLU B N 1
ATOM 7182 C CA . GLU B 1 399 ? 6.52 33.344 23.875 1 91.94 399 GLU B CA 1
ATOM 7183 C C . GLU B 1 399 ? 7.238 32.406 22.891 1 91.94 399 GLU B C 1
ATOM 7185 O O . GLU B 1 399 ? 8.258 32.812 22.312 1 91.94 399 GLU B O 1
ATOM 7190 N N . THR B 1 400 ? 6.684 31.25 22.75 1 91.69 400 THR B N 1
ATOM 7191 C CA . THR B 1 400 ? 7.289 30.25 21.875 1 91.69 400 THR B CA 1
ATOM 7192 C C . THR B 1 400 ? 7.336 30.75 20.438 1 91.69 400 THR B C 1
ATOM 7194 O O . THR B 1 400 ? 8.344 30.578 19.734 1 91.69 400 THR B O 1
ATOM 7197 N N . LEU B 1 401 ? 6.32 31.359 19.938 1 93.12 401 LEU B N 1
ATOM 7198 C CA . LEU B 1 401 ? 6.262 31.859 18.578 1 93.12 401 LEU B CA 1
ATOM 7199 C C . LEU B 1 401 ? 7.238 33.031 18.391 1 93.12 401 LEU B C 1
ATOM 7201 O O . LEU B 1 401 ? 7.867 33.125 17.328 1 93.12 401 LEU B O 1
ATOM 7205 N N . SER B 1 402 ? 7.273 33.875 19.391 1 90.75 402 SER B N 1
ATOM 7206 C CA . SER B 1 402 ? 8.211 35 19.312 1 90.75 402 SER B CA 1
ATOM 7207 C C . SER B 1 402 ? 9.648 34.5 19.25 1 90.75 402 SER B C 1
ATOM 7209 O O . SER B 1 402 ? 10.461 35.031 18.484 1 90.75 402 SER B O 1
ATOM 7211 N N . ASN B 1 403 ? 9.961 33.531 20 1 88.75 403 ASN B N 1
ATOM 7212 C CA . ASN B 1 403 ? 11.297 32.969 19.969 1 88.75 403 ASN B CA 1
ATOM 7213 C C . ASN B 1 403 ? 11.594 32.312 18.625 1 88.75 403 ASN B C 1
ATOM 7215 O O . ASN B 1 403 ? 12.727 32.344 18.141 1 88.75 403 ASN B O 1
ATOM 7219 N N . PHE B 1 404 ? 10.617 31.656 18.109 1 90.25 404 PHE B N 1
ATOM 7220 C CA . PHE B 1 404 ? 10.773 31 16.828 1 90.25 404 PHE B CA 1
ATOM 7221 C C . PHE B 1 404 ? 11.039 32 15.719 1 90.25 404 PHE B C 1
ATOM 7223 O O . PHE B 1 404 ? 11.828 31.75 14.812 1 90.25 404 PHE B O 1
ATOM 7230 N N . ARG B 1 405 ? 10.406 33.125 15.852 1 85.56 405 ARG B N 1
ATOM 7231 C CA . ARG B 1 405 ? 10.531 34.188 14.844 1 85.56 405 ARG B CA 1
ATOM 7232 C C . ARG B 1 405 ? 11.859 34.906 14.984 1 85.56 405 ARG B C 1
ATOM 7234 O O . ARG B 1 405 ? 12.266 35.656 14.086 1 85.56 405 ARG B O 1
ATOM 7241 N N . ASN B 1 406 ? 12.805 34.531 16.125 1 69.31 406 ASN B N 1
ATOM 7242 C CA . ASN B 1 406 ? 14.062 35.188 16.438 1 69.31 406 ASN B CA 1
ATOM 7243 C C . ASN B 1 406 ? 14.086 36.625 15.859 1 69.31 406 ASN B C 1
ATOM 7245 O O . ASN B 1 406 ? 15.156 37.125 15.516 1 69.31 406 ASN B O 1
ATOM 7249 N N . SER B 1 407 ? 12.883 37.188 15.562 1 50.72 407 SER B N 1
ATOM 7250 C CA . SER B 1 407 ? 12.969 38.656 15.5 1 50.72 407 SER B CA 1
ATOM 7251 C C . SER B 1 407 ? 13 39.281 16.906 1 50.72 407 SER B C 1
ATOM 7253 O O . SER B 1 407 ? 11.961 39.656 17.438 1 50.72 407 SER B O 1
ATOM 7255 N N . LEU B 1 408 ? 13.438 38.531 17.844 1 43.5 408 LEU B N 1
ATOM 7256 C CA . LEU B 1 408 ? 13.344 39.125 19.172 1 43.5 408 LEU B CA 1
ATOM 7257 C C . LEU B 1 408 ? 13.875 40.562 19.172 1 43.5 408 LEU B C 1
ATOM 7259 O O . LEU B 1 408 ? 15.062 40.781 18.969 1 43.5 408 LEU B O 1
ATOM 7263 N N . THR B 1 409 ? 13.172 41.312 18.547 1 44.91 409 THR B N 1
ATOM 7264 C CA . THR B 1 409 ? 13.508 42.594 19.141 1 44.91 409 THR B CA 1
ATOM 7265 C C . THR B 1 409 ? 13.344 42.562 20.656 1 44.91 409 THR B C 1
ATOM 7267 O O . THR B 1 409 ? 12.531 41.812 21.172 1 44.91 409 THR B O 1
ATOM 7270 N N . LYS B 1 410 ? 14.258 42.875 21.484 1 49.94 410 LYS B N 1
ATOM 7271 C CA . LYS B 1 410 ? 14.516 42.969 22.906 1 49.94 410 LYS B CA 1
ATOM 7272 C C . LYS B 1 410 ? 13.227 43.219 23.688 1 49.94 410 LYS B C 1
ATOM 7274 O O . LYS B 1 410 ? 13.18 43.031 24.906 1 49.94 410 LYS B O 1
ATOM 7279 N N . GLU B 1 411 ? 12.234 43.781 23.156 1 50.81 411 GLU B N 1
ATOM 7280 C CA . GLU B 1 411 ? 11.445 44.594 24.078 1 50.81 411 GLU B CA 1
ATOM 7281 C C . GLU B 1 411 ? 10.164 43.875 24.484 1 50.81 411 GLU B C 1
ATOM 7283 O O . GLU B 1 411 ? 9.547 44.219 25.5 1 50.81 411 GLU B O 1
ATOM 7288 N N . GLU B 1 412 ? 9.539 42.75 23.609 1 62.38 412 GLU B N 1
ATOM 7289 C CA . GLU B 1 412 ? 8.211 42.344 24.062 1 62.38 412 GLU B CA 1
ATOM 7290 C C . GLU B 1 412 ? 8.289 41.156 25 1 62.38 412 GLU B C 1
ATOM 7292 O O . GLU B 1 412 ? 8.93 40.156 24.688 1 62.38 412 GLU B O 1
ATOM 7297 N N . LYS B 1 413 ? 8.062 41.344 26.297 1 75.38 413 LYS B N 1
ATOM 7298 C CA . LYS B 1 413 ? 8 40.312 27.312 1 75.38 413 LYS B CA 1
ATOM 7299 C C . LYS B 1 413 ? 6.633 39.625 27.328 1 75.38 413 LYS B C 1
ATOM 7301 O O . LYS B 1 413 ? 5.605 40.312 27.453 1 75.38 413 LYS B O 1
ATOM 7306 N N . TYR B 1 414 ? 6.52 38.281 26.859 1 84.88 414 TYR B N 1
ATOM 7307 C CA . TYR B 1 414 ? 5.281 37.531 26.938 1 84.88 414 TYR B CA 1
ATOM 7308 C C . TYR B 1 414 ? 5.254 36.656 28.172 1 84.88 414 TYR B C 1
ATOM 7310 O O . TYR B 1 414 ? 6.301 36.219 28.656 1 84.88 414 TYR B O 1
ATOM 7318 N N . GLU B 1 415 ? 4.047 36.469 28.641 1 85.44 415 GLU B N 1
ATOM 7319 C CA . GLU B 1 415 ? 3.881 35.562 29.766 1 85.44 415 GLU B CA 1
ATOM 7320 C C . GLU B 1 415 ? 4.145 34.094 29.359 1 85.44 415 GLU B C 1
ATOM 7322 O O . GLU B 1 415 ? 3.602 33.625 28.359 1 85.44 415 GLU B O 1
ATOM 7327 N N . PRO B 1 416 ? 4.977 33.531 30.094 1 87.69 416 PRO B N 1
ATOM 7328 C CA . PRO B 1 416 ? 5.301 32.156 29.75 1 87.69 416 PRO B CA 1
ATOM 7329 C C . PRO B 1 416 ? 4.156 31.188 30.031 1 87.69 416 PRO B C 1
ATOM 7331 O O . PRO B 1 416 ? 3.447 31.344 31.031 1 87.69 416 PRO B O 1
ATOM 7334 N N . ILE B 1 417 ? 3.994 30.219 29.188 1 92.75 417 ILE B N 1
ATOM 7335 C CA . ILE B 1 417 ? 3.039 29.141 29.438 1 92.75 417 ILE B CA 1
ATOM 7336 C C . ILE B 1 417 ? 3.445 27.906 28.641 1 92.75 417 ILE B C 1
ATOM 7338 O O . ILE B 1 417 ? 3.922 28.016 27.5 1 92.75 417 ILE B O 1
ATOM 7342 N N . ASN B 1 418 ? 3.309 26.75 29.219 1 90.5 418 ASN B N 1
ATOM 7343 C CA . ASN B 1 418 ? 3.609 25.484 28.562 1 90.5 418 ASN B CA 1
ATOM 7344 C C . ASN B 1 418 ? 2.432 24.984 27.734 1 90.5 418 ASN B C 1
ATOM 7346 O O . ASN B 1 418 ? 1.445 24.484 28.281 1 90.5 418 ASN B O 1
ATOM 7350 N N . ILE B 1 419 ? 2.596 25.047 26.438 1 93.38 419 ILE B N 1
ATOM 7351 C CA . ILE B 1 419 ? 1.519 24.734 25.516 1 93.38 419 ILE B CA 1
ATOM 7352 C C . ILE B 1 419 ? 1.113 23.266 25.672 1 93.38 419 ILE B C 1
ATOM 7354 O O . ILE B 1 419 ? -0.061 22.922 25.516 1 93.38 419 ILE B O 1
ATOM 7358 N N . PHE B 1 420 ? 2.02 22.359 25.984 1 90.88 420 PHE B N 1
ATOM 7359 C CA . PHE B 1 420 ? 1.729 20.938 26.078 1 90.88 420 PHE B CA 1
ATOM 7360 C C . PHE B 1 420 ? 1.025 20.625 27.406 1 90.88 420 PHE B C 1
ATOM 7362 O O . PHE B 1 420 ? 0.238 19.672 27.469 1 90.88 420 PHE B O 1
ATOM 7369 N N . ALA B 1 421 ? 1.29 21.422 28.438 1 91.12 421 ALA B N 1
ATOM 7370 C CA . ALA B 1 421 ? 0.533 21.281 29.672 1 91.12 421 ALA B CA 1
ATOM 7371 C C . ALA B 1 421 ? -0.945 21.594 29.453 1 91.12 421 ALA B C 1
ATOM 7373 O O . ALA B 1 421 ? -1.812 20.984 30.094 1 91.12 421 ALA B O 1
ATOM 7374 N N . ILE B 1 422 ? -1.162 22.547 28.594 1 94.06 422 ILE B N 1
ATOM 7375 C CA . ILE B 1 422 ? -2.541 22.875 28.25 1 94.06 422 ILE B CA 1
ATOM 7376 C C . ILE B 1 422 ? -3.209 21.656 27.609 1 94.06 422 ILE B C 1
ATOM 7378 O O . ILE B 1 422 ? -4.336 21.297 27.969 1 94.06 422 ILE B O 1
ATOM 7382 N N . SER B 1 423 ? -2.52 21.031 26.656 1 93.38 423 SER B N 1
ATOM 7383 C CA . SER B 1 423 ? -3.057 19.844 26 1 93.38 423 SER B CA 1
ATOM 7384 C C . SER B 1 423 ? -3.324 18.719 27 1 93.38 423 SER B C 1
ATOM 7386 O O . SER B 1 423 ? -4.359 18.062 26.922 1 93.38 423 SER B O 1
ATOM 7388 N N . ASP B 1 424 ? -2.389 18.484 27.906 1 89.94 424 ASP B N 1
ATOM 7389 C CA . ASP B 1 424 ? -2.559 17.453 28.922 1 89.94 424 ASP B CA 1
ATOM 7390 C C . ASP B 1 424 ? -3.82 17.703 29.75 1 89.94 424 ASP B C 1
ATOM 7392 O O . ASP B 1 424 ? -4.574 16.766 30.031 1 89.94 424 ASP B O 1
ATOM 7396 N N . ARG B 1 425 ? -4 18.906 30.141 1 92.12 425 ARG B N 1
ATOM 7397 C CA . ARG B 1 425 ? -5.152 19.234 30.969 1 92.12 425 ARG B CA 1
ATOM 7398 C C . ARG B 1 425 ? -6.449 19.125 30.172 1 92.12 425 ARG B C 1
ATOM 7400 O O . ARG B 1 425 ? -7.465 18.656 30.688 1 92.12 425 ARG B O 1
ATOM 7407 N N . MET B 1 426 ? -6.465 19.625 28.938 1 95.5 426 MET B N 1
ATOM 7408 C CA . MET B 1 426 ? -7.633 19.5 28.078 1 95.5 426 MET B CA 1
ATOM 7409 C C . MET B 1 426 ? -8.07 18.047 27.938 1 95.5 426 MET B C 1
ATOM 7411 O O . MET B 1 426 ? -9.266 17.75 27.953 1 95.5 426 MET B O 1
ATOM 7415 N N . GLU B 1 427 ? -7.09 17.188 27.781 1 92.31 427 GLU B N 1
ATOM 7416 C CA . GLU B 1 427 ? -7.375 15.758 27.641 1 92.31 427 GLU B CA 1
ATOM 7417 C C . GLU B 1 427 ? -7.859 15.148 28.953 1 92.31 427 GLU B C 1
ATOM 7419 O O . GLU B 1 427 ? -8.875 14.453 28.984 1 92.31 427 GLU B O 1
ATOM 7424 N N . LYS B 1 428 ? -7.156 15.375 30.031 1 90.81 428 LYS B N 1
ATOM 7425 C CA . LYS B 1 428 ? -7.438 14.773 31.328 1 90.81 428 LYS B CA 1
ATOM 7426 C C . LYS B 1 428 ? -8.789 15.227 31.875 1 90.81 428 LYS B C 1
ATOM 7428 O O . LYS B 1 428 ? -9.57 14.422 32.375 1 90.81 428 LYS B O 1
ATOM 7433 N N . GLU B 1 429 ? -9.055 16.516 31.766 1 94.75 429 GLU B N 1
ATOM 7434 C CA . GLU B 1 429 ? -10.234 17.094 32.406 1 94.75 429 GLU B CA 1
ATOM 7435 C C . GLU B 1 429 ? -11.461 16.984 31.516 1 94.75 429 GLU B C 1
ATOM 7437 O O . GLU B 1 429 ? -12.578 16.828 32 1 94.75 429 GLU B O 1
ATOM 7442 N N . TYR B 1 430 ? -11.219 17.109 30.203 1 95.62 430 TYR B N 1
ATOM 7443 C CA . TYR B 1 430 ? -12.398 17.25 29.359 1 95.62 430 TYR B CA 1
ATOM 7444 C C . TYR B 1 430 ? -12.391 16.25 28.219 1 95.62 430 TYR B C 1
ATOM 7446 O O . TYR B 1 430 ? -13.375 16.109 27.484 1 95.62 430 TYR B O 1
ATOM 7454 N N . GLY B 1 431 ? -11.297 15.547 27.938 1 93.69 431 GLY B N 1
ATOM 7455 C CA . GLY B 1 431 ? -11.242 14.492 26.938 1 93.69 431 GLY B CA 1
ATOM 7456 C C . GLY B 1 431 ? -10.82 14.984 25.562 1 93.69 431 GLY B C 1
ATOM 7457 O O . GLY B 1 431 ? -10.797 14.219 24.594 1 93.69 431 GLY B O 1
ATOM 7458 N N . TRP B 1 432 ? -10.492 16.328 25.5 1 95.81 432 TRP B N 1
ATOM 7459 C CA . TRP B 1 432 ? -10.055 16.875 24.203 1 95.81 432 TRP B CA 1
ATOM 7460 C C . TRP B 1 432 ? -8.648 16.391 23.859 1 95.81 432 TRP B C 1
ATOM 7462 O O . TRP B 1 432 ? -7.703 16.625 24.609 1 95.81 432 TRP B O 1
ATOM 7472 N N . ASP B 1 433 ? -8.547 15.711 22.719 1 92.5 433 ASP B N 1
ATOM 7473 C CA . ASP B 1 433 ? -7.242 15.227 22.281 1 92.5 433 ASP B CA 1
ATOM 7474 C C . ASP B 1 433 ? -6.645 16.141 21.219 1 92.5 433 ASP B C 1
ATOM 7476 O O . ASP B 1 433 ? -6.676 15.836 20.031 1 92.5 433 ASP B O 1
ATOM 7480 N N . LEU B 1 434 ? -6.031 17.234 21.688 1 93.5 434 LEU B N 1
ATOM 7481 C CA . LEU B 1 434 ? -5.367 18.156 20.781 1 93.5 434 LEU B CA 1
ATOM 7482 C C . LEU B 1 434 ? -4.012 17.609 20.344 1 93.5 434 LEU B C 1
ATOM 7484 O O . LEU B 1 434 ? -3.24 17.125 21.172 1 93.5 434 LEU B O 1
ATOM 7488 N N . GLN B 1 435 ? -3.736 17.703 19.094 1 91.81 435 GLN B N 1
ATOM 7489 C CA . GLN B 1 435 ? -2.52 17.109 18.562 1 91.81 435 GLN B CA 1
ATOM 7490 C C . GLN B 1 435 ? -1.31 18 18.797 1 91.81 435 GLN B C 1
ATOM 7492 O O . GLN B 1 435 ? -1.384 19.219 18.609 1 91.81 435 GLN B O 1
ATOM 7497 N N . ARG B 1 436 ? -0.222 17.453 19.188 1 89.88 436 ARG B N 1
ATOM 7498 C CA . ARG B 1 436 ? 1.005 18.188 19.5 1 89.88 436 ARG B CA 1
ATOM 7499 C C . ARG B 1 436 ? 1.904 18.281 18.266 1 89.88 436 ARG B C 1
ATOM 7501 O O . ARG B 1 436 ? 2.133 17.297 17.578 1 89.88 436 ARG B O 1
ATOM 7508 N N . GLN B 1 437 ? 2.299 19.453 17.922 1 91.56 437 GLN B N 1
ATOM 7509 C CA . GLN B 1 437 ? 3.268 19.734 16.875 1 91.56 437 GLN B CA 1
ATOM 7510 C C . GLN B 1 437 ? 4.555 20.328 17.438 1 91.56 437 GLN B C 1
ATOM 7512 O O . GLN B 1 437 ? 4.598 20.719 18.609 1 91.56 437 GLN B O 1
ATOM 7517 N N . THR B 1 438 ? 5.621 20.344 16.562 1 87.81 438 THR B N 1
ATOM 7518 C CA . THR B 1 438 ? 6.902 20.906 17 1 87.81 438 THR B CA 1
ATOM 7519 C C . THR B 1 438 ? 7.453 21.875 15.953 1 87.81 438 THR B C 1
ATOM 7521 O O . THR B 1 438 ? 6.918 21.969 14.844 1 87.81 438 THR B O 1
ATOM 7524 N N . ARG B 1 439 ? 8.43 22.719 16.375 1 87.62 439 ARG B N 1
ATOM 7525 C CA . ARG B 1 439 ? 9.172 23.656 15.547 1 87.62 439 ARG B CA 1
ATOM 7526 C C . ARG B 1 439 ? 8.242 24.672 14.898 1 87.62 439 ARG B C 1
ATOM 7528 O O . ARG B 1 439 ? 8.25 24.844 13.68 1 87.62 439 ARG B O 1
ATOM 7535 N N . PRO B 1 440 ? 7.438 25.312 15.773 1 90.25 440 PRO B N 1
ATOM 7536 C CA . PRO B 1 440 ? 7.539 25.375 17.234 1 90.25 440 PRO B CA 1
ATOM 7537 C C . 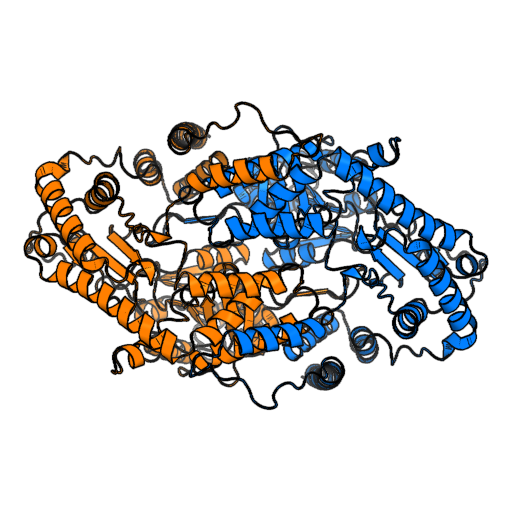PRO B 1 440 ? 6.508 24.484 17.938 1 90.25 440 PRO B C 1
ATOM 7539 O O . PRO B 1 440 ? 5.578 24 17.297 1 90.25 440 PRO B O 1
ATOM 7542 N N . ASP B 1 441 ? 6.738 24.344 19.203 1 91.62 441 ASP B N 1
ATOM 7543 C CA . ASP B 1 441 ? 5.723 23.641 19.984 1 91.62 441 ASP B CA 1
ATOM 7544 C C . ASP B 1 441 ? 4.359 24.312 19.828 1 91.62 441 ASP B C 1
ATOM 7546 O O . ASP B 1 441 ? 4.215 25.516 20.047 1 91.62 441 ASP B O 1
ATOM 7550 N N . SER B 1 442 ? 3.447 23.562 19.359 1 95.06 442 SER B N 1
ATOM 7551 C CA . SER B 1 442 ? 2.105 24.078 19.109 1 95.06 442 SER B CA 1
ATOM 7552 C C . SER B 1 442 ? 1.062 22.969 19.234 1 95.06 442 SER B C 1
ATOM 7554 O O . SER B 1 442 ? 1.408 21.797 19.359 1 95.06 442 SER B O 1
ATOM 7556 N N . LEU B 1 443 ? -0.131 23.344 19.391 1 95.62 443 LEU B N 1
ATOM 7557 C CA . LEU B 1 443 ? -1.272 22.438 19.344 1 95.62 443 LEU B CA 1
ATOM 7558 C C . LEU B 1 443 ? -2.066 22.609 18.062 1 95.62 443 LEU B C 1
ATOM 7560 O O . LEU B 1 443 ? -2.203 23.734 17.562 1 95.62 443 LEU B O 1
ATOM 7564 N N . HIS B 1 444 ? -2.443 21.484 17.562 1 94.75 444 HIS B N 1
ATOM 7565 C CA . HIS B 1 444 ? -3.082 21.453 16.25 1 94.75 444 HIS B CA 1
ATOM 7566 C C . HIS B 1 444 ? -4.434 20.75 16.312 1 94.75 444 HIS B C 1
ATOM 7568 O O . HIS B 1 444 ? -4.586 19.75 17.016 1 94.75 444 HIS B O 1
ATOM 7574 N N . MET B 1 445 ? -5.461 21.297 15.594 1 96.94 445 MET B N 1
ATOM 7575 C CA . MET B 1 445 ? -6.77 20.672 15.43 1 96.94 445 MET B CA 1
ATOM 7576 C C . MET B 1 445 ? -7.156 20.594 13.953 1 96.94 445 MET B C 1
ATOM 7578 O O . MET B 1 445 ? -7.102 21.594 13.242 1 96.94 445 MET B O 1
ATOM 7582 N N . THR B 1 446 ? -7.457 19.438 13.492 1 97.38 446 THR B N 1
ATOM 7583 C CA . THR B 1 446 ? -8.125 19.25 12.219 1 97.38 446 THR B CA 1
ATOM 7584 C C . THR B 1 446 ? -9.641 19.234 12.398 1 97.38 446 THR B C 1
ATOM 7586 O O . THR B 1 446 ? -10.203 18.266 12.914 1 97.38 446 THR B O 1
ATOM 7589 N N . ILE B 1 447 ? -10.289 20.281 11.977 1 98.25 447 ILE B N 1
ATOM 7590 C CA . ILE B 1 447 ? -11.734 20.391 12.156 1 98.25 447 ILE B CA 1
ATOM 7591 C C . ILE B 1 447 ? -12.453 19.531 11.125 1 98.25 447 ILE B C 1
ATOM 7593 O O . ILE B 1 447 ? -12.203 19.641 9.93 1 98.25 447 ILE B O 1
ATOM 7597 N N . MET B 1 448 ? -13.266 18.641 11.602 1 97.56 448 MET B N 1
ATOM 7598 C CA . MET B 1 448 ? -14.094 17.734 10.805 1 97.56 448 MET B CA 1
ATOM 7599 C C . MET B 1 448 ? -15.578 17.938 11.109 1 97.56 448 MET B C 1
ATOM 7601 O O . MET B 1 448 ? -15.93 18.656 12.047 1 97.56 448 MET B O 1
ATOM 7605 N N . PRO B 1 449 ? -16.453 17.328 10.32 1 97.31 449 PRO B N 1
ATOM 7606 C CA . PRO B 1 449 ? -17.891 17.578 10.523 1 97.31 449 PRO B CA 1
ATOM 7607 C C . PRO B 1 449 ? -18.344 17.234 11.945 1 97.31 449 PRO B C 1
ATOM 7609 O O . PRO B 1 449 ? -19.234 17.906 12.484 1 97.31 449 PRO B O 1
ATOM 7612 N N . GLN B 1 450 ? -17.719 16.328 12.555 1 96.12 450 GLN B N 1
ATOM 7613 C CA . GLN B 1 450 ? -18.125 15.898 13.891 1 96.12 450 GLN B CA 1
ATOM 7614 C C . GLN B 1 450 ? -17.75 16.953 14.938 1 96.12 450 GLN B C 1
ATOM 7616 O O . GLN B 1 450 ? -18.172 16.859 16.094 1 96.12 450 GLN B O 1
ATOM 7621 N N . HIS B 1 451 ? -17.047 18.016 14.578 1 97.44 451 HIS B N 1
ATOM 7622 C CA . HIS B 1 451 ? -16.641 19.062 15.5 1 97.44 451 HIS B CA 1
ATOM 7623 C C . HIS B 1 451 ? -17.594 20.266 15.422 1 97.44 451 HIS B C 1
ATOM 7625 O O . HIS B 1 451 ? -17.562 21.141 16.281 1 97.44 451 HIS B O 1
ATOM 7631 N N . ILE B 1 452 ? -18.438 20.297 14.367 1 97.5 452 ILE B N 1
ATOM 7632 C CA . ILE B 1 452 ? -19.359 21.406 14.188 1 97.5 452 ILE B CA 1
ATOM 7633 C C . ILE B 1 452 ? -20.312 21.484 15.375 1 97.5 452 ILE B C 1
ATOM 7635 O O . ILE B 1 452 ? -20.906 20.469 15.773 1 97.5 452 ILE B O 1
ATOM 7639 N N . GLY B 1 453 ? -20.406 22.578 15.984 1 97.19 453 GLY B N 1
ATOM 7640 C CA . GLY B 1 453 ? -21.312 22.797 17.109 1 97.19 453 GLY B CA 1
ATOM 7641 C C . GLY B 1 453 ? -20.625 22.656 18.453 1 97.19 453 GLY B C 1
ATOM 7642 O O . GLY B 1 453 ? -21.234 22.922 19.5 1 97.19 453 GLY B O 1
ATOM 7643 N N . LEU B 1 454 ? -19.359 22.297 18.422 1 97.62 454 LEU B N 1
ATOM 7644 C CA . LEU B 1 454 ? -18.656 22.062 19.672 1 97.62 454 LEU B CA 1
ATOM 7645 C C . LEU B 1 454 ? -17.688 23.203 19.984 1 97.62 454 LEU B C 1
ATOM 7647 O O . LEU B 1 454 ? -17.016 23.188 21.016 1 97.62 454 LEU B O 1
ATOM 7651 N N . GLU B 1 455 ? -17.594 24.203 19.078 1 97.75 455 GLU B N 1
ATOM 7652 C CA . GLU B 1 455 ? -16.547 25.219 19.156 1 97.75 455 GLU B CA 1
ATOM 7653 C C . GLU B 1 455 ? -16.672 26.031 20.438 1 97.75 455 GLU B C 1
ATOM 7655 O O . GLU B 1 455 ? -15.672 26.406 21.062 1 97.75 455 GLU B O 1
ATOM 7660 N N . GLN B 1 456 ? -17.922 26.344 20.922 1 98 456 GLN B N 1
ATOM 7661 C CA . GLN B 1 456 ? -18.109 27.125 22.125 1 98 456 GLN B CA 1
ATOM 7662 C C . GLN B 1 456 ? -17.594 26.375 23.359 1 98 456 GLN B C 1
ATOM 7664 O O . GLN B 1 456 ? -16.875 26.953 24.188 1 98 456 GLN B O 1
ATOM 7669 N N . LYS B 1 457 ? -18.016 25.141 23.422 1 98.12 457 LYS B N 1
ATOM 7670 C CA . LYS B 1 457 ? -17.578 24.312 24.547 1 98.12 457 LYS B CA 1
ATOM 7671 C C . LYS B 1 457 ? -16.062 24.156 24.547 1 98.12 457 LYS B C 1
ATOM 7673 O O . LYS B 1 457 ? -15.422 24.219 25.609 1 98.12 457 LYS B O 1
ATOM 7678 N N . LEU B 1 458 ? -15.484 23.938 23.438 1 98.31 458 LEU B N 1
ATOM 7679 C CA . LEU B 1 458 ? -14.039 23.781 23.297 1 98.31 458 LEU B CA 1
ATOM 7680 C C . LEU B 1 458 ? -13.32 25.031 23.797 1 98.31 458 LEU B C 1
ATOM 7682 O O . LEU B 1 458 ? -12.352 24.938 24.562 1 98.31 458 LEU B O 1
ATOM 7686 N N . VAL B 1 459 ? -13.812 26.219 23.375 1 98.44 459 VAL B N 1
ATOM 7687 C CA . VAL B 1 459 ? -13.18 27.484 23.734 1 98.44 459 VAL B CA 1
ATOM 7688 C C . VAL B 1 459 ? -13.297 27.719 25.234 1 98.44 459 VAL B C 1
ATOM 7690 O O . VAL B 1 459 ? -12.352 28.203 25.875 1 98.44 459 VAL B O 1
ATOM 7693 N N . GLU B 1 460 ? -14.414 27.359 25.781 1 98.56 460 GLU B N 1
ATOM 7694 C CA . GLU B 1 460 ? -14.617 27.484 27.219 1 98.56 460 GLU B CA 1
ATOM 7695 C C . GLU B 1 460 ? -13.641 26.609 28 1 98.56 460 GLU B C 1
ATOM 7697 O O . GLU B 1 460 ? -13.016 27.062 28.953 1 98.56 460 GLU B O 1
ATOM 7702 N N . ASN B 1 461 ? -13.562 25.375 27.562 1 98.5 461 ASN B N 1
ATOM 7703 C CA . ASN B 1 461 ? -12.641 24.453 28.219 1 98.5 461 ASN B CA 1
ATOM 7704 C C . ASN B 1 461 ? -11.195 24.891 28.047 1 98.5 461 ASN B C 1
ATOM 7706 O O . ASN B 1 461 ? -10.383 24.75 28.953 1 98.5 461 ASN B O 1
ATOM 7710 N N . LEU B 1 462 ? -10.867 25.422 26.875 1 98.5 462 LEU B N 1
ATOM 7711 C CA . LEU B 1 462 ? -9.516 25.922 26.609 1 98.5 462 LEU B CA 1
ATOM 7712 C C . LEU B 1 462 ? -9.18 27.078 27.531 1 98.5 462 LEU B C 1
ATOM 7714 O O . LEU B 1 462 ? -8.078 27.141 28.078 1 98.5 462 LEU B O 1
ATOM 7718 N N . ARG B 1 463 ? -10.117 27.969 27.703 1 98.06 463 ARG B N 1
ATOM 7719 C CA . ARG B 1 463 ? -9.93 29.125 28.578 1 98.06 463 ARG B CA 1
ATOM 7720 C C . ARG B 1 463 ? -9.656 28.672 30.016 1 98.06 463 ARG B C 1
ATOM 7722 O O . ARG B 1 463 ? -8.734 29.188 30.656 1 98.06 463 ARG B O 1
ATOM 7729 N N . GLU B 1 464 ? -10.406 27.719 30.453 1 97.81 464 GLU B N 1
ATOM 7730 C CA . GLU B 1 464 ? -10.234 27.203 31.797 1 97.81 464 GLU B CA 1
ATOM 7731 C C . GLU B 1 464 ? -8.867 26.531 31.969 1 97.81 464 GLU B C 1
ATOM 7733 O O . GLU B 1 464 ? -8.195 26.734 32.969 1 97.81 464 GLU B O 1
ATOM 7738 N N . CYS B 1 465 ? -8.516 25.781 31 1 96.75 465 CYS B N 1
ATOM 7739 C CA . CYS B 1 465 ? -7.242 25.078 31.062 1 96.75 465 CYS B CA 1
ATOM 7740 C C . CYS B 1 465 ? -6.074 26.047 31.016 1 96.75 465 CYS B C 1
ATOM 7742 O O . CYS B 1 465 ? -5.082 25.875 31.719 1 96.75 465 CYS B O 1
ATOM 7744 N N . VAL B 1 466 ? -6.188 27.078 30.188 1 97.12 466 VAL B N 1
ATOM 7745 C CA . VAL B 1 466 ? -5.145 28.094 30.094 1 97.12 466 VAL B CA 1
ATOM 7746 C C . VAL B 1 466 ? -5.023 28.844 31.422 1 97.12 466 VAL B C 1
ATOM 7748 O O . VAL B 1 466 ? -3.916 29.078 31.922 1 97.12 466 VAL B O 1
ATOM 7751 N N . SER B 1 467 ? -6.133 29.188 32 1 96.44 467 SER B N 1
ATOM 7752 C CA . SER B 1 467 ? -6.133 29.859 33.312 1 96.44 467 SER B CA 1
ATOM 7753 C C . SER B 1 467 ? -5.465 29 34.375 1 96.44 467 SER B C 1
ATOM 7755 O O . SER B 1 467 ? -4.629 29.484 35.156 1 96.44 467 SER B O 1
ATOM 7757 N N . TYR B 1 468 ? -5.82 27.812 34.375 1 95.31 468 TYR B N 1
ATOM 7758 C CA . TYR B 1 468 ? -5.27 26.891 35.375 1 95.31 468 TYR B CA 1
ATOM 7759 C C . TYR B 1 468 ? -3.764 26.734 35.188 1 95.31 468 TYR B C 1
ATOM 7761 O O . TYR B 1 468 ? -3.002 26.828 36.156 1 95.31 468 TYR B O 1
ATOM 7769 N N . VAL B 1 469 ? -3.324 26.469 33.938 1 94.62 469 VAL B N 1
ATOM 7770 C CA . VAL B 1 469 ? -1.92 26.203 33.656 1 94.62 469 VAL B CA 1
ATOM 7771 C C . VAL B 1 469 ? -1.09 27.453 33.938 1 94.62 469 VAL B C 1
ATOM 7773 O O . VAL B 1 469 ? 0.056 27.375 34.375 1 94.62 469 VAL B O 1
ATOM 7776 N N . SER B 1 470 ? -1.623 28.609 33.656 1 92.94 470 SER B N 1
ATOM 7777 C CA . SER B 1 470 ? -0.909 29.859 33.906 1 92.94 470 SER B CA 1
ATOM 7778 C C . SER B 1 470 ? -0.634 30.062 35.375 1 92.94 470 SER B C 1
ATOM 7780 O O . SER B 1 470 ? 0.367 30.672 35.75 1 92.94 470 SER B O 1
ATOM 7782 N N . GLU B 1 471 ? -1.475 29.5 36.188 1 90.38 471 GLU B N 1
ATOM 7783 C CA . GLU B 1 471 ? -1.354 29.688 37.625 1 90.38 471 GLU B CA 1
ATOM 7784 C C . GLU B 1 471 ? -0.545 28.547 38.281 1 90.38 471 GLU B C 1
ATOM 7786 O O . GLU B 1 471 ? 0.092 28.734 39.312 1 90.38 471 GLU B O 1
ATOM 7791 N N . HIS B 1 472 ? -0.541 27.391 37.625 1 83.25 472 HIS B N 1
ATOM 7792 C CA . HIS B 1 472 ? 0.032 26.203 38.25 1 83.25 472 HIS B CA 1
ATOM 7793 C C . HIS B 1 472 ? 1.127 25.594 37.375 1 83.25 472 HIS B C 1
ATOM 7795 O O . HIS B 1 472 ? 1.493 24.422 37.562 1 83.25 472 HIS B O 1
ATOM 7801 N N . GLY B 1 473 ? 1.544 26.062 36.406 1 67.44 473 GLY B N 1
ATOM 7802 C CA . GLY B 1 473 ? 2.365 25.578 35.312 1 67.44 473 GLY B CA 1
ATOM 7803 C C . GLY B 1 473 ? 3.57 24.781 35.75 1 67.44 473 GLY B C 1
ATOM 7804 O O . GLY B 1 473 ? 4.086 23.953 35.031 1 67.44 473 GLY B O 1
ATOM 7805 N N . THR B 1 474 ? 4.094 25.078 36.875 1 59.81 474 THR B N 1
ATOM 7806 C CA . THR B 1 474 ? 5.246 24.344 37.375 1 59.81 474 THR B CA 1
ATOM 7807 C C . THR B 1 474 ? 4.895 22.891 37.656 1 59.81 474 THR B C 1
ATOM 7809 O O . THR B 1 474 ? 5.777 22.047 37.75 1 59.81 474 THR B O 1
ATOM 7812 N N . ASP B 1 475 ? 3.711 22.562 37.688 1 55.56 475 ASP B N 1
ATOM 7813 C CA . ASP B 1 475 ? 3.238 21.219 37.969 1 55.56 475 ASP B CA 1
ATOM 7814 C C . ASP B 1 475 ? 3.422 20.297 36.75 1 55.56 475 ASP B C 1
ATOM 7816 O O . ASP B 1 475 ? 3.348 19.078 36.875 1 55.56 475 ASP B O 1
ATOM 7820 N N . TYR B 1 476 ? 3.707 20.812 35.656 1 56.72 476 TYR B N 1
ATOM 7821 C CA . TYR B 1 476 ? 3.746 20 34.438 1 56.72 476 TYR B CA 1
ATOM 7822 C C . TYR B 1 476 ? 5.176 19.844 33.938 1 56.72 476 TYR B C 1
ATOM 7824 O O . TYR B 1 476 ? 5.727 20.75 33.312 1 56.72 476 TYR B O 1
ATOM 7832 N N . ASP B 1 477 ? 6.031 19.141 34.719 1 51.59 477 ASP B N 1
ATOM 7833 C CA . ASP B 1 477 ? 7.445 18.938 34.406 1 51.59 477 ASP B CA 1
ATOM 7834 C C . ASP B 1 477 ? 7.621 18.016 33.219 1 51.59 477 ASP B C 1
ATOM 7836 O O . ASP B 1 477 ? 8.711 17.5 32.969 1 51.59 477 ASP B O 1
ATOM 7840 N N . GLY B 1 478 ? 6.637 18 32.406 1 52.34 478 GLY B N 1
ATOM 7841 C CA . GLY B 1 478 ? 6.777 17.25 31.156 1 52.34 478 GLY B CA 1
ATOM 7842 C C . GLY B 1 478 ? 6.836 15.742 31.375 1 52.34 478 GLY B C 1
ATOM 7843 O O . GLY B 1 478 ? 6.773 14.969 30.422 1 52.34 478 GLY B O 1
ATOM 7844 N N . LYS B 1 479 ? 7.262 15.289 32.531 1 47.06 479 LYS B N 1
ATOM 7845 C CA . LYS B 1 479 ? 7.48 13.875 32.844 1 47.06 479 LYS B CA 1
ATOM 7846 C C . LYS B 1 479 ? 6.199 13.07 32.656 1 47.06 479 LYS B C 1
ATOM 7848 O O . LYS B 1 479 ? 6.242 11.906 32.25 1 47.06 479 LYS B O 1
ATOM 7853 N N . ASP B 1 480 ? 5.074 13.633 33 1 44.91 480 ASP B N 1
ATOM 7854 C CA . ASP B 1 480 ? 3.803 12.914 32.938 1 44.91 480 ASP B CA 1
ATOM 7855 C C . ASP B 1 480 ? 3.102 13.188 31.594 1 44.91 480 ASP B C 1
ATOM 7857 O O . ASP B 1 480 ? 1.901 12.945 31.453 1 44.91 480 ASP B O 1
ATOM 7861 N N . SER B 1 481 ? 3.756 13.805 30.688 1 48.78 481 SER B N 1
ATOM 7862 C CA . SER B 1 481 ? 3.154 14.102 29.391 1 48.78 481 SER B CA 1
ATOM 7863 C C . SER B 1 481 ? 2.824 12.82 28.641 1 48.78 481 SER B C 1
ATOM 7865 O O . SER B 1 481 ? 3.207 11.727 29.047 1 48.78 481 SER B O 1
ATOM 7867 N N . VAL B 1 482 ? 2.145 13.078 27.516 1 51.94 482 VAL B N 1
ATOM 7868 C CA . VAL B 1 482 ? 1.776 11.93 26.688 1 51.94 482 VAL B CA 1
ATOM 7869 C C . VAL B 1 482 ? 2.988 11.016 26.5 1 51.94 482 VAL B C 1
ATOM 7871 O O . VAL B 1 482 ? 4.105 11.5 26.297 1 51.94 482 VAL B O 1
ATOM 7874 N N . ALA B 1 483 ? 2.82 9.789 26.984 1 51 483 ALA B N 1
ATOM 7875 C CA . ALA B 1 483 ? 3.768 8.695 27.156 1 51 483 ALA B CA 1
ATOM 7876 C C . ALA B 1 483 ? 4.902 8.781 26.141 1 51 483 ALA B C 1
ATOM 7878 O O . ALA B 1 483 ? 6.078 8.672 26.5 1 51 483 ALA B O 1
ATOM 7879 N N . MET B 1 484 ? 4.574 9.156 24.922 1 56.22 484 MET B N 1
ATOM 7880 C CA . MET B 1 484 ? 5.648 9.102 23.922 1 56.22 484 MET B CA 1
ATOM 7881 C C . MET B 1 484 ? 6.57 10.312 24.062 1 56.22 484 MET B C 1
ATOM 7883 O O . MET B 1 484 ? 7.793 10.172 24.062 1 56.22 484 MET B O 1
ATOM 7887 N N . TYR B 1 485 ? 6.062 11.43 24.234 1 52.03 485 TYR B N 1
ATOM 7888 C CA . TYR B 1 485 ? 6.875 12.641 24.312 1 52.03 485 TYR B CA 1
ATOM 7889 C C . TYR B 1 485 ? 7.629 12.703 25.641 1 52.03 485 TYR B C 1
ATOM 7891 O O . TYR B 1 485 ? 8.742 13.219 25.688 1 52.03 485 TYR B O 1
ATOM 7899 N N . GLY B 1 486 ? 6.938 12.227 26.562 1 52.28 486 GLY B N 1
ATOM 7900 C CA . GLY B 1 486 ? 7.648 12.086 27.812 1 52.28 486 GLY B CA 1
ATOM 7901 C C . GLY B 1 486 ? 8.844 11.148 27.734 1 52.28 486 GLY B C 1
ATOM 7902 O O . GLY B 1 486 ? 9.898 11.438 28.281 1 52.28 486 GLY B O 1
ATOM 7903 N N . MET B 1 487 ? 8.523 10.141 26.938 1 58.44 487 MET B N 1
ATOM 7904 C CA . MET B 1 487 ? 9.609 9.18 26.719 1 58.44 487 MET B CA 1
ATOM 7905 C C . MET B 1 487 ? 10.773 9.828 25.984 1 58.44 487 MET B C 1
ATOM 7907 O O . MET B 1 487 ? 11.93 9.633 26.344 1 58.44 487 MET B O 1
ATOM 7911 N N . ILE B 1 488 ? 10.359 10.555 25.062 1 58.69 488 ILE B N 1
ATOM 7912 C CA . ILE B 1 488 ? 11.383 11.211 24.25 1 58.69 488 ILE B CA 1
ATOM 7913 C C . ILE B 1 488 ? 12.148 12.227 25.094 1 58.69 488 ILE B C 1
ATOM 7915 O O . ILE B 1 488 ? 13.367 12.344 24.984 1 58.69 488 ILE B O 1
ATOM 7919 N N . ALA B 1 489 ? 11.391 12.898 25.828 1 56.25 489 ALA B N 1
ATOM 7920 C CA . ALA B 1 489 ? 12.016 13.891 26.688 1 56.25 489 ALA B CA 1
ATOM 7921 C C . ALA B 1 489 ? 13.023 13.242 27.625 1 56.25 489 ALA B C 1
ATOM 7923 O O . ALA B 1 489 ? 14.062 13.836 27.938 1 56.25 489 ALA B O 1
ATOM 7924 N N . ASN B 1 490 ? 12.672 12.109 27.969 1 53.72 490 ASN B N 1
ATOM 7925 C CA . ASN B 1 490 ? 13.547 11.398 28.891 1 53.72 490 ASN B CA 1
ATOM 7926 C C . ASN B 1 490 ? 14.828 10.922 28.203 1 53.72 490 ASN B C 1
ATOM 7928 O O . ASN B 1 490 ? 15.844 10.695 28.859 1 53.72 490 ASN B O 1
ATOM 7932 N N . VAL B 1 491 ? 14.641 10.727 26.859 1 55.94 491 VAL B N 1
ATOM 7933 C CA . VAL B 1 491 ? 15.82 10.211 26.172 1 55.94 491 VAL B CA 1
ATOM 7934 C C . VAL B 1 491 ? 16.469 11.328 25.359 1 55.94 491 VAL B C 1
ATOM 7936 O O . VAL B 1 491 ? 17.438 11.094 24.641 1 55.94 491 VAL B O 1
ATOM 7939 N N . LYS B 1 492 ? 15.961 12.445 25.359 1 57.09 492 LYS B N 1
ATOM 7940 C CA . LYS B 1 492 ? 16.391 13.586 24.547 1 57.09 492 LYS B CA 1
ATOM 7941 C C . LYS B 1 492 ? 17.875 13.844 24.688 1 57.09 492 LYS B C 1
ATOM 7943 O O . LYS B 1 492 ? 18.562 14.164 23.719 1 57.09 492 LYS B O 1
ATOM 7948 N N . ASN B 1 493 ? 18.266 13.781 25.828 1 50.91 493 ASN B N 1
ATOM 7949 C CA . ASN B 1 493 ? 19.688 14.078 26.016 1 50.91 493 ASN B CA 1
ATOM 7950 C C . ASN B 1 493 ? 20.578 13.109 25.25 1 50.91 493 ASN B C 1
ATOM 7952 O O . ASN B 1 493 ? 21.75 13.375 25.031 1 50.91 493 ASN B O 1
ATOM 7956 N N . LEU B 1 494 ? 20 12.094 25 1 47.72 494 LEU B N 1
ATOM 7957 C CA . LEU B 1 494 ? 20.766 11.062 24.312 1 47.72 494 LEU B CA 1
ATOM 7958 C C . LEU B 1 494 ? 20.562 11.148 22.797 1 47.72 494 LEU B C 1
ATOM 7960 O O . LEU B 1 494 ? 21.266 10.5 22.031 1 47.72 494 LEU B O 1
ATOM 7964 N N . LEU B 1 495 ? 19.609 12.016 22.359 1 55.34 495 LEU B N 1
ATOM 7965 C CA . LEU B 1 495 ? 19.016 11.648 21.094 1 55.34 495 LEU B CA 1
ATOM 7966 C C . LEU B 1 495 ? 19.484 12.578 19.969 1 55.34 495 LEU B C 1
ATOM 7968 O O . LEU B 1 495 ? 19.328 13.797 20.078 1 55.34 495 LEU B O 1
ATOM 7972 N N . SER B 1 496 ? 20.594 12.312 19.344 1 57.91 496 SER B N 1
ATOM 7973 C CA . SER B 1 496 ? 20.766 12.852 18 1 57.91 496 SER B CA 1
ATOM 7974 C C . SER B 1 496 ? 19.766 12.25 17.016 1 57.91 496 SER B C 1
ATOM 7976 O O . SER B 1 496 ? 19.094 11.273 17.328 1 57.91 496 SER B O 1
ATOM 7978 N N . GLY B 1 497 ? 19.391 12.93 15.984 1 57.16 497 GLY B N 1
ATOM 7979 C CA . GLY B 1 497 ? 18.422 12.492 14.992 1 57.16 497 GLY B CA 1
ATOM 7980 C C . GLY B 1 497 ? 18.438 10.992 14.766 1 57.16 497 GLY B C 1
ATOM 7981 O O . GLY B 1 497 ? 17.375 10.352 14.75 1 57.16 497 GLY B O 1
ATOM 7982 N N . GLY B 1 498 ? 19.531 10.469 14.602 1 66.44 498 GLY B N 1
ATOM 7983 C CA . GLY B 1 498 ? 19.688 9.039 14.398 1 66.44 498 GLY B CA 1
ATOM 7984 C C . GLY B 1 498 ? 19.234 8.211 15.586 1 66.44 498 GLY B C 1
ATOM 7985 O O . GLY B 1 498 ? 18.641 7.145 15.422 1 66.44 498 GLY B O 1
ATOM 7986 N N . VAL B 1 499 ? 19.297 8.789 16.703 1 74 499 VAL B N 1
ATOM 7987 C CA . VAL B 1 499 ? 18.938 8.078 17.922 1 74 499 VAL B CA 1
ATOM 7988 C C . VAL B 1 499 ? 17.422 8.102 18.109 1 74 499 VAL B C 1
ATOM 7990 O O . VAL B 1 499 ? 16.844 7.125 18.578 1 74 499 VAL B O 1
ATOM 7993 N N . VAL B 1 500 ? 16.797 9.219 17.641 1 78.81 500 VAL B N 1
ATOM 7994 C CA . VAL B 1 500 ? 15.352 9.328 17.734 1 78.81 500 VAL B CA 1
ATOM 7995 C C . VAL B 1 500 ? 14.695 8.266 16.859 1 78.81 500 VAL B C 1
ATOM 7997 O O . VAL B 1 500 ? 13.727 7.617 17.266 1 78.81 500 VAL B O 1
ATOM 8000 N N . GLU B 1 501 ? 15.258 8.109 15.742 1 82.62 501 GLU B N 1
ATOM 8001 C CA . GLU B 1 501 ? 14.695 7.129 14.82 1 82.62 501 GLU B CA 1
ATOM 8002 C C . GLU B 1 501 ? 14.867 5.707 15.352 1 82.62 501 GLU B C 1
ATOM 8004 O O . GLU B 1 501 ? 13.961 4.879 15.219 1 82.62 501 GLU B O 1
ATOM 8009 N N . LEU B 1 502 ? 16.031 5.438 15.945 1 81.94 502 LEU B N 1
ATOM 8010 C CA . LEU B 1 502 ? 16.25 4.133 16.562 1 81.94 502 LEU B CA 1
ATOM 8011 C C . LEU B 1 502 ? 15.258 3.908 17.703 1 81.94 502 LEU B C 1
ATOM 8013 O O . LEU B 1 502 ? 14.734 2.807 17.859 1 81.94 502 LEU B O 1
ATOM 8017 N N . PHE B 1 503 ? 15.055 4.957 18.453 1 82.75 503 PHE B N 1
ATOM 8018 C CA . PHE B 1 503 ? 14.086 4.891 19.531 1 82.75 503 PHE B CA 1
ATOM 8019 C C . PHE B 1 503 ? 12.695 4.574 19 1 82.75 503 PHE B C 1
ATOM 8021 O O . PHE B 1 503 ? 12.008 3.697 19.531 1 82.75 503 PHE B O 1
ATOM 8028 N N . LEU B 1 504 ? 12.297 5.297 17.984 1 85 504 LEU B N 1
ATOM 8029 C CA . LEU B 1 504 ? 10.969 5.121 17.422 1 85 504 LEU B CA 1
ATOM 8030 C C . LEU B 1 504 ? 10.789 3.705 16.875 1 85 504 LEU B C 1
ATOM 8032 O O . LEU B 1 504 ? 9.734 3.094 17.062 1 85 504 LEU B O 1
ATOM 8036 N N . LYS B 1 505 ? 11.781 3.201 16.266 1 88.06 505 LYS B N 1
ATOM 8037 C CA . LYS B 1 505 ? 11.711 1.849 15.719 1 88.06 505 LYS B CA 1
ATOM 8038 C C . LYS B 1 505 ? 11.641 0.808 16.828 1 88.06 505 LYS B C 1
ATOM 8040 O O . LYS B 1 505 ? 10.906 -0.176 16.734 1 88.06 505 LYS B O 1
ATOM 8045 N N . THR B 1 506 ? 12.438 1.044 17.906 1 84.19 506 THR B N 1
ATOM 8046 C CA . THR B 1 506 ? 12.398 0.141 19.047 1 84.19 506 THR B CA 1
ATOM 8047 C C . THR B 1 506 ? 11.047 0.195 19.75 1 84.19 506 THR B C 1
ATOM 8049 O O . THR B 1 506 ? 10.531 -0.831 20.203 1 84.19 506 THR B O 1
ATOM 8052 N N . PHE B 1 507 ? 10.531 1.364 19.875 1 85.62 507 PHE B N 1
ATOM 8053 C CA . PHE B 1 507 ? 9.211 1.562 20.453 1 85.62 507 PHE B CA 1
ATOM 8054 C C . PHE B 1 507 ? 8.156 0.786 19.672 1 85.62 507 PHE B C 1
ATOM 8056 O O . PHE B 1 507 ? 7.359 0.053 20.266 1 85.62 507 PHE B O 1
ATOM 8063 N N . LEU B 1 508 ? 8.188 0.938 18.344 1 86.31 508 LEU B N 1
ATOM 8064 C CA . LEU B 1 508 ? 7.199 0.275 17.5 1 86.31 508 LEU B CA 1
ATOM 8065 C C . LEU B 1 508 ? 7.352 -1.24 17.578 1 86.31 508 LEU B C 1
ATOM 8067 O O . LEU B 1 508 ? 6.359 -1.972 17.531 1 86.31 508 LEU B O 1
ATOM 8071 N N . ASP B 1 509 ? 8.586 -1.704 17.672 1 88.38 509 ASP B N 1
ATOM 8072 C CA . ASP B 1 509 ? 8.859 -3.131 17.797 1 88.38 509 ASP B CA 1
ATOM 8073 C C . ASP B 1 509 ? 8.234 -3.691 19.078 1 88.38 509 ASP B C 1
ATOM 8075 O O . ASP B 1 509 ? 7.703 -4.805 19.078 1 88.38 509 ASP B O 1
ATOM 8079 N N . GLU B 1 510 ? 8.297 -2.873 20.094 1 84.94 510 GLU B N 1
ATOM 8080 C CA . GLU B 1 510 ? 7.742 -3.297 21.375 1 84.94 510 GLU B CA 1
ATOM 8081 C C . GLU B 1 510 ? 6.219 -3.227 21.359 1 84.94 510 GLU B C 1
ATOM 8083 O O . GLU B 1 510 ? 5.551 -4 22.047 1 84.94 510 GLU B O 1
ATOM 8088 N N . VAL B 1 511 ? 5.754 -2.264 20.703 1 85.31 511 VAL B N 1
ATOM 8089 C CA . VAL B 1 511 ? 4.309 -2.076 20.625 1 85.31 511 VAL B CA 1
ATOM 8090 C C . VAL B 1 511 ? 3.662 -3.291 19.969 1 85.31 511 VAL B C 1
ATOM 8092 O O . VAL B 1 511 ? 2.588 -3.732 20.375 1 85.31 511 VAL B O 1
ATOM 8095 N N . TYR B 1 512 ? 4.312 -3.873 19 1 87.5 512 TYR B N 1
ATOM 8096 C CA . TYR B 1 512 ? 3.756 -5.008 18.281 1 87.5 512 TYR B CA 1
ATOM 8097 C C . TYR B 1 512 ? 4.512 -6.289 18.609 1 87.5 512 TYR B C 1
ATOM 8099 O O . TYR B 1 512 ? 4.105 -7.379 18.188 1 87.5 512 TYR B O 1
#

Foldseek 3Di:
DVLLVVLLVLLLVLLCVVCVPVPPPDDDDDDPDDDDPVVVVVVVVVVVVVDDPVLLQQEQDDAFAQDPVLQVVLLVLLVVQQPPWPQDCPVVVVLVVLQQVLQVVLCVLQVHDPKGWGKFFALLQLLLLLLQLLQLLCVVCVVVLLVFLCVVPVVCNVVLVPDDDDAEEEEEPLADCSNVVSCVVRVYHYDYDYAQLAQRADDLVSVLVSDDGNRYAEYEFECPRQPAQHGHPQQSNLVSQVVNDNHAYEYECQQPSLQLSLACVLVVHPPDDRRGVVRVRHFKYKYHCRHLVVFPHTIIIIIGNDVSSQVSSKDWDAPDPVGTGIDSTPDNTDTSSRSSSSSCSCVVQDSVNSSNLQNLLVVLVVLLQCCCCPPPQNNLFKHWGHDRDGNKTKMDTPVQSCVLNVPPPVPDDGQDFDQQQLQVCCCVPPNRRWDFDPSPTITMGRGHSSNRPCSVVSSVSSSVSSVVCSVVVVVPPVCPTDSVVNSCVVCVVVDDPVNVVSSVVSSVVSSD/DVLLVVLLVLLLVLLCVVCVPVPPPDDDDDDPDDDDPVVVVVVVVVVVVVDDPVLLQQDQDDAFAQDPVLQVVLLVLLVVQQPPWPQDCPVVVVLVVLQQVLQVVLCVLQVHDPKGWGKFFALLQLLLLLLQLLQLLCVVCVVVLLVFLCVVPVVCNVVLVPDDDDAEEEEEPLADCSNVVSCVVRVYHYDYDYAQLAQRADDLVSVLVSDDRNRYAEYEFECPRQPAQHGHPQQSNLVSQVVNDNHAYEYECQQPSLQLSLACVLVVHPPDDRRGVVRVRHFKYKYHCRHLVVFPHTIIIIIGNDVSSQVSSKDWDAPDPVGTGIDSTPDNTDTSSRSSSSSCSCVVQDSVNSSNLQNLLVVLVVLLQCCCCPPPQNVLFKHWGHDRDGNKTKMDGPVQSCVLNVPPPPPDDGQDFDQQQLQVCCCVPPNRRWDFDPSPTITMGRGHSSNRPCSVVSSVSSSVSSVVCSVVVVVPPVCPTDSVSNSCVVCVVVDDPVNVVSSVVSSVVSSD

Radius of gyration: 28.97 Å; Cα contacts (8 Å, |Δi|>4): 2090; chains: 2; bounding box: 72×86×76 Å

Secondary structure (DSSP, 8-state):
-HHHHHHHHHHHHHHHHH------SS-PPPPSSPPPHHHHHHHHHHHHTTS--GGGT-B-SS-----HHHHHHHHHHHHHTTT-BTT-TTT-HHHHHHHHHHHHHHHHHTT-SS-EEEEESSHHHHHHHHHHHHHHHHHHTHHHHHHHHHHH-GGGHHHHHT--S--EEEEETTS-THHHHHHHHHTPEEEEEPBPTTT-SBPHHHHHHH--TTTEEEEEEESS-TTT-----HHHHHHHHHHH-S-EEEEEETTTTTTHHHHHHHHTS--SPP-STTSTT--EEEEETTTTT-PPSS-EEEEES-HHHHHHH-EEEEEETTEEEEESSS-SS-BSHHHHHHHHHHHHHHHHHHHHHHHHHHHHHHHHHHHHHHSTTHHHHEEE-S---SSEEEEEEHHHHHHHTT---TT--PPP--HHHHHHHIIIII--BPEEETTTTEEEEE--GGGTT-HHHHHHHHHHHHHHHHHHGGG--STTS-HHHHHHHHHGGG--HHHHHHHHHHHHHHH-/-HHHHHHHHHHHHHHHHH------SS-PPPPSSPPPHHHHHHHHHHHHTTS--GGGT-B-SS-----HHHHHHHHHHHHHTTT-BTT-TTT-HHHHHHHHHHHHHHHHHTT-SS-EEEEESSHHHHHHHHHHHHHHHHHHTHHHHHHHHHHH-GGGHHHHHT--S--EEEEETTS-THHHHHHHHHTPEEEEEPBPTTT-SBPHHHHHHH--TTTEEEEEEESS-TTT-----HHHHHHHHHHH-S-EEEEEETTTTTTHHHHHHHHTS--S---STTSTT--EEEEETTTTT-PPSS-EEEEES-HHHHHHH-EEEEEETTEEEEESSS-SS-BSHHHHHHHHHHHHHHHHHHHHHHHHHHHHHHHHHHHHHHSTTHHHHEEE-S---SSEEEEEEHHHHHHHTT---TT--PPP--HHHHHHHIIIII--BPEEETTTTEEEEE--GGGTT-HHHHHHHHHHHHHHHHHHGGG--STTSSHHHHHHHHHGGG--HHHHHHHHHHHHHHH-

Solvent-accessible surface area (backbone atoms only — not comparable to full-atom values): 51759 Å² total; per-residue (Å²): 112,68,67,56,50,54,47,49,54,53,38,52,54,50,48,54,67,72,49,71,63,81,61,67,94,59,85,51,61,50,47,61,53,54,45,53,70,66,59,52,53,52,50,52,53,58,33,52,69,59,29,62,65,58,80,76,38,33,48,42,64,89,61,49,53,78,45,72,70,54,54,52,50,27,49,53,43,13,59,75,29,34,67,42,39,61,62,35,54,79,45,26,35,30,54,46,52,50,43,39,48,49,38,32,20,51,25,35,61,41,58,34,83,80,36,49,55,46,70,35,53,17,48,38,47,29,48,31,42,50,53,48,7,52,54,46,39,49,64,76,41,35,68,63,50,34,51,55,42,30,70,75,38,58,94,46,28,68,62,29,69,66,60,85,69,62,47,28,33,40,33,35,50,55,52,64,62,48,53,58,51,33,27,67,49,56,58,43,38,76,46,73,35,68,49,35,67,69,56,56,25,55,44,59,68,54,50,59,71,69,56,41,82,65,36,48,48,36,35,52,42,35,37,42,25,76,50,37,12,27,55,32,57,44,55,61,41,17,55,47,37,57,69,76,42,100,41,43,25,34,36,41,14,31,74,22,46,49,43,58,74,34,42,34,68,38,69,73,42,87,80,66,76,74,72,40,51,81,38,86,22,39,36,31,42,30,26,13,31,32,36,62,34,47,16,44,44,36,21,13,34,29,34,24,57,44,68,72,44,49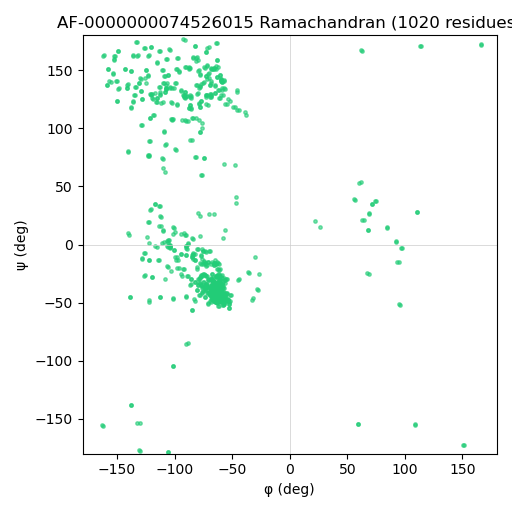,45,37,38,37,48,55,44,63,80,36,27,56,27,79,45,69,34,77,52,87,59,50,63,35,39,28,15,24,56,40,4,32,51,44,26,48,39,49,38,9,45,57,43,47,24,51,54,45,32,50,30,38,51,37,44,48,51,46,50,48,40,35,65,63,35,78,69,36,36,62,35,33,36,68,44,46,64,50,74,57,42,26,46,18,32,23,24,44,41,56,51,45,59,65,42,68,62,64,59,93,71,84,85,58,57,77,62,62,61,65,51,33,38,52,45,33,29,75,77,71,52,35,48,60,40,62,28,31,90,58,64,27,39,26,41,45,56,42,60,51,40,53,89,42,42,65,61,50,50,53,52,48,46,52,30,47,56,49,40,63,75,47,48,82,75,55,75,47,70,85,36,65,68,65,60,22,48,43,61,71,42,43,87,70,42,50,74,71,44,43,28,51,45,50,36,51,38,52,58,67,70,86,110,66,67,55,50,53,48,49,52,53,38,52,55,50,46,53,65,71,49,73,63,82,60,67,93,59,84,51,60,50,47,61,55,55,46,54,69,68,59,51,53,52,51,52,53,57,31,52,70,59,28,62,65,59,79,76,38,34,46,41,65,88,62,48,54,77,43,71,70,54,54,52,51,27,47,53,44,14,58,74,29,34,68,42,39,62,65,34,54,80,47,26,35,30,55,46,52,50,42,39,49,48,37,31,19,52,25,34,62,42,59,34,84,81,35,48,56,46,70,35,50,18,48,39,47,30,48,30,43,50,53,49,7,52,53,45,40,49,62,75,41,36,68,63,49,34,52,55,41,29,69,76,37,60,93,46,30,70,61,29,70,67,60,84,68,64,46,27,33,40,33,35,48,56,52,66,62,48,52,58,51,34,26,64,47,57,58,44,38,76,47,72,35,65,50,36,67,70,56,56,25,53,44,58,68,55,50,60,70,68,55,40,84,66,36,48,48,37,35,52,42,34,37,42,25,77,49,39,13,27,57,31,57,44,55,61,43,19,56,48,36,56,68,75,41,101,40,42,23,34,34,42,13,30,74,21,47,49,43,59,73,35,44,35,68,38,68,73,42,87,78,66,76,72,72,43,51,82,37,86,22,38,36,30,42,30,28,13,31,32,35,63,34,48,16,44,44,37,21,13,36,29,35,24,57,42,70,72,43,50,45,38,39,36,48,54,44,64,80,36,27,57,27,79,45,69,36,78,51,88,60,50,64,38,38,29,16,22,56,40,4,30,52,43,27,49,38,49,38,10,45,55,43,48,24,51,53,45,33,50,30,38,51,38,43,48,52,46,51,48,40,34,66,62,36,76,69,36,37,61,37,33,34,68,44,45,63,50,72,58,43,26,44,20,33,25,24,45,42,55,51,43,58,66,44,66,63,62,60,89,75,81,84,59,56,76,61,63,60,64,51,33,39,53,42,34,29,73,77,71,51,36,49,60,40,65,28,30,91,55,64,26,41,27,41,44,56,41,60,52,38,54,89,41,43,67,61,51,50,52,51,48,46,51,31,48,55,49,38,64,74,48,46,82,74,58,74,49,69,85,38,66,67,65,58,19,48,42,62,71,43,42,90,70,43,48,73,71,41,42,28,53,45,49,36,51,38,53,58,68,70,87

InterPro domains:
  IPR002129 Pyridoxal phosphate-dependent decarboxylase, major domain [PF00282] (57-376)
  IPR015421 Pyridoxal phosphate-dependent transferase, major domain [G3DSA:3.40.640.10] (67-350)
  IPR015422 Pyridoxal phosphate-dependent transferase, small domain [G3DSA:3.90.1150.10] (37-471)
  IPR015424 Pyridoxal phosphate-dependent transferase [SSF53383] (9-467)
  IPR050477 Group II Amino Acid Decarboxylases [PTHR42735] (7-512)

Sequence (1024 aa):
KLIGSEIEKEVKKSVSEMFKTKAPSQRLTFPGKASSQAEIEQYLQSLKELDAKTKEGKVFAFVYHLSEGHDEFVTKMHNMFINTNCLSPMAFQSLRQMEIELVEMTSDLFHGHDEFGSVSSGGTESLLLMLKAYRDFFTNYHEEYKKIMSEKYPEKKDEINNFQGPFEVIVCTSVHPAVNKGAHYFGLKLVEVEVDRTTFTMHPESVEKAFNPGKTILVIASCPSYPHGILDPIEQLSKLCVKLGPIGLHVDSCIGGYVVPFINEAVNQDVLPPFDFRLLGVTSISADLHKYGYSCKGSSVIMYRNPMIRKQQFFAYGEWSGGLYISPTIMGSKGGGPIASSYASLKLVGREGFVKVTREMLNTRKYIQNAIETDEVLSKYLQVVGSPCSTIIAFSSKETLSNFRNSLTKEEKYEPINIFAISDRMEKEYGWDLQRQTRPDSLHMTIMPQHIGLEQKLVENLRECVSYVSEHGTDYDGKDSVAMYGMIANVKNLLSGGVVELFLKTFLDEVYKLIGSEIEKEVKKSVSEMFKTKAPSQRLTFPGKASSQAEIEQYLQSLKELDAKTKEGKVFAFVYHLSEGHDEFVTKMHNMFINTNCLSPMAFQSLRQMEIELVEMTSDLFHGHDEFGSVSSGGTESLLLMLKAYRDFFTNYHEEYKKIMSEKYPEKKDEINNFQGPFEVIVCTSVHPAVNKGAHYFGLKLVEVEVDRTTFTMHPESVEKAFNPGKTILVIASCPSYPHGILDPIEQLSKLCVKLGPIGLHVDSCIGGYVVPFINEAVNQDVLPPFDFRLLGVTSISADLHKYGYSCKGSSVIMYRNPMIRKQQFFAYGEWSGGLYISPTIMGSKGGGPIASSYASLKLVGREGFVKVTREMLNTRKYIQNAIETDEVLSKYLQVVGSPCSTIIAFSSKETLSNFRNSLTKEEKYEPINIFAISDRMEKEYGWDLQRQTRPDSLHMTIMPQHIGLEQKLVENLRECVSYVSEHGTDYDGKDSVAMYGMIANVKNLLSGGVVELFLKTFLDEVY

pLDDT: mean 91.23, std 12.5, range [43.5, 98.94]

Nearest PDB structures (foldseek):
  4q6r-assembly1_B  TM=9.436E-01  e=5.167E-38  Homo sapiens
  8cmx-assembly1_B  TM=9.073E-01  e=1.047E-38  Aspergillus fumigatus
  3mau-assembly2_D  TM=9.296E-01  e=2.549E-37  Symbiobacterium thermophilum
  8cmx-assembly1_A  TM=8.903E-01  e=2.213E-38  Aspergillus fumigatus
  3mad-assembly1_B  TM=9.273E-01  e=4.637E-37  Symbiobacterium thermophilum

Organism: Naegleria gruberi (NCBI:txid5762)